Protein 2DG5 (pdb70)

CATH classification: 1.10.246.130

Nearest PDB structures (foldseek):
  2dbx-assembly1_A  TM=1.001E+00  e=7.776E-60  Escherichia coli K-12
  2e0w-assembly2_B  TM=9.153E-01  e=1.362E-42  Escherichia coli K-12
  2e0w-assembly1_A  TM=9.414E-01  e=3.866E-40  Escherichia coli K-12
  7d9w-assembly1_A  TM=9.412E-01  e=6.824E-31  Pseudomonas nitroreducens
  5y9b-assembly1_A  TM=9.465E-01  e=3.522E-28  Bacillus licheniformis

Solvent-accessible surface area: 36372 Å² total

InterPro domains:
  IPR000101 Gamma-glutamyltranspeptidase [TIGR00066] (49-571)
  IPR029055 Nucleophile aminohydrolases, N-terminal [SSF56235] (41-572)
  IPR043137 Gamma-glutamyltranspeptidase, small subunit, C-terminal domain [G3DSA:3.60.20.40] (391-580)
  IPR043138 Gamma-glutamyltranspeptidase, large subunit [G3DSA:1.10.246.130] (277-390)
  IPR051792 Gamma-glutamyltransferase, bacteria [PTHR43199] (27-573)
  IPR055262 Gamma-glutamyltranspeptidase, conserved site [PS00462] (391-415)

Structure (mmCIF, N/CA/C/O backbone):
data_2DG5
#
_entry.id   2DG5
#
_cell.length_a   78.140
_cell.length_b   126.600
_cell.length_c   129.200
_cell.angle_alpha   90.00
_cell.angle_beta   90.00
_cell.angle_gamma   90.00
#
_symmetry.space_group_name_H-M   'P 21 21 21'
#
loop_
_entity.id
_entity.type
_entity.pdbx_description
1 polymer Gamma-glutamyltranspeptidase
2 polymer Gamma-glutamyltranspeptidase
3 non-polymer GLYCEROL
4 non-polymer 'CALCIUM ION'
5 non-polymer 'GLUTAMIC ACID'
6 water water
#
loop_
_atom_site.group_PDB
_atom_site.id
_atom_site.type_symbol
_atom_site.label_atom_id
_atom_site.label_alt_id
_atom_site.label_comp_id
_atom_site.label_asym_id
_atom_site.label_entity_id
_atom_site.label_seq_id
_atom_site.pdbx_PDB_ins_code
_atom_site.Cartn_x
_atom_site.Cartn_y
_atom_site.Cartn_z
_atom_site.occupancy
_atom_site.B_iso_or_equiv
_atom_site.auth_seq_id
_atom_site.auth_comp_id
_atom_site.auth_asym_id
_atom_site.auth_atom_id
_atom_site.pdbx_PDB_model_num
ATOM 1 N N . GLU A 1 13 ? 28.631 -3.533 -41.277 1.00 35.49 37 GLU A N 1
ATOM 2 C CA . GLU A 1 13 ? 29.729 -3.947 -42.197 1.00 35.14 37 GLU A CA 1
ATOM 3 C C . GLU A 1 13 ? 30.776 -4.783 -41.468 1.00 33.70 37 GLU A C 1
ATOM 4 O O . GLU A 1 13 ? 31.444 -5.622 -42.073 1.00 33.36 37 GLU A O 1
ATOM 10 N N . GLU A 1 14 ? 30.920 -4.548 -40.168 1.00 31.92 38 GLU A N 1
ATOM 11 C CA . GLU A 1 14 ? 31.889 -5.291 -39.371 1.00 30.47 38 GLU A CA 1
ATOM 12 C C . GLU A 1 14 ? 31.383 -6.693 -39.041 1.00 27.35 38 GLU A C 1
ATOM 13 O O . GLU A 1 14 ? 32.120 -7.512 -38.488 1.00 25.39 38 GLU A O 1
ATOM 19 N N . ASP A 1 15 ? 30.128 -6.967 -39.391 1.00 24.35 39 ASP A N 1
ATOM 20 C CA . ASP A 1 15 ? 29.522 -8.268 -39.124 1.00 21.15 39 ASP A CA 1
ATOM 21 C C . ASP A 1 15 ? 29.784 -9.303 -40.209 1.00 19.57 39 ASP A C 1
ATOM 22 O O . ASP A 1 15 ? 29.679 -9.018 -41.404 1.00 19.92 39 ASP A O 1
ATOM 27 N N . VAL A 1 16 ? 30.118 -10.512 -39.777 1.00 16.17 40 VAL A N 1
ATOM 28 C CA . VAL A 1 16 ? 30.356 -11.617 -40.693 1.00 15.58 40 VAL A CA 1
ATOM 29 C C . VAL A 1 16 ? 29.029 -12.350 -40.861 1.00 14.39 40 VAL A C 1
ATOM 30 O O . VAL A 1 16 ? 28.725 -12.872 -41.933 1.00 14.44 40 VAL A O 1
ATOM 34 N N . PHE A 1 17 ? 28.240 -12.369 -39.790 1.00 12.80 41 PHE A N 1
ATOM 35 C CA . PHE A 1 17 ? 26.940 -13.031 -39.789 1.00 12.13 41 PHE A CA 1
ATOM 36 C C . PHE A 1 17 ? 25.828 -12.008 -39.631 1.00 12.28 41 PHE A C 1
ATOM 37 O O . PHE A 1 17 ? 25.845 -11.189 -38.708 1.00 12.84 41 PHE A O 1
ATOM 45 N N . HIS A 1 18 ? 24.862 -12.068 -40.542 1.00 11.57 42 HIS A N 1
ATOM 46 C CA . HIS A 1 18 ? 23.746 -11.129 -40.557 1.00 12.36 42 HIS A CA 1
ATOM 47 C C . HIS A 1 18 ? 22.398 -11.771 -40.292 1.00 12.65 42 HIS A C 1
ATOM 48 O O . HIS A 1 18 ? 22.045 -12.775 -40.903 1.00 13.00 42 HIS A O 1
ATOM 55 N N . PRO A 1 19 ? 21.614 -11.186 -39.379 1.00 13.05 43 PRO A N 1
ATOM 56 C CA . PRO A 1 19 ? 20.302 -11.769 -39.105 1.00 13.68 43 PRO A CA 1
ATOM 57 C C . PRO A 1 19 ? 19.286 -11.412 -40.189 1.00 13.59 43 PRO A C 1
ATOM 58 O O . PRO A 1 19 ? 19.478 -10.458 -40.952 1.00 13.68 43 PRO A O 1
ATOM 62 N N . VAL A 1 20 ? 18.223 -12.202 -40.270 1.00 13.09 44 VAL A N 1
ATOM 63 C CA . VAL A 1 20 ? 17.149 -11.937 -41.215 1.00 13.91 44 VAL A CA 1
ATOM 64 C C . VAL A 1 20 ? 16.392 -10.788 -40.558 1.00 13.86 44 VAL A C 1
ATOM 65 O O . VAL A 1 20 ? 16.299 -10.733 -39.333 1.00 13.55 44 VAL A O 1
ATOM 69 N N . ARG A 1 21 ? 15.860 -9.866 -41.353 1.00 15.35 45 ARG A N 1
ATOM 70 C CA . ARG A 1 21 ? 15.135 -8.738 -40.781 1.00 17.76 45 ARG A CA 1
ATOM 71 C C . ARG A 1 21 ? 13.704 -8.630 -41.284 1.00 17.58 45 ARG A C 1
ATOM 72 O O . ARG A 1 21 ? 13.408 -8.970 -42.430 1.00 19.02 45 ARG A O 1
ATOM 80 N N . ALA A 1 22 ? 12.820 -8.164 -40.405 1.00 17.52 46 ALA A N 1
ATOM 81 C CA . ALA A 1 22 ? 11.407 -7.979 -40.725 1.00 17.58 46 ALA A CA 1
ATOM 82 C C . ALA A 1 22 ? 10.881 -6.868 -39.831 1.00 18.78 46 ALA A C 1
ATOM 83 O O . ALA A 1 22 ? 11.388 -6.665 -38.730 1.00 17.95 46 ALA A O 1
ATOM 85 N N . LYS A 1 23 ? 9.865 -6.149 -40.295 1.00 19.62 47 LYS A N 1
ATOM 86 C CA . LYS A 1 23 ? 9.320 -5.056 -39.501 1.00 21.67 47 LYS A CA 1
ATOM 87 C C . LYS A 1 23 ? 8.063 -5.386 -38.705 1.00 20.65 47 LYS A C 1
ATOM 88 O O . LYS A 1 23 ? 7.777 -4.725 -37.708 1.00 21.00 47 LYS A O 1
ATOM 94 N N . GLN A 1 24 ? 7.317 -6.402 -39.129 1.00 18.62 48 GLN A N 1
ATOM 95 C CA . GLN A 1 24 ? 6.078 -6.752 -38.442 1.00 18.92 48 GLN A CA 1
ATOM 96 C C . GLN A 1 24 ? 6.096 -8.066 -37.665 1.00 17.41 48 GLN A C 1
ATOM 97 O O . GLN A 1 24 ? 6.029 -8.068 -36.434 1.00 17.46 48 GLN A O 1
ATOM 103 N N . GLY A 1 25 ? 6.169 -9.181 -38.383 1.00 15.20 49 GLY A N 1
ATOM 104 C CA . GLY A 1 25 ? 6.179 -10.476 -37.729 1.00 12.83 49 GLY A CA 1
ATOM 105 C C . GLY A 1 25 ? 7.296 -11.363 -38.232 1.00 12.79 49 GLY A C 1
ATOM 106 O O . GLY A 1 25 ? 7.860 -11.126 -39.300 1.00 12.11 49 GLY A O 1
ATOM 115 N N . VAL A 1 27 ? 8.951 -15.695 -37.983 1.00 10.61 51 VAL A N 1
ATOM 116 C CA . VAL A 1 27 ? 8.890 -17.080 -37.535 1.00 10.48 51 VAL A CA 1
ATOM 117 C C . VAL A 1 27 ? 10.239 -17.711 -37.843 1.00 9.12 51 VAL A C 1
ATOM 118 O O . VAL A 1 27 ? 10.799 -17.495 -38.915 1.00 10.30 51 VAL A O 1
ATOM 122 N N . ALA A 1 28 ? 10.759 -18.475 -36.887 1.00 9.01 52 ALA A N 1
ATOM 123 C CA . ALA A 1 28 ? 12.033 -19.168 -37.056 1.00 10.42 52 ALA A CA 1
ATOM 124 C C . ALA A 1 28 ? 11.782 -20.637 -36.739 1.00 9.39 52 ALA A C 1
ATOM 125 O O . ALA A 1 28 ? 11.321 -20.963 -35.647 1.00 10.60 52 ALA A O 1
ATOM 127 N N . SER A 1 29 ? 12.049 -21.525 -37.694 1.00 10.00 53 SER A N 1
ATOM 128 C CA . SER A 1 29 ? 11.847 -22.953 -37.451 1.00 9.67 53 SER A CA 1
ATOM 129 C C . SER A 1 29 ? 12.844 -23.789 -38.244 1.00 9.07 53 SER A C 1
ATOM 130 O O . SER A 1 29 ? 13.542 -23.284 -39.118 1.00 9.48 53 SER A O 1
ATOM 133 N N . VAL A 1 30 ? 12.901 -25.075 -37.925 1.00 9.06 54 VAL A N 1
ATOM 134 C CA . VAL A 1 30 ? 13.821 -25.998 -38.574 1.00 9.71 54 VAL A CA 1
ATOM 135 C C . VAL A 1 30 ? 13.404 -26.372 -39.994 1.00 9.77 54 VAL A C 1
ATOM 136 O O . VAL A 1 30 ? 14.158 -27.027 -40.707 1.00 9.99 54 VAL A O 1
ATOM 140 N N . ASP A 1 31 ? 12.214 -25.952 -40.410 1.00 10.33 55 ASP A N 1
ATOM 141 C CA . ASP A 1 31 ? 11.729 -26.316 -41.740 1.00 9.91 55 ASP A CA 1
ATOM 142 C C . ASP A 1 31 ? 11.145 -25.145 -42.523 1.00 9.74 55 ASP A C 1
ATOM 143 O O . ASP A 1 31 ? 10.238 -24.462 -42.048 1.00 11.25 55 ASP A O 1
ATOM 148 N N . ALA A 1 32 ? 11.651 -24.935 -43.735 1.00 10.32 56 ALA A N 1
ATOM 149 C CA . ALA A 1 32 ? 11.185 -23.833 -44.574 1.00 10.01 56 ALA A CA 1
ATOM 150 C C . ALA A 1 32 ? 9.670 -23.813 -44.770 1.00 10.36 56 ALA A C 1
ATOM 151 O O . ALA A 1 32 ? 9.030 -22.775 -44.602 1.00 11.01 56 ALA A O 1
ATOM 153 N N . THR A 1 33 ? 9.094 -24.954 -45.128 1.00 10.96 57 THR A N 1
ATOM 154 C CA . THR A 1 33 ? 7.655 -25.023 -45.344 1.00 11.54 57 THR A CA 1
ATOM 155 C C . THR A 1 33 ? 6.861 -24.630 -44.097 1.00 11.57 57 THR A C 1
ATOM 156 O O . THR A 1 33 ? 5.914 -23.845 -44.179 1.00 11.88 57 THR A O 1
ATOM 160 N N . ALA A 1 34 ? 7.251 -25.166 -42.943 1.00 10.74 58 ALA A N 1
ATOM 161 C CA . ALA A 1 34 ? 6.559 -24.861 -41.695 1.00 10.45 58 ALA A CA 1
ATOM 162 C C . ALA A 1 34 ? 6.685 -23.383 -41.339 1.00 10.26 58 ALA A C 1
ATOM 163 O O . ALA A 1 34 ? 5.741 -22.771 -40.844 1.00 10.97 58 ALA A O 1
ATOM 165 N N . THR A 1 35 ? 7.861 -22.815 -41.581 1.00 9.87 59 THR A N 1
ATOM 166 C CA . THR A 1 35 ? 8.084 -21.406 -41.287 1.00 10.54 59 THR A CA 1
ATOM 167 C C . THR A 1 35 ? 7.152 -20.552 -42.133 1.00 12.33 59 THR A C 1
ATOM 168 O O . THR A 1 35 ? 6.538 -19.610 -41.634 1.00 11.60 59 THR A O 1
ATOM 172 N N . GLN A 1 36 ? 7.036 -20.898 -43.410 1.00 12.37 60 GLN A N 1
ATOM 173 C CA . GLN A 1 36 ? 6.176 -20.154 -44.321 1.00 14.43 60 GLN A CA 1
ATOM 174 C C . GLN A 1 36 ? 4.709 -20.281 -43.907 1.00 13.73 60 GLN A C 1
ATOM 175 O O . GLN A 1 36 ? 3.928 -19.341 -44.069 1.00 14.59 60 GLN A O 1
ATOM 181 N N . VAL A 1 37 ? 4.335 -21.434 -43.359 1.00 12.58 61 VAL A N 1
ATOM 182 C CA . VAL A 1 37 ? 2.968 -21.634 -42.891 1.00 11.13 61 VAL A CA 1
ATOM 183 C C . VAL A 1 37 ? 2.707 -20.647 -41.755 1.00 12.94 61 VAL A C 1
ATOM 184 O O . VAL A 1 37 ? 1.666 -19.996 -41.708 1.00 12.55 61 VAL A O 1
ATOM 188 N N . GLY A 1 38 ? 3.666 -20.541 -40.842 1.00 11.92 62 GLY A N 1
ATOM 189 C CA . GLY A 1 38 ? 3.515 -19.630 -39.724 1.00 11.65 62 GLY A CA 1
ATOM 190 C C . GLY A 1 38 ? 3.425 -18.186 -40.173 1.00 12.40 62 GLY A C 1
ATOM 191 O O . GLY A 1 38 ? 2.585 -17.425 -39.685 1.00 12.88 62 GLY A O 1
ATOM 192 N N . VAL A 1 39 ? 4.291 -17.800 -41.102 1.00 11.46 63 VAL A N 1
ATOM 193 C CA . VAL A 1 39 ? 4.281 -16.433 -41.604 1.00 12.40 63 VAL A CA 1
ATOM 194 C C . VAL A 1 39 ? 2.944 -16.130 -42.276 1.00 13.80 63 VAL A C 1
ATOM 195 O O . VAL A 1 39 ? 2.392 -15.046 -42.101 1.00 14.00 63 VAL A O 1
ATOM 199 N N . ASP A 1 40 ? 2.414 -17.085 -43.034 1.00 13.87 64 ASP A N 1
ATOM 200 C CA . ASP A 1 40 ? 1.133 -16.863 -43.697 1.00 15.29 64 ASP A CA 1
ATOM 201 C C . ASP A 1 40 ? 0.016 -16.653 -42.683 1.00 14.56 64 ASP A C 1
ATOM 202 O O . ASP A 1 40 ? -0.862 -15.820 -42.893 1.00 14.84 64 ASP A O 1
ATOM 207 N N . ILE A 1 41 ? 0.048 -17.404 -41.584 1.00 13.34 65 ILE A N 1
ATOM 208 C CA . ILE A 1 41 ? -0.967 -17.266 -40.543 1.00 13.71 65 ILE A CA 1
ATOM 209 C C . ILE A 1 41 ? -0.901 -15.855 -39.962 1.00 13.95 65 ILE A C 1
ATOM 210 O O . ILE A 1 41 ? -1.934 -15.230 -39.714 1.00 14.54 65 ILE A O 1
ATOM 215 N N . LEU A 1 42 ? 0.314 -15.354 -39.745 1.00 12.71 66 LEU A N 1
ATOM 216 C CA . LEU A 1 42 ? 0.486 -14.007 -39.209 1.00 13.41 66 LEU A CA 1
ATOM 217 C C . LEU A 1 42 ? -0.071 -12.994 -40.202 1.00 15.00 66 LEU A C 1
ATOM 218 O O . LEU A 1 42 ? -0.807 -12.085 -39.822 1.00 15.91 66 LEU A O 1
ATOM 223 N N . LYS A 1 43 ? 0.277 -13.159 -41.475 1.00 15.59 67 LYS A N 1
ATOM 224 C CA . LYS A 1 43 ? -0.205 -12.252 -42.513 1.00 16.63 67 LYS A CA 1
ATOM 225 C C . LYS A 1 43 ? -1.728 -12.274 -42.603 1.00 18.19 67 LYS A C 1
ATOM 226 O O . LYS A 1 43 ? -2.348 -11.281 -42.988 1.00 18.97 67 LYS A O 1
ATOM 232 N N . GLU A 1 44 ? -2.322 -13.408 -42.247 1.00 19.79 68 GLU A N 1
ATOM 233 C CA . GLU A 1 44 ? -3.773 -13.571 -42.282 1.00 21.63 68 GLU A CA 1
ATOM 234 C C . GLU A 1 44 ? -4.451 -12.914 -41.086 1.00 20.96 68 GLU A C 1
ATOM 235 O O . GLU A 1 44 ? -5.676 -12.830 -41.035 1.00 21.79 68 GLU A O 1
ATOM 241 N N . GLY A 1 45 ? -3.655 -12.475 -40.116 1.00 18.77 69 GLY A N 1
ATOM 242 C CA . GLY A 1 45 ? -4.220 -11.829 -38.943 1.00 18.56 69 GLY A CA 1
ATOM 243 C C . GLY A 1 45 ? -4.124 -12.612 -37.644 1.00 18.04 69 GLY A C 1
ATOM 244 O O . GLY A 1 45 ? -4.554 -12.128 -36.598 1.00 19.61 69 GLY A O 1
ATOM 245 N N . GLY A 1 46 ? -3.570 -13.818 -37.693 1.00 16.53 70 GLY A N 1
ATOM 246 C CA . GLY A 1 46 ? -3.450 -14.608 -36.478 1.00 14.86 70 GLY A CA 1
ATOM 247 C C . GLY A 1 46 ? -2.362 -14.056 -35.579 1.00 14.43 70 GLY A C 1
ATOM 248 O O . GLY A 1 46 ? -1.444 -13.397 -36.063 1.00 14.60 70 GLY A O 1
ATOM 249 N N . ASN A 1 47 ? -2.454 -14.298 -34.273 1.00 14.07 71 ASN A N 1
ATOM 250 C CA . ASN A 1 47 ? -1.415 -13.798 -33.381 1.00 13.57 71 ASN A CA 1
ATOM 251 C C . ASN A 1 47 ? -0.287 -14.819 -33.267 1.00 13.52 71 ASN A C 1
ATOM 252 O O . ASN A 1 47 ? -0.285 -15.830 -33.975 1.00 12.32 71 ASN A O 1
ATOM 257 N N . ALA A 1 48 ? 0.678 -14.549 -32.394 1.00 12.63 72 ALA A N 1
ATOM 258 C CA . ALA A 1 48 ? 1.820 -15.446 -32.229 1.00 11.47 72 ALA A CA 1
ATOM 259 C C . ALA A 1 48 ? 1.412 -16.870 -31.861 1.00 12.26 72 ALA A C 1
ATOM 260 O O . ALA A 1 48 ? 1.980 -17.835 -32.379 1.00 10.87 72 ALA A O 1
ATOM 262 N N . VAL A 1 49 ? 0.437 -17.004 -30.968 1.00 10.80 73 VAL A N 1
ATOM 263 C CA . VAL A 1 49 ? -0.023 -18.325 -30.562 1.00 10.99 73 VAL A CA 1
ATOM 264 C C . VAL A 1 49 ? -0.695 -19.043 -31.733 1.00 11.71 73 VAL A C 1
ATOM 265 O O . VAL A 1 49 ? -0.464 -20.236 -31.944 1.00 11.15 73 VAL A O 1
ATOM 269 N N . ASP A 1 50 ? -1.516 -18.328 -32.500 1.00 12.19 74 ASP A N 1
ATOM 270 C CA . ASP A 1 50 ? -2.178 -18.946 -33.647 1.00 11.20 74 ASP A CA 1
ATOM 271 C C . ASP A 1 50 ? -1.122 -19.506 -34.592 1.00 11.20 74 ASP A C 1
ATOM 272 O O . ASP A 1 50 ? -1.210 -20.653 -35.030 1.00 12.00 74 ASP A O 1
ATOM 277 N N . ALA A 1 51 ? -0.127 -18.682 -34.907 1.00 11.06 75 ALA A N 1
ATOM 278 C CA . ALA A 1 51 ? 0.942 -19.082 -35.813 1.00 10.94 75 ALA A CA 1
ATOM 279 C C . ALA A 1 51 ? 1.773 -20.219 -35.231 1.00 10.99 75 ALA A C 1
ATOM 280 O O . ALA A 1 51 ? 2.154 -21.145 -35.946 1.00 9.96 75 ALA A O 1
ATOM 282 N N . ALA A 1 52 ? 2.048 -20.151 -33.933 1.00 10.64 76 ALA A N 1
ATOM 283 C CA . ALA A 1 52 ? 2.840 -21.188 -33.276 1.00 11.33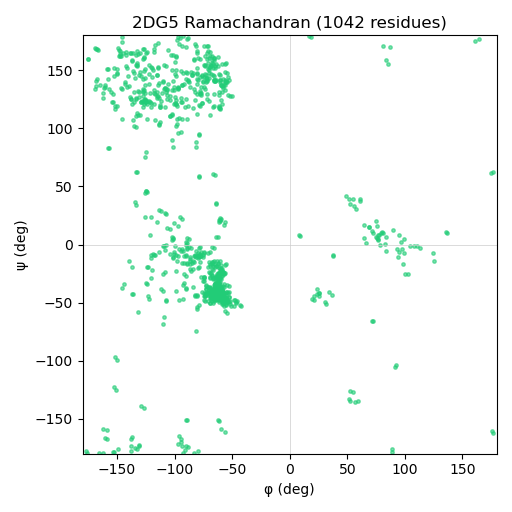 76 ALA A CA 1
ATOM 284 C C . ALA A 1 52 ? 2.145 -22.544 -33.363 1.00 11.43 76 ALA A C 1
ATOM 285 O O . ALA A 1 52 ? 2.793 -23.571 -33.563 1.00 11.65 76 ALA A O 1
ATOM 287 N N . VAL A 1 53 ? 0.826 -22.553 -33.205 1.00 11.40 77 VAL A N 1
ATOM 288 C CA . VAL A 1 53 ? 0.087 -23.806 -33.284 1.00 10.87 77 VAL A CA 1
ATOM 289 C C . VAL A 1 53 ? 0.073 -24.306 -34.728 1.00 11.48 77 VAL A C 1
ATOM 290 O O . VAL A 1 53 ? 0.214 -25.503 -34.976 1.00 10.77 77 VAL A O 1
ATOM 294 N N . ALA A 1 54 ? -0.080 -23.389 -35.679 1.00 11.34 78 ALA A N 1
ATOM 295 C CA . ALA A 1 54 ? -0.089 -23.758 -37.093 1.00 10.83 78 ALA A CA 1
ATOM 296 C C . ALA A 1 54 ? 1.259 -24.363 -37.475 1.00 11.34 78 ALA A C 1
ATOM 297 O O . ALA A 1 54 ? 1.320 -25.358 -38.201 1.00 10.99 78 ALA A O 1
ATOM 299 N N . VAL A 1 55 ? 2.339 -23.763 -36.978 1.00 10.08 79 VAL A N 1
ATOM 300 C CA . VAL A 1 55 ? 3.681 -24.263 -37.265 1.00 10.36 79 VAL A CA 1
ATOM 301 C C . VAL A 1 55 ? 3.849 -25.652 -36.647 1.00 10.15 79 VAL A C 1
ATOM 302 O O . VAL A 1 55 ? 4.424 -26.546 -37.269 1.00 9.91 79 VAL A O 1
ATOM 306 N N . GLY A 1 56 ? 3.340 -25.822 -35.428 1.00 9.70 80 GLY A N 1
ATOM 307 C CA . GLY A 1 56 ? 3.433 -27.097 -34.735 1.00 10.87 80 GLY A CA 1
ATOM 308 C C . GLY A 1 56 ? 2.733 -28.208 -35.493 1.00 11.24 80 GLY A C 1
ATOM 309 O O . GLY A 1 56 ? 3.224 -29.335 -35.566 1.00 11.65 80 GLY A O 1
ATOM 310 N N . TYR A 1 57 ? 1.571 -27.903 -36.055 1.00 10.77 81 TYR A N 1
ATOM 311 C CA . TYR A 1 57 ? 0.858 -28.916 -36.813 1.00 10.62 81 TYR A CA 1
ATOM 312 C C . TYR A 1 57 ? 1.559 -29.181 -38.140 1.00 11.33 81 TYR A C 1
ATOM 313 O O . TYR A 1 57 ? 1.635 -30.327 -38.592 1.00 11.43 81 TYR A O 1
ATOM 322 N N . ALA A 1 58 ? 2.078 -28.128 -38.761 1.00 11.12 82 ALA A N 1
ATOM 323 C CA . ALA A 1 58 ? 2.776 -28.280 -40.032 1.00 10.48 82 ALA A CA 1
ATOM 324 C C . ALA A 1 58 ? 4.026 -29.145 -39.857 1.00 10.55 82 ALA A C 1
ATOM 325 O O . ALA A 1 58 ? 4.292 -30.030 -40.669 1.00 10.56 82 ALA A O 1
ATOM 327 N N . LEU A 1 59 ? 4.790 -28.894 -38.797 1.00 10.70 83 LEU A N 1
ATOM 328 C CA . LEU A 1 59 ? 6.003 -29.671 -38.548 1.00 9.88 83 LEU A CA 1
ATOM 329 C C . LEU A 1 59 ? 5.686 -31.141 -38.287 1.00 10.31 83 LEU A C 1
ATOM 330 O O . LEU A 1 59 ? 6.512 -32.017 -38.556 1.00 10.13 83 LEU A O 1
ATOM 335 N N . ALA A 1 60 ? 4.495 -31.414 -37.759 1.00 10.16 84 ALA A N 1
ATOM 336 C CA . ALA A 1 60 ? 4.088 -32.790 -37.487 1.00 10.06 84 ALA A CA 1
ATOM 337 C C . ALA A 1 60 ? 3.947 -33.560 -38.798 1.00 10.92 84 ALA A C 1
ATOM 338 O O . ALA A 1 60 ? 3.871 -34.789 -38.804 1.00 10.88 84 ALA A O 1
ATOM 340 N N . VAL A 1 61 ? 3.922 -32.822 -39.904 1.00 10.52 85 VAL A N 1
ATOM 341 C CA . VAL A 1 61 ? 3.799 -33.408 -41.237 1.00 11.21 85 VAL A CA 1
ATOM 342 C C . VAL A 1 61 ? 5.105 -33.332 -42.026 1.00 11.19 85 VAL A C 1
ATOM 343 O O . VAL A 1 61 ? 5.551 -34.327 -42.599 1.00 11.16 85 VAL A O 1
ATOM 347 N N . THR A 1 62 ? 5.723 -32.152 -42.039 1.00 10.37 86 THR A N 1
ATOM 348 C CA . THR A 1 62 ? 6.950 -31.925 -42.799 1.00 10.18 86 THR A CA 1
ATOM 349 C C . THR A 1 62 ? 8.251 -32.268 -42.087 1.00 10.53 86 THR A C 1
ATOM 350 O O . THR A 1 62 ? 9.303 -32.340 -42.720 1.00 10.92 86 THR A O 1
ATOM 354 N N . HIS A 1 63 ? 8.188 -32.461 -40.774 1.00 10.39 87 HIS A N 1
ATOM 355 C CA . HIS A 1 63 ? 9.386 -32.791 -40.008 1.00 10.55 87 HIS A CA 1
ATOM 356 C C . HIS A 1 63 ? 9.067 -33.950 -39.068 1.00 11.18 87 HIS A C 1
ATOM 357 O O . HIS A 1 63 ? 9.138 -33.816 -37.847 1.00 11.52 87 HIS A O 1
ATOM 364 N N . PRO A 1 64 ? 8.715 -35.115 -39.636 1.00 10.63 88 PRO A N 1
ATOM 365 C CA . PRO A 1 64 ? 8.377 -36.307 -38.850 1.00 10.66 88 PRO A CA 1
ATOM 366 C C . PRO A 1 64 ? 9.468 -36.739 -37.872 1.00 9.80 88 PRO A C 1
ATOM 367 O O . PRO A 1 64 ? 9.206 -37.504 -36.944 1.00 10.91 88 PRO A O 1
ATOM 371 N N . GLN A 1 65 ? 10.681 -36.233 -38.086 1.00 10.38 89 GLN A N 1
ATOM 372 C CA . GLN A 1 65 ? 11.824 -36.534 -37.225 1.00 10.56 89 GLN A CA 1
ATOM 373 C C . GLN A 1 65 ? 11.550 -36.093 -35.794 1.00 9.92 89 GLN A C 1
ATOM 374 O O . GLN A 1 65 ? 11.928 -36.774 -34.837 1.00 10.79 89 GLN A O 1
ATOM 380 N N . ALA A 1 66 ? 10.902 -34.939 -35.658 1.00 10.34 90 ALA A N 1
ATOM 381 C CA . ALA A 1 66 ? 10.629 -34.371 -34.342 1.00 9.60 90 ALA A CA 1
ATOM 382 C C . ALA A 1 66 ? 9.285 -33.653 -34.246 1.00 9.88 90 ALA A C 1
ATOM 383 O O . ALA A 1 66 ? 8.672 -33.640 -33.179 1.00 9.78 90 ALA A O 1
ATOM 385 N N . GLY A 1 67 ? 8.851 -33.016 -35.335 1.00 10.28 91 GLY A N 1
ATOM 386 C CA . GLY A 1 67 ? 7.547 -32.366 -35.335 1.00 9.90 91 GLY A CA 1
ATOM 387 C C . GLY A 1 67 ? 6.617 -33.532 -35.072 1.00 9.71 91 GLY A C 1
ATOM 388 O O . GLY A 1 67 ? 6.878 -34.628 -35.574 1.00 10.58 91 GLY A O 1
ATOM 389 N N . ASN A 1 68 ? 5.521 -33.332 -34.348 1.00 9.89 92 ASN A N 1
ATOM 390 C CA . ASN A 1 68 ? 4.712 -34.490 -34.001 1.00 9.76 92 ASN A CA 1
ATOM 391 C C . ASN A 1 68 ? 3.319 -34.252 -33.447 1.00 10.37 92 ASN A C 1
ATOM 392 O O . ASN A 1 68 ? 2.963 -33.146 -33.045 1.00 11.09 92 ASN A O 1
ATOM 397 N N . LEU A 1 69 ? 2.556 -35.344 -33.409 1.00 11.76 93 LEU A N 1
ATOM 398 C CA . LEU A 1 69 ? 1.238 -35.382 -32.790 1.00 11.52 93 LEU A CA 1
ATOM 399 C C . LEU A 1 69 ? 1.371 -36.498 -31.750 1.00 10.97 93 LEU A C 1
ATOM 400 O O . LEU A 1 69 ? 0.596 -36.578 -30.802 1.00 11.63 93 LEU A O 1
ATOM 405 N N . GLY A 1 70 ? 2.381 -37.350 -31.930 1.00 11.50 94 GLY A N 1
ATOM 406 C CA . GLY A 1 70 ? 2.584 -38.472 -31.024 1.00 11.38 94 GLY A CA 1
ATOM 407 C C . GLY A 1 70 ? 3.653 -38.304 -29.961 1.00 11.67 94 GLY A C 1
ATOM 408 O O . GLY A 1 70 ? 4.122 -39.291 -29.388 1.00 10.54 94 GLY A O 1
ATOM 409 N N . GLY A 1 71 ? 4.036 -37.059 -29.696 1.00 10.67 95 GLY A N 1
ATOM 410 C CA . GLY A 1 71 ? 5.044 -36.785 -28.687 1.00 10.97 95 GLY A CA 1
ATOM 411 C C . GLY A 1 71 ? 4.556 -35.767 -27.675 1.00 10.59 95 GLY A C 1
ATOM 412 O O . GLY A 1 71 ? 3.391 -35.785 -27.276 1.00 10.95 95 GLY A O 1
ATOM 413 N N . GLY A 1 72 ? 5.443 -34.869 -27.264 1.00 9.91 96 GLY A N 1
ATOM 414 C CA . GLY A 1 72 ? 5.068 -33.862 -26.290 1.00 9.90 96 GLY A CA 1
ATOM 415 C C . GLY A 1 72 ? 6.047 -32.713 -26.296 1.00 9.47 96 GLY A C 1
ATOM 416 O O . GLY A 1 72 ? 7.018 -32.713 -27.055 1.00 9.45 96 GLY A O 1
ATOM 417 N N . GLY A 1 73 ? 5.811 -31.730 -25.439 1.00 8.62 97 GLY A N 1
ATOM 418 C CA . GLY A 1 73 ? 6.708 -30.595 -25.417 1.00 9.27 97 GLY A CA 1
ATOM 419 C C . GLY A 1 73 ? 6.304 -29.505 -24.456 1.00 8.66 97 GLY A C 1
ATOM 420 O O . GLY A 1 73 ? 5.484 -29.717 -23.558 1.00 9.60 97 GLY A O 1
ATOM 421 N N . PHE A 1 74 ? 6.881 -28.329 -24.676 1.00 9.12 98 PHE A N 1
ATOM 422 C CA . PHE A 1 74 ? 6.653 -27.164 -23.836 1.00 10.62 98 PHE A CA 1
ATOM 423 C C . PHE A 1 74 ? 6.500 -25.908 -24.679 1.00 9.89 98 PHE A C 1
ATOM 424 O O . PHE A 1 74 ? 7.086 -25.794 -25.755 1.00 10.54 98 PHE A O 1
ATOM 440 N N . LEU A 1 76 ? 6.400 -21.534 -24.263 1.00 10.50 100 LEU A N 1
ATOM 441 C CA . LEU A 1 76 ? 6.576 -20.348 -23.439 1.00 11.48 100 LEU A CA 1
ATOM 442 C C . LEU A 1 76 ? 5.833 -19.249 -24.183 1.00 10.70 100 LEU A C 1
ATOM 443 O O . LEU A 1 76 ? 6.070 -19.024 -25.369 1.00 11.34 100 LEU A O 1
ATOM 448 N N . ILE A 1 77 ? 4.924 -18.581 -23.487 1.00 10.02 101 ILE A N 1
ATOM 449 C CA . ILE A 1 77 ? 4.133 -17.512 -24.082 1.00 10.92 101 ILE A CA 1
ATOM 450 C C . ILE A 1 77 ? 4.351 -16.212 -23.323 1.00 11.70 101 ILE A C 1
ATOM 451 O O . ILE A 1 77 ? 4.274 -16.191 -22.098 1.00 12.82 101 ILE A O 1
ATOM 456 N N . ARG A 1 78 ? 4.649 -15.136 -24.042 1.00 11.50 102 ARG A N 1
ATOM 457 C CA . ARG A 1 78 ? 4.789 -13.837 -23.393 1.00 11.28 102 ARG A CA 1
ATOM 458 C C . ARG A 1 78 ? 3.995 -12.834 -24.207 1.00 11.71 102 ARG A C 1
ATOM 459 O O . ARG A 1 78 ? 4.318 -12.546 -25.362 1.00 12.19 102 ARG A O 1
ATOM 467 N N . SER A 1 79 ? 2.931 -12.328 -23.600 1.00 12.22 103 SER A N 1
ATOM 468 C CA . SER A 1 79 ? 2.073 -11.354 -24.253 1.00 13.74 103 SER A CA 1
ATOM 469 C C . SER A 1 79 ? 2.770 -10.009 -24.367 1.00 14.12 103 SER A C 1
ATOM 470 O O . SER A 1 79 ? 3.728 -9.720 -23.648 1.00 14.12 103 SER A O 1
ATOM 473 N N . LYS A 1 80 ? 2.274 -9.189 -25.284 1.00 14.95 104 LYS A N 1
ATOM 474 C CA . LYS A 1 80 ? 2.813 -7.860 -25.509 1.00 17.01 104 LYS A CA 1
ATOM 475 C C . LYS A 1 80 ? 2.746 -7.036 -24.225 1.00 16.59 104 LYS A C 1
ATOM 476 O O . LYS A 1 80 ? 3.517 -6.090 -24.052 1.00 18.21 104 LYS A O 1
ATOM 482 N N . ASN A 1 81 ? 1.833 -7.402 -23.327 1.00 16.94 105 ASN A N 1
ATOM 483 C CA . ASN A 1 81 ? 1.672 -6.679 -22.068 1.00 17.54 105 ASN A CA 1
ATOM 484 C C . ASN A 1 81 ? 2.564 -7.216 -20.951 1.00 15.91 105 ASN A C 1
ATOM 485 O O . ASN A 1 81 ? 2.455 -6.784 -19.802 1.00 15.54 105 ASN A O 1
ATOM 490 N N . GLY A 1 82 ? 3.429 -8.170 -21.284 1.00 14.61 106 GLY A N 1
ATOM 491 C CA . GLY A 1 82 ? 4.342 -8.711 -20.289 1.00 13.72 106 GLY A CA 1
ATOM 492 C C . GLY A 1 82 ? 3.970 -10.014 -19.606 1.00 13.31 106 GLY A C 1
ATOM 493 O O . GLY A 1 82 ? 4.831 -10.655 -19.001 1.00 13.19 106 GLY A O 1
ATOM 494 N N . ASN A 1 83 ? 2.704 -10.412 -19.681 1.00 13.11 107 ASN A N 1
ATOM 495 C CA . ASN A 1 83 ? 2.285 -11.654 -19.045 1.00 13.25 107 ASN A CA 1
ATOM 496 C C . ASN A 1 83 ? 3.031 -12.829 -19.663 1.00 12.93 107 ASN A C 1
ATOM 497 O O . ASN A 1 83 ? 2.907 -13.097 -20.860 1.00 13.14 107 ASN A O 1
ATOM 502 N N . THR A 1 84 ? 3.792 -13.534 -18.833 1.00 11.80 108 THR A N 1
ATOM 503 C CA . THR A 1 84 ? 4.585 -14.667 -19.290 1.00 11.32 108 THR A CA 1
ATOM 504 C C . THR A 1 84 ? 4.109 -15.950 -18.620 1.00 11.04 108 THR A C 1
ATOM 505 O O . THR A 1 84 ? 3.974 -16.009 -17.397 1.00 12.66 108 THR A O 1
ATOM 509 N N . THR A 1 85 ? 3.853 -16.980 -19.421 1.00 10.19 109 THR A N 1
ATOM 510 C CA . THR A 1 85 ? 3.370 -18.238 -18.869 1.00 10.25 109 THR A CA 1
ATOM 511 C C . THR A 1 85 ? 3.962 -19.445 -19.591 1.00 10.55 109 THR A C 1
ATOM 512 O O . THR A 1 85 ? 4.512 -19.322 -20.683 1.00 10.80 109 THR A O 1
ATOM 516 N N . ALA A 1 86 ? 3.859 -20.610 -18.962 1.00 9.94 110 ALA A N 1
ATOM 517 C CA . ALA A 1 86 ? 4.395 -21.835 -19.537 1.00 9.87 110 ALA A CA 1
ATOM 518 C C . ALA A 1 86 ? 3.310 -22.886 -19.705 1.00 10.10 110 ALA A C 1
ATOM 519 O O . ALA A 1 86 ? 2.462 -23.061 -18.833 1.00 10.70 110 ALA A O 1
ATOM 521 N N . ILE A 1 87 ? 3.338 -23.579 -20.838 1.00 10.13 111 ILE A N 1
ATOM 522 C CA . ILE A 1 87 ? 2.374 -24.636 -21.098 1.00 11.15 111 ILE A CA 1
ATOM 523 C C . ILE A 1 87 ? 3.145 -25.946 -21.109 1.00 11.00 111 ILE A C 1
ATOM 524 O O . ILE A 1 87 ? 4.051 -26.139 -21.923 1.00 11.43 111 ILE A O 1
ATOM 529 N N . ASP A 1 88 ? 2.789 -26.829 -20.185 1.00 10.50 112 ASP A N 1
ATOM 530 C CA . ASP A 1 88 ? 3.419 -28.134 -20.056 1.00 10.17 112 ASP A CA 1
ATOM 531 C C . ASP A 1 88 ? 2.567 -29.187 -20.753 1.00 10.08 112 ASP A C 1
ATOM 532 O O . ASP A 1 88 ? 1.478 -29.520 -20.284 1.00 12.08 112 ASP A O 1
ATOM 537 N N . PHE A 1 89 ? 3.035 -29.679 -21.899 1.00 9.58 113 PHE A N 1
ATOM 538 C CA . PHE A 1 89 ? 2.311 -30.739 -22.584 1.00 10.09 113 PHE A CA 1
ATOM 539 C C . PHE A 1 89 ? 3.252 -31.915 -22.814 1.00 10.16 113 PHE A C 1
ATOM 540 O O . PHE A 1 89 ? 3.329 -32.511 -23.887 1.00 10.28 113 PHE A O 1
ATOM 548 N N . ARG A 1 90 ? 3.964 -32.229 -21.737 1.00 10.21 114 ARG A N 1
ATOM 549 C CA . ARG A 1 90 ? 4.912 -33.330 -21.664 1.00 9.69 114 ARG A CA 1
ATOM 550 C C . ARG A 1 90 ? 4.104 -34.616 -21.505 1.00 10.18 114 ARG A C 1
ATOM 551 O O . ARG A 1 90 ? 3.069 -34.630 -20.833 1.00 10.83 114 ARG A O 1
ATOM 559 N N . GLU A 1 91 ? 4.569 -35.700 -22.114 1.00 8.83 115 GLU A N 1
ATOM 560 C CA . GLU A 1 91 ? 3.855 -36.965 -22.006 1.00 11.46 115 GLU A CA 1
ATOM 561 C C . GLU A 1 91 ? 3.765 -37.444 -20.566 1.00 11.04 115 GLU A C 1
ATOM 562 O O . GLU A 1 91 ? 4.609 -37.111 -19.735 1.00 11.86 115 GLU A O 1
ATOM 576 N N . ALA A 1 93 ? 3.484 -40.910 -18.181 1.00 11.55 117 ALA A N 1
ATOM 577 C CA . ALA A 1 93 ? 3.726 -42.342 -18.255 1.00 11.52 117 ALA A CA 1
ATOM 578 C C . ALA A 1 93 ? 2.367 -43.022 -18.097 1.00 12.60 117 ALA A C 1
ATOM 579 O O . ALA A 1 93 ? 1.490 -42.516 -17.393 1.00 12.55 117 ALA A O 1
ATOM 581 N N . PRO A 1 94 ? 2.163 -44.162 -18.773 1.00 13.13 118 PRO A N 1
ATOM 582 C CA . PRO A 1 94 ? 0.886 -44.877 -18.667 1.00 13.60 118 PRO A CA 1
ATOM 583 C C . PRO A 1 94 ? 0.572 -45.212 -17.206 1.00 13.93 118 PRO A C 1
ATOM 584 O O . PRO A 1 94 ? 1.478 -45.315 -16.377 1.00 14.38 118 PRO A O 1
ATOM 588 N N . ALA A 1 95 ? -0.708 -45.387 -16.894 1.00 14.46 119 ALA A N 1
ATOM 589 C CA . ALA A 1 95 ? -1.112 -45.712 -15.531 1.00 15.57 119 ALA A CA 1
ATOM 590 C C . ALA A 1 95 ? -0.526 -47.053 -15.084 1.00 15.73 119 ALA A C 1
ATOM 591 O O . ALA A 1 95 ? -0.360 -47.296 -13.889 1.00 15.95 119 ALA A O 1
ATOM 593 N N . LYS A 1 96 ? -0.210 -47.914 -16.048 1.00 15.70 120 LYS A N 1
ATOM 594 C CA . LYS A 1 96 ? 0.356 -49.230 -15.758 1.00 16.83 120 LYS A CA 1
ATOM 595 C C . LYS A 1 96 ? 1.884 -49.227 -15.700 1.00 16.63 120 LYS A C 1
ATOM 596 O O . LYS A 1 96 ? 2.508 -50.274 -15.506 1.00 16.69 120 LYS A O 1
ATOM 602 N N . ALA A 1 97 ? 2.489 -48.056 -15.874 1.00 15.28 121 ALA A N 1
ATOM 603 C CA . ALA A 1 97 ? 3.943 -47.954 -15.825 1.00 14.23 121 ALA A CA 1
ATOM 604 C C . ALA A 1 97 ? 4.428 -48.259 -14.412 1.00 14.31 121 ALA A C 1
ATOM 605 O O . ALA A 1 97 ? 3.751 -47.943 -13.433 1.00 14.84 121 ALA A O 1
ATOM 607 N N . THR A 1 98 ? 5.599 -48.881 -14.311 1.00 14.19 122 THR A N 1
ATOM 608 C CA . THR A 1 98 ? 6.175 -49.221 -13.014 1.00 15.05 122 THR A CA 1
ATOM 609 C C . THR A 1 98 ? 7.644 -48.820 -12.955 1.00 14.79 122 THR A C 1
ATOM 610 O O . THR A 1 98 ? 8.323 -48.748 -13.980 1.00 14.56 122 THR A O 1
ATOM 614 N N . ARG A 1 99 ? 8.125 -48.565 -11.744 1.00 14.82 123 ARG A N 1
ATOM 615 C CA . ARG A 1 99 ? 9.503 -48.148 -11.516 1.00 15.06 123 ARG A CA 1
ATOM 616 C C . ARG A 1 99 ? 10.576 -48.960 -12.244 1.00 14.01 123 ARG A C 1
ATOM 617 O O . ARG A 1 99 ? 11.460 -48.392 -12.882 1.00 13.51 123 ARG A O 1
ATOM 625 N N . ASP A 1 100 ? 10.502 -50.284 -12.144 1.00 14.96 124 ASP A N 1
ATOM 626 C CA . ASP A 1 100 ? 11.505 -51.154 -12.757 1.00 15.52 124 ASP A CA 1
ATOM 627 C C . ASP A 1 100 ? 11.104 -51.755 -14.102 1.00 15.10 124 ASP A C 1
ATOM 628 O O . ASP A 1 100 ? 11.666 -52.768 -14.520 1.00 14.73 124 ASP A O 1
ATOM 641 N N . PHE A 1 102 ? 11.836 -51.075 -17.088 1.00 14.18 126 PHE A N 1
ATOM 642 C CA . PHE A 1 102 ? 12.858 -51.159 -18.129 1.00 13.99 126 PHE A CA 1
ATOM 643 C C . PHE A 1 102 ? 14.065 -52.011 -17.762 1.00 14.35 126 PHE A C 1
ATOM 644 O O . PHE A 1 102 ? 15.052 -52.048 -18.498 1.00 16.31 126 PHE A O 1
ATOM 652 N N . LEU A 1 103 ? 13.984 -52.701 -16.631 1.00 15.27 127 LEU A N 1
ATOM 653 C CA . LEU A 1 103 ? 15.086 -53.549 -16.193 1.00 15.76 127 LEU A CA 1
ATOM 654 C C . LEU A 1 103 ? 14.939 -54.965 -16.735 1.00 17.62 127 LEU A C 1
ATOM 655 O O . LEU A 1 103 ? 13.825 -55.486 -16.825 1.00 18.79 127 LEU A O 1
ATOM 660 N N . ASP A 1 104 ? 16.055 -55.585 -17.108 1.00 17.61 128 ASP A N 1
ATOM 661 C CA . ASP A 1 104 ? 15.985 -56.959 -17.588 1.00 19.26 128 ASP A CA 1
ATOM 662 C C . ASP A 1 104 ? 15.899 -57.857 -16.357 1.00 20.29 128 ASP A C 1
ATOM 663 O O . ASP A 1 104 ? 15.862 -57.364 -15.226 1.00 19.09 128 ASP A O 1
ATOM 668 N N . ASP A 1 105 ? 15.869 -59.167 -16.567 1.00 21.46 129 ASP A N 1
ATOM 669 C CA . ASP A 1 105 ? 15.754 -60.097 -15.451 1.00 22.19 129 ASP A CA 1
ATOM 670 C C . ASP A 1 105 ? 16.881 -60.021 -14.428 1.00 21.40 129 ASP A C 1
ATOM 671 O O . ASP A 1 105 ? 16.729 -60.499 -13.305 1.00 22.35 129 ASP A O 1
ATOM 676 N N . GLN A 1 106 ? 18.002 -59.416 -14.807 1.00 20.61 130 GLN A N 1
ATOM 677 C CA . GLN A 1 106 ? 19.137 -59.285 -13.901 1.00 20.79 130 GLN A CA 1
ATOM 678 C C . GLN A 1 106 ? 19.128 -57.950 -13.159 1.00 19.45 130 GLN A C 1
ATOM 679 O O . GLN A 1 106 ? 19.958 -57.714 -12.282 1.00 20.02 130 GLN A O 1
ATOM 685 N N . GLY A 1 107 ? 18.193 -57.076 -13.521 1.00 18.05 131 GLY A N 1
ATOM 686 C CA . GLY A 1 107 ? 18.092 -55.782 -12.864 1.00 17.61 131 GLY A CA 1
ATOM 687 C C . GLY A 1 107 ? 18.820 -54.648 -13.565 1.00 17.11 131 GLY A C 1
ATOM 688 O O . GLY A 1 107 ? 18.932 -53.549 -13.022 1.00 16.99 131 GLY A O 1
ATOM 689 N N . ASN A 1 108 ? 19.313 -54.905 -14.771 1.00 16.80 132 ASN A N 1
ATOM 690 C CA . ASN A 1 108 ? 20.034 -53.888 -15.527 1.00 16.98 132 ASN A CA 1
ATOM 691 C C . ASN A 1 108 ? 19.132 -53.267 -16.591 1.00 17.62 132 ASN A C 1
ATOM 692 O O . ASN A 1 108 ? 18.407 -53.969 -17.291 1.00 16.38 132 ASN A O 1
ATOM 697 N N . PRO A 1 109 ? 19.163 -51.931 -16.719 1.00 16.39 133 PRO A N 1
ATOM 698 C CA . PRO A 1 109 ? 18.325 -51.263 -17.718 1.00 16.59 133 PRO A CA 1
ATOM 699 C C . PRO A 1 109 ? 18.566 -51.800 -19.123 1.00 15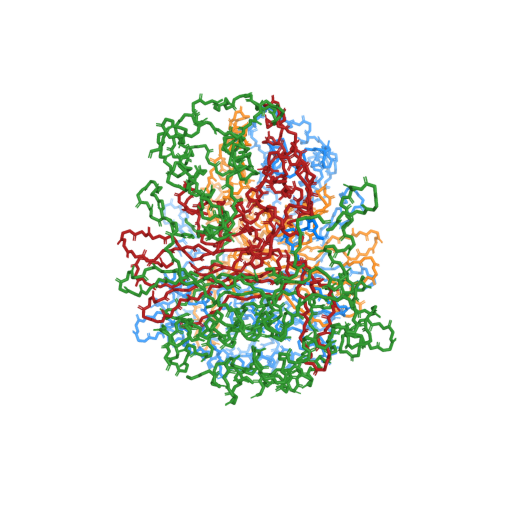.45 133 PRO A C 1
ATOM 700 O O . PRO A 1 109 ? 19.703 -52.084 -19.504 1.00 14.98 133 PRO A O 1
ATOM 704 N N . ASP A 1 110 ? 17.481 -51.941 -19.876 1.00 15.53 134 ASP A N 1
ATOM 705 C CA . ASP A 1 110 ? 17.526 -52.418 -21.253 1.00 16.89 134 ASP A CA 1
ATOM 706 C C . ASP A 1 110 ? 17.094 -51.233 -22.114 1.00 16.77 134 ASP A C 1
ATOM 707 O O . ASP A 1 110 ? 15.904 -50.923 -22.191 1.00 16.99 134 ASP A O 1
ATOM 712 N N . SER A 1 111 ? 18.060 -50.570 -22.746 1.00 16.54 135 SER A N 1
ATOM 713 C CA . SER A 1 111 ? 17.770 -49.405 -23.579 1.00 16.57 135 SER A CA 1
ATOM 714 C C . SER A 1 111 ? 16.832 -49.717 -24.737 1.00 17.58 135 SER A C 1
ATOM 715 O O . SER A 1 111 ? 16.151 -48.827 -25.249 1.00 17.35 135 SER A O 1
ATOM 718 N N . LYS A 1 112 ? 16.795 -50.976 -25.161 1.00 16.98 136 LYS A N 1
ATOM 719 C CA . LYS A 1 112 ? 15.902 -51.360 -26.245 1.00 18.82 136 LYS A CA 1
ATOM 720 C C . LYS A 1 112 ? 14.463 -51.133 -25.794 1.00 17.85 136 LYS A C 1
ATOM 721 O O . LYS A 1 112 ? 13.633 -50.620 -26.546 1.00 17.34 136 LYS A O 1
ATOM 727 N N . LYS A 1 113 ? 14.172 -51.515 -24.555 1.00 16.83 137 LYS A N 1
ATOM 728 C CA . LYS A 1 113 ? 12.830 -51.367 -24.014 1.00 17.00 137 LYS A CA 1
ATOM 729 C C . LYS A 1 113 ? 12.390 -49.912 -23.881 1.00 16.46 137 LYS A C 1
ATOM 730 O O . LYS A 1 113 ? 11.217 -49.599 -24.078 1.00 15.82 137 LYS A O 1
ATOM 736 N N . SER A 1 114 ? 13.324 -49.024 -23.556 1.00 14.39 138 SER A N 1
ATOM 737 C CA . SER A 1 114 ? 12.981 -47.616 -23.383 1.00 13.68 138 SER A CA 1
ATOM 738 C C . SER A 1 114 ? 13.157 -46.756 -24.630 1.00 13.71 138 SER A C 1
ATOM 739 O O . SER A 1 114 ? 12.816 -45.571 -24.617 1.00 12.34 138 SER A O 1
ATOM 742 N N . LEU A 1 115 ? 13.670 -47.341 -25.708 1.00 11.99 139 LEU A N 1
ATOM 743 C CA . LEU A 1 115 ? 13.883 -46.574 -26.932 1.00 12.83 139 LEU A CA 1
ATOM 744 C C . LEU A 1 115 ? 13.228 -47.114 -28.201 1.00 13.67 139 LEU A C 1
ATOM 745 O O . LEU A 1 115 ? 12.814 -46.333 -29.061 1.00 12.38 139 LEU A O 1
ATOM 750 N N . THR A 1 116 ? 13.123 -48.434 -28.331 1.00 13.50 140 THR A N 1
ATOM 751 C CA . THR A 1 116 ? 12.545 -49.002 -29.546 1.00 13.78 140 THR A CA 1
ATOM 752 C C . THR A 1 116 ? 11.300 -49.873 -29.396 1.00 13.83 140 THR A C 1
ATOM 753 O O . THR A 1 116 ? 10.656 -50.203 -30.392 1.00 14.60 140 THR A O 1
ATOM 757 N N . SER A 1 117 ? 10.953 -50.252 -28.172 1.00 14.27 141 SER A N 1
ATOM 758 C CA . SER A 1 117 ? 9.769 -51.082 -27.969 1.00 14.76 141 SER A CA 1
ATOM 759 C C . SER A 1 117 ? 8.543 -50.201 -27.752 1.00 14.76 141 SER A C 1
ATOM 760 O O . SER A 1 117 ? 8.663 -48.986 -27.585 1.00 13.95 141 SER A O 1
ATOM 763 N N . HIS A 1 118 ? 7.364 -50.815 -27.761 1.00 13.63 142 HIS A N 1
ATOM 764 C CA . HIS A 1 118 ? 6.127 -50.076 -27.541 1.00 14.11 142 HIS A CA 1
ATOM 765 C C . HIS A 1 118 ? 6.058 -49.559 -26.106 1.00 13.73 142 HIS A C 1
ATOM 766 O O . HIS A 1 118 ? 5.250 -48.687 -25.795 1.00 15.49 142 HIS A O 1
ATOM 773 N N . LEU A 1 119 ? 6.909 -50.095 -25.234 1.00 13.88 143 LEU A N 1
ATOM 774 C CA . LEU A 1 119 ? 6.940 -49.669 -23.836 1.00 13.96 143 LEU A CA 1
ATOM 775 C C . LEU A 1 119 ? 7.659 -48.336 -23.682 1.00 12.76 143 LEU A C 1
ATOM 776 O O . LEU A 1 119 ? 7.627 -47.727 -22.616 1.00 13.29 143 LEU A O 1
ATOM 781 N N . ALA A 1 120 ? 8.303 -47.885 -24.752 1.00 10.92 144 ALA A N 1
ATOM 782 C CA . ALA A 1 120 ? 9.060 -46.641 -24.716 1.00 11.24 144 ALA A CA 1
ATOM 783 C C . ALA A 1 120 ? 8.214 -45.386 -24.833 1.00 10.98 144 ALA A C 1
ATOM 784 O O . ALA A 1 120 ? 8.712 -44.285 -24.617 1.00 11.23 144 ALA A O 1
ATOM 786 N N . SER A 1 121 ? 6.939 -45.554 -25.159 1.00 11.61 145 SER A N 1
ATOM 787 C CA . SER A 1 121 ? 6.052 -44.414 -25.359 1.00 12.08 145 SER A CA 1
ATOM 788 C C . SER A 1 121 ? 5.264 -43.917 -24.160 1.00 11.93 145 SER A C 1
ATOM 789 O O . SER A 1 121 ? 4.718 -44.699 -23.386 1.00 12.36 145 SER A O 1
ATOM 792 N N . GLY A 1 122 ? 5.207 -42.595 -24.033 1.00 11.76 146 GLY A N 1
ATOM 793 C CA . GLY A 1 122 ? 4.428 -41.979 -22.982 1.00 10.93 146 GLY A CA 1
ATOM 794 C C . GLY A 1 122 ? 3.165 -41.484 -23.669 1.00 11.33 146 GLY A C 1
ATOM 795 O O . GLY A 1 122 ? 3.130 -41.375 -24.899 1.00 11.16 146 GLY A O 1
ATOM 796 N N . THR A 1 123 ? 2.125 -41.192 -22.898 1.00 10.29 147 THR A N 1
ATOM 797 C CA . THR A 1 123 ? 0.874 -40.705 -23.471 1.00 11.06 147 THR A CA 1
ATOM 798 C C . THR A 1 123 ? 1.140 -39.321 -24.081 1.00 10.86 147 THR A C 1
ATOM 799 O O . THR A 1 123 ? 1.517 -38.388 -23.377 1.00 11.97 147 THR A O 1
ATOM 803 N N . PRO A 1 124 ? 0.947 -39.175 -25.406 1.00 11.11 148 PRO A N 1
ATOM 804 C CA . PRO A 1 124 ? 1.176 -37.914 -26.127 1.00 11.32 148 PRO A CA 1
ATOM 805 C C . PRO A 1 124 ? 0.417 -36.697 -25.616 1.00 10.99 148 PRO A C 1
ATOM 806 O O . PRO A 1 124 ? -0.774 -36.774 -25.318 1.00 12.42 148 PRO A O 1
ATOM 810 N N . GLY A 1 125 ? 1.111 -35.563 -25.548 1.00 11.05 149 GLY A N 1
ATOM 811 C CA . GLY A 1 125 ? 0.476 -34.352 -25.065 1.00 11.19 149 GLY A CA 1
ATOM 812 C C . GLY A 1 125 ? 0.412 -33.182 -26.032 1.00 10.56 149 GLY A C 1
ATOM 813 O O . GLY A 1 125 ? -0.249 -32.186 -25.749 1.00 11.20 149 GLY A O 1
ATOM 814 N N . THR A 1 126 ? 1.075 -33.291 -27.177 1.00 10.14 150 THR A N 1
ATOM 815 C CA . THR A 1 126 ? 1.087 -32.192 -28.141 1.00 10.04 150 THR A CA 1
ATOM 816 C C . THR A 1 126 ? -0.279 -31.634 -28.534 1.00 10.66 150 THR A C 1
ATOM 817 O O . THR A 1 126 ? -0.490 -30.422 -28.486 1.00 11.32 150 THR A O 1
ATOM 821 N N . VAL A 1 127 ? -1.205 -32.499 -28.931 1.00 9.77 151 VAL A N 1
ATOM 822 C CA . VAL A 1 127 ? -2.521 -32.019 -29.332 1.00 11.20 151 VAL A CA 1
ATOM 823 C C . VAL A 1 127 ? -3.221 -31.296 -28.179 1.00 12.48 151 VAL A C 1
ATOM 824 O O . VAL A 1 127 ? -3.839 -30.249 -28.380 1.00 12.55 151 VAL A O 1
ATOM 828 N N . ALA A 1 128 ? -3.106 -31.842 -26.972 1.00 11.14 152 ALA A N 1
ATOM 829 C CA . ALA A 1 128 ? -3.726 -31.234 -25.797 1.00 11.50 152 ALA A CA 1
ATOM 830 C C . ALA A 1 128 ? -3.086 -29.882 -25.499 1.00 11.71 152 ALA A C 1
ATOM 831 O O . ALA A 1 128 ? -3.775 -28.911 -25.173 1.00 12.49 152 ALA A O 1
ATOM 833 N N . GLY A 1 129 ? -1.762 -29.829 -25.610 1.00 11.01 153 GLY A N 1
ATOM 834 C CA . GLY A 1 129 ? -1.041 -28.597 -25.348 1.00 10.96 153 GLY A CA 1
ATOM 835 C C . GLY A 1 129 ? -1.393 -27.485 -26.316 1.00 10.92 153 GLY A C 1
ATOM 836 O O . GLY A 1 129 ? -1.621 -26.345 -25.907 1.00 12.16 153 GLY A O 1
ATOM 837 N N . PHE A 1 130 ? -1.442 -27.810 -27.603 1.00 10.48 154 PHE A N 1
ATOM 838 C CA . PHE A 1 130 ? -1.762 -26.808 -28.608 1.00 11.01 154 PHE A CA 1
ATOM 839 C C . PHE A 1 130 ? -3.175 -26.265 -28.444 1.00 11.76 154 PHE A C 1
ATOM 840 O O . PHE A 1 130 ? -3.402 -25.071 -28.621 1.00 12.06 154 PHE A O 1
ATOM 848 N N . SER A 1 131 ? -4.128 -27.131 -28.109 1.00 11.40 155 SER A N 1
ATOM 849 C CA . SER A 1 131 ? -5.502 -26.674 -27.929 1.00 12.20 155 SER A CA 1
ATOM 850 C C . SER A 1 131 ? -5.662 -25.839 -26.666 1.00 12.74 155 SER A C 1
ATOM 851 O O . SER A 1 131 ? -6.425 -24.876 -26.653 1.00 13.92 155 SER A O 1
ATOM 854 N N . LEU A 1 132 ? -4.947 -26.200 -25.604 1.00 13.72 156 LEU A N 1
ATOM 855 C CA . LEU A 1 132 ? -5.032 -25.433 -24.367 1.00 12.73 156 LEU A CA 1
ATOM 856 C C . LEU A 1 132 ? -4.556 -24.014 -24.671 1.00 13.10 156 LEU A C 1
ATOM 857 O O . LEU A 1 132 ? -5.209 -23.034 -24.309 1.00 13.72 156 LEU A O 1
ATOM 862 N N . ALA A 1 133 ? -3.421 -23.914 -25.355 1.00 12.01 157 ALA A N 1
ATOM 863 C CA . ALA A 1 133 ? -2.855 -22.617 -25.710 1.00 12.23 157 ALA A CA 1
ATOM 864 C C . ALA A 1 133 ? -3.721 -21.860 -26.714 1.00 12.90 157 ALA A C 1
ATOM 865 O O . ALA A 1 133 ? -3.983 -20.667 -26.545 1.00 12.85 157 ALA A O 1
ATOM 867 N N . LEU A 1 134 ? -4.166 -22.550 -27.759 1.00 12.58 158 LEU A N 1
ATOM 868 C CA . LEU A 1 134 ? -4.987 -21.913 -28.782 1.00 12.91 158 LEU A CA 1
ATOM 869 C C . LEU A 1 134 ? -6.293 -21.370 -28.212 1.00 13.32 158 LEU A C 1
ATOM 870 O O . LEU A 1 134 ? -6.684 -20.237 -28.505 1.00 13.00 158 LEU A O 1
ATOM 875 N N . ASP A 1 135 ? -6.960 -22.180 -27.397 1.00 13.79 159 ASP A N 1
ATOM 876 C CA . ASP A 1 135 ? -8.240 -21.797 -26.806 1.00 15.56 159 ASP A CA 1
ATOM 877 C C . ASP A 1 135 ? -8.158 -20.594 -25.873 1.00 16.08 159 ASP A C 1
ATOM 878 O O . ASP A 1 135 ? -9.029 -19.721 -25.891 1.00 17.30 159 ASP A O 1
ATOM 883 N N . LYS A 1 136 ? -7.107 -20.542 -25.064 1.00 15.22 160 LYS A N 1
ATOM 884 C CA . LYS A 1 136 ? -6.960 -19.460 -24.100 1.00 15.01 160 LYS A CA 1
ATOM 885 C C . LYS A 1 136 ? -6.203 -18.230 -24.583 1.00 15.24 160 LYS A C 1
ATOM 886 O O . LYS A 1 136 ? -6.574 -17.098 -24.254 1.00 15.58 160 LYS A O 1
ATOM 892 N N . TYR A 1 137 ? -5.153 -18.444 -25.367 1.00 13.64 161 TYR A N 1
ATOM 893 C CA . TYR A 1 137 ? -4.330 -17.338 -25.838 1.00 13.18 161 TYR A CA 1
ATOM 894 C C . TYR A 1 137 ? -4.353 -17.060 -27.340 1.00 13.62 161 TYR A C 1
ATOM 895 O O . TYR A 1 137 ? -3.775 -16.071 -27.795 1.00 14.10 161 TYR A O 1
ATOM 904 N N . GLY A 1 138 ? -5.014 -17.920 -28.107 1.00 13.43 162 GLY A N 1
ATOM 905 C CA . GLY A 1 138 ? -5.084 -17.713 -29.545 1.00 14.14 162 GLY A CA 1
ATOM 906 C C . GLY A 1 138 ? -6.340 -16.959 -29.943 1.00 14.74 162 GLY A C 1
ATOM 907 O O . GLY A 1 138 ? -7.086 -16.490 -29.082 1.00 15.06 162 GLY A O 1
ATOM 908 N N . THR A 1 139 ? -6.580 -16.834 -31.246 1.00 14.97 163 THR A N 1
ATOM 909 C CA . THR A 1 139 ? -7.770 -16.134 -31.724 1.00 16.66 163 THR A CA 1
ATOM 910 C C . THR A 1 139 ? -8.489 -16.905 -32.822 1.00 17.73 163 THR A C 1
ATOM 911 O O . THR A 1 139 ? -9.672 -16.678 -33.071 1.00 18.29 163 THR A O 1
ATOM 923 N N . PRO A 1 141 ? -9.840 -20.531 -34.812 1.00 16.38 165 PRO A N 1
ATOM 924 C CA . PRO A 1 141 ? -10.379 -21.849 -34.474 1.00 16.18 165 PRO A CA 1
ATOM 925 C C . PRO A 1 141 ? -9.361 -22.911 -34.881 1.00 14.84 165 PRO A C 1
ATOM 926 O O . PRO A 1 141 ? -8.562 -22.697 -35.795 1.00 15.27 165 PRO A O 1
ATOM 930 N N . LEU A 1 142 ? -9.389 -24.049 -34.201 1.00 14.75 166 LEU A N 1
ATOM 931 C CA . LEU A 1 142 ? -8.447 -25.124 -34.490 1.00 14.33 166 LEU A CA 1
ATOM 932 C C . LEU A 1 142 ? -8.424 -25.552 -35.956 1.00 14.18 166 LEU A C 1
ATOM 933 O O . LEU A 1 142 ? -7.358 -25.777 -36.521 1.00 14.66 166 LEU A O 1
ATOM 938 N N . ASN A 1 143 ? -9.591 -25.657 -36.583 1.00 16.15 167 ASN A N 1
ATOM 939 C CA . ASN A 1 143 ? -9.630 -26.087 -37.976 1.00 17.03 167 ASN A CA 1
ATOM 940 C C . ASN A 1 143 ? -8.801 -25.195 -38.900 1.00 16.09 167 ASN A C 1
ATOM 941 O O . ASN A 1 143 ? -8.178 -25.680 -39.842 1.00 16.14 167 ASN A O 1
ATOM 946 N N . LYS A 1 144 ? -8.782 -23.893 -38.629 1.00 15.43 168 LYS A N 1
ATOM 947 C CA . LYS A 1 144 ? -8.027 -22.968 -39.465 1.00 16.06 168 LYS A CA 1
ATOM 948 C C . LYS A 1 144 ? -6.514 -23.105 -39.320 1.00 15.51 168 LYS A C 1
ATOM 949 O O . LYS A 1 144 ? -5.777 -22.955 -40.298 1.00 15.66 168 LYS A O 1
ATOM 955 N N . VAL A 1 145 ? -6.037 -23.385 -38.112 1.00 14.46 169 VAL A N 1
ATOM 956 C CA . VAL A 1 145 ? -4.596 -23.524 -37.932 1.00 13.94 169 VAL A CA 1
ATOM 957 C C . VAL A 1 145 ? -4.095 -24.917 -38.291 1.00 13.56 169 VAL A C 1
ATOM 958 O O . VAL A 1 145 ? -2.896 -25.121 -38.476 1.00 13.79 169 VAL A O 1
ATOM 962 N N . VAL A 1 146 ? -5.013 -25.872 -38.408 1.00 13.08 170 VAL A N 1
ATOM 963 C CA . VAL A 1 146 ? -4.640 -27.237 -38.771 1.00 14.05 170 VAL A CA 1
ATOM 964 C C . VAL A 1 146 ? -4.663 -27.413 -40.293 1.00 14.16 170 VAL A C 1
ATOM 965 O O . VAL A 1 146 ? -3.927 -28.232 -40.847 1.00 13.44 170 VAL A O 1
ATOM 969 N N . GLN A 1 147 ? -5.490 -26.615 -40.963 1.00 14.03 171 GLN A N 1
ATOM 970 C CA . GLN A 1 147 ? -5.644 -26.690 -42.413 1.00 14.88 171 GLN A CA 1
ATOM 971 C C . GLN A 1 147 ? -4.352 -26.786 -43.232 1.00 13.78 171 GLN A C 1
ATOM 972 O O . GLN A 1 147 ? -4.242 -27.632 -44.118 1.00 13.90 171 GLN A O 1
ATOM 978 N N . PRO A 1 148 ? -3.363 -25.917 -42.964 1.00 13.36 172 PRO A N 1
ATOM 979 C CA . PRO A 1 148 ? -2.114 -25.985 -43.732 1.00 13.44 172 PRO A CA 1
ATOM 980 C C . PRO A 1 148 ? -1.462 -27.365 -43.648 1.00 13.33 172 PRO A C 1
ATOM 981 O O . PRO A 1 148 ? -1.033 -27.929 -44.657 1.00 13.07 172 PRO A O 1
ATOM 985 N N . ALA A 1 149 ? -1.397 -27.901 -42.434 1.00 12.67 173 ALA A N 1
ATOM 986 C CA . ALA A 1 149 ? -0.806 -29.213 -42.200 1.00 12.07 173 ALA A CA 1
ATOM 987 C C . ALA A 1 149 ? -1.614 -30.292 -42.911 1.00 12.69 173 ALA A C 1
ATOM 988 O O . ALA A 1 149 ? -1.050 -31.205 -43.521 1.00 12.08 173 ALA A O 1
ATOM 990 N N . PHE A 1 150 ? -2.938 -30.184 -42.826 1.00 11.99 174 PHE A N 1
ATOM 991 C CA . PHE A 1 150 ? -3.821 -31.150 -43.472 1.00 13.70 174 PHE A CA 1
ATOM 992 C C . PHE A 1 150 ? -3.520 -31.253 -44.964 1.00 13.88 174 PHE A C 1
ATOM 993 O O . PHE A 1 150 ? -3.406 -32.353 -45.506 1.00 13.86 174 PHE A O 1
ATOM 1001 N N . LYS A 1 151 ? -3.396 -30.104 -45.622 1.00 14.08 175 LYS A N 1
ATOM 1002 C CA . LYS A 1 151 ? -3.113 -30.066 -47.053 1.00 14.57 175 LYS A CA 1
ATOM 1003 C C . LYS A 1 151 ? -1.767 -30.703 -47.378 1.00 14.65 175 LYS A C 1
ATOM 1004 O O . LYS A 1 151 ? -1.641 -31.439 -48.355 1.00 13.83 175 LYS A O 1
ATOM 1010 N N . LEU A 1 152 ? -0.761 -30.415 -46.559 1.00 12.67 176 LEU A N 1
ATOM 1011 C CA . LEU A 1 152 ? 0.570 -30.970 -46.773 1.00 12.21 176 LEU A CA 1
ATOM 1012 C C . LEU A 1 152 ? 0.567 -32.487 -46.643 1.00 12.50 176 LEU A C 1
ATOM 1013 O O . LEU A 1 152 ? 1.284 -33.177 -47.364 1.00 12.52 176 LEU A O 1
ATOM 1018 N N . ALA A 1 153 ? -0.247 -33.003 -45.729 1.00 12.31 177 ALA A N 1
ATOM 1019 C CA . ALA A 1 153 ? -0.335 -34.444 -45.523 1.00 11.72 177 ALA A CA 1
ATOM 1020 C C . ALA A 1 153 ? -1.101 -35.098 -46.670 1.00 13.02 177 ALA A C 1
ATOM 1021 O O . ALA A 1 153 ? -0.695 -36.137 -47.191 1.00 12.68 177 ALA A O 1
ATOM 1023 N N . ARG A 1 154 ? -2.210 -34.477 -47.057 1.00 12.91 178 ARG A N 1
ATOM 1024 C CA . ARG A 1 154 ? -3.057 -34.995 -48.125 1.00 13.09 178 ARG A CA 1
ATOM 1025 C C . ARG A 1 154 ? -2.431 -34.921 -49.516 1.00 13.68 178 ARG A C 1
ATOM 1026 O O . ARG A 1 154 ? -2.411 -35.915 -50.246 1.00 15.36 178 ARG A O 1
ATOM 1034 N N . ASP A 1 155 ? -1.925 -33.745 -49.879 1.00 14.33 179 ASP A N 1
ATOM 1035 C CA . ASP A 1 155 ? -1.337 -33.542 -51.200 1.00 14.40 179 ASP A CA 1
ATOM 1036 C C . ASP A 1 155 ? 0.154 -33.850 -51.274 1.00 15.14 179 ASP A C 1
ATOM 1037 O O . ASP A 1 155 ? 0.711 -33.985 -52.366 1.00 16.22 179 ASP A O 1
ATOM 1042 N N . GLY A 1 156 ? 0.794 -33.945 -50.114 1.00 14.91 180 GLY A N 1
ATOM 1043 C CA . GLY A 1 156 ? 2.214 -34.250 -50.068 1.00 14.55 180 GLY A CA 1
ATOM 1044 C C . GLY A 1 156 ? 3.148 -33.078 -50.303 1.00 13.80 180 GLY A C 1
ATOM 1045 O O . GLY A 1 156 ? 2.726 -31.980 -50.683 1.00 14.41 180 GLY A O 1
ATOM 1046 N N . PHE A 1 157 ? 4.433 -33.316 -50.065 1.00 12.44 181 PHE A N 1
ATOM 1047 C CA . PHE A 1 157 ? 5.454 -32.298 -50.265 1.00 12.49 181 PHE A CA 1
ATOM 1048 C C . PHE A 1 157 ? 6.735 -32.978 -50.728 1.00 12.51 181 PHE A C 1
ATOM 1049 O O . PHE A 1 157 ? 6.893 -34.190 -50.572 1.00 13.63 181 PHE A O 1
ATOM 1057 N N . ILE A 1 158 ? 7.644 -32.202 -51.303 1.00 13.27 182 ILE A N 1
ATOM 1058 C CA . ILE A 1 158 ? 8.897 -32.751 -51.804 1.00 14.21 182 ILE A CA 1
ATOM 1059 C C . ILE A 1 158 ? 9.900 -33.012 -50.684 1.00 14.22 182 ILE A C 1
ATOM 1060 O O . ILE A 1 158 ? 10.133 -32.154 -49.833 1.00 14.16 182 ILE A O 1
ATOM 1065 N N . VAL A 1 159 ? 10.491 -34.202 -50.690 1.00 14.33 183 VAL A N 1
ATOM 1066 C CA . VAL A 1 159 ? 11.486 -34.562 -49.688 1.00 13.62 183 VAL A CA 1
ATOM 1067 C C . VAL A 1 159 ? 12.767 -33.775 -49.974 1.00 14.51 183 VAL A C 1
ATOM 1068 O O . VAL A 1 159 ? 13.297 -33.821 -51.086 1.00 13.32 183 VAL A O 1
ATOM 1072 N N . ASN A 1 160 ? 13.253 -33.042 -48.975 1.00 13.52 184 ASN A N 1
ATOM 1073 C CA . ASN A 1 160 ? 14.467 -32.244 -49.132 1.00 14.09 184 ASN A CA 1
ATOM 1074 C C . ASN A 1 160 ? 15.701 -32.976 -48.605 1.00 13.83 184 ASN A C 1
ATOM 1075 O O . ASN A 1 160 ? 15.635 -34.159 -48.271 1.00 13.54 184 ASN A O 1
ATOM 1080 N N . ASP A 1 161 ? 16.828 -32.273 -48.540 1.00 13.83 185 ASP A N 1
ATOM 1081 C CA . ASP A 1 161 ? 18.062 -32.877 -48.049 1.00 14.39 185 ASP A CA 1
ATOM 1082 C C . ASP A 1 161 ? 17.957 -33.296 -46.588 1.00 13.21 185 ASP A C 1
ATOM 1083 O O . ASP A 1 161 ? 18.378 -34.389 -46.219 1.00 12.99 185 ASP A O 1
ATOM 1088 N N . ALA A 1 162 ? 17.400 -32.422 -45.756 1.00 12.61 186 ALA A N 1
ATOM 1089 C CA . ALA A 1 162 ? 17.267 -32.718 -44.337 1.00 11.70 186 ALA A CA 1
ATOM 1090 C C . ALA A 1 162 ? 16.488 -34.003 -44.086 1.00 11.04 186 ALA A C 1
ATOM 1091 O O . ALA A 1 162 ? 16.962 -34.898 -43.386 1.00 11.68 186 ALA A O 1
ATOM 1093 N N . LEU A 1 163 ? 15.294 -34.093 -44.662 1.00 10.98 187 LEU A N 1
ATOM 1094 C CA . LEU A 1 163 ? 14.454 -35.265 -44.469 1.00 11.49 187 LEU A CA 1
ATOM 1095 C C . LEU A 1 163 ? 15.050 -36.522 -45.098 1.00 12.30 187 LEU A C 1
ATOM 1096 O O . LEU A 1 163 ? 15.012 -37.597 -44.498 1.00 12.89 187 LEU A O 1
ATOM 1101 N N . ALA A 1 164 ? 15.599 -36.394 -46.302 1.00 12.30 188 ALA A N 1
ATOM 1102 C CA . ALA A 1 164 ? 16.208 -37.543 -46.967 1.00 12.49 188 ALA A CA 1
ATOM 1103 C C . ALA A 1 164 ? 17.352 -38.079 -46.110 1.00 13.13 188 ALA A C 1
ATOM 1104 O O . ALA A 1 164 ? 17.472 -39.286 -45.905 1.00 13.66 188 ALA A O 1
ATOM 1106 N N . ASP A 1 165 ? 18.187 -37.174 -45.609 1.00 13.55 189 ASP A N 1
ATOM 1107 C CA . ASP A 1 165 ? 19.321 -37.557 -44.773 1.00 13.64 189 ASP A CA 1
ATOM 1108 C C . ASP A 1 165 ? 18.880 -38.252 -43.493 1.00 13.31 189 ASP A C 1
ATOM 1109 O O . ASP A 1 165 ? 19.428 -39.286 -43.124 1.00 13.48 189 ASP A O 1
ATOM 1114 N N . ASP A 1 166 ? 17.891 -37.685 -42.808 1.00 12.27 190 ASP A N 1
ATOM 1115 C CA . ASP A 1 166 ? 17.421 -38.290 -41.570 1.00 12.21 190 ASP A CA 1
ATOM 1116 C C . ASP A 1 166 ? 16.757 -39.642 -41.796 1.00 12.60 190 ASP A C 1
ATOM 1117 O O . ASP A 1 166 ? 16.920 -40.559 -40.994 1.00 13.07 190 ASP A O 1
ATOM 1122 N N . LEU A 1 167 ? 16.008 -39.775 -42.886 1.00 13.30 191 LEU A N 1
ATOM 1123 C CA . LEU A 1 167 ? 15.355 -41.046 -43.173 1.00 12.38 191 LEU A CA 1
ATOM 1124 C C . LEU A 1 167 ? 16.393 -42.142 -43.386 1.00 13.77 191 LEU A C 1
ATOM 1125 O O . LEU A 1 167 ? 16.245 -43.255 -42.887 1.00 13.52 191 LEU A O 1
ATOM 1130 N N . LYS A 1 168 ? 17.450 -41.808 -44.120 1.00 14.87 192 LYS A N 1
ATOM 1131 C CA . LYS A 1 168 ? 18.511 -42.760 -44.425 1.00 18.06 192 LYS A CA 1
ATOM 1132 C C . LYS A 1 168 ? 19.362 -43.112 -43.209 1.00 18.41 192 LYS A C 1
ATOM 1133 O O . LYS A 1 168 ? 19.729 -44.269 -43.016 1.00 21.01 192 LYS A O 1
ATOM 1139 N N . THR A 1 169 ? 19.674 -42.116 -42.388 1.00 18.35 193 THR A N 1
ATOM 1140 C CA . THR A 1 169 ? 20.500 -42.350 -41.214 1.00 19.60 193 THR A CA 1
ATOM 1141 C C . THR A 1 169 ? 19.712 -42.902 -40.030 1.00 19.82 193 THR A C 1
ATOM 1142 O O . THR A 1 169 ? 19.794 -44.090 -39.717 1.00 23.61 193 THR A O 1
ATOM 1146 N N . TYR A 1 170 ? 18.939 -42.041 -39.383 1.00 17.73 194 TYR A N 1
ATOM 1147 C CA . TYR A 1 170 ? 18.159 -42.436 -38.219 1.00 16.21 194 TYR A CA 1
ATOM 1148 C C . TYR A 1 170 ? 16.949 -43.308 -38.546 1.00 15.11 194 TYR A C 1
ATOM 1149 O O . TYR A 1 170 ? 16.669 -44.280 -37.846 1.00 14.45 194 TYR A O 1
ATOM 1158 N N . GLY A 1 171 ? 16.237 -42.962 -39.611 1.00 14.35 195 GLY A N 1
ATOM 1159 C CA . GLY A 1 171 ? 15.057 -43.720 -39.983 1.00 13.92 195 GLY A CA 1
ATOM 1160 C C . GLY A 1 171 ? 15.317 -45.184 -40.275 1.00 14.00 195 GLY A C 1
ATOM 1161 O O . GLY A 1 171 ? 14.508 -46.044 -39.925 1.00 14.19 195 GLY A O 1
ATOM 1162 N N . SER A 1 172 ? 16.447 -45.473 -40.911 1.00 14.30 196 SER A N 1
ATOM 1163 C CA . SER A 1 172 ? 16.795 -46.848 -41.267 1.00 16.26 196 SER A CA 1
ATOM 1164 C C . SER A 1 172 ? 16.890 -47.783 -40.067 1.00 17.36 196 SER A C 1
ATOM 1165 O O . SER A 1 172 ? 16.759 -48.999 -40.210 1.00 18.41 196 SER A O 1
ATOM 1168 N N . GLU A 1 173 ? 17.112 -47.219 -38.885 1.00 17.39 197 GLU A N 1
ATOM 1169 C CA . GLU A 1 173 ? 17.244 -48.025 -37.678 1.00 17.77 197 GLU A CA 1
ATOM 1170 C C . GLU A 1 173 ? 15.913 -48.486 -37.087 1.00 17.33 197 GLU A C 1
ATOM 1171 O O . GLU A 1 173 ? 15.874 -49.457 -36.330 1.00 17.29 197 GLU A O 1
ATOM 1177 N N . VAL A 1 174 ? 14.821 -47.810 -37.439 1.00 15.96 198 VAL A N 1
ATOM 1178 C CA . VAL A 1 174 ? 13.526 -48.168 -36.876 1.00 14.93 198 VAL A CA 1
ATOM 1179 C C . VAL A 1 174 ? 12.321 -48.215 -37.814 1.00 15.31 198 VAL A C 1
ATOM 1180 O O . VAL A 1 174 ? 11.511 -49.130 -37.722 1.00 15.56 198 VAL A O 1
ATOM 1184 N N . LEU A 1 175 ? 12.195 -47.236 -38.705 1.00 14.47 199 LEU A N 1
ATOM 1185 C CA . LEU A 1 175 ? 11.043 -47.181 -39.604 1.00 14.34 199 LEU A CA 1
ATOM 1186 C C . LEU A 1 175 ? 10.726 -48.452 -40.395 1.00 14.54 199 LEU A C 1
ATOM 1187 O O . LEU A 1 175 ? 9.579 -48.896 -40.420 1.00 13.85 199 LEU A O 1
ATOM 1192 N N . PRO A 1 176 ? 11.729 -49.057 -41.051 1.00 14.98 200 PRO A N 1
ATOM 1193 C CA . PRO A 1 176 ? 11.423 -50.274 -41.811 1.00 15.48 200 PRO A CA 1
ATOM 1194 C C . PRO A 1 176 ? 11.074 -51.508 -40.977 1.00 15.03 200 PRO A C 1
ATOM 1195 O O . PRO A 1 176 ? 10.680 -52.536 -41.526 1.00 16.05 200 PRO A O 1
ATOM 1199 N N . ASN A 1 177 ? 11.197 -51.408 -39.656 1.00 15.69 201 ASN A N 1
ATOM 1200 C CA . ASN A 1 177 ? 10.893 -52.546 -38.789 1.00 16.40 201 ASN A CA 1
ATOM 1201 C C . ASN A 1 177 ? 9.428 -52.632 -38.373 1.00 16.29 201 ASN A C 1
ATOM 1202 O O . ASN A 1 177 ? 9.028 -53.563 -37.672 1.00 17.39 201 ASN A O 1
ATOM 1207 N N . HIS A 1 178 ? 8.630 -51.662 -38.808 1.00 15.57 202 HIS A N 1
ATOM 1208 C CA . HIS A 1 178 ? 7.210 -51.627 -38.483 1.00 14.84 202 HIS A CA 1
ATOM 1209 C C . HIS A 1 178 ? 6.427 -51.455 -39.779 1.00 15.49 202 HIS A C 1
ATOM 1210 O O . HIS A 1 178 ? 6.654 -50.507 -40.528 1.00 15.43 202 HIS A O 1
ATOM 1217 N N . GLU A 1 179 ? 5.518 -52.390 -40.044 1.00 16.69 203 GLU A N 1
ATOM 1218 C CA . GLU A 1 179 ? 4.730 -52.374 -41.273 1.00 17.64 203 GLU A CA 1
ATOM 1219 C C . GLU A 1 179 ? 4.087 -51.045 -41.634 1.00 16.45 203 GLU A C 1
ATOM 1220 O O . GLU A 1 179 ? 4.268 -50.558 -42.752 1.00 15.65 203 GLU A O 1
ATOM 1226 N N . ASN A 1 180 ? 3.342 -50.454 -40.705 1.00 16.08 204 ASN A N 1
ATOM 1227 C CA . ASN A 1 180 ? 2.687 -49.188 -41.001 1.00 14.53 204 ASN A CA 1
ATOM 1228 C C . ASN A 1 180 ? 3.668 -48.048 -41.249 1.00 14.06 204 ASN A C 1
ATOM 1229 O O . ASN A 1 180 ? 3.431 -47.199 -42.106 1.00 13.49 204 ASN A O 1
ATOM 1234 N N . SER A 1 181 ? 4.777 -48.033 -40.518 1.00 12.41 205 SER A N 1
ATOM 1235 C CA . SER A 1 181 ? 5.776 -46.984 -40.698 1.00 12.55 205 SER A CA 1
ATOM 1236 C C . SER A 1 181 ? 6.464 -47.118 -42.055 1.00 12.69 205 SER A C 1
ATOM 1237 O O . SER A 1 181 ? 6.658 -46.136 -42.775 1.00 11.10 205 SER A O 1
ATOM 1240 N N . LYS A 1 182 ? 6.838 -48.346 -42.397 1.00 13.87 206 LYS A N 1
ATOM 1241 C CA . LYS A 1 182 ? 7.519 -48.612 -43.657 1.00 13.75 206 LYS A CA 1
ATOM 1242 C C . LYS A 1 182 ? 6.647 -48.240 -44.857 1.00 13.28 206 LYS A C 1
ATOM 1243 O O . LYS A 1 182 ? 7.142 -47.720 -45.859 1.00 13.69 206 LYS A O 1
ATOM 1249 N N . ALA A 1 183 ? 5.348 -48.500 -44.745 1.00 14.14 207 ALA A N 1
ATOM 1250 C CA . ALA A 1 183 ? 4.405 -48.194 -45.820 1.00 13.83 207 ALA A CA 1
ATOM 1251 C C . ALA A 1 183 ? 4.343 -46.701 -46.135 1.00 14.57 207 ALA A C 1
ATOM 1252 O O . ALA A 1 183 ? 3.994 -46.302 -47.249 1.00 14.79 207 ALA A O 1
ATOM 1254 N N . ILE A 1 184 ? 4.692 -45.877 -45.155 1.00 12.78 208 ILE A N 1
ATOM 1255 C CA . ILE A 1 184 ? 4.647 -44.431 -45.330 1.00 12.20 208 ILE A CA 1
ATOM 1256 C C . ILE A 1 184 ? 5.978 -43.786 -45.711 1.00 12.21 208 ILE A C 1
ATOM 1257 O O . ILE A 1 184 ? 6.048 -42.998 -46.658 1.00 13.08 208 ILE A O 1
ATOM 1262 N N . PHE A 1 185 ? 7.036 -44.145 -44.990 1.00 12.20 209 PHE A N 1
ATOM 1263 C CA . PHE A 1 185 ? 8.349 -43.540 -45.194 1.00 12.91 209 PHE A CA 1
ATOM 1264 C C . PHE A 1 185 ? 9.356 -44.274 -46.073 1.00 13.24 209 PHE A C 1
ATOM 1265 O O . PHE A 1 185 ? 10.399 -43.717 -46.417 1.00 13.86 209 PHE A O 1
ATOM 1273 N N . TRP A 1 186 ? 9.053 -45.516 -46.436 1.00 13.81 210 TRP A N 1
ATOM 1274 C CA . TRP A 1 186 ? 9.947 -46.289 -47.289 1.00 14.06 210 TRP A CA 1
ATOM 1275 C C . TRP A 1 186 ? 9.318 -46.446 -48.670 1.00 14.01 210 TRP A C 1
ATOM 1276 O O . TRP A 1 186 ? 8.098 -46.378 -48.819 1.00 13.89 210 TRP A O 1
ATOM 1287 N N . LYS A 1 187 ? 10.157 -46.645 -49.680 1.00 13.41 211 LYS A N 1
ATOM 1288 C CA . LYS A 1 187 ? 9.678 -46.811 -51.048 1.00 13.80 211 LYS A CA 1
ATOM 1289 C C . LYS A 1 187 ? 10.672 -47.646 -51.848 1.00 14.03 211 LYS A C 1
ATOM 1290 O O . LYS A 1 187 ? 11.870 -47.362 -51.851 1.00 14.09 211 LYS A O 1
ATOM 1296 N N . GLU A 1 188 ? 10.174 -48.681 -52.518 1.00 14.72 212 GLU A N 1
ATOM 1297 C CA . GLU A 1 188 ? 11.032 -49.540 -53.325 1.00 15.07 212 GLU A CA 1
ATOM 1298 C C . GLU A 1 188 ? 12.196 -50.093 -52.499 1.00 16.17 212 GLU A C 1
ATOM 1299 O O . GLU A 1 188 ? 13.330 -50.200 -52.982 1.00 17.30 212 GLU A O 1
ATOM 1305 N N . GLY A 1 189 ? 11.894 -50.439 -51.249 1.00 16.48 213 GLY A N 1
ATOM 1306 C CA . GLY A 1 189 ? 12.886 -51.006 -50.347 1.00 17.83 213 GLY A CA 1
ATOM 1307 C C . GLY A 1 189 ? 13.946 -50.060 -49.814 1.00 17.75 213 GLY A C 1
ATOM 1308 O O . GLY A 1 189 ? 14.919 -50.498 -49.194 1.00 18.33 213 GLY A O 1
ATOM 1309 N N . GLU A 1 190 ? 13.763 -48.765 -50.039 1.00 16.88 214 GLU A N 1
ATOM 1310 C CA . GLU A 1 190 ? 14.735 -47.781 -49.583 1.00 16.97 214 GLU A CA 1
ATOM 1311 C C . GLU A 1 190 ? 14.041 -46.576 -48.973 1.00 16.26 214 GLU A C 1
ATOM 1312 O O . GLU A 1 190 ? 12.863 -46.329 -49.225 1.00 15.52 214 GLU A O 1
ATOM 1318 N N . PRO A 1 191 ? 14.760 -45.811 -48.143 1.00 15.71 215 PRO A N 1
ATOM 1319 C CA . PRO A 1 191 ? 14.104 -44.639 -47.564 1.00 15.62 215 PRO A CA 1
ATOM 1320 C C . PRO A 1 191 ? 13.768 -43.675 -48.704 1.00 15.87 215 PRO A C 1
ATOM 1321 O O . PRO A 1 191 ? 14.444 -43.671 -49.733 1.00 16.55 215 PRO A O 1
ATOM 1325 N N . LEU A 1 192 ? 12.720 -42.875 -48.542 1.00 15.80 216 LEU A N 1
ATOM 1326 C CA . LEU A 1 192 ? 12.364 -41.916 -49.583 1.00 16.29 216 LEU A CA 1
ATOM 1327 C C . LEU A 1 192 ? 13.585 -41.055 -49.885 1.00 17.47 216 LEU A C 1
ATOM 1328 O O . LEU A 1 192 ? 14.313 -40.657 -48.973 1.00 18.71 216 LEU A O 1
ATOM 1333 N N . LYS A 1 193 ? 13.806 -40.768 -51.162 1.00 18.23 217 LYS A N 1
ATOM 1334 C CA . LYS A 1 193 ? 14.959 -39.976 -51.575 1.00 19.51 217 LYS A CA 1
ATOM 1335 C C . LYS A 1 193 ? 14.623 -38.511 -51.812 1.00 18.11 217 LYS A C 1
ATOM 1336 O O . LYS A 1 193 ? 13.459 -38.145 -51.974 1.00 17.09 217 LYS A O 1
ATOM 1342 N N . LYS A 1 194 ? 15.657 -37.676 -51.826 1.00 17.26 218 LYS A N 1
ATOM 1343 C CA . LYS A 1 194 ? 15.486 -36.253 -52.076 1.00 18.38 218 LYS A CA 1
ATOM 1344 C C . LYS A 1 194 ? 14.828 -36.119 -53.445 1.00 17.88 218 LYS A C 1
ATOM 1345 O O . LYS A 1 194 ? 15.268 -36.737 -54.416 1.00 18.48 218 LYS A O 1
ATOM 1351 N N . GLY A 1 195 ? 13.772 -35.318 -53.521 1.00 17.61 219 GLY A N 1
ATOM 1352 C CA . GLY A 1 195 ? 13.078 -35.147 -54.783 1.00 17.67 219 GLY A CA 1
ATOM 1353 C C . GLY A 1 195 ? 11.781 -35.934 -54.827 1.00 17.52 219 GLY A C 1
ATOM 1354 O O . GLY A 1 195 ? 10.867 -35.586 -55.579 1.00 18.93 219 GLY A O 1
ATOM 1355 N N . ASP A 1 196 ? 11.702 -37.006 -54.041 1.00 16.83 220 ASP A N 1
ATOM 1356 C CA . ASP A 1 196 ? 10.490 -37.819 -53.987 1.00 17.96 220 ASP A CA 1
ATOM 1357 C C . ASP A 1 196 ? 9.393 -37.015 -53.303 1.00 17.32 220 ASP A C 1
ATOM 1358 O O . ASP A 1 196 ? 9.667 -36.031 -52.614 1.00 16.93 220 ASP A O 1
ATOM 1363 N N . THR A 1 197 ? 8.150 -37.436 -53.494 1.00 15.47 221 THR A N 1
ATOM 1364 C CA . THR A 1 197 ? 7.028 -36.758 -52.862 1.00 15.04 221 THR A CA 1
ATOM 1365 C C . THR A 1 197 ? 6.514 -37.629 -51.727 1.00 14.66 221 THR A C 1
ATOM 1366 O O . THR A 1 197 ? 6.269 -38.823 -51.909 1.00 15.88 221 THR A O 1
ATOM 1370 N N . LEU A 1 198 ? 6.373 -37.031 -50.550 1.00 13.68 222 LEU A N 1
ATOM 1371 C CA . LEU A 1 198 ? 5.879 -37.748 -49.388 1.00 12.76 222 LEU A CA 1
ATOM 1372 C C . LEU A 1 198 ? 4.433 -37.364 -49.114 1.00 12.76 222 LEU A C 1
ATOM 1373 O O . LEU A 1 198 ? 4.144 -36.228 -48.741 1.00 12.54 222 LEU A O 1
ATOM 1378 N N . VAL A 1 199 ? 3.531 -38.313 -49.338 1.00 11.84 223 VAL A N 1
ATOM 1379 C CA . VAL A 1 199 ? 2.112 -38.119 -49.083 1.00 12.23 223 VAL A CA 1
ATOM 1380 C C . VAL A 1 199 ? 1.793 -38.964 -47.857 1.00 12.11 223 VAL A C 1
ATOM 1381 O O . VAL A 1 199 ? 2.227 -40.113 -47.762 1.00 13.44 223 VAL A O 1
ATOM 1385 N N . GLN A 1 200 ? 1.053 -38.392 -46.912 1.00 11.77 224 GLN A N 1
ATOM 1386 C CA . GLN A 1 200 ? 0.692 -39.102 -45.689 1.00 11.49 224 GLN A CA 1
ATOM 1387 C C . GLN A 1 200 ? -0.825 -39.091 -45.528 1.00 11.65 224 GLN A C 1
ATOM 1388 O O . GLN A 1 200 ? -1.388 -38.310 -44.761 1.00 11.01 224 GLN A O 1
ATOM 1394 N N . ALA A 1 201 ? -1.478 -39.983 -46.267 1.00 12.09 225 ALA A N 1
ATOM 1395 C CA . ALA A 1 201 ? -2.931 -40.086 -46.267 1.00 12.44 225 ALA A CA 1
ATOM 1396 C C . ALA A 1 201 ? -3.566 -40.358 -44.910 1.00 12.95 225 ALA A C 1
ATOM 1397 O O . ALA A 1 201 ? -4.574 -39.739 -44.562 1.00 14.03 225 ALA A O 1
ATOM 1399 N N . ASN A 1 202 ? -2.998 -41.285 -44.146 1.00 11.80 226 ASN A N 1
ATOM 1400 C CA . ASN A 1 202 ? -3.560 -41.595 -42.839 1.00 12.06 226 ASN A CA 1
ATOM 1401 C C . ASN A 1 202 ? -3.426 -40.410 -41.895 1.00 12.39 226 ASN A C 1
ATOM 1402 O O . ASN A 1 202 ? -4.357 -40.092 -41.157 1.00 11.85 226 ASN A O 1
ATOM 1407 N N . LEU A 1 203 ? -2.270 -39.755 -41.925 1.00 11.29 227 LEU A N 1
ATOM 1408 C CA . LEU A 1 203 ? -2.050 -38.595 -41.073 1.00 12.22 227 LEU A CA 1
ATOM 1409 C C . LEU A 1 203 ? -3.022 -37.491 -41.473 1.00 12.10 227 LEU A C 1
ATOM 1410 O O . LEU A 1 203 ? -3.513 -36.754 -40.621 1.00 12.98 227 LEU A O 1
ATOM 1415 N N . ALA A 1 204 ? -3.300 -37.385 -42.772 1.00 12.92 228 ALA A N 1
ATOM 1416 C CA . ALA A 1 204 ? -4.229 -36.373 -43.265 1.00 13.07 228 ALA A CA 1
ATOM 1417 C C . ALA A 1 204 ? -5.612 -36.632 -42.671 1.00 13.74 228 ALA A C 1
ATOM 1418 O O . ALA A 1 204 ? -6.311 -35.700 -42.274 1.00 13.72 228 ALA A O 1
ATOM 1420 N N . LYS A 1 205 ? -6.007 -37.900 -42.607 1.00 13.93 229 LYS A N 1
ATOM 1421 C CA . LYS A 1 205 ? -7.304 -38.248 -42.038 1.00 13.99 229 LYS A CA 1
ATOM 1422 C C . LYS A 1 205 ? -7.328 -37.865 -40.561 1.00 13.90 229 LYS A C 1
ATOM 1423 O O . LYS A 1 205 ? -8.303 -37.297 -40.074 1.00 14.97 229 LYS A O 1
ATOM 1429 N N . SER A 1 206 ? -6.247 -38.174 -39.851 1.00 12.76 230 SER A N 1
ATOM 1430 C CA . SER A 1 206 ? -6.157 -37.845 -38.435 1.00 13.54 230 SER A CA 1
ATOM 1431 C C . SER A 1 206 ? -6.281 -36.337 -38.236 1.00 13.21 230 SER A C 1
ATOM 1432 O O . SER A 1 206 ? -7.003 -35.875 -37.350 1.00 12.85 230 SER A O 1
ATOM 1435 N N . LEU A 1 207 ? -5.582 -35.570 -39.068 1.00 13.58 231 LEU A N 1
ATOM 1436 C CA . LEU A 1 207 ? -5.625 -34.115 -38.970 1.00 12.90 231 LEU A CA 1
ATOM 1437 C C . LEU A 1 207 ? -7.020 -33.582 -39.275 1.00 13.47 231 LEU A C 1
ATOM 1438 O O . LEU A 1 207 ? -7.515 -32.685 -38.593 1.00 13.94 231 LEU A O 1
ATOM 1443 N N . GLU A 1 208 ? -7.650 -34.144 -40.302 1.00 14.58 232 GLU A N 1
ATOM 1444 C CA . GLU A 1 208 ? -8.990 -33.728 -40.699 1.00 16.15 232 GLU A CA 1
ATOM 1445 C C . GLU A 1 208 ? -9.994 -33.936 -39.568 1.00 16.20 232 GLU A C 1
ATOM 1446 O O . GLU A 1 208 ? -10.835 -33.077 -39.312 1.00 16.22 232 GLU A O 1
ATOM 1460 N N . ILE A 1 210 ? -9.303 -34.134 -36.349 1.00 15.42 234 ILE A N 1
ATOM 1461 C CA . ILE A 1 210 ? -8.976 -33.274 -35.217 1.00 14.64 234 ILE A CA 1
ATOM 1462 C C . ILE A 1 210 ? -9.548 -31.890 -35.505 1.00 15.62 234 ILE A C 1
ATOM 1463 O O . ILE A 1 210 ? -10.121 -31.242 -34.627 1.00 15.40 234 ILE A O 1
ATOM 1468 N N . ALA A 1 211 ? -9.400 -31.450 -36.749 1.00 15.95 235 ALA A N 1
ATOM 1469 C CA . ALA A 1 211 ? -9.898 -30.147 -37.154 1.00 17.15 235 ALA A CA 1
ATOM 1470 C C . ALA A 1 211 ? -11.411 -30.073 -36.991 1.00 18.02 235 ALA A C 1
ATOM 1471 O O . ALA A 1 211 ? -11.945 -29.060 -36.547 1.00 19.34 235 ALA A O 1
ATOM 1473 N N . GLU A 1 212 ? -12.100 -31.155 -37.333 1.00 18.59 236 GLU A N 1
ATOM 1474 C CA . GLU A 1 212 ? -13.554 -31.166 -37.245 1.00 21.67 236 GLU A CA 1
ATOM 1475 C C . GLU A 1 212 ? -14.134 -31.493 -35.872 1.00 20.80 236 GLU A C 1
ATOM 1476 O O . GLU A 1 212 ? -15.150 -30.921 -35.479 1.00 21.47 236 GLU A O 1
ATOM 1482 N N . ASN A 1 213 ? -13.495 -32.396 -35.137 1.00 19.97 237 ASN A N 1
ATOM 1483 C CA . ASN A 1 213 ? -14.010 -32.789 -33.829 1.00 19.35 237 ASN A CA 1
ATOM 1484 C C . ASN A 1 213 ? -13.278 -32.214 -32.621 1.00 18.16 237 ASN A C 1
ATOM 1485 O O . ASN A 1 213 ? -13.730 -32.378 -31.486 1.00 18.16 237 ASN A O 1
ATOM 1490 N N . GLY A 1 214 ? -12.153 -31.550 -32.858 1.00 16.43 238 GLY A N 1
ATOM 1491 C CA . GLY A 1 214 ? -11.401 -30.979 -31.756 1.00 15.54 238 GLY A CA 1
ATOM 1492 C C . GLY A 1 214 ? -10.393 -31.958 -31.182 1.00 15.38 238 GLY A C 1
ATOM 1493 O O . GLY A 1 214 ? -10.275 -33.081 -31.672 1.00 15.61 238 GLY A O 1
ATOM 1494 N N . PRO A 1 215 ? -9.657 -31.565 -30.132 1.00 14.85 239 PRO A N 1
ATOM 1495 C CA . PRO A 1 215 ? -8.657 -32.442 -29.514 1.00 15.49 239 PRO A CA 1
ATOM 1496 C C . PRO A 1 215 ? -9.201 -33.770 -28.989 1.00 16.80 239 PRO A C 1
ATOM 1497 O O . PRO A 1 215 ? -8.454 -34.744 -28.880 1.00 16.45 239 PRO A O 1
ATOM 1501 N N . ASP A 1 216 ? -10.493 -33.821 -28.673 1.00 16.47 240 ASP A N 1
ATOM 1502 C CA . ASP A 1 216 ? -11.082 -35.064 -28.177 1.00 18.32 240 ASP A CA 1
ATOM 1503 C C . ASP A 1 216 ? -10.901 -36.194 -29.186 1.00 16.22 240 ASP A C 1
ATOM 1504 O O . ASP A 1 216 ? -10.922 -37.366 -28.819 1.00 15.76 240 ASP A O 1
ATOM 1509 N N . GLU A 1 217 ? -10.736 -35.847 -30.459 1.00 15.25 241 GLU A N 1
ATOM 1510 C CA . GLU A 1 217 ? -10.543 -36.867 -31.484 1.00 15.85 241 GLU A CA 1
ATOM 1511 C C . GLU A 1 217 ? -9.283 -37.662 -31.167 1.00 15.39 241 GLU A C 1
ATOM 1512 O O . GLU A 1 217 ? -9.248 -38.882 -31.318 1.00 14.80 241 GLU A O 1
ATOM 1518 N N . PHE A 1 218 ? -8.252 -36.960 -30.712 1.00 14.27 242 PHE A N 1
ATOM 1519 C CA . PHE A 1 218 ? -6.986 -37.598 -30.378 1.00 14.60 242 PHE A CA 1
ATOM 1520 C C . PHE A 1 218 ? -7.049 -38.385 -29.072 1.00 14.37 242 PHE A C 1
ATOM 1521 O O . PHE A 1 218 ? -6.571 -39.516 -28.993 1.00 14.06 242 PHE A O 1
ATOM 1529 N N . TYR A 1 219 ? -7.654 -37.783 -28.053 1.00 14.01 243 TYR A N 1
ATOM 1530 C CA . TYR A 1 219 ? -7.723 -38.393 -26.729 1.00 14.60 243 TYR A CA 1
ATOM 1531 C C . TYR A 1 219 ? -8.899 -39.311 -26.413 1.00 15.33 243 TYR A C 1
ATOM 1532 O O . TYR A 1 219 ? -8.835 -40.086 -25.452 1.00 15.61 243 TYR A O 1
ATOM 1541 N N . LYS A 1 220 ? -9.959 -39.243 -27.213 1.00 16.27 244 LYS A N 1
ATOM 1542 C CA . LYS A 1 220 ? -11.131 -40.081 -26.972 1.00 17.88 244 LYS A CA 1
ATOM 1543 C C . LYS A 1 220 ? -11.739 -40.655 -28.248 1.00 18.78 244 LYS A C 1
ATOM 1544 O O . LYS A 1 220 ? -12.547 -41.583 -28.188 1.00 20.46 244 LYS A O 1
ATOM 1550 N N . GLY A 1 221 ? -11.345 -40.110 -29.395 1.00 18.13 245 GLY A N 1
ATOM 1551 C CA . GLY A 1 221 ? -11.894 -40.564 -30.661 1.00 18.23 245 GLY A CA 1
ATOM 1552 C C . GLY A 1 221 ? -11.189 -41.709 -31.367 1.00 17.21 245 GLY A C 1
ATOM 1553 O O . GLY A 1 221 ? -10.567 -42.566 -30.739 1.00 17.40 245 GLY A O 1
ATOM 1554 N N . THR A 1 222 ? -11.295 -41.711 -32.692 1.00 17.02 246 THR A N 1
ATOM 1555 C CA . THR A 1 222 ? -10.694 -42.748 -33.524 1.00 18.27 246 THR A CA 1
ATOM 1556 C C . THR A 1 222 ? -9.184 -42.855 -33.350 1.00 16.93 246 THR A C 1
ATOM 1557 O O . THR A 1 222 ? -8.633 -43.956 -33.331 1.00 17.76 246 THR A O 1
ATOM 1561 N N . ILE A 1 223 ? -8.511 -41.716 -33.224 1.00 16.32 247 ILE A N 1
ATOM 1562 C CA . ILE A 1 223 ? -7.065 -41.730 -33.046 1.00 15.59 247 ILE A CA 1
ATOM 1563 C C . ILE A 1 223 ? -6.710 -42.442 -31.745 1.00 15.42 247 ILE A C 1
ATOM 1564 O O . ILE A 1 223 ? -5.784 -43.251 -31.702 1.00 15.27 247 ILE A O 1
ATOM 1569 N N . ALA A 1 224 ? -7.453 -42.140 -30.685 1.00 15.85 248 ALA A N 1
ATOM 1570 C CA . ALA A 1 224 ? -7.212 -42.761 -29.388 1.00 14.86 248 ALA A CA 1
ATOM 1571 C C . ALA A 1 224 ? -7.347 -44.275 -29.525 1.00 15.35 248 ALA A C 1
ATOM 1572 O O . ALA A 1 224 ? -6.543 -45.035 -28.984 1.00 14.89 248 ALA A O 1
ATOM 1574 N N . GLU A 1 225 ? -8.365 -44.704 -30.263 1.00 16.24 249 GLU A N 1
ATOM 1575 C CA . GLU A 1 225 ? -8.608 -46.125 -30.484 1.00 18.22 249 GLU A CA 1
ATOM 1576 C C . GLU A 1 225 ? -7.425 -46.757 -31.210 1.00 16.90 249 GLU A C 1
ATOM 1577 O O . GLU A 1 225 ? -6.974 -47.845 -30.853 1.00 17.98 249 GLU A O 1
ATOM 1583 N N . GLN A 1 226 ? -6.920 -46.064 -32.226 1.00 16.29 250 GLN A N 1
ATOM 1584 C CA . GLN A 1 226 ? -5.793 -46.555 -33.011 1.00 14.90 250 GLN A CA 1
ATOM 1585 C C . GLN A 1 226 ? -4.520 -46.678 -32.179 1.00 15.19 250 GLN A C 1
ATOM 1586 O O . GLN A 1 226 ? -3.763 -47.637 -32.333 1.00 15.61 250 GLN A O 1
ATOM 1592 N N . ILE A 1 227 ? -4.291 -45.719 -31.286 1.00 14.56 251 ILE A N 1
ATOM 1593 C CA . ILE A 1 227 ? -3.117 -45.764 -30.421 1.00 15.34 251 ILE A CA 1
ATOM 1594 C C . ILE A 1 227 ? -3.263 -46.911 -29.419 1.00 15.48 251 ILE A C 1
ATOM 1595 O O . ILE A 1 227 ? -2.331 -47.685 -29.211 1.00 15.47 251 ILE A O 1
ATOM 1600 N N . ALA A 1 228 ? -4.439 -47.019 -28.810 1.00 15.47 252 ALA A N 1
ATOM 1601 C CA . ALA A 1 228 ? -4.705 -48.070 -27.833 1.00 16.53 252 ALA A CA 1
ATOM 1602 C C . ALA A 1 228 ? -4.536 -49.459 -28.442 1.00 16.52 252 ALA A C 1
ATOM 1603 O O . ALA A 1 228 ? -3.951 -50.346 -27.823 1.00 17.10 252 ALA A O 1
ATOM 1605 N N . GLN A 1 229 ? -5.050 -49.644 -29.655 1.00 17.78 253 GLN A N 1
ATOM 1606 C CA . GLN A 1 229 ? -4.942 -50.933 -30.336 1.00 18.69 253 GLN A CA 1
ATOM 1607 C C . GLN A 1 229 ? -3.498 -51.256 -30.695 1.00 18.02 253 GLN A C 1
ATOM 1608 O O . GLN A 1 229 ? -3.059 -52.400 -30.562 1.00 17.44 253 GLN A O 1
ATOM 1614 N N . GLU A 1 230 ? -2.763 -50.251 -31.164 1.00 16.07 254 GLU A N 1
ATOM 1615 C CA . GLU A 1 230 ? -1.362 -50.441 -31.526 1.00 15.83 254 GLU A CA 1
ATOM 1616 C C . GLU A 1 230 ? -0.619 -50.964 -30.302 1.00 15.53 254 GLU A C 1
ATOM 1617 O O . GLU A 1 230 ? 0.205 -51.870 -30.400 1.00 15.41 254 GLU A O 1
ATOM 1631 N N . GLN A 1 232 ? -2.031 -52.405 -27.362 1.00 18.92 256 GLN A N 1
ATOM 1632 C CA . GLN A 1 232 ? -2.575 -53.682 -26.904 1.00 20.87 256 GLN A CA 1
ATOM 1633 C C . GLN A 1 232 ? -2.068 -54.881 -27.703 1.00 20.92 256 GLN A C 1
ATOM 1634 O O . GLN A 1 232 ? -1.800 -55.943 -27.138 1.00 21.11 256 GLN A O 1
ATOM 1640 N N . LYS A 1 233 ? -1.928 -54.709 -29.013 1.00 20.78 257 LYS A N 1
ATOM 1641 C CA . LYS A 1 233 ? -1.471 -55.791 -29.878 1.00 22.26 257 LYS A CA 1
ATOM 1642 C C . LYS A 1 233 ? 0.031 -56.049 -29.832 1.00 21.75 257 LYS A C 1
ATOM 1643 O O . LYS A 1 233 ? 0.495 -57.098 -30.283 1.00 21.49 257 LYS A O 1
ATOM 1649 N N . ASN A 1 234 ? 0.790 -55.108 -29.278 1.00 20.34 258 ASN A N 1
ATOM 1650 C CA . ASN A 1 234 ? 2.240 -55.246 -29.235 1.00 21.04 258 ASN A CA 1
ATOM 1651 C C . ASN A 1 234 ? 2.906 -55.125 -27.867 1.00 20.61 258 ASN A C 1
ATOM 1652 O O . ASN A 1 234 ? 4.088 -54.794 -27.777 1.00 21.71 258 ASN A O 1
ATOM 1657 N N . GLY A 1 235 ? 2.152 -55.393 -26.806 1.00 21.12 259 GLY A N 1
ATOM 1658 C CA . GLY A 1 235 ? 2.716 -55.330 -25.469 1.00 19.83 259 GLY A CA 1
ATOM 1659 C C . GLY A 1 235 ? 2.926 -53.941 -24.898 1.00 19.45 259 GLY A C 1
ATOM 1660 O O . GLY A 1 235 ? 3.655 -53.782 -23.917 1.00 20.99 259 GLY A O 1
ATOM 1661 N N . GLY A 1 236 ? 2.294 -52.942 -25.507 1.00 18.90 260 GLY A N 1
ATOM 1662 C CA . GLY A 1 236 ? 2.412 -51.573 -25.033 1.00 17.90 260 GLY A CA 1
ATOM 1663 C C . GLY A 1 236 ? 1.480 -51.320 -23.863 1.00 16.86 260 GLY A C 1
ATOM 1664 O O . GLY A 1 236 ? 0.625 -52.152 -23.559 1.00 17.23 260 GLY A O 1
ATOM 1665 N N . LEU A 1 237 ? 1.618 -50.162 -23.220 1.00 15.99 261 LEU A N 1
ATOM 1666 C CA . LEU A 1 237 ? 0.800 -49.838 -22.054 1.00 15.52 261 LEU A CA 1
ATOM 1667 C C . LEU A 1 237 ? -0.256 -48.747 -22.211 1.00 15.23 261 LEU A C 1
ATOM 1668 O O . LEU A 1 237 ? -1.234 -48.732 -21.465 1.00 17.09 261 LEU A O 1
ATOM 1673 N N . ILE A 1 238 ? -0.068 -47.827 -23.153 1.00 14.25 262 ILE A N 1
ATOM 1674 C CA . ILE A 1 238 ? -1.036 -46.744 -23.318 1.00 14.52 262 ILE A CA 1
ATOM 1675 C C . ILE A 1 238 ? -2.432 -47.269 -23.627 1.00 14.64 262 ILE A C 1
ATOM 1676 O O . ILE A 1 238 ? -2.642 -47.957 -24.624 1.00 16.29 262 ILE A O 1
ATOM 1681 N N . THR A 1 239 ? -3.384 -46.925 -22.766 1.00 14.62 263 THR A N 1
ATOM 1682 C CA . THR A 1 239 ? -4.768 -47.358 -22.922 1.00 15.38 263 THR A CA 1
ATOM 1683 C C . THR A 1 239 ? -5.682 -46.173 -23.196 1.00 15.21 263 THR A C 1
ATOM 1684 O O . THR A 1 239 ? -5.259 -45.015 -23.135 1.00 15.33 263 THR A O 1
ATOM 1688 N N . LYS A 1 240 ? -6.945 -46.465 -23.484 1.00 16.43 264 LYS A N 1
ATOM 1689 C CA . LYS A 1 240 ? -7.906 -45.405 -23.735 1.00 17.00 264 LYS A CA 1
ATOM 1690 C C . LYS A 1 240 ? -8.086 -44.584 -22.461 1.00 15.96 264 LYS A C 1
ATOM 1691 O O . LYS A 1 240 ? -8.318 -43.380 -22.527 1.00 16.90 264 LYS A O 1
ATOM 1697 N N . GLU A 1 241 ? -7.978 -45.233 -21.303 1.00 15.82 265 GLU A N 1
ATOM 1698 C CA . GLU A 1 241 ? -8.114 -44.517 -20.039 1.00 15.90 265 GLU A CA 1
ATOM 1699 C C . GLU A 1 241 ? -6.967 -43.521 -19.907 1.00 14.93 265 GLU A C 1
ATOM 1700 O O . GLU A 1 241 ? -7.170 -42.386 -19.472 1.00 15.64 265 GLU A O 1
ATOM 1706 N N . ASP A 1 242 ? -5.764 -43.946 -20.284 1.00 13.94 266 ASP A N 1
ATOM 1707 C CA . ASP A 1 242 ? -4.601 -43.062 -20.221 1.00 13.69 266 ASP A CA 1
ATOM 1708 C C . ASP A 1 242 ? -4.843 -41.831 -21.085 1.00 14.07 266 ASP A C 1
ATOM 1709 O O . ASP A 1 242 ? -4.637 -40.698 -20.652 1.00 14.23 266 ASP A O 1
ATOM 1714 N N . LEU A 1 243 ? -5.270 -42.061 -22.320 1.00 14.19 267 LEU A N 1
ATOM 1715 C CA . LEU A 1 243 ? -5.518 -40.964 -23.244 1.00 13.13 267 LEU A CA 1
ATOM 1716 C C . LEU A 1 243 ? -6.620 -40.026 -22.756 1.00 14.16 267 LEU A C 1
ATOM 1717 O O . LEU A 1 243 ? -6.490 -38.806 -22.856 1.00 13.93 267 LEU A O 1
ATOM 1722 N N . ALA A 1 244 ? -7.691 -40.590 -22.209 1.00 15.10 268 ALA A N 1
ATOM 1723 C CA . ALA A 1 244 ? -8.795 -39.776 -21.715 1.00 16.27 268 ALA A CA 1
ATOM 1724 C C . ALA A 1 244 ? -8.402 -38.979 -20.473 1.00 16.07 268 ALA A C 1
ATOM 1725 O O . ALA A 1 244 ? -8.988 -37.936 -20.181 1.00 18.68 268 ALA A O 1
ATOM 1727 N N . ALA A 1 245 ? -7.397 -39.463 -19.752 1.00 15.71 269 ALA A N 1
ATOM 1728 C CA . ALA A 1 245 ? -6.951 -38.802 -18.532 1.00 15.06 269 ALA A CA 1
ATOM 1729 C C . ALA A 1 245 ? -5.837 -37.787 -18.756 1.00 15.47 269 ALA A C 1
ATOM 1730 O O . ALA A 1 245 ? -5.496 -37.027 -17.847 1.00 15.85 269 ALA A O 1
ATOM 1732 N N . TYR A 1 246 ? -5.268 -37.759 -19.955 1.00 14.88 270 TYR A N 1
ATOM 1733 C CA . TYR A 1 246 ? -4.187 -36.822 -20.208 1.00 14.97 270 TYR A CA 1
ATOM 1734 C C . TYR A 1 246 ? -4.634 -35.371 -20.139 1.00 14.99 270 TYR A C 1
ATOM 1735 O O . TYR A 1 246 ? -5.723 -35.015 -20.589 1.00 15.74 270 TYR A O 1
ATOM 1744 N N . LYS A 1 247 ? -3.778 -34.530 -19.575 1.00 15.34 271 LYS A N 1
ATOM 1745 C CA . LYS A 1 247 ? -4.076 -33.115 -19.491 1.00 15.98 271 LYS A CA 1
ATOM 1746 C C . LYS A 1 247 ? -2.812 -32.282 -19.604 1.00 14.84 271 LYS A C 1
ATOM 1747 O O . LYS A 1 247 ? -1.787 -32.600 -18.998 1.00 14.23 271 LYS A O 1
ATOM 1753 N N . ALA A 1 248 ? -2.881 -31.235 -20.417 1.00 13.17 272 ALA A N 1
ATOM 1754 C CA . ALA A 1 248 ? -1.768 -30.315 -20.558 1.00 12.55 272 ALA A CA 1
ATOM 1755 C C . ALA A 1 248 ? -1.954 -29.434 -19.331 1.00 13.80 272 ALA A C 1
ATOM 1756 O O . ALA A 1 248 ? -3.079 -29.267 -18.852 1.00 13.67 272 ALA A O 1
ATOM 1758 N N . VAL A 1 249 ? -0.865 -28.878 -18.817 1.00 12.46 273 VAL A N 1
ATOM 1759 C CA . VAL A 1 249 ? -0.942 -28.061 -17.617 1.00 12.63 273 VAL A CA 1
ATOM 1760 C C . VAL A 1 249 ? -0.234 -26.726 -17.758 1.00 11.58 273 VAL A C 1
ATOM 1761 O O . VAL A 1 249 ? 0.935 -26.676 -18.131 1.00 10.97 273 VAL A O 1
ATOM 1765 N N . GLU A 1 250 ? -0.945 -25.642 -17.467 1.00 12.32 274 GLU A N 1
ATOM 1766 C CA . GLU A 1 250 ? -0.326 -24.328 -17.522 1.00 10.54 274 GLU A CA 1
ATOM 1767 C C . GLU A 1 250 ? 0.393 -24.175 -16.183 1.00 11.10 274 GLU A C 1
ATOM 1768 O O . GLU A 1 250 ? -0.183 -24.444 -15.125 1.00 11.80 274 GLU A O 1
ATOM 1774 N N . ARG A 1 251 ? 1.656 -23.767 -16.233 1.00 10.45 275 ARG A N 1
ATOM 1775 C CA . ARG A 1 251 ? 2.453 -23.602 -15.025 1.00 10.92 275 ARG A CA 1
ATOM 1776 C C . ARG A 1 251 ? 3.213 -22.282 -15.037 1.00 11.03 275 ARG A C 1
ATOM 1777 O O . ARG A 1 251 ? 3.376 -21.651 -16.081 1.00 12.24 275 ARG A O 1
ATOM 1785 N N . THR A 1 252 ? 3.682 -21.873 -13.865 1.00 10.70 276 THR A N 1
ATOM 1786 C CA . THR A 1 252 ? 4.439 -20.637 -13.737 1.00 12.14 276 THR A CA 1
ATOM 1787 C C . THR A 1 252 ? 5.861 -20.853 -14.246 1.00 12.09 276 THR A C 1
ATOM 1788 O O . THR A 1 252 ? 6.527 -21.820 -13.873 1.00 12.04 276 THR A O 1
ATOM 1792 N N . PRO A 1 253 ? 6.343 -19.960 -15.121 1.00 11.00 277 PRO A N 1
ATOM 1793 C CA . PRO A 1 253 ? 7.701 -20.101 -15.649 1.00 11.53 277 PRO A CA 1
ATOM 1794 C C . PRO A 1 253 ? 8.746 -19.970 -14.549 1.00 11.30 277 PRO A C 1
ATOM 1795 O O . PRO A 1 253 ? 8.485 -19.373 -13.504 1.00 12.24 277 PRO A O 1
ATOM 1799 N N . ILE A 1 254 ? 9.919 -20.551 -14.777 1.00 10.89 278 ILE A N 1
ATOM 1800 C CA . ILE A 1 254 ? 11.023 -20.400 -13.841 1.00 11.13 278 ILE A CA 1
ATOM 1801 C C . ILE A 1 254 ? 11.764 -19.218 -14.447 1.00 10.40 278 ILE A C 1
ATOM 1802 O O . ILE A 1 254 ? 11.921 -19.140 -15.669 1.00 11.60 278 ILE A O 1
ATOM 1807 N N . SER A 1 255 ? 12.205 -18.283 -13.618 1.00 10.89 279 SER A N 1
ATOM 1808 C CA . SER A 1 255 ? 12.911 -17.136 -14.156 1.00 11.65 279 SER A CA 1
ATOM 1809 C C . SER A 1 255 ? 13.982 -16.618 -13.218 1.00 11.50 279 SER A C 1
ATOM 1810 O O . SER A 1 255 ? 14.040 -16.984 -12.040 1.00 12.57 279 SER A O 1
ATOM 1813 N N . GLY A 1 256 ? 14.835 -15.764 -13.763 1.00 11.40 280 GLY A N 1
ATOM 1814 C CA . GLY A 1 256 ? 15.907 -15.191 -12.981 1.00 11.38 280 GLY A CA 1
ATOM 1815 C C . GLY A 1 256 ? 16.307 -13.851 -13.548 1.00 10.97 280 GLY A C 1
ATOM 1816 O O . GLY A 1 256 ? 15.717 -13.370 -14.523 1.00 11.19 280 GLY A O 1
ATOM 1817 N N . ASP A 1 257 ? 17.306 -13.241 -12.927 1.00 10.36 281 ASP A N 1
ATOM 1818 C CA . ASP A 1 257 ? 17.805 -11.947 -13.361 1.00 10.71 281 ASP A CA 1
ATOM 1819 C C . ASP A 1 257 ? 19.301 -12.100 -13.578 1.00 11.51 281 ASP A C 1
ATOM 1820 O O . ASP A 1 257 ? 20.019 -12.542 -12.684 1.00 11.13 281 ASP A O 1
ATOM 1825 N N . TYR A 1 258 ? 19.764 -11.764 -14.777 1.00 10.74 282 TYR A N 1
ATOM 1826 C CA . TYR A 1 258 ? 21.183 -11.848 -15.098 1.00 10.71 282 TYR A CA 1
ATOM 1827 C C . TYR A 1 258 ? 21.624 -10.472 -15.580 1.00 10.08 282 TYR A C 1
ATOM 1828 O O . TYR A 1 258 ? 21.258 -10.037 -16.673 1.00 11.02 282 TYR A O 1
ATOM 1837 N N . ARG A 1 259 ? 22.390 -9.785 -14.742 1.00 10.97 283 ARG A N 1
ATOM 1838 C CA . ARG A 1 259 ? 22.901 -8.458 -15.060 1.00 11.27 283 ARG A CA 1
ATOM 1839 C C . ARG A 1 259 ? 21.816 -7.475 -15.502 1.00 11.65 283 ARG A C 1
ATOM 1840 O O . ARG A 1 259 ? 22.049 -6.623 -16.362 1.00 12.45 283 ARG A O 1
ATOM 1848 N N . GLY A 1 260 ? 20.630 -7.594 -14.912 1.00 12.19 284 GLY A N 1
ATOM 1849 C CA . GLY A 1 260 ? 19.548 -6.683 -15.251 1.00 12.26 284 GLY A CA 1
ATOM 1850 C C . GLY A 1 260 ? 18.605 -7.158 -16.339 1.00 12.03 284 GLY A C 1
ATOM 1851 O O . GLY A 1 260 ? 17.634 -6.468 -16.669 1.00 11.90 284 GLY A O 1
ATOM 1852 N N . TYR A 1 261 ? 18.907 -8.315 -16.920 1.00 11.76 285 TYR A N 1
ATOM 1853 C CA . TYR A 1 261 ? 18.062 -8.907 -17.953 1.00 11.33 285 TYR A CA 1
ATOM 1854 C C . TYR A 1 261 ? 17.281 -10.000 -17.242 1.00 11.43 285 TYR A C 1
ATOM 1855 O O . TYR A 1 261 ? 17.828 -10.682 -16.376 1.00 13.75 285 TYR A O 1
ATOM 1864 N N . GLN A 1 262 ? 16.007 -10.165 -17.575 1.00 9.99 286 GLN A N 1
ATOM 1865 C CA . GLN A 1 262 ? 15.232 -11.222 -16.938 1.00 9.96 286 GLN A CA 1
ATOM 1866 C C . GLN A 1 262 ? 15.119 -12.386 -17.911 1.00 11.52 286 GLN A C 1
ATOM 1867 O O . GLN A 1 262 ? 14.814 -12.201 -19.089 1.00 12.87 286 GLN A O 1
ATOM 1873 N N . VAL A 1 263 ? 15.380 -13.586 -17.408 1.00 10.05 287 VAL A N 1
ATOM 1874 C CA . VAL A 1 263 ? 15.349 -14.788 -18.228 1.00 10.74 287 VAL A CA 1
ATOM 1875 C C . VAL A 1 263 ? 14.215 -15.702 -17.789 1.00 11.64 287 VAL A C 1
ATOM 1876 O O . VAL A 1 263 ? 14.119 -16.060 -16.619 1.00 12.38 287 VAL A O 1
ATOM 1880 N N . TYR A 1 264 ? 13.360 -16.072 -18.739 1.00 10.56 288 TYR A N 1
ATOM 1881 C CA . TYR A 1 264 ? 12.215 -16.936 -18.474 1.00 11.14 288 TYR A CA 1
ATOM 1882 C C . TYR A 1 264 ? 12.314 -18.234 -19.252 1.00 11.47 288 TYR A C 1
ATOM 1883 O O . TYR A 1 264 ? 12.613 -18.224 -20.443 1.00 10.87 288 TYR A O 1
ATOM 1892 N N . SER A 1 265 ? 12.077 -19.354 -18.581 1.00 9.83 289 SER A N 1
ATOM 1893 C CA . SER A 1 265 ? 12.095 -20.631 -19.274 1.00 10.19 289 SER A CA 1
ATOM 1894 C C . SER A 1 265 ? 11.174 -21.622 -18.579 1.00 10.61 289 SER A C 1
ATOM 1895 O O . SER A 1 265 ? 10.406 -21.250 -17.692 1.00 9.78 289 SER A O 1
ATOM 1906 N N . PRO A 1 267 ? 9.601 -24.600 -16.245 1.00 10.74 291 PRO A N 1
ATOM 1907 C CA . PRO A 1 267 ? 9.704 -25.097 -14.874 1.00 11.24 291 PRO A CA 1
ATOM 1908 C C . PRO A 1 267 ? 9.544 -26.610 -14.939 1.00 11.69 291 PRO A C 1
ATOM 1909 O O . PRO A 1 267 ? 9.284 -27.165 -16.011 1.00 11.35 291 PRO A O 1
ATOM 1913 N N . PRO A 1 268 ? 9.717 -27.300 -13.802 1.00 11.44 292 PRO A N 1
ATOM 1914 C CA . PRO A 1 268 ? 9.555 -28.756 -13.798 1.00 11.61 292 PRO A CA 1
ATOM 1915 C C . PRO A 1 268 ? 8.144 -29.000 -14.348 1.00 11.91 292 PRO A C 1
ATOM 1916 O O . PRO A 1 268 ? 7.237 -28.208 -14.093 1.00 12.36 292 PRO A O 1
ATOM 1920 N N . PRO A 1 269 ? 7.916 -30.117 -15.059 1.00 11.57 293 PRO A N 1
ATOM 1921 C CA . PRO A 1 269 ? 8.775 -31.251 -15.408 1.00 11.01 293 PRO A CA 1
ATOM 1922 C C . PRO A 1 269 ? 10.020 -31.038 -16.266 1.00 11.30 293 PRO A C 1
ATOM 1923 O O . PRO A 1 269 ? 10.647 -32.014 -16.675 1.00 9.96 293 PRO A O 1
ATOM 1927 N N . SER A 1 270 ? 10.369 -29.794 -16.578 1.00 10.60 294 SER A N 1
ATOM 1928 C CA . SER A 1 270 ? 11.604 -29.568 -17.316 1.00 10.36 294 SER A CA 1
ATOM 1929 C C . SER A 1 270 ? 12.646 -29.083 -16.318 1.00 10.32 294 SER A C 1
ATOM 1930 O O . SER A 1 270 ? 12.309 -28.445 -15.316 1.00 10.51 294 SER A O 1
ATOM 1933 N N . SER A 1 271 ? 13.908 -29.393 -16.593 1.00 10.17 295 SER A N 1
ATOM 1934 C CA . SER A 1 271 ? 15.017 -28.977 -15.741 1.00 10.27 295 SER A CA 1
ATOM 1935 C C . SER A 1 271 ? 15.686 -27.762 -16.372 1.00 10.07 295 SER A C 1
ATOM 1936 O O . SER A 1 271 ? 16.576 -27.148 -15.784 1.00 11.19 295 SER A O 1
ATOM 1939 N N . GLY A 1 272 ? 15.239 -27.424 -17.577 1.00 10.02 296 GLY A N 1
ATOM 1940 C CA . GLY A 1 272 ? 15.818 -26.317 -18.315 1.00 11.03 296 GLY A CA 1
ATOM 1941 C C . GLY A 1 272 ? 15.870 -24.966 -17.634 1.00 10.83 296 GLY A C 1
ATOM 1942 O O . GLY A 1 272 ? 16.948 -24.395 -17.467 1.00 11.00 296 GLY A O 1
ATOM 1943 N N . GLY A 1 273 ? 14.708 -24.447 -17.249 1.00 10.19 297 GLY A N 1
ATOM 1944 C CA . GLY A 1 273 ? 14.660 -23.147 -16.609 1.00 10.08 297 GLY A CA 1
ATOM 1945 C C . GLY A 1 273 ? 15.518 -23.062 -15.361 1.00 9.89 297 GLY A C 1
ATOM 1946 O O . GLY A 1 273 ? 16.314 -22.137 -15.202 1.00 11.00 297 GLY A O 1
ATOM 1947 N N . ILE A 1 274 ? 15.368 -24.040 -14.478 1.00 9.85 298 ILE A N 1
ATOM 1948 C CA . ILE A 1 274 ? 16.127 -24.047 -13.240 1.00 9.79 298 ILE A CA 1
ATOM 1949 C C . ILE A 1 274 ? 17.639 -24.024 -13.432 1.00 9.75 298 ILE A C 1
ATOM 1950 O O . ILE A 1 274 ? 18.323 -23.217 -12.814 1.00 9.99 298 ILE A O 1
ATOM 1955 N N . HIS A 1 275 ? 18.173 -24.882 -14.294 1.00 9.99 299 HIS A N 1
ATOM 1956 C CA . HIS A 1 275 ? 19.620 -24.895 -14.456 1.00 10.11 299 HIS A CA 1
ATOM 1957 C C . HIS A 1 275 ? 20.184 -23.752 -15.290 1.00 9.67 299 HIS A C 1
ATOM 1958 O O . HIS A 1 275 ? 21.324 -23.343 -15.088 1.00 9.51 299 HIS A O 1
ATOM 1965 N N . ILE A 1 276 ? 19.397 -23.218 -16.217 1.00 10.42 300 ILE A N 1
ATOM 1966 C CA . ILE A 1 276 ? 19.878 -22.085 -16.990 1.00 10.35 300 ILE A CA 1
ATOM 1967 C C . ILE A 1 276 ? 19.995 -20.909 -16.012 1.00 9.71 300 ILE A C 1
ATOM 1968 O O . ILE A 1 276 ? 21.001 -20.201 -15.992 1.00 9.79 300 ILE A O 1
ATOM 1973 N N . VAL A 1 277 ? 18.972 -20.717 -15.180 1.00 10.24 301 VAL A N 1
ATOM 1974 C CA . VAL A 1 277 ? 19.000 -19.632 -14.205 1.00 9.67 301 VAL A CA 1
ATOM 1975 C C . VAL A 1 277 ? 20.105 -19.869 -13.177 1.00 9.76 301 VAL A C 1
ATOM 1976 O O . VAL A 1 277 ? 20.837 -18.945 -12.825 1.00 10.14 301 VAL A O 1
ATOM 1980 N N . GLN A 1 278 ? 20.231 -21.108 -12.708 1.00 9.63 302 GLN A N 1
ATOM 1981 C CA . GLN A 1 278 ? 21.265 -21.448 -11.736 1.00 9.35 302 GLN A CA 1
ATOM 1982 C C . GLN A 1 278 ? 22.654 -21.137 -12.293 1.00 10.38 302 GLN A C 1
ATOM 1983 O O . GLN A 1 278 ? 23.453 -20.462 -11.646 1.00 10.43 302 GLN A O 1
ATOM 1989 N N . ILE A 1 279 ? 22.947 -21.632 -13.492 1.00 10.05 303 ILE A N 1
ATOM 1990 C CA . ILE A 1 279 ? 24.254 -21.382 -14.088 1.00 10.06 303 ILE A CA 1
ATOM 1991 C C . ILE A 1 279 ? 24.479 -19.892 -14.328 1.00 11.06 303 ILE A C 1
ATOM 1992 O O . ILE A 1 279 ? 25.560 -19.380 -14.057 1.00 11.23 303 ILE A O 1
ATOM 1997 N N . LEU A 1 280 ? 23.468 -19.187 -14.829 1.00 9.56 304 LEU A N 1
ATOM 1998 C CA . LEU A 1 280 ? 23.622 -17.753 -15.040 1.00 10.03 304 LEU A CA 1
ATOM 1999 C C . LEU A 1 280 ? 23.934 -17.075 -13.702 1.00 10.67 304 LEU A C 1
ATOM 2000 O O . LEU A 1 280 ? 24.773 -16.176 -13.639 1.00 9.98 304 LEU A O 1
ATOM 2005 N N . ASN A 1 281 ? 23.272 -17.515 -12.634 1.00 11.09 305 ASN A N 1
ATOM 2006 C CA . ASN A 1 281 ? 23.520 -16.938 -11.315 1.00 10.91 305 ASN A CA 1
ATOM 2007 C C . ASN A 1 281 ? 24.987 -17.120 -10.930 1.00 11.52 305 ASN A C 1
ATOM 2008 O O . ASN A 1 281 ? 25.599 -16.223 -10.349 1.00 12.01 305 ASN A O 1
ATOM 2013 N N . ILE A 1 282 ? 25.547 -18.282 -11.253 1.00 10.71 306 ILE A N 1
ATOM 2014 C CA . ILE A 1 282 ? 26.945 -18.562 -10.942 1.00 11.33 306 ILE A CA 1
ATOM 2015 C C . ILE A 1 282 ? 27.850 -17.650 -11.769 1.00 11.69 306 ILE A C 1
ATOM 2016 O O . ILE A 1 282 ? 28.733 -16.981 -11.232 1.00 11.80 306 ILE A O 1
ATOM 2021 N N . LEU A 1 283 ? 27.610 -17.617 -13.078 1.00 10.94 307 LEU A N 1
ATOM 2022 C CA . LEU A 1 283 ? 28.400 -16.802 -13.994 1.00 10.30 307 LEU A CA 1
ATOM 2023 C C . LEU A 1 283 ? 28.356 -15.307 -13.694 1.00 10.46 307 LEU A C 1
ATOM 2024 O O . LEU A 1 283 ? 29.307 -14.580 -13.987 1.00 12.26 307 LEU A O 1
ATOM 2029 N N . GLU A 1 284 ? 27.253 -14.847 -13.113 1.00 10.41 308 GLU A N 1
ATOM 2030 C CA . GLU A 1 284 ? 27.103 -13.432 -12.809 1.00 11.04 308 GLU A CA 1
ATOM 2031 C C . GLU A 1 284 ? 28.219 -12.913 -11.908 1.00 12.06 308 GLU A C 1
ATOM 2032 O O . GLU A 1 284 ? 28.518 -11.717 -11.899 1.00 12.52 308 GLU A O 1
ATOM 2038 N N . ASN A 1 285 ? 28.837 -13.824 -11.163 1.00 11.52 309 ASN A N 1
ATOM 2039 C CA . ASN A 1 285 ? 29.917 -13.479 -10.244 1.00 12.90 309 ASN A CA 1
ATOM 2040 C C . ASN A 1 285 ? 31.261 -13.279 -10.929 1.00 14.05 309 ASN A C 1
ATOM 2041 O O . ASN A 1 285 ? 32.248 -12.925 -10.285 1.00 15.93 309 ASN A O 1
ATOM 2046 N N . PHE A 1 286 ? 31.295 -13.502 -12.238 1.00 13.41 310 PHE A N 1
ATOM 2047 C CA . PHE A 1 286 ? 32.523 -13.349 -13.005 1.00 13.65 310 PHE A CA 1
ATOM 2048 C C . PHE A 1 286 ? 32.329 -12.305 -14.103 1.00 14.61 310 PHE A C 1
ATOM 2049 O O . PHE A 1 286 ? 31.210 -12.085 -14.570 1.00 15.39 310 PHE A O 1
ATOM 2057 N N . ASP A 1 287 ? 33.418 -11.659 -14.507 1.00 15.43 311 ASP A N 1
ATOM 2058 C CA . ASP A 1 287 ? 33.355 -10.647 -15.557 1.00 16.12 311 ASP A CA 1
ATOM 2059 C C . ASP A 1 287 ? 33.469 -11.363 -16.902 1.00 16.13 311 ASP A C 1
ATOM 2060 O O . ASP A 1 287 ? 34.512 -11.324 -17.553 1.00 16.39 311 ASP A O 1
ATOM 2073 N N . LYS A 1 289 ? 32.239 -10.687 -19.817 1.00 15.20 313 LYS A N 1
ATOM 2074 C CA . LYS A 1 289 ? 32.507 -9.793 -20.937 1.00 16.72 313 LYS A CA 1
ATOM 2075 C C . LYS A 1 289 ? 34.009 -9.569 -21.103 1.00 17.02 313 LYS A C 1
ATOM 2076 O O . LYS A 1 289 ? 34.523 -9.545 -22.223 1.00 17.57 313 LYS A O 1
ATOM 2082 N N . LYS A 1 290 ? 34.709 -9.409 -19.984 1.00 16.74 314 LYS A N 1
ATOM 2083 C CA . LYS A 1 290 ? 36.153 -9.190 -20.004 1.00 18.35 314 LYS A CA 1
ATOM 2084 C C . LYS A 1 290 ? 36.897 -10.370 -20.625 1.00 17.98 314 LYS A C 1
ATOM 2085 O O . LYS A 1 290 ? 37.786 -10.185 -21.454 1.00 18.34 314 LYS A O 1
ATOM 2091 N N . TYR A 1 291 ? 36.534 -11.583 -20.220 1.00 17.61 315 TYR A N 1
ATOM 2092 C CA . TYR A 1 291 ? 37.181 -12.781 -20.748 1.00 16.36 315 TYR A CA 1
ATOM 2093 C C . TYR A 1 291 ? 36.896 -12.927 -22.237 1.00 15.43 315 TYR A C 1
ATOM 2094 O O . TYR A 1 291 ? 37.797 -13.214 -23.025 1.00 15.18 315 TYR A O 1
ATOM 2103 N N . GLY A 1 292 ? 35.637 -12.732 -22.616 1.00 15.11 316 GLY A N 1
ATOM 2104 C CA . GLY A 1 292 ? 35.268 -12.814 -24.017 1.00 14.13 316 GLY A CA 1
ATOM 2105 C C . GLY A 1 292 ? 34.986 -14.197 -24.567 1.00 14.20 316 GLY A C 1
ATOM 2106 O O . GLY A 1 292 ? 35.428 -15.213 -24.025 1.00 13.84 316 GLY A O 1
ATOM 2107 N N . PHE A 1 293 ? 34.246 -14.228 -25.670 1.00 13.05 317 PHE A N 1
ATOM 2108 C CA . PHE A 1 293 ? 33.894 -15.484 -26.309 1.00 12.28 317 PHE A CA 1
ATOM 2109 C C . PHE A 1 293 ? 35.126 -16.262 -26.764 1.00 13.13 317 PHE A C 1
ATOM 2110 O O . PHE A 1 293 ? 36.098 -15.682 -27.246 1.00 13.87 317 PHE A O 1
ATOM 2118 N N . GLY A 1 294 ? 35.067 -17.580 -26.616 1.00 12.38 318 GLY A N 1
ATOM 2119 C CA . GLY A 1 294 ? 36.155 -18.429 -27.058 1.00 12.95 318 GLY A CA 1
ATOM 2120 C C . GLY A 1 294 ? 37.454 -18.324 -26.289 1.00 13.90 318 GLY A C 1
ATOM 2121 O O . GLY A 1 294 ? 38.488 -18.783 -26.770 1.00 14.79 318 GLY A O 1
ATOM 2122 N N . SER A 1 295 ? 37.415 -17.711 -25.112 1.00 13.04 319 SER A N 1
ATOM 2123 C CA . SER A 1 295 ? 38.615 -17.593 -24.290 1.00 14.46 319 SER A CA 1
ATOM 2124 C C . SER A 1 295 ? 38.647 -18.788 -23.342 1.00 14.62 319 SER A C 1
ATOM 2125 O O . SER A 1 295 ? 37.600 -19.284 -22.921 1.00 14.44 319 SER A O 1
ATOM 2128 N N . ALA A 1 296 ? 39.844 -19.258 -23.010 1.00 14.61 320 ALA A N 1
ATOM 2129 C CA . ALA A 1 296 ? 39.970 -20.393 -22.109 1.00 14.29 320 ALA A CA 1
ATOM 2130 C C . ALA A 1 296 ? 39.341 -20.074 -20.753 1.00 14.27 320 ALA A C 1
ATOM 2131 O O . ALA A 1 296 ? 38.726 -20.938 -20.134 1.00 13.93 320 ALA A O 1
ATOM 2133 N N . ASP A 1 297 ? 39.484 -18.833 -20.299 1.00 15.04 321 ASP A N 1
ATOM 2134 C CA . ASP A 1 297 ? 38.921 -18.452 -19.008 1.00 16.38 321 ASP A CA 1
ATOM 2135 C C . ASP A 1 297 ? 37.396 -18.515 -18.983 1.00 15.29 321 ASP A C 1
ATOM 2136 O O . ASP A 1 297 ? 36.815 -19.065 -18.051 1.00 13.81 321 ASP A O 1
ATOM 2141 N N . ALA A 1 298 ? 36.745 -17.965 -20.004 1.00 14.10 322 ALA A N 1
ATOM 2142 C CA . ALA A 1 298 ? 35.286 -17.988 -20.063 1.00 12.91 322 ALA A CA 1
ATOM 2143 C C . ALA A 1 298 ? 34.763 -19.422 -20.114 1.00 13.20 322 ALA A C 1
ATOM 2144 O O . ALA A 1 298 ? 33.810 -19.777 -19.415 1.00 12.87 322 ALA A O 1
ATOM 2154 N N . GLN A 1 300 ? 36.364 -22.133 -19.155 1.00 12.37 324 GLN A N 1
ATOM 2155 C CA . GLN A 1 300 ? 36.723 -22.806 -17.909 1.00 12.99 324 GLN A CA 1
ATOM 2156 C C . GLN A 1 300 ? 35.650 -22.553 -16.857 1.00 12.51 324 GLN A C 1
ATOM 2157 O O . GLN A 1 300 ? 35.133 -23.484 -16.240 1.00 12.67 324 GLN A O 1
ATOM 2163 N N . ILE A 1 301 ? 35.313 -21.283 -16.663 1.00 12.60 325 ILE A N 1
ATOM 2164 C CA . ILE A 1 301 ? 34.312 -20.902 -15.675 1.00 13.40 325 ILE A CA 1
ATOM 2165 C C . ILE A 1 301 ? 32.956 -21.526 -15.968 1.00 13.17 325 ILE A C 1
ATOM 2166 O O . ILE A 1 301 ? 32.300 -22.059 -15.071 1.00 13.40 325 ILE A O 1
ATOM 2179 N N . ALA A 1 303 ? 32.286 -24.220 -17.890 1.00 11.87 327 ALA A N 1
ATOM 2180 C CA . ALA A 1 303 ? 32.318 -25.675 -17.797 1.00 12.10 327 ALA A CA 1
ATOM 2181 C C . ALA A 1 303 ? 32.208 -26.096 -16.332 1.00 11.74 327 ALA A C 1
ATOM 2182 O O . ALA A 1 303 ? 31.477 -27.030 -15.992 1.00 11.48 327 ALA A O 1
ATOM 2184 N N . GLU A 1 304 ? 32.929 -25.399 -15.460 1.00 11.05 328 GLU A N 1
ATOM 2185 C CA . GLU A 1 304 ? 32.885 -25.717 -14.038 1.00 12.16 328 GLU A CA 1
ATOM 2186 C C . GLU A 1 304 ? 31.491 -25.474 -13.471 1.00 11.95 328 GLU A C 1
ATOM 2187 O O . GLU A 1 304 ? 30.950 -26.313 -12.753 1.00 12.91 328 GLU A O 1
ATOM 2193 N N . ALA A 1 305 ? 30.905 -24.326 -13.797 1.00 11.70 329 ALA A N 1
ATOM 2194 C CA . ALA A 1 305 ? 29.575 -23.999 -13.300 1.00 11.16 329 ALA A CA 1
ATOM 2195 C C . ALA A 1 305 ? 28.565 -25.056 -13.736 1.00 10.80 329 ALA A C 1
ATOM 2196 O O . ALA A 1 305 ? 27.698 -25.462 -12.963 1.00 12.30 329 ALA A O 1
ATOM 2198 N N . GLU A 1 306 ? 28.688 -25.503 -14.981 1.00 10.14 330 GLU A N 1
ATOM 2199 C CA . GLU A 1 306 ? 27.783 -26.508 -15.518 1.00 10.15 330 GLU A CA 1
ATOM 2200 C C . GLU A 1 306 ? 27.843 -27.822 -14.741 1.00 11.61 330 GLU A C 1
ATOM 2201 O O . GLU A 1 306 ? 26.822 -28.482 -14.549 1.00 11.52 330 GLU A O 1
ATOM 2207 N N . LYS A 1 307 ? 29.032 -28.194 -14.280 1.00 11.64 331 LYS A N 1
ATOM 2208 C CA . LYS A 1 307 ? 29.189 -29.427 -13.518 1.00 11.71 331 LYS A CA 1
ATOM 2209 C C . LYS A 1 307 ? 28.259 -29.466 -12.307 1.00 10.92 331 LYS A C 1
ATOM 2210 O O . LYS A 1 307 ? 27.522 -30.434 -12.108 1.00 11.14 331 LYS A O 1
ATOM 2216 N N . TYR A 1 308 ? 28.296 -28.412 -11.498 1.00 11.34 332 TYR A N 1
ATOM 2217 C CA . TYR A 1 308 ? 27.461 -28.353 -10.304 1.00 11.97 332 TYR A CA 1
ATOM 2218 C C . TYR A 1 308 ? 25.978 -28.415 -10.632 1.00 11.44 332 TYR A C 1
ATOM 2219 O O . TYR A 1 308 ? 25.208 -29.049 -9.914 1.00 11.83 332 TYR A O 1
ATOM 2228 N N . ALA A 1 309 ? 25.577 -27.763 -11.720 1.00 11.01 333 ALA A N 1
ATOM 2229 C CA . ALA A 1 309 ? 24.175 -27.759 -12.118 1.00 11.23 333 ALA A CA 1
ATOM 2230 C C . ALA A 1 309 ? 23.693 -29.155 -12.501 1.00 10.98 333 ALA A C 1
ATOM 2231 O O . ALA A 1 309 ? 22.621 -29.588 -12.076 1.00 10.57 333 ALA A O 1
ATOM 2233 N N . TYR A 1 310 ? 24.482 -29.868 -13.299 1.00 10.41 334 TYR A N 1
ATOM 2234 C CA . TYR A 1 310 ? 24.089 -31.207 -13.708 1.00 10.35 334 TYR A CA 1
ATOM 2235 C C . TYR A 1 310 ? 24.124 -32.197 -12.546 1.00 10.33 334 TYR A C 1
ATOM 2236 O O . TYR A 1 310 ? 23.371 -33.169 -12.533 1.00 10.70 334 TYR A O 1
ATOM 2245 N N . ALA A 1 311 ? 24.981 -31.944 -11.561 1.00 11.66 335 ALA A N 1
ATOM 2246 C CA . ALA A 1 311 ? 25.031 -32.816 -10.394 1.00 11.53 335 ALA A CA 1
ATOM 2247 C C . ALA A 1 311 ? 23.709 -32.613 -9.646 1.00 11.96 335 ALA A C 1
ATOM 2248 O O . ALA A 1 311 ? 23.056 -33.572 -9.228 1.00 11.86 335 ALA A O 1
ATOM 2250 N N . ASP A 1 312 ? 23.306 -31.356 -9.494 1.00 11.85 336 ASP A N 1
ATOM 2251 C CA . ASP A 1 312 ? 22.051 -31.051 -8.816 1.00 11.14 336 ASP A CA 1
ATOM 2252 C C . ASP A 1 312 ? 20.870 -31.621 -9.596 1.00 10.94 336 ASP A C 1
ATOM 2253 O O . ASP A 1 312 ? 19.900 -32.104 -9.013 1.00 10.77 336 ASP A O 1
ATOM 2258 N N . ARG A 1 313 ? 20.959 -31.564 -10.920 1.00 9.15 337 ARG A N 1
ATOM 2259 C CA . ARG A 1 313 ? 19.893 -32.082 -11.771 1.00 9.64 337 ARG A CA 1
ATOM 2260 C C . ARG A 1 313 ? 19.597 -33.553 -11.486 1.00 10.09 337 ARG A C 1
ATOM 2261 O O . ARG A 1 313 ? 18.439 -33.963 -11.431 1.00 11.31 337 ARG A O 1
ATOM 2269 N N . SER A 1 314 ? 20.651 -34.340 -11.286 1.00 11.82 338 SER A N 1
ATOM 2270 C CA . SER A 1 314 ? 20.512 -35.775 -11.051 1.00 11.40 338 SER A CA 1
ATOM 2271 C C . SER A 1 314 ? 19.823 -36.157 -9.751 1.00 11.81 338 SER A C 1
ATOM 2272 O O . SER A 1 314 ? 19.351 -37.282 -9.604 1.00 12.24 338 SER A O 1
ATOM 2275 N N . GLU A 1 315 ? 19.762 -35.217 -8.818 1.00 11.34 339 GLU A N 1
ATOM 2276 C CA . GLU A 1 315 ? 19.175 -35.477 -7.510 1.00 12.12 339 GLU A CA 1
ATOM 2277 C C . GLU A 1 315 ? 17.846 -34.803 -7.205 1.00 11.90 339 GLU A C 1
ATOM 2278 O O . GLU A 1 315 ? 16.947 -35.413 -6.620 1.00 12.31 339 GLU A O 1
ATOM 2284 N N . TYR A 1 316 ? 17.717 -33.551 -7.621 1.00 11.05 340 TYR A N 1
ATOM 2285 C CA . TYR A 1 316 ? 16.542 -32.759 -7.288 1.00 11.97 340 TYR A CA 1
ATOM 2286 C C . TYR A 1 316 ? 15.435 -32.543 -8.302 1.00 11.67 340 TYR A C 1
ATOM 2287 O O . TYR A 1 316 ? 14.360 -32.062 -7.936 1.00 12.53 340 TYR A O 1
ATOM 2296 N N . LEU A 1 317 ? 15.677 -32.892 -9.559 1.00 11.64 341 LEU A N 1
ATOM 2297 C CA . LEU A 1 317 ? 14.682 -32.651 -10.600 1.00 11.73 341 LEU A CA 1
ATOM 2298 C C . LEU A 1 317 ? 13.764 -33.807 -10.980 1.00 11.23 341 LEU A C 1
ATOM 2299 O O . LEU A 1 317 ? 14.203 -34.940 -11.166 1.00 11.42 341 LEU A O 1
ATOM 2304 N N . GLY A 1 318 ? 12.479 -33.489 -11.106 1.00 11.40 342 GLY A N 1
ATOM 2305 C CA . GLY A 1 318 ? 11.482 -34.475 -11.474 1.00 10.58 342 GLY A CA 1
ATOM 2306 C C . GLY A 1 318 ? 10.129 -33.809 -11.634 1.00 11.69 342 GLY A C 1
ATOM 2307 O O . GLY A 1 318 ? 10.014 -32.591 -11.473 1.00 13.25 342 GLY A O 1
ATOM 2308 N N . ASP A 1 319 ? 9.112 -34.602 -11.957 1.00 11.59 343 ASP A N 1
ATOM 2309 C CA . ASP A 1 319 ? 7.748 -34.102 -12.130 1.00 12.11 343 ASP A CA 1
ATOM 2310 C C . ASP A 1 319 ? 7.301 -33.484 -10.803 1.00 11.81 343 ASP A C 1
ATOM 2311 O O . ASP A 1 319 ? 7.193 -34.180 -9.799 1.00 12.74 343 ASP A O 1
ATOM 2316 N N . PRO A 1 320 ? 7.016 -32.172 -10.788 1.00 12.09 344 PRO A N 1
ATOM 2317 C CA . PRO A 1 320 ? 6.590 -31.498 -9.556 1.00 13.39 344 PRO A CA 1
ATOM 2318 C C . PRO A 1 320 ? 5.275 -31.992 -8.960 1.00 14.83 344 PRO A C 1
ATOM 2319 O O . PRO A 1 320 ? 4.993 -31.756 -7.783 1.00 16.13 344 PRO A O 1
ATOM 2323 N N . ASP A 1 321 ? 4.472 -32.677 -9.764 1.00 14.94 345 ASP A N 1
ATOM 2324 C CA . ASP A 1 321 ? 3.199 -33.184 -9.275 1.00 16.38 345 ASP A CA 1
ATOM 2325 C C . ASP A 1 321 ? 3.401 -34.460 -8.465 1.00 17.26 345 ASP A C 1
ATOM 2326 O O . ASP A 1 321 ? 2.468 -34.949 -7.826 1.00 17.57 345 ASP A O 1
ATOM 2331 N N . PHE A 1 322 ? 4.621 -34.993 -8.490 1.00 17.80 346 PHE A N 1
ATOM 2332 C CA . PHE A 1 322 ? 4.935 -36.215 -7.755 1.00 18.16 346 PHE A CA 1
ATOM 2333 C C . PHE A 1 322 ? 6.041 -36.031 -6.724 1.00 19.64 346 PHE A C 1
ATOM 2334 O O . PHE A 1 322 ? 6.080 -36.731 -5.712 1.00 20.80 346 PHE A O 1
ATOM 2342 N N . VAL A 1 323 ? 6.949 -35.098 -6.985 1.00 19.51 347 VAL A N 1
ATOM 2343 C CA . VAL A 1 323 ? 8.042 -34.837 -6.059 1.00 20.31 347 VAL A CA 1
ATOM 2344 C C . VAL A 1 323 ? 8.211 -33.336 -5.878 1.00 20.04 347 VAL A C 1
ATOM 2345 O O . VAL A 1 323 ? 7.952 -32.559 -6.797 1.00 20.57 347 VAL A O 1
ATOM 2349 N N . LYS A 1 324 ? 8.628 -32.927 -4.686 1.00 19.34 348 LYS A N 1
ATOM 2350 C CA . LYS A 1 324 ? 8.828 -31.514 -4.413 1.00 18.69 348 LYS A CA 1
ATOM 2351 C C . LYS A 1 324 ? 10.217 -31.109 -4.890 1.00 17.23 348 LYS A C 1
ATOM 2352 O O . LYS A 1 324 ? 11.226 -31.624 -4.409 1.00 17.61 348 LYS A O 1
ATOM 2358 N N . VAL A 1 325 ? 10.259 -30.196 -5.852 1.00 15.10 349 VAL A N 1
ATOM 2359 C CA . VAL A 1 325 ? 11.520 -29.717 -6.397 1.00 13.66 349 VAL A CA 1
ATOM 2360 C C . VAL A 1 325 ? 11.929 -28.442 -5.666 1.00 13.25 349 VAL A C 1
ATOM 2361 O O . VAL A 1 325 ? 11.149 -27.497 -5.571 1.00 13.00 349 VAL A O 1
ATOM 2365 N N . PRO A 1 326 ? 13.156 -28.408 -5.122 1.00 13.49 350 PRO A N 1
ATOM 2366 C CA . PRO A 1 326 ? 13.661 -27.237 -4.397 1.00 13.62 350 PRO A CA 1
ATOM 2367 C C . PRO A 1 326 ? 14.124 -26.165 -5.378 1.00 13.15 350 PRO A C 1
ATOM 2368 O O . PRO A 1 326 ? 15.285 -25.754 -5.364 1.00 13.49 350 PRO A O 1
ATOM 2372 N N . TRP A 1 327 ? 13.203 -25.710 -6.223 1.00 13.52 351 TRP A N 1
ATOM 2373 C CA . TRP A 1 327 ? 13.533 -24.722 -7.241 1.00 13.23 351 TRP A CA 1
ATOM 2374 C C . TRP A 1 327 ? 14.011 -23.384 -6.694 1.00 12.82 351 TRP A C 1
ATOM 2375 O O . TRP A 1 327 ? 14.871 -22.742 -7.295 1.00 13.26 351 TRP A O 1
ATOM 2386 N N . GLN A 1 328 ? 13.464 -22.963 -5.559 1.00 13.84 352 GLN A N 1
ATOM 2387 C CA . GLN A 1 328 ? 13.867 -21.691 -4.972 1.00 14.47 352 GLN A CA 1
ATOM 2388 C C . GLN A 1 328 ? 15.335 -21.747 -4.566 1.00 13.65 352 GLN A C 1
ATOM 2389 O O . GLN A 1 328 ? 16.112 -20.844 -4.873 1.00 14.16 352 GLN A O 1
ATOM 2395 N N . ALA A 1 329 ? 15.715 -22.819 -3.881 1.00 12.45 353 ALA A N 1
ATOM 2396 C CA . ALA A 1 329 ? 17.093 -22.981 -3.444 1.00 11.76 353 ALA A CA 1
ATOM 2397 C C . ALA A 1 329 ? 18.040 -23.084 -4.639 1.00 11.68 353 ALA A C 1
ATOM 2398 O O . ALA A 1 329 ? 19.083 -22.434 -4.671 1.00 11.29 353 ALA A O 1
ATOM 2400 N N . LEU A 1 330 ? 17.668 -23.890 -5.628 1.00 11.05 354 LEU A N 1
ATOM 2401 C CA . LEU A 1 330 ? 18.511 -24.073 -6.804 1.00 11.70 354 LEU A CA 1
ATOM 2402 C C . LEU A 1 330 ? 18.738 -22.799 -7.616 1.00 10.40 354 LEU A C 1
ATOM 2403 O O . LEU A 1 330 ? 19.764 -22.665 -8.287 1.00 11.13 354 LEU A O 1
ATOM 2408 N N . THR A 1 331 ? 17.793 -21.863 -7.547 1.00 10.69 355 THR A N 1
ATOM 2409 C CA . THR A 1 331 ? 17.906 -20.609 -8.286 1.00 11.05 355 THR A CA 1
ATOM 2410 C C . THR A 1 331 ? 18.232 -19.431 -7.368 1.00 11.06 355 THR A C 1
ATOM 2411 O O . THR A 1 331 ? 18.122 -18.269 -7.762 1.00 12.51 355 THR A O 1
ATOM 2415 N N . ASN A 1 332 ? 18.646 -19.752 -6.146 1.00 10.93 356 ASN A N 1
ATOM 2416 C CA . ASN A 1 332 ? 19.006 -18.763 -5.130 1.00 11.58 356 ASN A CA 1
ATOM 2417 C C . ASN A 1 332 ? 20.408 -18.220 -5.440 1.00 11.76 356 ASN A C 1
ATOM 2418 O O . ASN A 1 332 ? 21.339 -18.992 -5.673 1.00 11.62 356 ASN A O 1
ATOM 2423 N N . LYS A 1 333 ? 20.557 -16.897 -5.456 1.00 11.72 357 LYS A N 1
ATOM 2424 C CA . LYS A 1 333 ? 21.849 -16.293 -5.768 1.00 12.07 357 LYS A CA 1
ATOM 2425 C C . LYS A 1 333 ? 22.937 -16.547 -4.725 1.00 12.68 357 LYS A C 1
ATOM 2426 O O . LYS A 1 333 ? 24.121 -16.593 -5.064 1.00 12.48 357 LYS A O 1
ATOM 2432 N N . ALA A 1 334 ? 22.547 -16.706 -3.464 1.00 13.64 358 ALA A N 1
ATOM 2433 C CA . ALA A 1 334 ? 23.522 -16.976 -2.412 1.00 12.86 358 ALA A CA 1
ATOM 2434 C C . ALA A 1 334 ? 24.088 -18.381 -2.628 1.00 12.17 358 ALA A C 1
ATOM 2435 O O . ALA A 1 334 ? 25.273 -18.630 -2.405 1.00 12.98 358 ALA A O 1
ATOM 2437 N N . TYR A 1 335 ? 23.234 -19.301 -3.065 1.00 12.08 359 TYR A N 1
ATOM 2438 C CA . TYR A 1 335 ? 23.679 -20.663 -3.333 1.00 11.10 359 TYR A CA 1
ATOM 2439 C C . TYR A 1 335 ? 24.630 -20.621 -4.527 1.00 11.39 359 TYR A C 1
ATOM 2440 O O . TYR A 1 335 ? 25.682 -21.259 -4.522 1.00 12.09 359 TYR A O 1
ATOM 2449 N N . ALA A 1 336 ? 24.260 -19.856 -5.548 1.00 11.83 360 ALA A N 1
ATOM 2450 C CA . ALA A 1 336 ? 25.094 -19.729 -6.737 1.00 11.59 360 ALA A CA 1
ATOM 2451 C C . ALA A 1 336 ? 26.460 -19.159 -6.361 1.00 12.37 360 ALA A C 1
ATOM 2452 O O . ALA A 1 336 ? 27.479 -19.564 -6.910 1.00 13.74 360 ALA A O 1
ATOM 2454 N N . LYS A 1 337 ? 26.469 -18.213 -5.427 1.00 12.66 361 LYS A N 1
ATOM 2455 C CA . LYS A 1 337 ? 27.708 -17.596 -4.969 1.00 14.29 361 LYS A CA 1
ATOM 2456 C C . LYS A 1 337 ? 28.593 -18.633 -4.281 1.00 14.15 361 LYS A C 1
ATOM 2457 O O . LYS A 1 337 ? 29.814 -18.624 -4.451 1.00 13.75 361 LYS A O 1
ATOM 2463 N N . SER A 1 338 ? 27.976 -19.528 -3.511 1.00 14.24 362 SER A N 1
ATOM 2464 C CA . SER A 1 338 ? 28.733 -20.563 -2.809 1.00 15.11 362 SER A CA 1
ATOM 2465 C C . SER A 1 338 ? 29.409 -21.485 -3.818 1.00 15.20 362 SER A C 1
ATOM 2466 O O . SER A 1 338 ? 30.460 -22.065 -3.536 1.00 15.60 362 SER A O 1
ATOM 2469 N N . ILE A 1 339 ? 28.803 -21.621 -4.993 1.00 14.13 363 ILE A N 1
ATOM 2470 C CA . ILE A 1 339 ? 29.371 -22.456 -6.042 1.00 14.94 363 ILE A CA 1
ATOM 2471 C C . ILE A 1 339 ? 30.461 -21.671 -6.760 1.00 14.72 363 ILE A C 1
ATOM 2472 O O . ILE A 1 339 ? 31.541 -22.191 -7.025 1.00 15.11 363 ILE A O 1
ATOM 2477 N N . ALA A 1 340 ? 30.170 -20.411 -7.068 1.00 14.28 364 ALA A N 1
ATOM 2478 C CA . ALA A 1 340 ? 31.127 -19.554 -7.751 1.00 13.87 364 ALA A CA 1
ATOM 2479 C C . ALA A 1 340 ? 32.446 -19.489 -6.988 1.00 15.28 364 ALA A C 1
ATOM 2480 O O . ALA A 1 340 ? 33.518 -19.521 -7.588 1.00 15.82 364 ALA A O 1
ATOM 2482 N N . ASP A 1 341 ? 32.368 -19.403 -5.664 1.00 15.37 365 ASP A N 1
ATOM 2483 C CA . ASP A 1 341 ? 33.579 -19.329 -4.850 1.00 17.38 365 ASP A CA 1
ATOM 2484 C C . ASP A 1 341 ? 34.425 -20.600 -4.911 1.00 17.20 365 ASP A C 1
ATOM 2485 O O . ASP A 1 341 ? 35.598 -20.583 -4.540 1.00 18.44 365 ASP A O 1
ATOM 2490 N N . GLN A 1 342 ? 33.835 -21.697 -5.380 1.00 17.49 366 GLN A N 1
ATOM 2491 C CA . GLN A 1 342 ? 34.549 -22.973 -5.482 1.00 17.09 366 GLN A CA 1
ATOM 2492 C C . GLN A 1 342 ? 35.306 -23.115 -6.797 1.00 17.84 366 GLN A C 1
ATOM 2493 O O . GLN A 1 342 ? 36.194 -23.960 -6.926 1.00 19.80 366 GLN A O 1
ATOM 2499 N N . ILE A 1 343 ? 34.953 -22.290 -7.773 1.00 17.22 367 ILE A N 1
ATOM 2500 C CA . ILE A 1 343 ? 35.579 -22.361 -9.085 1.00 17.40 367 ILE A CA 1
ATOM 2501 C C . ILE A 1 343 ? 36.979 -21.761 -9.166 1.00 16.70 367 ILE A C 1
ATOM 2502 O O . ILE A 1 343 ? 37.188 -20.586 -8.860 1.00 17.72 367 ILE A O 1
ATOM 2507 N N . ASP A 1 344 ? 37.933 -22.592 -9.575 1.00 16.70 368 ASP A N 1
ATOM 2508 C CA . ASP A 1 344 ? 39.323 -22.176 -9.742 1.00 16.89 368 ASP A CA 1
ATOM 2509 C C . ASP A 1 344 ? 39.503 -21.993 -11.246 1.00 16.17 368 ASP A C 1
ATOM 2510 O O . ASP A 1 344 ? 39.456 -22.959 -12.002 1.00 16.10 368 ASP A O 1
ATOM 2515 N N . ILE A 1 345 ? 39.707 -20.754 -11.674 1.00 16.51 369 ILE A N 1
ATOM 2516 C CA . ILE A 1 345 ? 39.864 -20.455 -13.090 1.00 17.91 369 ILE A CA 1
ATOM 2517 C C . ILE A 1 345 ? 41.094 -21.123 -13.705 1.00 18.23 369 ILE A C 1
ATOM 2518 O O . ILE A 1 345 ? 41.213 -21.215 -14.926 1.00 17.86 369 ILE A O 1
ATOM 2523 N N . ASN A 1 346 ? 41.994 -21.613 -12.858 1.00 19.00 370 ASN A N 1
ATOM 2524 C CA . ASN A 1 346 ? 43.215 -22.251 -13.339 1.00 20.23 370 ASN A CA 1
ATOM 2525 C C . ASN A 1 346 ? 43.269 -23.759 -13.116 1.00 19.89 370 ASN A C 1
ATOM 2526 O O . ASN A 1 346 ? 44.236 -24.412 -13.514 1.00 19.42 370 ASN A O 1
ATOM 2531 N N . LYS A 1 347 ? 42.235 -24.317 -12.493 1.00 18.97 371 LYS A N 1
ATOM 2532 C CA . LYS A 1 347 ? 42.215 -25.751 -12.228 1.00 19.44 371 LYS A CA 1
ATOM 2533 C C . LYS A 1 347 ? 40.809 -26.338 -12.160 1.00 18.37 371 LYS A C 1
ATOM 2534 O O . LYS A 1 347 ? 40.017 -25.989 -11.283 1.00 19.02 371 LYS A O 1
ATOM 2540 N N . ALA A 1 348 ? 40.510 -27.242 -13.086 1.00 16.91 372 ALA A N 1
ATOM 2541 C CA . ALA A 1 348 ? 39.206 -27.890 -13.132 1.00 16.97 372 ALA A CA 1
ATOM 2542 C C . ALA A 1 348 ? 39.053 -28.879 -11.981 1.00 17.57 372 ALA A C 1
ATOM 2543 O O . ALA A 1 348 ? 40.015 -29.546 -11.592 1.00 18.90 372 ALA A O 1
ATOM 2545 N N . LYS A 1 349 ? 37.845 -28.962 -11.433 1.00 17.21 373 LYS A N 1
ATOM 2546 C CA . LYS A 1 349 ? 37.566 -29.892 -10.343 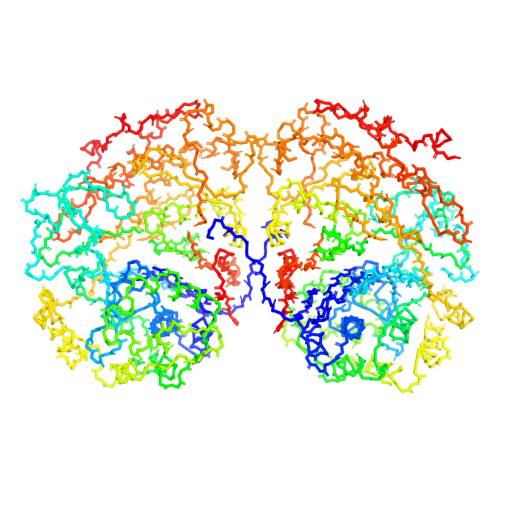1.00 16.61 373 LYS A CA 1
ATOM 2547 C C . LYS A 1 349 ? 36.916 -31.135 -10.942 1.00 16.44 373 LYS A C 1
ATOM 2548 O O . LYS A 1 349 ? 35.851 -31.053 -11.554 1.00 15.75 373 LYS A O 1
ATOM 2554 N N . PRO A 1 350 ? 37.551 -32.307 -10.782 1.00 16.06 374 PRO A N 1
ATOM 2555 C CA . PRO A 1 350 ? 36.986 -33.543 -11.331 1.00 16.90 374 PRO A CA 1
ATOM 2556 C C . PRO A 1 350 ? 35.550 -33.760 -10.861 1.00 16.75 374 PRO A C 1
ATOM 2557 O O . PRO A 1 350 ? 35.212 -33.435 -9.723 1.00 16.59 374 PRO A O 1
ATOM 2561 N N . SER A 1 351 ? 34.711 -34.307 -11.736 1.00 16.12 375 SER A N 1
ATOM 2562 C CA . SER A 1 351 ? 33.316 -34.565 -11.395 1.00 15.74 375 SER A CA 1
ATOM 2563 C C . SER A 1 351 ? 33.202 -35.519 -10.211 1.00 16.62 375 SER A C 1
ATOM 2564 O O . SER A 1 351 ? 32.209 -35.509 -9.488 1.00 16.25 375 SER A O 1
ATOM 2567 N N . SER A 1 352 ? 34.229 -36.341 -10.015 1.00 17.82 376 SER A N 1
ATOM 2568 C CA . SER A 1 352 ? 34.246 -37.296 -8.912 1.00 18.77 376 SER A CA 1
ATOM 2569 C C . SER A 1 352 ? 34.251 -36.582 -7.563 1.00 19.02 376 SER A C 1
ATOM 2570 O O . SER A 1 352 ? 33.921 -37.178 -6.536 1.00 19.91 376 SER A O 1
ATOM 2573 N N . GLU A 1 353 ? 34.625 -35.306 -7.571 1.00 18.06 377 GLU A N 1
ATOM 2574 C CA . GLU A 1 353 ? 34.675 -34.512 -6.348 1.00 18.11 377 GLU A CA 1
ATOM 2575 C C . GLU A 1 353 ? 33.468 -33.593 -6.227 1.00 17.68 377 GLU A C 1
ATOM 2576 O O . GLU A 1 353 ? 33.387 -32.784 -5.305 1.00 17.63 377 GLU A O 1
ATOM 2582 N N . ILE A 1 354 ? 32.533 -33.722 -7.164 1.00 15.20 378 ILE A N 1
ATOM 2583 C CA . ILE A 1 354 ? 31.331 -32.895 -7.169 1.00 14.73 378 ILE A CA 1
ATOM 2584 C C . ILE A 1 354 ? 30.075 -33.724 -6.943 1.00 13.36 378 ILE A C 1
ATOM 2585 O O . ILE A 1 354 ? 29.818 -34.698 -7.652 1.00 13.01 378 ILE A O 1
ATOM 2590 N N . ARG A 1 355 ? 29.297 -33.328 -5.941 1.00 13.69 379 ARG A N 1
ATOM 2591 C CA . ARG A 1 355 ? 28.059 -34.014 -5.599 1.00 13.04 379 ARG A CA 1
ATOM 2592 C C . ARG A 1 355 ? 26.927 -32.993 -5.559 1.00 12.78 379 ARG A C 1
ATOM 2593 O O . ARG A 1 355 ? 27.172 -31.791 -5.607 1.00 14.09 379 ARG A O 1
ATOM 2601 N N . PRO A 1 356 ? 25.673 -33.463 -5.495 1.00 13.64 380 PRO A N 1
ATOM 2602 C CA . PRO A 1 356 ? 24.552 -32.521 -5.440 1.00 14.59 380 PRO A CA 1
ATOM 2603 C C . PRO A 1 356 ? 24.789 -31.595 -4.248 1.00 14.94 380 PRO A C 1
ATOM 2604 O O . PRO A 1 356 ? 25.247 -32.041 -3.194 1.00 16.19 380 PRO A O 1
ATOM 2608 N N . GLY A 1 357 ? 24.489 -30.312 -4.411 1.00 13.91 381 GLY A N 1
ATOM 2609 C CA . GLY A 1 357 ? 24.711 -29.370 -3.328 1.00 14.64 381 GLY A CA 1
ATOM 2610 C C . GLY A 1 357 ? 23.813 -29.554 -2.119 1.00 15.06 381 GLY A C 1
ATOM 2611 O O . GLY A 1 357 ? 22.781 -30.219 -2.188 1.00 14.93 381 GLY A O 1
ATOM 2612 N N . LYS A 1 358 ? 24.227 -28.976 -0.995 1.00 15.85 382 LYS A N 1
ATOM 2613 C CA . LYS A 1 358 ? 23.441 -29.036 0.232 1.00 17.91 382 LYS A CA 1
ATOM 2614 C C . LYS A 1 358 ? 22.601 -27.767 0.210 1.00 17.81 382 LYS A C 1
ATOM 2615 O O . LYS A 1 358 ? 23.115 -26.665 0.402 1.00 18.76 382 LYS A O 1
ATOM 2621 N N . LEU A 1 359 ? 21.306 -27.935 -0.031 1.00 17.78 383 LEU A N 1
ATOM 2622 C CA . LEU A 1 359 ? 20.377 -26.816 -0.151 1.00 18.21 383 LEU A CA 1
ATOM 2623 C C . LEU A 1 359 ? 19.746 -26.288 1.133 1.00 19.83 383 LEU A C 1
ATOM 2624 O O . LEU A 1 359 ? 19.122 -25.227 1.125 1.00 19.84 383 LEU A O 1
ATOM 2629 N N . ALA A 1 360 ? 19.907 -27.020 2.229 1.00 21.15 384 ALA A N 1
ATOM 2630 C CA . ALA A 1 360 ? 19.323 -26.627 3.509 1.00 23.63 384 ALA A CA 1
ATOM 2631 C C . ALA A 1 360 ? 19.448 -25.144 3.867 1.00 24.06 384 ALA A C 1
ATOM 2632 O O . ALA A 1 360 ? 18.455 -24.493 4.189 1.00 24.49 384 ALA A O 1
ATOM 2634 N N . PRO A 1 361 ? 20.667 -24.587 3.814 1.00 24.86 385 PRO A N 1
ATOM 2635 C CA . PRO A 1 361 ? 20.858 -23.172 4.151 1.00 26.00 385 PRO A CA 1
ATOM 2636 C C . PRO A 1 361 ? 20.235 -22.166 3.184 1.00 26.54 385 PRO A C 1
ATOM 2637 O O . PRO A 1 361 ? 20.305 -20.957 3.413 1.00 26.90 385 PRO A O 1
ATOM 2641 N N . TYR A 1 362 ? 19.614 -22.661 2.117 1.00 26.37 386 TYR A N 1
ATOM 2642 C CA . TYR A 1 362 ? 19.009 -21.783 1.121 1.00 27.17 386 TYR A CA 1
ATOM 2643 C C . TYR A 1 362 ? 17.514 -22.009 0.921 1.00 30.06 386 TYR A C 1
ATOM 2644 O O . TYR A 1 362 ? 16.911 -21.434 0.012 1.00 29.76 386 TYR A O 1
ATOM 2653 N N . GLU A 1 363 ? 16.917 -22.840 1.768 1.00 32.97 387 GLU A N 1
ATOM 2654 C CA . GLU A 1 363 ? 15.490 -23.123 1.667 1.00 37.05 387 GLU A CA 1
ATOM 2655 C C . GLU A 1 363 ? 14.792 -22.969 3.014 1.00 38.53 387 GLU A C 1
ATOM 2656 O O . GLU A 1 363 ? 14.175 -23.951 3.478 1.00 40.18 387 GLU A O 1
ATOM 2662 N N . THR B 2 1 ? 13.988 -33.866 -31.444 1.00 10.97 391 THR B N 1
ATOM 2663 C CA . THR B 2 1 ? 13.456 -32.638 -30.862 1.00 10.12 391 THR B CA 1
ATOM 2664 C C . THR B 2 1 ? 13.596 -31.487 -31.847 1.00 8.94 391 THR B C 1
ATOM 2665 O O . THR B 2 1 ? 14.477 -31.494 -32.704 1.00 10.75 391 THR B O 1
ATOM 2669 N N . THR B 2 2 ? 12.712 -30.503 -31.737 1.00 8.17 392 THR B N 1
ATOM 2670 C CA . THR B 2 2 ? 12.804 -29.347 -32.608 1.00 9.14 392 THR B CA 1
ATOM 2671 C C . THR B 2 2 ? 12.249 -28.135 -31.883 1.00 8.55 392 THR B C 1
ATOM 2672 O O . THR B 2 2 ? 11.354 -28.250 -31.040 1.00 9.44 392 THR B O 1
ATOM 2676 N N . HIS B 2 3 ? 12.818 -26.977 -32.186 1.00 9.13 393 HIS B N 1
ATOM 2677 C CA . HIS B 2 3 ? 12.377 -25.745 -31.562 1.00 8.86 393 HIS B CA 1
ATOM 2678 C C . HIS B 2 3 ? 12.056 -24.674 -32.584 1.00 8.80 393 HIS B C 1
ATOM 2679 O O . HIS B 2 3 ? 12.729 -24.553 -33.609 1.00 9.40 393 HIS B O 1
ATOM 2686 N N . TYR B 2 4 ? 11.015 -23.899 -32.306 1.00 8.56 394 TYR B N 1
ATOM 2687 C CA . TYR B 2 4 ? 10.658 -22.804 -33.188 1.00 7.79 394 TYR B CA 1
ATOM 2688 C C . TYR B 2 4 ? 10.202 -21.602 -32.371 1.00 8.97 394 TYR B C 1
ATOM 2689 O O . TYR B 2 4 ? 9.712 -21.746 -31.243 1.00 10.46 394 TYR B O 1
ATOM 2698 N N . SER B 2 5 ? 10.403 -20.413 -32.933 1.00 9.22 395 SER B N 1
ATOM 2699 C CA . SER B 2 5 ? 10.053 -19.167 -32.259 1.00 10.00 395 SER B CA 1
ATOM 2700 C C . SER B 2 5 ? 9.165 -18.297 -33.137 1.00 10.74 395 SER B C 1
ATOM 2701 O O . SER B 2 5 ? 9.285 -18.317 -34.363 1.00 11.21 395 SER B O 1
ATOM 2704 N N . VAL B 2 6 ? 8.292 -17.521 -32.500 1.00 9.61 396 VAL B N 1
ATOM 2705 C CA . VAL B 2 6 ? 7.360 -16.649 -33.213 1.00 10.61 396 VAL B CA 1
ATOM 2706 C C . VAL B 2 6 ? 7.135 -15.320 -32.495 1.00 9.97 396 VAL B C 1
ATOM 2707 O O . VAL B 2 6 ? 6.999 -15.283 -31.274 1.00 10.94 396 VAL B O 1
ATOM 2711 N N . VAL B 2 7 ? 7.098 -14.233 -33.262 1.00 11.16 397 VAL B N 1
ATOM 2712 C CA . VAL B 2 7 ? 6.808 -12.909 -32.712 1.00 10.28 397 VAL B CA 1
ATOM 2713 C C . VAL B 2 7 ? 5.869 -12.252 -33.717 1.00 11.10 397 VAL B C 1
ATOM 2714 O O . VAL B 2 7 ? 6.181 -12.194 -34.910 1.00 12.30 397 VAL B O 1
ATOM 2718 N N . ASP B 2 8 ? 4.710 -11.785 -33.255 1.00 11.54 398 ASP B N 1
ATOM 2719 C CA . ASP B 2 8 ? 3.769 -11.150 -34.172 1.00 11.96 398 ASP B CA 1
ATOM 2720 C C . ASP B 2 8 ? 3.895 -9.631 -34.197 1.00 12.53 398 ASP B C 1
ATOM 2721 O O . ASP B 2 8 ? 4.698 -9.054 -33.464 1.00 12.11 398 ASP B O 1
ATOM 2726 N N . LYS B 2 9 ? 3.095 -9.000 -35.054 1.00 14.13 399 LYS B N 1
ATOM 2727 C CA . LYS B 2 9 ? 3.106 -7.550 -35.231 1.00 15.45 399 LYS B CA 1
ATOM 2728 C C . LYS B 2 9 ? 2.779 -6.750 -33.977 1.00 15.83 399 LYS B C 1
ATOM 2729 O O . LYS B 2 9 ? 3.127 -5.573 -33.883 1.00 16.75 399 LYS B O 1
ATOM 2735 N N . ASP B 2 10 ? 2.108 -7.385 -33.022 1.00 15.17 400 ASP B N 1
ATOM 2736 C CA . ASP B 2 10 ? 1.726 -6.720 -31.781 1.00 15.37 400 ASP B CA 1
ATOM 2737 C C . ASP B 2 10 ? 2.786 -6.851 -30.699 1.00 15.69 400 ASP B C 1
ATOM 2738 O O . ASP B 2 10 ? 2.699 -6.207 -29.654 1.00 16.08 400 ASP B O 1
ATOM 2743 N N . GLY B 2 11 ? 3.784 -7.690 -30.946 1.00 14.63 401 GLY B N 1
ATOM 2744 C CA . GLY B 2 11 ? 4.833 -7.872 -29.964 1.00 13.51 401 GLY B CA 1
ATOM 2745 C C . GLY B 2 11 ? 4.657 -9.110 -29.106 1.00 13.61 401 GLY B C 1
ATOM 2746 O O . GLY B 2 11 ? 5.425 -9.323 -28.169 1.00 14.60 401 GLY B O 1
ATOM 2747 N N . ASN B 2 12 ? 3.641 -9.917 -29.400 1.00 11.95 402 ASN B N 1
ATOM 2748 C CA . ASN B 2 12 ? 3.426 -11.149 -28.647 1.00 11.22 402 ASN B CA 1
ATOM 2749 C C . ASN B 2 12 ? 4.496 -12.128 -29.110 1.00 11.45 402 ASN B C 1
ATOM 2750 O O . ASN B 2 12 ? 4.859 -12.142 -30.286 1.00 11.81 402 ASN B O 1
ATOM 2755 N N . ALA B 2 13 ? 4.990 -12.948 -28.188 1.00 10.40 403 ALA B N 1
ATOM 2756 C CA . ALA B 2 13 ? 6.036 -13.912 -28.512 1.00 10.79 403 ALA B CA 1
ATOM 2757 C C . ALA B 2 13 ? 5.708 -15.306 -28.012 1.00 10.90 403 ALA B C 1
ATOM 2758 O O . ALA B 2 13 ? 5.094 -15.475 -26.961 1.00 11.40 403 ALA B O 1
ATOM 2760 N N . VAL B 2 14 ? 6.127 -16.303 -28.781 1.00 10.00 404 VAL B N 1
ATOM 2761 C CA . VAL B 2 14 ? 5.916 -17.694 -28.415 1.00 9.85 404 VAL B CA 1
ATOM 2762 C C . VAL B 2 14 ? 7.167 -18.492 -28.763 1.00 9.66 404 VAL B C 1
ATOM 2763 O O . VAL B 2 14 ? 7.762 -18.302 -29.825 1.00 10.40 404 VAL B O 1
ATOM 2767 N N . ALA B 2 15 ? 7.572 -19.368 -27.850 1.00 9.33 405 ALA B N 1
ATOM 2768 C CA . ALA B 2 15 ? 8.732 -20.223 -28.057 1.00 9.01 405 ALA B CA 1
ATOM 2769 C C . ALA B 2 15 ? 8.254 -21.641 -27.779 1.00 9.34 405 ALA B C 1
ATOM 2770 O O . ALA B 2 15 ? 7.744 -21.925 -26.698 1.00 9.74 405 ALA B O 1
ATOM 2772 N N . VAL B 2 16 ? 8.405 -22.527 -28.756 1.00 8.26 406 VAL B N 1
ATOM 2773 C CA . VAL B 2 16 ? 7.965 -23.900 -28.589 1.00 9.06 406 VAL B CA 1
ATOM 2774 C C . VAL B 2 16 ? 9.062 -24.906 -28.861 1.00 8.10 406 VAL B C 1
ATOM 2775 O O . VAL B 2 16 ? 9.747 -24.827 -29.876 1.00 9.12 406 VAL B O 1
ATOM 2779 N N . THR B 2 17 ? 9.241 -25.841 -27.938 1.00 8.01 407 THR B N 1
ATOM 2780 C CA . THR B 2 17 ? 10.189 -26.919 -28.166 1.00 8.48 407 THR B CA 1
ATOM 2781 C C . THR B 2 17 ? 9.338 -28.160 -27.953 1.00 8.40 407 THR B C 1
ATOM 2782 O O . THR B 2 17 ? 8.663 -28.277 -26.931 1.00 9.20 407 THR B O 1
ATOM 2786 N N . TYR B 2 18 ? 9.307 -29.060 -28.928 1.00 7.49 408 TYR B N 1
ATOM 2787 C CA . TYR B 2 18 ? 8.551 -30.288 -28.738 1.00 7.85 408 TYR B CA 1
ATOM 2788 C C . TYR B 2 18 ? 9.277 -31.423 -29.427 1.00 9.48 408 TYR B C 1
ATOM 2789 O O . TYR B 2 18 ? 10.163 -31.185 -30.253 1.00 9.57 408 TYR B O 1
ATOM 2798 N N . THR B 2 19 ? 8.906 -32.656 -29.105 1.00 9.82 409 THR B N 1
ATOM 2799 C CA . THR B 2 19 ? 9.697 -33.767 -29.596 1.00 9.94 409 THR B CA 1
ATOM 2800 C C . THR B 2 19 ? 9.072 -35.152 -29.448 1.00 10.42 409 THR B C 1
ATOM 2801 O O . THR B 2 19 ? 8.077 -35.338 -28.744 1.00 9.83 409 THR B O 1
ATOM 2805 N N . LEU B 2 20 ? 9.692 -36.119 -30.121 1.00 10.57 410 LEU B N 1
ATOM 2806 C CA . LEU B 2 20 ? 9.303 -37.528 -30.050 1.00 9.95 410 LEU B CA 1
ATOM 2807 C C . LEU B 2 20 ? 10.414 -38.196 -29.239 1.00 10.72 410 LEU B C 1
ATOM 2808 O O . LEU B 2 20 ? 10.378 -39.399 -28.975 1.00 10.62 410 LEU B O 1
ATOM 2813 N N . ASN B 2 21 ? 11.377 -37.364 -28.854 1.00 9.81 411 ASN B N 1
ATOM 2814 C CA . ASN B 2 21 ? 12.612 -37.694 -28.129 1.00 9.74 411 ASN B CA 1
ATOM 2815 C C . ASN B 2 21 ? 13.676 -37.959 -29.192 1.00 10.14 411 ASN B C 1
ATOM 2816 O O . ASN B 2 21 ? 14.160 -37.012 -29.803 1.00 11.01 411 ASN B O 1
ATOM 2821 N N . THR B 2 22 ? 14.049 -39.213 -29.441 1.00 9.83 412 THR B N 1
ATOM 2822 C CA . THR B 2 22 ? 15.059 -39.436 -30.476 1.00 10.55 412 THR B CA 1
ATOM 2823 C C . THR B 2 22 ? 14.433 -39.187 -31.847 1.00 10.53 412 THR B C 1
ATOM 2824 O O . THR B 2 22 ? 13.221 -39.008 -31.954 1.00 10.65 412 THR B O 1
ATOM 2828 N N . THR B 2 23 ? 15.262 -39.156 -32.886 1.00 11.14 413 THR B N 1
ATOM 2829 C CA . THR B 2 23 ? 14.781 -38.903 -34.242 1.00 12.07 413 THR B CA 1
ATOM 2830 C C . THR B 2 23 ? 13.795 -39.981 -34.695 1.00 12.52 413 THR B C 1
ATOM 2831 O O . THR B 2 23 ? 14.147 -41.156 -34.788 1.00 13.12 413 THR B O 1
ATOM 2835 N N . PHE B 2 24 ? 12.564 -39.556 -34.976 1.00 11.52 414 PHE B N 1
ATOM 2836 C CA . PHE B 2 24 ? 11.464 -40.434 -35.382 1.00 11.02 414 PHE B CA 1
ATOM 2837 C C . PHE B 2 24 ? 10.933 -41.219 -34.179 1.00 10.80 414 PHE B C 1
ATOM 2838 O O . PHE B 2 24 ? 10.083 -42.093 -34.327 1.00 11.80 414 PHE B O 1
ATOM 2846 N N . GLY B 2 25 ? 11.426 -40.896 -32.985 1.00 10.93 415 GLY B N 1
ATOM 2847 C CA . GLY B 2 25 ? 10.983 -41.602 -31.791 1.00 9.74 415 GLY B CA 1
ATOM 2848 C C . GLY B 2 25 ? 11.209 -43.097 -31.930 1.00 10.09 415 GLY B C 1
ATOM 2849 O O . GLY B 2 25 ? 12.267 -43.527 -32.384 1.00 11.17 415 GLY B O 1
ATOM 2850 N N . THR B 2 26 ? 10.216 -43.890 -31.540 1.00 10.20 416 THR B N 1
ATOM 2851 C CA . THR B 2 26 ? 10.313 -45.346 -31.643 1.00 10.46 416 THR B CA 1
ATOM 2852 C C . THR B 2 26 ? 10.292 -45.783 -33.101 1.00 12.19 416 THR B C 1
ATOM 2853 O O . THR B 2 26 ? 10.662 -46.911 -33.423 1.00 11.55 416 THR B O 1
ATOM 2857 N N . GLY B 2 27 ? 9.848 -44.890 -33.977 1.00 10.98 417 GLY B N 1
ATOM 2858 C CA . GLY B 2 27 ? 9.754 -45.232 -35.384 1.00 12.26 417 GLY B CA 1
ATOM 2859 C C . GLY B 2 27 ? 8.496 -46.049 -35.616 1.00 11.69 417 GLY B C 1
ATOM 2860 O O . GLY B 2 27 ? 8.283 -46.600 -36.698 1.00 13.43 417 GLY B O 1
ATOM 2861 N N . ILE B 2 28 ? 7.651 -46.116 -34.592 1.00 11.96 418 ILE B N 1
ATOM 2862 C CA . ILE B 2 28 ? 6.405 -46.872 -34.653 1.00 12.87 418 ILE B CA 1
ATOM 2863 C C . ILE B 2 28 ? 5.208 -45.971 -34.922 1.00 12.91 418 ILE B C 1
ATOM 2864 O O . ILE B 2 28 ? 4.948 -45.044 -34.159 1.00 12.66 418 ILE B O 1
ATOM 2869 N N . VAL B 2 29 ? 4.480 -46.242 -36.001 1.00 13.24 419 VAL B N 1
ATOM 2870 C CA . VAL B 2 29 ? 3.283 -45.467 -36.304 1.00 13.74 419 VAL B CA 1
ATOM 2871 C C . VAL B 2 29 ? 2.121 -46.135 -35.570 1.00 14.39 419 VAL B C 1
ATOM 2872 O O . VAL B 2 29 ? 2.043 -47.364 -35.499 1.00 15.93 419 VAL B O 1
ATOM 2876 N N . ALA B 2 30 ? 1.229 -45.331 -35.003 1.00 13.91 420 ALA B N 1
ATOM 2877 C CA . ALA B 2 30 ? 0.094 -45.877 -34.271 1.00 13.96 420 ALA B CA 1
ATOM 2878 C C . ALA B 2 30 ? -1.003 -46.349 -35.215 1.00 14.95 420 ALA B C 1
ATOM 2879 O O . ALA B 2 30 ? -1.839 -45.560 -35.653 1.00 14.37 420 ALA B O 1
ATOM 2881 N N . GLY B 2 31 ? -0.994 -47.641 -35.528 1.00 14.69 421 GLY B N 1
ATOM 2882 C CA . GLY B 2 31 ? -2.006 -48.190 -36.412 1.00 15.65 421 GLY B CA 1
ATOM 2883 C C . GLY B 2 31 ? -2.162 -47.424 -37.711 1.00 15.48 421 GLY B C 1
ATOM 2884 O O . GLY B 2 31 ? -1.176 -47.093 -38.370 1.00 15.73 421 GLY B O 1
ATOM 2885 N N . GLU B 2 32 ? -3.408 -47.137 -38.078 1.00 15.03 422 GLU B N 1
ATOM 2886 C CA . GLU B 2 32 ? -3.698 -46.417 -39.311 1.00 14.89 422 GLU B CA 1
ATOM 2887 C C . GLU B 2 32 ? -3.861 -44.913 -39.111 1.00 13.85 422 GLU B C 1
ATOM 2888 O O . GLU B 2 32 ? -4.506 -44.242 -39.916 1.00 12.94 422 GLU B O 1
ATOM 2894 N N . SER B 2 33 ? -3.265 -44.386 -38.046 1.00 13.19 423 SER B N 1
ATOM 2895 C CA . SER B 2 33 ? -3.354 -42.959 -37.746 1.00 12.53 423 SER B CA 1
A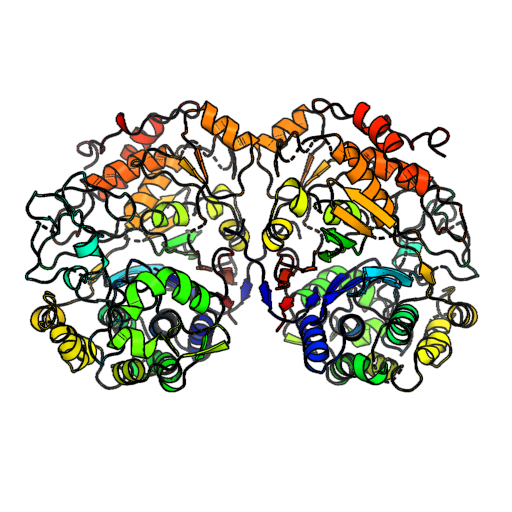TOM 2896 C C . SER B 2 33 ? -2.291 -42.149 -38.476 1.00 12.86 423 SER B C 1
ATOM 2897 O O . SER B 2 33 ? -2.447 -40.941 -38.669 1.00 12.64 423 SER B O 1
ATOM 2900 N N . GLY B 2 34 ? -1.206 -42.816 -38.862 1.00 11.62 424 GLY B N 1
ATOM 2901 C CA . GLY B 2 34 ? -0.115 -42.143 -39.542 1.00 11.67 424 GLY B CA 1
ATOM 2902 C C . GLY B 2 34 ? 0.742 -41.348 -38.568 1.00 11.50 424 GLY B C 1
ATOM 2903 O O . GLY B 2 34 ? 1.627 -40.601 -38.981 1.00 12.54 424 GLY B O 1
ATOM 2904 N N . ILE B 2 35 ? 0.488 -41.522 -37.273 1.00 11.87 425 ILE B N 1
ATOM 2905 C CA . ILE B 2 35 ? 1.219 -40.797 -36.232 1.00 12.17 425 ILE B CA 1
ATOM 2906 C C . ILE B 2 35 ? 2.355 -41.598 -35.587 1.00 10.72 425 ILE B C 1
ATOM 2907 O O . ILE B 2 35 ? 2.130 -42.671 -35.016 1.00 12.39 425 ILE B O 1
ATOM 2912 N N . LEU B 2 36 ? 3.574 -41.070 -35.680 1.00 11.26 426 LEU B N 1
ATOM 2913 C CA . LEU B 2 36 ? 4.743 -41.718 -35.086 1.00 10.10 426 LEU B CA 1
ATOM 2914 C C . LEU B 2 36 ? 4.696 -41.571 -33.570 1.00 10.68 426 LEU B C 1
ATOM 2915 O O . LEU B 2 36 ? 4.330 -40.515 -33.049 1.00 11.15 426 LEU B O 1
ATOM 2920 N N . LEU B 2 37 ? 5.076 -42.635 -32.869 1.00 10.55 427 LEU B N 1
ATOM 2921 C CA . LEU B 2 37 ? 5.061 -42.643 -31.411 1.00 10.65 427 LEU B CA 1
ATOM 2922 C C . LEU B 2 37 ? 6.412 -42.341 -30.767 1.00 9.80 427 LEU B C 1
ATOM 2923 O O . LEU B 2 37 ? 7.446 -42.878 -31.156 1.00 11.61 427 LEU B O 1
ATOM 2928 N N . ASN B 2 38 ? 6.372 -41.476 -29.762 1.00 8.93 428 ASN B N 1
ATOM 2929 C CA . ASN B 2 38 ? 7.551 -41.044 -29.013 1.00 9.64 428 ASN B CA 1
ATOM 2930 C C . ASN B 2 38 ? 8.214 -42.156 -28.201 1.00 9.15 428 ASN B C 1
ATOM 2931 O O . ASN B 2 38 ? 7.607 -43.189 -27.927 1.00 9.95 428 ASN B O 1
ATOM 2936 N N . ASN B 2 39 ? 9.474 -41.936 -27.832 1.00 10.53 429 ASN B N 1
ATOM 2937 C CA . ASN B 2 39 ? 10.167 -42.860 -26.938 1.00 10.08 429 ASN B CA 1
ATOM 2938 C C . ASN B 2 39 ? 10.661 -42.006 -25.763 1.00 10.65 429 ASN B C 1
ATOM 2939 O O . ASN B 2 39 ? 11.800 -42.112 -25.305 1.00 10.30 429 ASN B O 1
ATOM 2944 N N . GLN B 2 40 ? 9.756 -41.159 -25.272 1.00 10.31 430 GLN B N 1
ATOM 2945 C CA . GLN B 2 40 ? 10.054 -40.247 -24.172 1.00 9.60 430 GLN B CA 1
ATOM 2946 C C . GLN B 2 40 ? 10.323 -40.937 -22.839 1.00 9.59 430 GLN B C 1
ATOM 2947 O O . GLN B 2 40 ? 10.906 -40.335 -21.939 1.00 10.17 430 GLN B O 1
ATOM 2961 N N . ASP B 2 42 ? 12.474 -42.946 -22.056 1.00 10.28 432 ASP B N 1
ATOM 2962 C CA . ASP B 2 42 ? 13.898 -43.065 -21.769 1.00 9.69 432 ASP B CA 1
ATOM 2963 C C . ASP B 2 42 ? 14.398 -41.840 -21.008 1.00 10.56 432 ASP B C 1
ATOM 2964 O O . ASP B 2 42 ? 15.539 -41.820 -20.544 1.00 10.40 432 ASP B O 1
ATOM 2969 N N . ASP B 2 43 ? 13.558 -40.813 -20.886 1.00 9.87 433 ASP B N 1
ATOM 2970 C CA . ASP B 2 43 ? 13.971 -39.618 -20.156 1.00 10.06 433 ASP B CA 1
ATOM 2971 C C . ASP B 2 43 ? 13.845 -39.817 -18.649 1.00 10.04 433 ASP B C 1
ATOM 2972 O O . ASP B 2 43 ? 14.329 -39.001 -17.871 1.00 10.45 433 ASP B O 1
ATOM 2977 N N . PHE B 2 44 ? 13.187 -40.900 -18.242 1.00 11.35 434 PHE B N 1
ATOM 2978 C CA . PHE B 2 44 ? 13.080 -41.231 -16.820 1.00 11.25 434 PHE B CA 1
ATOM 2979 C C . PHE B 2 44 ? 14.406 -41.901 -16.483 1.00 11.60 434 PHE B C 1
ATOM 2980 O O . PHE B 2 44 ? 15.150 -42.301 -17.377 1.00 12.25 434 PHE B O 1
ATOM 2988 N N . SER B 2 45 ? 14.701 -42.022 -15.194 1.00 11.00 435 SER B N 1
ATOM 2989 C CA . SER B 2 45 ? 15.896 -42.738 -14.767 1.00 11.72 435 SER B CA 1
ATOM 2990 C C . SER B 2 45 ? 15.386 -44.174 -14.650 1.00 11.47 435 SER B C 1
ATOM 2991 O O . SER B 2 45 ? 14.467 -44.438 -13.874 1.00 12.70 435 SER B O 1
ATOM 2994 N N . ALA B 2 46 ? 15.957 -45.091 -15.430 1.00 11.75 436 ALA B N 1
ATOM 2995 C CA . ALA B 2 46 ? 15.518 -46.489 -15.410 1.00 12.13 436 ALA B CA 1
ATOM 2996 C C . ALA B 2 46 ? 15.990 -47.216 -14.159 1.00 13.64 436 ALA B C 1
ATOM 2997 O O . ALA B 2 46 ? 15.353 -48.164 -13.694 1.00 14.02 436 ALA B O 1
ATOM 2999 N N . LYS B 2 47 ? 17.117 -46.762 -13.629 1.00 13.84 437 LYS B N 1
ATOM 3000 C CA . LYS B 2 47 ? 17.714 -47.341 -12.435 1.00 16.07 437 LYS B CA 1
ATOM 3001 C C . LYS B 2 47 ? 18.670 -46.288 -11.895 1.00 14.61 437 LYS B C 1
ATOM 3002 O O . LYS B 2 47 ? 19.426 -45.684 -12.652 1.00 14.83 437 LYS B O 1
ATOM 3008 N N . PRO B 2 48 ? 18.646 -46.049 -10.578 1.00 14.71 438 PRO B N 1
ATOM 3009 C CA . PRO B 2 48 ? 19.533 -45.044 -9.991 1.00 14.49 438 PRO B CA 1
ATOM 3010 C C . PRO B 2 48 ? 21.000 -45.216 -10.376 1.00 14.81 438 PRO B C 1
ATOM 3011 O O . PRO B 2 48 ? 21.562 -46.303 -10.242 1.00 15.33 438 PRO B O 1
ATOM 3015 N N . GLY B 2 49 ? 21.609 -44.140 -10.866 1.00 13.62 439 GLY B N 1
ATOM 3016 C CA . GLY B 2 49 ? 23.015 -44.182 -11.229 1.00 15.14 439 GLY B CA 1
ATOM 3017 C C . GLY B 2 49 ? 23.383 -44.735 -12.593 1.00 14.96 439 GLY B C 1
ATOM 3018 O O . GLY B 2 49 ? 24.566 -44.799 -12.925 1.00 15.77 439 GLY B O 1
ATOM 3019 N N . VAL B 2 50 ? 22.393 -45.140 -13.382 1.00 14.30 440 VAL B N 1
ATOM 3020 C CA . VAL B 2 50 ? 22.651 -45.673 -14.719 1.00 14.41 440 VAL B CA 1
ATOM 3021 C C . VAL B 2 50 ? 22.230 -44.604 -15.724 1.00 13.33 440 VAL B C 1
ATOM 3022 O O . VAL B 2 50 ? 21.097 -44.142 -15.698 1.00 14.34 440 VAL B O 1
ATOM 3026 N N . PRO B 2 51 ? 23.139 -44.204 -16.625 1.00 13.59 441 PRO B N 1
ATOM 3027 C CA . PRO B 2 51 ? 22.812 -43.174 -17.619 1.00 13.01 441 PRO B CA 1
ATOM 3028 C C . PRO B 2 51 ? 21.832 -43.581 -18.717 1.00 12.37 441 PRO B C 1
ATOM 3029 O O . PRO B 2 51 ? 21.751 -44.752 -19.099 1.00 13.56 441 PRO B O 1
ATOM 3033 N N . ASN B 2 52 ? 21.080 -42.603 -19.216 1.00 11.73 442 ASN B N 1
ATOM 3034 C CA . ASN B 2 52 ? 20.141 -42.856 -20.302 1.00 12.38 442 ASN B CA 1
ATOM 3035 C C . ASN B 2 52 ? 20.859 -42.526 -21.613 1.00 11.80 442 ASN B C 1
ATOM 3036 O O . ASN B 2 52 ? 22.077 -42.346 -21.621 1.00 12.79 442 ASN B O 1
ATOM 3041 N N . VAL B 2 53 ? 20.126 -42.436 -22.716 1.00 12.18 443 VAL B N 1
ATOM 3042 C CA . VAL B 2 53 ? 20.766 -42.184 -24.005 1.00 11.61 443 VAL B CA 1
ATOM 3043 C C . VAL B 2 53 ? 21.577 -40.883 -24.107 1.00 11.04 443 VAL B C 1
ATOM 3044 O O . VAL B 2 53 ? 22.461 -40.763 -24.960 1.00 12.35 443 VAL B O 1
ATOM 3048 N N . TYR B 2 54 ? 21.297 -39.918 -23.236 1.00 11.45 444 TYR B N 1
ATOM 3049 C CA . TYR B 2 54 ? 22.024 -38.648 -23.261 1.00 11.24 444 TYR B CA 1
ATOM 3050 C C . TYR B 2 54 ? 23.099 -38.579 -22.188 1.00 11.84 444 TYR B C 1
ATOM 3051 O O . TYR B 2 54 ? 23.733 -37.540 -22.004 1.00 12.30 444 TYR B O 1
ATOM 3060 N N . GLY B 2 55 ? 23.306 -39.691 -21.486 1.00 11.03 445 GLY B N 1
ATOM 3061 C CA . GLY B 2 55 ? 24.306 -39.721 -20.435 1.00 11.47 445 GLY B CA 1
ATOM 3062 C C . GLY B 2 55 ? 23.812 -39.104 -19.141 1.00 11.95 445 GLY B C 1
ATOM 3063 O O . GLY B 2 55 ? 24.592 -38.870 -18.219 1.00 11.54 445 GLY B O 1
ATOM 3064 N N . LEU B 2 56 ? 22.513 -38.833 -19.069 1.00 10.85 446 LEU B N 1
ATOM 3065 C CA . LEU B 2 56 ? 21.926 -38.244 -17.874 1.00 10.91 446 LEU B CA 1
ATOM 3066 C C . LEU B 2 56 ? 21.588 -39.322 -16.848 1.00 10.94 446 LEU B C 1
ATOM 3067 O O . LEU B 2 56 ? 21.211 -40.442 -17.200 1.00 12.05 446 LEU B O 1
ATOM 3072 N N . VAL B 2 57 ? 21.726 -38.974 -15.574 1.00 10.84 447 VAL B N 1
ATOM 3073 C CA . VAL B 2 57 ? 21.444 -39.915 -14.499 1.00 11.60 447 VAL B CA 1
ATOM 3074 C C . VAL B 2 57 ? 20.422 -39.365 -13.516 1.00 11.69 447 VAL B C 1
ATOM 3075 O O . VAL B 2 57 ? 20.140 -38.164 -13.499 1.00 13.08 447 VAL B O 1
ATOM 3079 N N . GLY B 2 58 ? 19.865 -40.251 -12.699 1.00 11.74 448 GLY B N 1
ATOM 3080 C CA . GLY B 2 58 ? 18.878 -39.823 -11.728 1.00 11.65 448 GLY B CA 1
ATOM 3081 C C . GLY B 2 58 ? 18.703 -40.813 -10.599 1.00 12.30 448 GLY B C 1
ATOM 3082 O O . GLY B 2 58 ? 19.515 -41.726 -10.423 1.00 13.06 448 GLY B O 1
ATOM 3083 N N . GLY B 2 59 ? 17.631 -40.621 -9.841 1.00 11.47 449 GLY B N 1
ATOM 3084 C CA . GLY B 2 59 ? 17.330 -41.483 -8.717 1.00 12.70 449 GLY B CA 1
ATOM 3085 C C . GLY B 2 59 ? 15.839 -41.511 -8.451 1.00 13.86 449 GLY B C 1
ATOM 3086 O O . GLY B 2 59 ? 15.048 -41.836 -9.337 1.00 13.22 449 GLY B O 1
ATOM 3087 N N . ASP B 2 60 ? 15.449 -41.151 -7.234 1.00 13.84 450 ASP B N 1
ATOM 3088 C CA . ASP B 2 60 ? 14.043 -41.158 -6.854 1.00 15.26 450 ASP B CA 1
ATOM 3089 C C . ASP B 2 60 ? 13.191 -40.103 -7.554 1.00 13.84 450 ASP B C 1
ATOM 3090 O O . ASP B 2 60 ? 12.109 -40.405 -8.051 1.00 14.75 450 ASP B O 1
ATOM 3095 N N . ALA B 2 61 ? 13.681 -38.870 -7.586 1.00 12.76 451 ALA B N 1
ATOM 3096 C CA . ALA B 2 61 ? 12.938 -37.765 -8.184 1.00 11.76 451 ALA B CA 1
ATOM 3097 C C . ALA B 2 61 ? 12.453 -38.023 -9.607 1.00 11.65 451 ALA B C 1
ATOM 3098 O O . ALA B 2 61 ? 11.299 -37.735 -9.932 1.00 12.35 451 ALA B O 1
ATOM 3100 N N . ASN B 2 62 ? 13.334 -38.564 -10.445 1.00 10.82 452 ASN B N 1
ATOM 3101 C CA . ASN B 2 62 ? 13.002 -38.829 -11.841 1.00 11.10 452 ASN B CA 1
ATOM 3102 C C . ASN B 2 62 ? 12.813 -40.314 -12.147 1.00 11.22 452 ASN B C 1
ATOM 3103 O O . ASN B 2 62 ? 13.009 -40.752 -13.280 1.00 12.35 452 ASN B O 1
ATOM 3108 N N . ALA B 2 63 ? 12.433 -41.091 -11.139 1.00 11.46 453 ALA B N 1
ATOM 3109 C CA . ALA B 2 63 ? 12.200 -42.516 -11.342 1.00 12.15 453 ALA B CA 1
ATOM 3110 C C . ALA B 2 63 ? 10.886 -42.701 -12.099 1.00 12.53 453 ALA B C 1
ATOM 3111 O O . ALA B 2 63 ? 9.999 -41.847 -12.034 1.00 13.22 453 ALA B O 1
ATOM 3113 N N . VAL B 2 64 ? 10.768 -43.805 -12.830 1.00 12.58 454 VAL B N 1
ATOM 3114 C CA . VAL B 2 64 ? 9.541 -44.089 -13.566 1.00 13.00 454 VAL B CA 1
ATOM 3115 C C . VAL B 2 64 ? 8.409 -44.296 -12.568 1.00 13.92 454 VAL B C 1
ATOM 3116 O O . VAL B 2 64 ? 8.602 -44.906 -11.516 1.00 14.14 454 VAL B O 1
ATOM 3120 N N . GLY B 2 65 ? 7.231 -43.786 -12.905 1.00 13.98 455 GLY B N 1
ATOM 3121 C CA . GLY B 2 65 ? 6.078 -43.937 -12.042 1.00 14.56 455 GLY B CA 1
ATOM 3122 C C . GLY B 2 65 ? 4.817 -43.754 -12.860 1.00 14.65 455 GLY B C 1
ATOM 3123 O O . GLY B 2 65 ? 4.830 -43.032 -13.855 1.00 14.34 455 GLY B O 1
ATOM 3124 N N . PRO B 2 66 ? 3.707 -44.395 -12.476 1.00 14.49 456 PRO B N 1
ATOM 3125 C CA . PRO B 2 66 ? 2.473 -44.236 -13.247 1.00 14.90 456 PRO B CA 1
ATOM 3126 C C . PRO B 2 66 ? 1.998 -42.783 -13.307 1.00 14.47 456 PRO B C 1
ATOM 3127 O O . PRO B 2 66 ? 2.045 -42.065 -12.308 1.00 14.38 456 PRO B O 1
ATOM 3131 N N . ASN B 2 67 ? 1.566 -42.363 -14.494 1.00 13.34 457 ASN B N 1
ATOM 3132 C CA . ASN B 2 67 ? 1.053 -41.013 -14.736 1.00 13.89 457 ASN B CA 1
ATOM 3133 C C . ASN B 2 67 ? 2.059 -39.882 -14.562 1.00 13.62 457 ASN B C 1
ATOM 3134 O O . ASN B 2 67 ? 1.704 -38.707 -14.666 1.00 15.37 457 ASN B O 1
ATOM 3139 N N . LYS B 2 68 ? 3.312 -40.237 -14.319 1.00 13.26 458 LYS B N 1
ATOM 3140 C CA . LYS B 2 68 ? 4.364 -39.252 -14.108 1.00 12.72 458 LYS B CA 1
ATOM 3141 C C . LYS B 2 68 ? 4.956 -38.732 -15.417 1.00 11.25 458 LYS B C 1
ATOM 3142 O O . LYS B 2 68 ? 5.033 -39.457 -16.408 1.00 11.10 458 LYS B O 1
ATOM 3148 N N . ARG B 2 69 ? 5.366 -37.468 -15.414 1.00 10.24 459 ARG B N 1
ATOM 3149 C CA . ARG B 2 69 ? 5.978 -36.862 -16.591 1.00 10.01 459 ARG B CA 1
ATOM 3150 C C . ARG B 2 69 ? 7.492 -36.998 -16.460 1.00 9.95 459 ARG B C 1
ATOM 3151 O O . ARG B 2 69 ? 8.083 -36.545 -15.479 1.00 10.76 459 ARG B O 1
ATOM 3159 N N . PRO B 2 70 ? 8.143 -37.639 -17.443 1.00 9.80 460 PRO B N 1
ATOM 3160 C CA . PRO B 2 70 ? 9.596 -37.789 -17.357 1.00 9.41 460 PRO B CA 1
ATOM 3161 C C . PRO B 2 70 ? 10.305 -36.442 -17.445 1.00 9.75 460 PRO B C 1
ATOM 3162 O O . PRO B 2 70 ? 9.893 -35.557 -18.195 1.00 9.63 460 PRO B O 1
ATOM 3166 N N . LEU B 2 71 ? 11.370 -36.290 -16.667 1.00 9.66 461 LEU B N 1
ATOM 3167 C CA . LEU B 2 71 ? 12.138 -35.054 -16.653 1.00 9.08 461 LEU B CA 1
ATOM 3168 C C . LEU B 2 71 ? 12.673 -34.716 -18.043 1.00 8.92 461 LEU B C 1
ATOM 3169 O O . LEU B 2 71 ? 13.180 -35.584 -18.754 1.00 9.45 461 LEU B O 1
ATOM 3174 N N . SER B 2 72 ? 12.560 -33.447 -18.418 1.00 9.53 462 SER B N 1
ATOM 3175 C CA . SER B 2 72 ? 13.027 -32.979 -19.720 1.00 7.41 462 SER B CA 1
ATOM 3176 C C . SER B 2 72 ? 14.135 -31.948 -19.531 1.00 9.02 462 SER B C 1
ATOM 3177 O O . SER B 2 72 ? 14.370 -31.476 -18.419 1.00 9.80 462 SER B O 1
ATOM 3180 N N . SER B 2 73 ? 14.819 -31.621 -20.623 1.00 9.19 463 SER B N 1
ATOM 3181 C CA . SER B 2 73 ? 15.865 -30.603 -20.606 1.00 8.59 463 SER B CA 1
ATOM 3182 C C . SER B 2 73 ? 15.424 -29.470 -21.532 1.00 9.29 463 SER B C 1
ATOM 3183 O O . SER B 2 73 ? 16.123 -28.467 -21.663 1.00 10.24 463 SER B O 1
ATOM 3194 N N . SER B 2 75 ? 14.203 -26.258 -23.202 1.00 8.31 465 SER B N 1
ATOM 3195 C CA . SER B 2 75 ? 14.254 -24.906 -22.688 1.00 8.16 465 SER B CA 1
ATOM 3196 C C . SER B 2 75 ? 13.806 -23.757 -23.580 1.00 9.35 465 SER B C 1
ATOM 3197 O O . SER B 2 75 ? 14.618 -22.896 -23.921 1.00 9.25 465 SER B O 1
ATOM 3200 N N . PRO B 2 76 ? 12.531 -23.746 -24.008 1.00 9.80 466 PRO B N 1
ATOM 3201 C CA . PRO B 2 76 ? 12.120 -22.608 -24.838 1.00 10.27 466 PRO B CA 1
ATOM 3202 C C . PRO B 2 76 ? 12.328 -21.435 -23.878 1.00 10.06 466 PRO B C 1
ATOM 3203 O O . PRO B 2 76 ? 11.874 -21.479 -22.726 1.00 10.60 466 PRO B O 1
ATOM 3207 N N . THR B 2 77 ? 13.008 -20.396 -24.349 1.00 9.43 467 THR B N 1
ATOM 3208 C CA . THR B 2 77 ? 13.377 -19.283 -23.490 1.00 9.86 467 THR B CA 1
ATOM 3209 C C . THR B 2 77 ? 13.176 -17.888 -24.064 1.00 9.75 467 THR B C 1
ATOM 3210 O O . THR B 2 77 ? 13.282 -17.672 -25.270 1.00 10.14 467 THR B O 1
ATOM 3214 N N . ILE B 2 78 ? 12.886 -16.944 -23.174 1.00 10.47 468 ILE B N 1
ATOM 3215 C CA . ILE B 2 78 ? 12.729 -15.553 -23.555 1.00 10.73 468 ILE B CA 1
ATOM 3216 C C . ILE B 2 78 ? 13.538 -14.698 -22.593 1.00 11.22 468 ILE B C 1
ATOM 3217 O O . ILE B 2 78 ? 13.484 -14.886 -21.374 1.00 11.54 468 ILE B O 1
ATOM 3222 N N . VAL B 2 79 ? 14.322 -13.787 -23.151 1.00 9.97 469 VAL B N 1
ATOM 3223 C CA . VAL B 2 79 ? 15.119 -12.877 -22.343 1.00 10.60 469 VAL B CA 1
ATOM 3224 C C . VAL B 2 79 ? 14.491 -11.503 -22.496 1.00 10.60 469 VAL B C 1
ATOM 3225 O O . VAL B 2 79 ? 14.156 -11.083 -23.604 1.00 11.29 469 VAL B O 1
ATOM 3229 N N . VAL B 2 80 ? 14.322 -10.816 -21.373 1.00 9.05 470 VAL B N 1
ATOM 3230 C CA . VAL B 2 80 ? 13.720 -9.492 -21.364 1.00 10.37 470 VAL B CA 1
ATOM 3231 C C . VAL B 2 80 ? 14.783 -8.425 -21.113 1.00 10.15 470 VAL B C 1
ATOM 3232 O O . VAL B 2 80 ? 15.629 -8.572 -20.231 1.00 11.41 470 VAL B O 1
ATOM 3236 N N . LYS B 2 81 ? 14.743 -7.362 -21.912 1.00 10.38 471 LYS B N 1
ATOM 3237 C CA . LYS B 2 81 ? 15.683 -6.252 -21.787 1.00 10.42 471 LYS B CA 1
ATOM 3238 C C . LYS B 2 81 ? 14.862 -4.970 -21.685 1.00 10.64 471 LYS B C 1
ATOM 3239 O O . LYS B 2 81 ? 13.953 -4.746 -22.483 1.00 11.16 471 LYS B O 1
ATOM 3245 N N . ASP B 2 82 ? 15.180 -4.134 -20.701 1.00 11.42 472 ASP B N 1
ATOM 3246 C CA . ASP B 2 82 ? 14.449 -2.890 -20.498 1.00 13.32 472 ASP B CA 1
ATOM 3247 C C . ASP B 2 82 ? 12.934 -3.100 -20.440 1.00 13.13 472 ASP B C 1
ATOM 3248 O O . ASP B 2 82 ? 12.156 -2.299 -20.970 1.00 12.61 472 ASP B O 1
ATOM 3253 N N . GLY B 2 83 ? 12.528 -4.191 -19.796 1.00 11.93 473 GLY B N 1
ATOM 3254 C CA . GLY B 2 83 ? 11.116 -4.491 -19.638 1.00 12.28 473 GLY B CA 1
ATOM 3255 C C . GLY B 2 83 ? 10.398 -5.047 -20.851 1.00 13.29 473 GLY B C 1
ATOM 3256 O O . GLY B 2 83 ? 9.189 -5.269 -20.806 1.00 15.32 473 GLY B O 1
ATOM 3257 N N . LYS B 2 84 ? 11.123 -5.285 -21.938 1.00 12.53 474 LYS B N 1
ATOM 3258 C CA . LYS B 2 84 ? 10.483 -5.807 -23.136 1.00 13.20 474 LYS B CA 1
ATOM 3259 C C . LYS B 2 84 ? 11.115 -7.082 -23.664 1.00 10.98 474 LYS B C 1
ATOM 3260 O O . LYS B 2 84 ? 12.309 -7.322 -23.485 1.00 10.44 474 LYS B O 1
ATOM 3266 N N . THR B 2 85 ? 10.294 -7.904 -24.311 1.00 11.41 475 THR B N 1
ATOM 3267 C CA . THR B 2 85 ? 10.774 -9.141 -24.907 1.00 11.65 475 THR B CA 1
ATOM 3268 C C . THR B 2 85 ? 11.932 -8.741 -25.808 1.00 11.61 475 THR B C 1
ATOM 3269 O O . THR B 2 85 ? 11.797 -7.841 -26.642 1.00 10.69 475 THR B O 1
ATOM 3273 N N . TRP B 2 86 ? 13.068 -9.409 -25.639 1.00 11.23 476 TRP B N 1
ATOM 3274 C CA . TRP B 2 86 ? 14.265 -9.074 -26.400 1.00 10.82 476 TRP B CA 1
ATOM 3275 C C . TRP B 2 86 ? 14.842 -10.242 -27.201 1.00 11.54 476 TRP B C 1
ATOM 3276 O O . TRP B 2 86 ? 15.217 -10.077 -28.363 1.00 11.84 476 TRP B O 1
ATOM 3287 N N . LEU B 2 87 ? 14.925 -11.415 -26.583 1.00 10.64 477 LEU B N 1
ATOM 3288 C CA . LEU B 2 87 ? 15.428 -12.597 -27.278 1.00 10.69 477 LEU B CA 1
ATOM 3289 C C . LEU B 2 87 ? 14.475 -13.757 -27.053 1.00 10.73 477 LEU B C 1
ATOM 3290 O O . LEU B 2 87 ? 14.074 -14.029 -25.921 1.00 10.82 477 LEU B O 1
ATOM 3295 N N . VAL B 2 88 ? 14.104 -14.425 -28.141 1.00 9.39 478 VAL B N 1
ATOM 3296 C CA . VAL B 2 88 ? 13.218 -15.584 -28.091 1.00 8.48 478 VAL B CA 1
ATOM 3297 C C . VAL B 2 88 ? 14.058 -16.698 -28.699 1.00 9.43 478 VAL B C 1
ATOM 3298 O O . VAL B 2 88 ? 14.461 -16.613 -29.859 1.00 9.31 478 VAL B O 1
ATOM 3302 N N . THR B 2 89 ? 14.333 -17.740 -27.922 1.00 9.36 479 THR B N 1
ATOM 3303 C CA . THR B 2 89 ? 15.175 -18.811 -28.428 1.00 9.60 479 THR B CA 1
ATOM 3304 C C . THR B 2 89 ? 14.846 -20.186 -27.850 1.00 9.80 479 THR B C 1
ATOM 3305 O O . THR B 2 89 ? 13.888 -20.352 -27.093 1.00 9.29 479 THR B O 1
ATOM 3309 N N . GLY B 2 90 ? 15.649 -21.171 -28.231 1.00 9.72 480 GLY B N 1
ATOM 3310 C CA . GLY B 2 90 ? 15.444 -22.532 -27.779 1.00 9.65 480 GLY B CA 1
ATOM 3311 C C . GLY B 2 90 ? 16.194 -23.446 -28.722 1.00 10.39 480 GLY B C 1
ATOM 3312 O O . GLY B 2 90 ? 16.745 -22.985 -29.728 1.00 10.42 480 GLY B O 1
ATOM 3313 N N . SER B 2 91 ? 16.215 -24.739 -28.415 1.00 9.67 481 SER B N 1
ATOM 3314 C CA . SER B 2 91 ? 16.932 -25.687 -29.253 1.00 9.82 481 SER B CA 1
ATOM 3315 C C . SER B 2 91 ? 16.764 -27.133 -28.816 1.00 9.54 481 SER B C 1
ATOM 3316 O O . SER B 2 91 ? 16.375 -27.414 -27.682 1.00 9.21 481 SER B O 1
ATOM 3319 N N . PRO B 2 92 ? 17.020 -28.072 -29.739 1.00 9.30 482 PRO B N 1
ATOM 3320 C CA . PRO B 2 92 ? 16.928 -29.500 -29.440 1.00 9.46 482 PRO B CA 1
ATOM 3321 C C . PRO B 2 92 ? 18.319 -29.869 -28.916 1.00 9.86 482 PRO B C 1
ATOM 3322 O O . PRO B 2 92 ? 19.208 -29.013 -28.875 1.00 11.04 482 PRO B O 1
ATOM 3326 N N . GLY B 2 93 ? 18.512 -31.120 -28.510 1.00 10.91 483 GLY B N 1
ATOM 3327 C CA . GLY B 2 93 ? 19.825 -31.522 -28.036 1.00 11.52 483 GLY B CA 1
ATOM 3328 C C . GLY B 2 93 ? 19.879 -32.360 -26.775 1.00 10.91 483 GLY B C 1
ATOM 3329 O O . GLY B 2 93 ? 20.964 -32.567 -26.226 1.00 12.37 483 GLY B O 1
ATOM 3330 N N . GLY B 2 94 ? 18.731 -32.853 -26.320 1.00 10.79 484 GLY B N 1
ATOM 3331 C CA . GLY B 2 94 ? 18.712 -33.654 -25.109 1.00 11.84 484 GLY B CA 1
ATOM 3332 C C . GLY B 2 94 ? 19.400 -32.918 -23.977 1.00 11.50 484 GLY B C 1
ATOM 3333 O O . GLY B 2 94 ? 19.066 -31.775 -23.675 1.00 11.38 484 GLY B O 1
ATOM 3334 N N . SER B 2 95 ? 20.375 -33.566 -23.349 1.00 10.32 485 SER B N 1
ATOM 3335 C CA . SER B 2 95 ? 21.102 -32.949 -22.248 1.00 11.24 485 SER B CA 1
ATOM 3336 C C . SER B 2 95 ? 21.789 -31.640 -22.645 1.00 11.46 485 SER B C 1
ATOM 3337 O O . SER B 2 95 ? 22.014 -30.772 -21.801 1.00 11.46 485 SER B O 1
ATOM 3340 N N . ARG B 2 96 ? 22.115 -31.497 -23.927 1.00 10.76 486 ARG B N 1
ATOM 3341 C CA . ARG B 2 96 ? 22.800 -30.304 -24.411 1.00 11.21 486 ARG B CA 1
ATOM 3342 C C . ARG B 2 96 ? 21.914 -29.069 -24.596 1.00 9.84 486 ARG B C 1
ATOM 3343 O O . ARG B 2 96 ? 22.421 -27.973 -24.831 1.00 11.22 486 ARG B O 1
ATOM 3351 N N . ILE B 2 97 ? 20.601 -29.236 -24.492 1.00 10.00 487 ILE B N 1
ATOM 3352 C CA . ILE B 2 97 ? 19.698 -28.097 -24.652 1.00 9.92 487 ILE B CA 1
ATOM 3353 C C . ILE B 2 97 ? 20.015 -26.993 -23.646 1.00 9.61 487 ILE B C 1
ATOM 3354 O O . ILE B 2 97 ? 20.070 -25.815 -23.997 1.00 9.85 487 ILE B O 1
ATOM 3359 N N . ILE B 2 98 ? 20.226 -27.380 -22.394 1.00 9.51 488 ILE B N 1
ATOM 3360 C CA . ILE B 2 98 ? 20.522 -26.424 -21.334 1.00 9.78 488 ILE B CA 1
ATOM 3361 C C . ILE B 2 98 ? 21.730 -25.547 -21.650 1.00 9.49 488 ILE B C 1
ATOM 3362 O O . ILE B 2 98 ? 21.665 -24.321 -21.543 1.00 9.88 488 ILE B O 1
ATOM 3367 N N . THR B 2 99 ? 22.832 -26.169 -22.049 1.00 9.18 489 THR B N 1
ATOM 3368 C CA . THR B 2 99 ? 24.037 -25.415 -22.358 1.00 9.55 489 THR B CA 1
ATOM 3369 C C . THR B 2 99 ? 23.969 -24.659 -23.684 1.00 9.21 489 THR B C 1
ATOM 3370 O O . THR B 2 99 ? 24.562 -23.596 -23.819 1.00 10.13 489 THR B O 1
ATOM 3374 N N . THR B 2 100 ? 23.250 -25.195 -24.663 1.00 10.16 490 THR B N 1
ATOM 3375 C CA . THR B 2 100 ? 23.132 -24.499 -25.942 1.00 9.85 490 THR B CA 1
ATOM 3376 C C . THR B 2 100 ? 22.357 -23.196 -25.742 1.00 9.77 490 THR B C 1
ATOM 3377 O O . THR B 2 100 ? 22.766 -22.136 -26.224 1.00 10.07 490 THR B O 1
ATOM 3381 N N . VAL B 2 101 ? 21.242 -23.272 -25.025 1.00 9.58 491 VAL B N 1
ATOM 3382 C CA . VAL B 2 101 ? 20.440 -22.078 -24.775 1.00 9.09 491 VAL B CA 1
ATOM 3383 C C . VAL B 2 101 ? 21.216 -21.119 -23.875 1.00 10.41 491 VAL B C 1
ATOM 3384 O O . VAL B 2 101 ? 21.190 -19.906 -24.078 1.00 9.58 491 VAL B O 1
ATOM 3388 N N . LEU B 2 102 ? 21.913 -21.666 -22.884 1.00 9.56 492 LEU B N 1
ATOM 3389 C CA . LEU B 2 102 ? 22.720 -20.849 -21.986 1.00 10.09 492 LEU B CA 1
ATOM 3390 C C . LEU B 2 102 ? 23.700 -20.016 -22.808 1.00 9.30 492 LEU B C 1
ATOM 3391 O O . LEU B 2 102 ? 23.858 -18.815 -22.583 1.00 10.02 492 LEU B O 1
ATOM 3396 N N . GLN B 2 103 ? 24.357 -20.657 -23.770 1.00 9.51 493 GLN B N 1
ATOM 3397 C CA . GLN B 2 103 ? 25.323 -19.956 -24.602 1.00 9.27 493 GLN B CA 1
ATOM 3398 C C . GLN B 2 103 ? 24.664 -18.864 -25.436 1.00 9.97 493 GLN B C 1
ATOM 3399 O O . GLN B 2 103 ? 25.258 -17.813 -25.661 1.00 10.25 493 GLN B O 1
ATOM 3413 N N . VAL B 2 105 ? 22.196 -17.076 -24.504 1.00 10.24 495 VAL B N 1
ATOM 3414 C CA . VAL B 2 105 ? 21.981 -15.977 -23.566 1.00 9.70 495 VAL B CA 1
ATOM 3415 C C . VAL B 2 105 ? 23.287 -15.250 -23.249 1.00 10.35 495 VAL B C 1
ATOM 3416 O O . VAL B 2 105 ? 23.347 -14.021 -23.294 1.00 10.98 495 VAL B O 1
ATOM 3420 N N . VAL B 2 106 ? 24.334 -16.008 -22.930 1.00 10.01 496 VAL B N 1
ATOM 3421 C CA . VAL B 2 106 ? 25.636 -15.418 -22.625 1.00 10.75 496 VAL B CA 1
ATOM 3422 C C . VAL B 2 106 ? 26.192 -14.655 -23.834 1.00 10.63 496 VAL B C 1
ATOM 3423 O O . VAL B 2 106 ? 26.691 -13.538 -23.698 1.00 9.89 496 VAL B O 1
ATOM 3427 N N . ASN B 2 107 ? 26.092 -15.257 -25.016 1.00 9.94 497 ASN B N 1
ATOM 3428 C CA . ASN B 2 107 ? 26.581 -14.621 -26.238 1.00 10.36 497 ASN B CA 1
ATOM 3429 C C . ASN B 2 107 ? 25.895 -13.283 -26.485 1.00 10.28 497 ASN B C 1
ATOM 3430 O O . ASN B 2 107 ? 26.530 -12.321 -26.923 1.00 11.27 497 ASN B O 1
ATOM 3435 N N . SER B 2 108 ? 24.597 -13.238 -26.209 1.00 10.87 498 SER B N 1
ATOM 3436 C CA . SER B 2 108 ? 23.799 -12.035 -26.420 1.00 11.33 498 SER B CA 1
ATOM 3437 C C . SER B 2 108 ? 24.070 -10.939 -25.398 1.00 11.95 498 SER B C 1
ATOM 3438 O O . SER B 2 108 ? 24.287 -9.778 -25.753 1.00 12.83 498 SER B O 1
ATOM 3441 N N . ILE B 2 109 ? 24.059 -11.314 -24.126 1.00 11.86 499 ILE B N 1
ATOM 3442 C CA . ILE B 2 109 ? 24.257 -10.353 -23.051 1.00 11.38 499 ILE B CA 1
ATOM 3443 C C . ILE B 2 109 ? 25.707 -9.985 -22.772 1.00 11.61 499 ILE B C 1
ATOM 3444 O O . ILE B 2 109 ? 26.071 -8.808 -22.804 1.00 13.67 499 ILE B O 1
ATOM 3449 N N . ASP B 2 110 ? 26.539 -10.984 -22.502 1.00 11.39 500 ASP B N 1
ATOM 3450 C CA . ASP B 2 110 ? 27.935 -10.717 -22.184 1.00 12.63 500 ASP B CA 1
ATOM 3451 C C . ASP B 2 110 ? 28.827 -10.333 -23.353 1.00 13.13 500 ASP B C 1
ATOM 3452 O O . ASP B 2 110 ? 29.648 -9.423 -23.233 1.00 14.61 500 ASP B O 1
ATOM 3457 N N . TYR B 2 111 ? 28.672 -11.015 -24.483 1.00 12.75 501 TYR B N 1
ATOM 3458 C CA . TYR B 2 111 ? 29.520 -10.739 -25.634 1.00 12.17 501 TYR B CA 1
ATOM 3459 C C . TYR B 2 111 ? 28.914 -9.787 -26.668 1.00 12.48 501 TYR B C 1
ATOM 3460 O O . TYR B 2 111 ? 29.572 -9.422 -27.641 1.00 13.98 501 TYR B O 1
ATOM 3469 N N . GLY B 2 112 ? 27.665 -9.388 -26.445 1.00 12.98 502 GLY B N 1
ATOM 3470 C CA . GLY B 2 112 ? 26.994 -8.460 -27.342 1.00 13.92 502 GLY B CA 1
ATOM 3471 C C . GLY B 2 112 ? 26.884 -8.881 -28.795 1.00 15.00 502 GLY B C 1
ATOM 3472 O O . GLY B 2 112 ? 26.861 -8.035 -29.690 1.00 16.26 502 GLY B O 1
ATOM 3473 N N . LEU B 2 113 ? 26.800 -10.182 -29.036 1.00 14.38 503 LEU B N 1
ATOM 3474 C CA . LEU B 2 113 ? 26.694 -10.693 -30.401 1.00 12.97 503 LEU B CA 1
ATOM 3475 C C . LEU B 2 113 ? 25.269 -10.563 -30.923 1.00 13.12 503 LEU B C 1
ATOM 3476 O O . LEU B 2 113 ? 24.311 -10.770 -30.171 1.00 13.95 503 LEU B O 1
ATOM 3481 N N . ASN B 2 114 ? 25.113 -10.211 -32.199 1.00 12.29 504 ASN B N 1
ATOM 3482 C CA . ASN B 2 114 ? 23.765 -10.106 -32.744 1.00 12.57 504 ASN B CA 1
ATOM 3483 C C . ASN B 2 114 ? 23.222 -11.532 -32.820 1.00 12.68 504 ASN B C 1
ATOM 3484 O O . ASN B 2 114 ? 23.986 -12.491 -32.699 1.00 11.49 504 ASN B O 1
ATOM 3489 N N . VAL B 2 115 ? 21.914 -11.686 -33.000 1.00 11.94 505 VAL B N 1
ATOM 3490 C CA . VAL B 2 115 ? 21.330 -13.023 -33.006 1.00 11.19 505 VAL B CA 1
ATOM 3491 C C . VAL B 2 115 ? 21.960 -14.011 -33.990 1.00 10.96 505 VAL B C 1
ATOM 3492 O O . VAL B 2 115 ? 22.063 -15.200 -33.686 1.00 11.02 505 VAL B O 1
ATOM 3496 N N . ALA B 2 116 ? 22.402 -13.532 -35.151 1.00 11.08 506 ALA B N 1
ATOM 3497 C CA . ALA B 2 116 ? 23.039 -14.419 -36.124 1.00 11.54 506 ALA B CA 1
ATOM 3498 C C . ALA B 2 116 ? 24.434 -14.803 -35.630 1.00 10.54 506 ALA B C 1
ATOM 3499 O O . ALA B 2 116 ? 24.842 -15.958 -35.726 1.00 10.93 506 ALA B O 1
ATOM 3501 N N . GLU B 2 117 ? 25.165 -13.830 -35.094 1.00 10.38 507 GLU B N 1
ATOM 3502 C CA . GLU B 2 117 ? 26.505 -14.088 -34.578 1.00 10.04 507 GLU B CA 1
ATOM 3503 C C . GLU B 2 117 ? 26.470 -15.095 -33.434 1.00 10.41 507 GLU B C 1
ATOM 3504 O O . GLU B 2 117 ? 27.303 -16.001 -33.362 1.00 10.84 507 GLU B O 1
ATOM 3510 N N . ALA B 2 118 ? 25.499 -14.931 -32.542 1.00 10.25 508 ALA B N 1
ATOM 3511 C CA . ALA B 2 118 ? 25.350 -15.820 -31.392 1.00 9.86 508 ALA B CA 1
ATOM 3512 C C . ALA B 2 118 ? 25.028 -17.239 -31.835 1.00 9.87 508 ALA B C 1
ATOM 3513 O O . ALA B 2 118 ? 25.483 -18.210 -31.231 1.00 11.83 508 ALA B O 1
ATOM 3515 N N . THR B 2 119 ? 24.232 -17.340 -32.894 1.00 9.86 509 THR B N 1
ATOM 3516 C CA . THR B 2 119 ? 23.801 -18.617 -33.453 1.00 9.27 509 THR B CA 1
ATOM 3517 C C . THR B 2 119 ? 24.915 -19.383 -34.160 1.00 10.18 509 THR B C 1
ATOM 3518 O O . THR B 2 119 ? 25.032 -20.602 -34.014 1.00 10.27 509 THR B O 1
ATOM 3522 N N . ASN B 2 120 ? 25.734 -18.666 -34.922 1.00 9.40 510 ASN B N 1
ATOM 3523 C CA . ASN B 2 120 ? 26.813 -19.291 -35.678 1.00 9.45 510 ASN B CA 1
ATOM 3524 C C . ASN B 2 120 ? 28.089 -19.561 -34.894 1.00 10.86 510 ASN B C 1
ATOM 3525 O O . ASN B 2 120 ? 28.994 -20.240 -35.390 1.00 12.87 510 ASN B O 1
ATOM 3530 N N . ALA B 2 121 ? 28.166 -19.038 -33.676 1.00 10.39 511 ALA B N 1
ATOM 3531 C CA . ALA B 2 121 ? 29.344 -19.250 -32.842 1.00 11.27 511 ALA B CA 1
ATOM 3532 C C . ALA B 2 121 ? 29.408 -20.706 -32.383 1.00 11.18 511 ALA B C 1
ATOM 3533 O O . ALA B 2 121 ? 28.378 -21.346 -32.181 1.00 11.99 511 ALA B O 1
ATOM 3535 N N . PRO B 2 122 ? 30.624 -21.251 -32.218 1.00 11.63 512 PRO B N 1
ATOM 3536 C CA . PRO B 2 122 ? 30.786 -22.641 -31.777 1.00 11.07 512 PRO B CA 1
ATOM 3537 C C . PRO B 2 122 ? 30.314 -22.844 -30.339 1.00 10.83 512 PRO B C 1
ATOM 3538 O O . PRO B 2 122 ? 30.294 -21.903 -29.541 1.00 10.90 512 PRO B O 1
ATOM 3542 N N . ARG B 2 123 ? 29.954 -24.083 -30.017 1.00 10.17 513 ARG B N 1
ATOM 3543 C CA . ARG B 2 123 ? 29.442 -24.428 -28.694 1.00 10.15 513 ARG B CA 1
ATOM 3544 C C . ARG B 2 123 ? 30.280 -25.466 -27.954 1.00 10.98 513 ARG B C 1
ATOM 3545 O O . ARG B 2 123 ? 30.951 -26.296 -28.570 1.00 10.86 513 ARG B O 1
ATOM 3553 N N . PHE B 2 124 ? 30.251 -25.395 -26.626 1.00 11.15 514 PHE B N 1
ATOM 3554 C CA . PHE B 2 124 ? 30.956 -26.360 -25.787 1.00 11.61 514 PHE B CA 1
ATOM 3555 C C . PHE B 2 124 ? 29.966 -26.791 -24.715 1.00 13.05 514 PHE B C 1
ATOM 3556 O O . PHE B 2 124 ? 28.927 -26.146 -24.525 1.00 11.27 514 PHE B O 1
ATOM 3564 N N . HIS B 2 125 ? 30.278 -27.866 -24.002 1.00 11.67 515 HIS B N 1
ATOM 3565 C CA . HIS B 2 125 ? 29.322 -28.393 -23.046 1.00 11.67 515 HIS B CA 1
ATOM 3566 C C . HIS B 2 125 ? 29.924 -29.378 -22.059 1.00 11.52 515 HIS B C 1
ATOM 3567 O O . HIS B 2 125 ? 30.737 -30.221 -22.431 1.00 12.60 515 HIS B O 1
ATOM 3574 N N . HIS B 2 126 ? 29.535 -29.250 -20.795 1.00 10.92 516 HIS B N 1
ATOM 3575 C CA . HIS B 2 126 ? 29.990 -30.177 -19.770 1.00 11.36 516 HIS B CA 1
ATOM 3576 C C . HIS B 2 126 ? 28.763 -30.531 -18.948 1.00 11.71 516 HIS B C 1
ATOM 3577 O O . HIS B 2 126 ? 28.096 -29.646 -18.408 1.00 12.83 516 HIS B O 1
ATOM 3584 N N . GLN B 2 127 ? 28.450 -31.819 -18.864 1.00 11.13 517 GLN B N 1
ATOM 3585 C CA . GLN B 2 127 ? 27.275 -32.237 -18.112 1.00 10.45 517 GLN B CA 1
ATOM 3586 C C . GLN B 2 127 ? 27.604 -33.055 -16.875 1.00 10.61 517 GLN B C 1
ATOM 3587 O O . GLN B 2 127 ? 26.806 -33.894 -16.460 1.00 11.02 517 GLN B O 1
ATOM 3593 N N . TRP B 2 128 ? 28.777 -32.796 -16.295 1.00 11.49 518 TRP B N 1
ATOM 3594 C CA . TRP B 2 128 ? 29.228 -33.473 -15.078 1.00 11.36 518 TRP B CA 1
ATOM 3595 C C . TRP B 2 128 ? 29.606 -34.922 -15.372 1.00 12.74 518 TRP B C 1
ATOM 3596 O O . TRP B 2 128 ? 30.770 -35.296 -15.253 1.00 12.62 518 TRP B O 1
ATOM 3607 N N . LEU B 2 129 ? 28.620 -35.725 -15.754 1.00 13.33 519 LEU B N 1
ATOM 3608 C CA . LEU B 2 129 ? 28.843 -37.124 -16.106 1.00 14.22 519 LEU B CA 1
ATOM 3609 C C . LEU B 2 129 ? 28.281 -37.326 -17.510 1.00 14.05 519 LEU B C 1
ATOM 3610 O O . LEU B 2 129 ? 27.103 -37.065 -17.753 1.00 12.70 519 LEU B O 1
ATOM 3615 N N . PRO B 2 130 ? 29.116 -37.779 -18.457 1.00 13.94 520 PRO B N 1
ATOM 3616 C CA . PRO B 2 130 ? 30.537 -38.111 -18.303 1.00 13.91 520 PRO B CA 1
ATOM 3617 C C . PRO B 2 130 ? 31.404 -36.880 -18.051 1.00 14.03 520 PRO B C 1
ATOM 3618 O O . PRO B 2 130 ? 31.055 -35.773 -18.460 1.00 13.66 520 PRO B O 1
ATOM 3622 N N . ASP B 2 131 ? 32.536 -37.076 -17.385 1.00 13.71 521 ASP B N 1
ATOM 3623 C CA . ASP B 2 131 ? 33.428 -35.965 -17.083 1.00 14.18 521 ASP B CA 1
ATOM 3624 C C . ASP B 2 131 ? 34.306 -35.614 -18.276 1.00 15.46 521 ASP B C 1
ATOM 3625 O O . ASP B 2 131 ? 35.449 -36.065 -18.387 1.00 16.49 521 ASP B O 1
ATOM 3630 N N . GLU B 2 132 ? 33.749 -34.804 -19.169 1.00 14.71 522 GLU B N 1
ATOM 3631 C CA . GLU B 2 132 ? 34.445 -34.360 -20.366 1.00 15.46 522 GLU B CA 1
ATOM 3632 C C . GLU B 2 132 ? 33.893 -33.012 -20.786 1.00 14.71 522 GLU B C 1
ATOM 3633 O O . GLU B 2 132 ? 32.700 -32.741 -20.616 1.00 13.78 522 GLU B O 1
ATOM 3639 N N . LEU B 2 133 ? 34.769 -32.163 -21.311 1.00 14.37 523 LEU B N 1
ATOM 3640 C CA . LEU B 2 133 ? 34.356 -30.857 -21.791 1.00 14.28 523 LEU B CA 1
ATOM 3641 C C . LEU B 2 133 ? 34.184 -31.056 -23.288 1.00 14.17 523 LEU B C 1
ATOM 3642 O O . LEU B 2 133 ? 35.152 -31.017 -24.050 1.00 14.17 523 LEU B O 1
ATOM 3647 N N . ARG B 2 134 ? 32.945 -31.302 -23.695 1.00 11.71 524 ARG B N 1
ATOM 3648 C CA . ARG B 2 134 ? 32.620 -31.524 -25.094 1.00 11.82 524 ARG B CA 1
ATOM 3649 C C . ARG B 2 134 ? 32.673 -30.220 -25.882 1.00 12.24 524 ARG B C 1
ATOM 3650 O O . ARG B 2 134 ? 32.155 -29.199 -25.438 1.00 12.18 524 ARG B O 1
ATOM 3658 N N . VAL B 2 135 ? 33.318 -30.254 -27.044 1.00 12.32 525 VAL B N 1
ATOM 3659 C CA . VAL B 2 135 ? 33.407 -29.069 -27.888 1.00 12.05 525 VAL B CA 1
ATOM 3660 C C . VAL B 2 135 ? 33.072 -29.384 -29.337 1.00 12.82 525 VAL B C 1
ATOM 3661 O O . VAL B 2 135 ? 33.174 -30.527 -29.783 1.00 12.44 525 VAL B O 1
ATOM 3665 N N . GLU B 2 136 ? 32.646 -28.357 -30.058 1.00 13.43 526 GLU B N 1
ATOM 3666 C CA . GLU B 2 136 ? 32.356 -28.487 -31.477 1.00 12.70 526 GLU B CA 1
ATOM 3667 C C . GLU B 2 136 ? 33.627 -28.007 -32.148 1.00 13.93 526 GLU B C 1
ATOM 3668 O O . GLU B 2 136 ? 34.530 -27.498 -31.487 1.00 13.83 526 GLU B O 1
ATOM 3674 N N . LYS B 2 137 ? 33.701 -28.162 -33.462 1.00 15.04 527 LYS B N 1
ATOM 3675 C CA . LYS B 2 137 ? 34.852 -27.660 -34.186 1.00 15.89 527 LYS B CA 1
ATOM 3676 C C . LYS B 2 137 ? 34.680 -26.142 -34.129 1.00 16.09 527 LYS B C 1
ATOM 3677 O O . LYS B 2 137 ? 33.552 -25.652 -34.021 1.00 16.16 527 LYS B O 1
ATOM 3683 N N . GLY B 2 138 ? 35.779 -25.395 -34.158 1.00 16.03 528 GLY B N 1
ATOM 3684 C CA . GLY B 2 138 ? 35.649 -23.950 -34.130 1.00 16.47 528 GLY B CA 1
ATOM 3685 C C . GLY B 2 138 ? 36.387 -23.196 -33.042 1.00 16.38 528 GLY B C 1
ATOM 3686 O O . GLY B 2 138 ? 36.406 -21.967 -33.047 1.00 18.01 528 GLY B O 1
ATOM 3687 N N . PHE B 2 139 ? 36.982 -23.911 -32.095 1.00 14.97 529 PHE B N 1
ATOM 3688 C CA . PHE B 2 139 ? 37.723 -23.244 -31.034 1.00 15.41 529 PHE B CA 1
ATOM 3689 C C . PHE B 2 139 ? 39.206 -23.258 -31.359 1.00 16.24 529 PHE B C 1
ATOM 3690 O O . PHE B 2 139 ? 39.713 -24.211 -31.948 1.00 17.67 529 PHE B O 1
ATOM 3698 N N . SER B 2 140 ? 39.895 -22.189 -30.980 1.00 16.19 530 SER B N 1
ATOM 3699 C CA . SER B 2 140 ? 41.321 -22.063 -31.245 1.00 16.38 530 SER B CA 1
ATOM 3700 C C . SER B 2 140 ? 42.160 -23.155 -30.597 1.00 15.93 530 SER B C 1
ATOM 3701 O O . SER B 2 140 ? 41.898 -23.567 -29.468 1.00 15.76 530 SER B O 1
ATOM 3704 N N . PRO B 2 141 ? 43.177 -23.652 -31.318 1.00 16.03 531 PRO B N 1
ATOM 3705 C CA . PRO B 2 141 ? 44.038 -24.697 -30.760 1.00 16.50 531 PRO B CA 1
ATOM 3706 C C . PRO B 2 141 ? 44.744 -24.141 -29.526 1.00 16.12 531 PRO B C 1
AT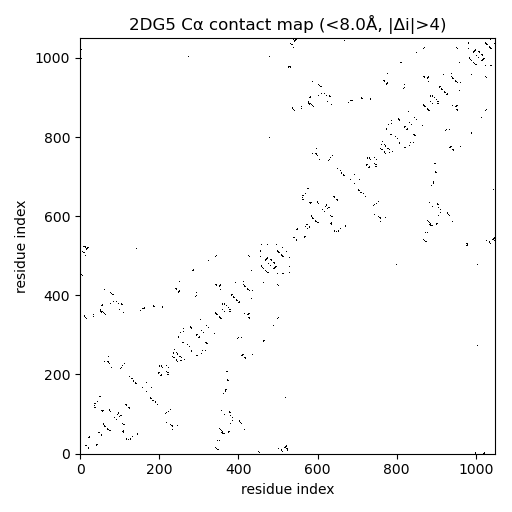OM 3707 O O . PRO B 2 141 ? 45.034 -24.871 -28.578 1.00 16.24 531 PRO B O 1
ATOM 3711 N N . ASP B 2 142 ? 45.018 -22.839 -29.548 1.00 15.37 532 ASP B N 1
ATOM 3712 C CA . ASP B 2 142 ? 45.684 -22.184 -28.428 1.00 14.95 532 ASP B CA 1
ATOM 3713 C C . ASP B 2 142 ? 44.788 -22.223 -27.198 1.00 15.84 532 ASP B C 1
ATOM 3714 O O . ASP B 2 142 ? 45.254 -22.452 -26.084 1.00 15.22 532 ASP B O 1
ATOM 3719 N N . THR B 2 143 ? 43.497 -21.999 -27.409 1.00 13.88 533 THR B N 1
ATOM 3720 C CA . THR B 2 143 ? 42.534 -22.003 -26.318 1.00 14.44 533 THR B CA 1
ATOM 3721 C C . THR B 2 143 ? 42.305 -23.402 -25.756 1.00 15.19 533 THR B C 1
ATOM 3722 O O . THR B 2 143 ? 42.251 -23.584 -24.538 1.00 15.09 533 THR B O 1
ATOM 3726 N N . LEU B 2 144 ? 42.169 -24.389 -26.634 1.00 15.08 534 LEU B N 1
ATOM 3727 C CA . LEU B 2 144 ? 41.948 -25.756 -26.182 1.00 15.42 534 LEU B CA 1
ATOM 3728 C C . LEU B 2 144 ? 43.166 -26.257 -25.414 1.00 16.74 534 LEU B C 1
ATOM 3729 O O . LEU B 2 144 ? 43.038 -27.037 -24.471 1.00 15.93 534 LEU B O 1
ATOM 3734 N N . LYS B 2 145 ? 44.344 -25.794 -25.819 1.00 17.54 535 LYS B N 1
ATOM 3735 C CA . LYS B 2 145 ? 45.583 -26.176 -25.152 1.00 18.66 535 LYS B CA 1
ATOM 3736 C C . LYS B 2 145 ? 45.565 -25.648 -23.716 1.00 17.90 535 LYS B C 1
ATOM 3737 O O . LYS B 2 145 ? 45.956 -26.351 -22.782 1.00 17.70 535 LYS B O 1
ATOM 3743 N N . LEU B 2 146 ? 45.112 -24.409 -23.546 1.00 17.51 536 LEU B N 1
ATOM 3744 C CA . LEU B 2 146 ? 45.034 -23.798 -22.221 1.00 16.62 536 LEU B CA 1
ATOM 3745 C C . LEU B 2 146 ? 44.019 -24.528 -21.352 1.00 16.75 536 LEU B C 1
ATOM 3746 O O . LEU B 2 146 ? 44.246 -24.736 -20.161 1.00 16.49 536 LEU B O 1
ATOM 3751 N N . LEU B 2 147 ? 42.895 -24.914 -21.949 1.00 16.17 537 LEU B N 1
ATOM 3752 C CA . LEU B 2 147 ? 41.861 -25.633 -21.213 1.00 15.94 537 LEU B CA 1
ATOM 3753 C C . LEU B 2 147 ? 42.389 -26.973 -20.717 1.00 16.86 537 LEU B C 1
ATOM 3754 O O . LEU B 2 147 ? 42.105 -27.384 -19.592 1.00 17.13 537 LEU B O 1
ATOM 3759 N N . GLU B 2 148 ? 43.159 -27.657 -21.557 1.00 17.93 538 GLU B N 1
ATOM 3760 C CA . GLU B 2 148 ? 43.727 -28.939 -21.169 1.00 18.94 538 GLU B CA 1
ATOM 3761 C C . GLU B 2 148 ? 44.727 -28.743 -20.034 1.00 18.70 538 GLU B C 1
ATOM 3762 O O . GLU B 2 148 ? 44.839 -29.588 -19.145 1.00 18.47 538 GLU B O 1
ATOM 3768 N N . ALA B 2 149 ? 45.439 -27.620 -20.057 1.00 18.64 539 ALA B N 1
ATOM 3769 C CA . ALA B 2 149 ? 46.416 -27.317 -19.017 1.00 18.31 539 ALA B CA 1
ATOM 3770 C C . ALA B 2 149 ? 45.707 -27.002 -17.701 1.00 19.57 539 ALA B C 1
ATOM 3771 O O . ALA B 2 149 ? 46.289 -27.140 -16.623 1.00 19.67 539 ALA B O 1
ATOM 3773 N N . LYS B 2 150 ? 44.450 -26.575 -17.794 1.00 18.22 540 LYS B N 1
ATOM 3774 C CA . LYS B 2 150 ? 43.658 -26.256 -16.610 1.00 18.47 540 LYS B CA 1
ATOM 3775 C C . LYS B 2 150 ? 43.066 -27.530 -16.016 1.00 18.85 540 LYS B C 1
ATOM 3776 O O . LYS B 2 150 ? 42.515 -27.516 -14.914 1.00 20.84 540 LYS B O 1
ATOM 3782 N N . GLY B 2 151 ? 43.175 -28.631 -16.752 1.00 17.58 541 GLY B N 1
ATOM 3783 C CA . GLY B 2 151 ? 42.648 -29.892 -16.265 1.00 17.81 541 GLY B CA 1
ATOM 3784 C C . GLY B 2 151 ? 41.391 -30.373 -16.963 1.00 17.83 541 GLY B C 1
ATOM 3785 O O . GLY B 2 151 ? 40.868 -31.439 -16.635 1.00 18.46 541 GLY B O 1
ATOM 3786 N N . GLN B 2 152 ? 40.888 -29.597 -17.918 1.00 17.42 542 GLN B N 1
ATOM 3787 C CA . GLN B 2 152 ? 39.690 -30.003 -18.644 1.00 16.85 542 GLN B CA 1
ATOM 3788 C C . GLN B 2 152 ? 40.037 -31.150 -19.589 1.00 17.43 542 GLN B C 1
ATOM 3789 O O . GLN B 2 152 ? 41.128 -31.182 -20.164 1.00 18.35 542 GLN B O 1
ATOM 3795 N N . LYS B 2 153 ? 39.110 -32.089 -19.738 1.00 17.16 543 LYS B N 1
ATOM 3796 C CA . LYS B 2 153 ? 39.299 -33.226 -20.631 1.00 18.32 543 LYS B CA 1
ATOM 3797 C C . LYS B 2 153 ? 38.477 -32.907 -21.872 1.00 17.91 543 LYS B C 1
ATOM 3798 O O . LYS B 2 153 ? 37.298 -33.251 -21.951 1.00 17.53 543 LYS B O 1
ATOM 3804 N N . VAL B 2 154 ? 39.111 -32.238 -22.831 1.00 17.92 544 VAL B N 1
ATOM 3805 C CA . VAL B 2 154 ? 38.449 -31.821 -24.063 1.00 17.49 544 VAL B CA 1
ATOM 3806 C C . VAL B 2 154 ? 38.137 -32.957 -25.029 1.00 17.99 544 VAL B C 1
ATOM 3807 O O . VAL B 2 154 ? 39.001 -33.771 -25.358 1.00 17.75 544 VAL B O 1
ATOM 3811 N N . ALA B 2 155 ? 36.890 -32.997 -25.483 1.00 16.94 545 ALA B N 1
ATOM 3812 C CA . ALA B 2 155 ? 36.444 -34.021 -26.415 1.00 17.23 545 ALA B CA 1
ATOM 3813 C C . ALA B 2 155 ? 35.727 -33.380 -27.593 1.00 17.96 545 ALA B C 1
ATOM 3814 O O . ALA B 2 155 ? 34.637 -32.830 -27.440 1.00 16.31 545 ALA B O 1
ATOM 3816 N N . LEU B 2 156 ? 36.351 -33.446 -28.764 1.00 18.05 546 LEU B N 1
ATOM 3817 C CA . LEU B 2 156 ? 35.764 -32.889 -29.976 1.00 18.00 546 LEU B CA 1
ATOM 3818 C C . LEU B 2 156 ? 34.694 -33.850 -30.478 1.00 17.62 546 LEU B C 1
ATOM 3819 O O . LEU B 2 156 ? 34.985 -35.006 -30.798 1.00 18.78 546 LEU B O 1
ATOM 3824 N N . LYS B 2 157 ? 33.455 -33.374 -30.545 1.00 16.65 547 LYS B N 1
ATOM 3825 C CA . LYS B 2 157 ? 32.350 -34.208 -30.996 1.00 16.83 547 LYS B CA 1
ATOM 3826 C C . LYS B 2 157 ? 31.432 -33.511 -31.996 1.00 15.61 547 LYS B C 1
ATOM 3827 O O . LYS B 2 157 ? 31.700 -32.388 -32.425 1.00 16.11 547 LYS B O 1
ATOM 3833 N N . GLU B 2 158 ? 30.352 -34.201 -32.355 1.00 17.10 548 GLU B N 1
ATOM 3834 C CA . GLU B 2 158 ? 29.365 -33.716 -33.317 1.00 17.83 548 GLU B CA 1
ATOM 3835 C C . GLU B 2 158 ? 28.775 -32.353 -32.964 1.00 16.24 548 GLU B C 1
ATOM 3836 O O . GLU B 2 158 ? 28.755 -31.954 -31.799 1.00 14.93 548 GLU B O 1
ATOM 3842 N N . ALA B 2 159 ? 28.284 -31.646 -33.979 1.00 14.10 549 ALA B N 1
ATOM 3843 C CA . ALA B 2 159 ? 27.675 -30.336 -33.763 1.00 13.70 549 ALA B CA 1
ATOM 3844 C C . ALA B 2 159 ? 26.484 -30.490 -32.819 1.00 13.06 549 ALA B C 1
ATOM 3845 O O . ALA B 2 159 ? 25.770 -31.498 -32.862 1.00 12.22 549 ALA B O 1
ATOM 3855 N N . GLY B 2 161 ? 22.841 -28.986 -31.303 1.00 11.37 551 GLY B N 1
ATOM 3856 C CA . GLY B 2 161 ? 21.666 -28.137 -31.431 1.00 11.50 551 GLY B CA 1
ATOM 3857 C C . GLY B 2 161 ? 21.217 -27.556 -32.752 1.00 11.71 551 GLY B C 1
ATOM 3858 O O . GLY B 2 161 ? 21.820 -27.765 -33.802 1.00 11.20 551 GLY B O 1
ATOM 3859 N N . SER B 2 162 ? 20.114 -26.818 -32.669 1.00 10.60 552 SER B N 1
ATOM 3860 C CA . SER B 2 162 ? 19.513 -26.147 -33.813 1.00 8.90 552 SER B CA 1
ATOM 3861 C C . SER B 2 162 ? 18.689 -25.000 -33.245 1.00 9.40 552 SER B C 1
ATOM 3862 O O . SER B 2 162 ? 17.481 -25.125 -33.031 1.00 10.33 552 SER B O 1
ATOM 3865 N N . THR B 2 163 ? 19.358 -23.888 -32.972 1.00 9.69 553 THR B N 1
ATOM 3866 C CA . THR B 2 163 ? 18.671 -22.729 -32.431 1.00 8.88 553 THR B CA 1
ATOM 3867 C C . THR B 2 163 ? 17.890 -22.051 -33.548 1.00 9.84 553 THR B C 1
ATOM 3868 O O . THR B 2 163 ? 18.344 -21.980 -34.687 1.00 10.19 553 THR B O 1
ATOM 3872 N N . GLN B 2 164 ? 16.695 -21.585 -33.215 1.00 9.24 554 GLN B N 1
ATOM 3873 C CA . GLN B 2 164 ? 15.827 -20.889 -34.161 1.00 9.72 554 GLN B CA 1
ATOM 3874 C C . GLN B 2 164 ? 15.374 -19.736 -33.280 1.00 9.63 554 GLN B C 1
ATOM 3875 O O . GLN B 2 164 ? 14.501 -19.894 -32.417 1.00 9.60 554 GLN B O 1
ATOM 3881 N N . SER B 2 165 ? 15.984 -18.578 -33.504 1.00 9.70 555 SER B N 1
ATOM 3882 C CA . SER B 2 165 ? 15.756 -17.430 -32.643 1.00 10.34 555 SER B CA 1
ATOM 3883 C C . SER B 2 165 ? 15.337 -16.121 -33.279 1.00 10.38 555 SER B C 1
ATOM 3884 O O . SER B 2 165 ? 15.547 -15.886 -34.465 1.00 10.95 555 SER B O 1
ATOM 3887 N N . ILE B 2 166 ? 14.787 -15.252 -32.436 1.00 10.00 556 ILE B N 1
ATOM 3888 C CA . ILE B 2 166 ? 14.335 -13.931 -32.848 1.00 10.71 556 ILE B CA 1
ATOM 3889 C C . ILE B 2 166 ? 14.737 -12.911 -31.787 1.00 11.49 556 ILE B C 1
ATOM 3890 O O . ILE B 2 166 ? 14.553 -13.149 -30.595 1.00 10.88 556 ILE B O 1
ATOM 3903 N N . VAL B 2 168 ? 14.310 -8.824 -30.683 1.00 13.44 558 VAL B N 1
ATOM 3904 C CA . VAL B 2 168 ? 13.474 -7.655 -30.925 1.00 16.40 558 VAL B CA 1
ATOM 3905 C C . VAL B 2 168 ? 14.260 -6.375 -30.679 1.00 18.72 558 VAL B C 1
ATOM 3906 O O . VAL B 2 168 ? 14.787 -6.157 -29.585 1.00 19.05 558 VAL B O 1
ATOM 3910 N N . GLY B 2 169 ? 14.336 -5.535 -31.707 1.00 21.08 559 GLY B N 1
ATOM 3911 C CA . GLY B 2 169 ? 15.064 -4.284 -31.601 1.00 24.84 559 GLY B CA 1
ATOM 3912 C C . GLY B 2 169 ? 14.379 -3.268 -30.708 1.00 27.23 559 GLY B C 1
ATOM 3913 O O . GLY B 2 169 ? 13.208 -3.432 -30.359 1.00 26.38 559 GLY B O 1
ATOM 3914 N N . PRO B 2 170 ? 15.088 -2.194 -30.326 1.00 30.25 560 PRO B N 1
ATOM 3915 C CA . PRO B 2 170 ? 14.535 -1.146 -29.464 1.00 32.54 560 PRO B CA 1
ATOM 3916 C C . PRO B 2 170 ? 13.326 -0.454 -30.084 1.00 33.79 560 PRO B C 1
ATOM 3917 O O . PRO B 2 170 ? 12.418 -0.021 -29.374 1.00 35.19 560 PRO B O 1
ATOM 3921 N N . ASP B 2 171 ? 13.321 -0.357 -31.410 1.00 34.95 561 ASP B N 1
ATOM 3922 C CA . ASP B 2 171 ? 12.224 0.284 -32.127 1.00 35.52 561 ASP B CA 1
ATOM 3923 C C . ASP B 2 171 ? 11.129 -0.717 -32.487 1.00 34.33 561 ASP B C 1
ATOM 3924 O O . ASP B 2 171 ? 10.120 -0.355 -33.093 1.00 35.14 561 ASP B O 1
ATOM 3929 N N . GLY B 2 172 ? 11.334 -1.976 -32.116 1.00 32.22 562 GLY B N 1
ATOM 3930 C CA . GLY B 2 172 ? 10.341 -2.994 -32.405 1.00 28.86 562 GLY B CA 1
ATOM 3931 C C . GLY B 2 172 ? 10.643 -3.840 -33.627 1.00 27.11 562 GLY B C 1
ATOM 3932 O O . GLY B 2 172 ? 9.933 -4.810 -33.896 1.00 28.38 562 GLY B O 1
ATOM 3933 N N . GLU B 2 173 ? 11.682 -3.478 -34.374 1.00 24.55 563 GLU B N 1
ATOM 3934 C CA . GLU B 2 173 ? 12.057 -4.236 -35.563 1.00 22.03 563 GLU B CA 1
ATOM 3935 C C . GLU B 2 173 ? 12.503 -5.633 -35.133 1.00 18.62 563 GLU B C 1
ATOM 3936 O O . GLU B 2 173 ? 12.961 -5.822 -34.007 1.00 17.11 563 GLU B O 1
ATOM 3942 N N . LEU B 2 174 ? 12.372 -6.604 -36.029 1.00 15.82 564 LEU B N 1
ATOM 3943 C CA . LEU B 2 174 ? 12.741 -7.981 -35.713 1.00 13.77 564 LEU B CA 1
ATOM 3944 C C . LEU B 2 174 ? 13.977 -8.474 -36.452 1.00 14.48 564 LEU B C 1
ATOM 3945 O O . LEU B 2 174 ? 14.173 -8.183 -37.633 1.00 14.42 564 LEU B O 1
ATOM 3950 N N . TYR B 2 175 ? 14.799 -9.232 -35.733 1.00 12.50 565 TYR B N 1
ATOM 3951 C CA . TYR B 2 175 ? 16.031 -9.811 -36.260 1.00 13.49 565 TYR B CA 1
ATOM 3952 C C . TYR B 2 175 ? 15.970 -11.299 -35.942 1.00 13.44 565 TYR B C 1
ATOM 3953 O O . TYR B 2 175 ? 15.642 -11.678 -34.818 1.00 14.85 565 TYR B O 1
ATOM 3962 N N . GLY B 2 176 ? 16.286 -12.145 -36.915 1.00 11.41 566 GLY B N 1
ATOM 3963 C CA . GLY B 2 176 ? 16.220 -13.571 -36.659 1.00 11.10 566 GLY B CA 1
ATOM 3964 C C . GLY B 2 176 ? 17.360 -14.370 -37.243 1.00 11.84 566 GLY B C 1
ATOM 3965 O O . GLY B 2 176 ? 18.108 -13.889 -38.096 1.00 10.56 566 GLY B O 1
ATOM 3966 N N . ALA B 2 177 ? 17.495 -15.605 -36.778 1.00 10.94 567 ALA B N 1
ATOM 3967 C CA . ALA B 2 177 ? 18.551 -16.466 -37.274 1.00 10.45 567 ALA B CA 1
ATOM 3968 C C . ALA B 2 177 ? 18.245 -17.938 -37.088 1.00 10.26 567 ALA B C 1
ATOM 3969 O O . ALA B 2 177 ? 17.792 -18.363 -36.019 1.00 9.87 567 ALA B O 1
ATOM 3971 N N . SER B 2 178 ? 18.472 -18.699 -38.153 1.00 10.36 568 SER B N 1
ATOM 3972 C CA . SER B 2 178 ? 18.307 -20.144 -38.135 1.00 10.89 568 SER B CA 1
ATOM 3973 C C . SER B 2 178 ? 19.725 -20.685 -37.972 1.00 12.01 568 SER B C 1
ATOM 3974 O O . SER B 2 178 ? 20.699 -20.014 -38.300 1.00 15.12 568 SER B O 1
ATOM 3977 N N . ASP B 2 179 ? 19.832 -21.901 -37.465 1.00 12.22 569 ASP B N 1
ATOM 3978 C CA . ASP B 2 179 ? 21.119 -22.528 -37.190 1.00 11.26 569 ASP B CA 1
ATOM 3979 C C . ASP B 2 179 ? 21.858 -23.083 -38.406 1.00 10.86 569 ASP B C 1
ATOM 3980 O O . ASP B 2 179 ? 21.261 -23.742 -39.248 1.00 11.89 569 ASP B O 1
ATOM 3985 N N . PRO B 2 180 ? 23.172 -22.828 -38.512 1.00 10.73 570 PRO B N 1
ATOM 3986 C CA . PRO B 2 180 ? 23.901 -23.368 -39.665 1.00 10.09 570 PRO B CA 1
ATOM 3987 C C . PRO B 2 180 ? 23.972 -24.897 -39.590 1.00 9.93 570 PRO B C 1
ATOM 3988 O O . PRO B 2 180 ? 24.164 -25.571 -40.597 1.00 11.13 570 PRO B O 1
ATOM 3992 N N . ARG B 2 181 ? 23.791 -25.433 -38.388 1.00 10.96 571 ARG B N 1
ATOM 3993 C CA . ARG B 2 181 ? 23.854 -26.876 -38.163 1.00 10.12 571 ARG B CA 1
ATOM 3994 C C . ARG B 2 181 ? 22.698 -27.658 -38.781 1.00 10.84 571 ARG B C 1
ATOM 3995 O O . ARG B 2 181 ? 22.793 -28.872 -38.971 1.00 11.67 571 ARG B O 1
ATOM 4003 N N . SER B 2 182 ? 21.608 -26.971 -39.097 1.00 12.02 572 SER B N 1
ATOM 4004 C CA . SER B 2 182 ? 20.459 -27.641 -39.691 1.00 13.91 572 SER B CA 1
ATOM 4005 C C . SER B 2 182 ? 20.149 -27.112 -41.085 1.00 13.97 572 SER B C 1
ATOM 4006 O O . SER B 2 182 ? 19.892 -25.930 -41.261 1.00 14.43 572 SER B O 1
ATOM 4009 N N . VAL B 2 183 ? 20.177 -27.987 -42.083 1.00 13.04 573 VAL B N 1
ATOM 4010 C CA . VAL B 2 183 ? 19.871 -27.554 -43.441 1.00 12.76 573 VAL B CA 1
ATOM 4011 C C . VAL B 2 183 ? 18.363 -27.533 -43.671 1.00 12.93 573 VAL B C 1
ATOM 4012 O O . VAL B 2 183 ? 17.602 -28.169 -42.942 1.00 12.36 573 VAL B O 1
ATOM 4016 N N . ASP B 2 184 ? 17.947 -26.774 -44.683 1.00 11.87 574 ASP B N 1
ATOM 4017 C CA . ASP B 2 184 ? 16.544 -26.635 -45.066 1.00 13.21 574 ASP B CA 1
ATOM 4018 C C . ASP B 2 184 ? 15.618 -25.971 -44.046 1.00 13.02 574 ASP B C 1
ATOM 4019 O O . ASP B 2 184 ? 14.396 -26.099 -44.143 1.00 11.43 574 ASP B O 1
ATOM 4024 N N . ASP B 2 185 ? 16.196 -25.271 -43.074 1.00 12.72 575 ASP B N 1
ATOM 4025 C CA . ASP B 2 185 ? 15.398 -24.564 -42.077 1.00 12.48 575 ASP B CA 1
ATOM 4026 C C . ASP B 2 185 ? 15.202 -23.145 -42.597 1.00 12.96 575 ASP B C 1
ATOM 4027 O O . ASP B 2 185 ? 15.699 -22.800 -43.672 1.00 12.91 575 ASP B O 1
ATOM 4032 N N . LEU B 2 186 ? 14.488 -22.314 -41.848 1.00 10.93 576 LEU B N 1
ATOM 4033 C CA . LEU B 2 186 ? 14.249 -20.959 -42.317 1.00 10.33 576 LEU B CA 1
ATOM 4034 C C . LEU B 2 186 ? 13.693 -20.020 -41.263 1.00 10.26 576 LEU B C 1
ATOM 4035 O O . LEU B 2 186 ? 12.889 -20.413 -40.420 1.00 11.13 576 LEU B O 1
ATOM 4040 N N . THR B 2 187 ? 14.158 -18.778 -41.317 1.00 10.66 577 THR B N 1
ATOM 4041 C CA . THR B 2 187 ? 13.659 -17.719 -40.457 1.00 10.48 577 THR B CA 1
ATOM 4042 C C . THR B 2 187 ? 13.199 -16.697 -41.485 1.00 11.18 577 THR B C 1
ATOM 4043 O O . THR B 2 187 ? 13.973 -16.284 -42.352 1.00 12.20 577 THR B O 1
ATOM 4047 N N . ALA B 2 188 ? 11.933 -16.319 -41.411 1.00 11.52 578 ALA B N 1
ATOM 4048 C CA . ALA B 2 188 ? 11.383 -15.362 -42.356 1.00 12.02 578 ALA B CA 1
ATOM 4049 C C . ALA B 2 188 ? 10.295 -14.535 -41.698 1.00 12.55 578 ALA B C 1
ATOM 4050 O O . ALA B 2 188 ? 9.753 -14.910 -40.659 1.00 11.35 578 ALA B O 1
ATOM 4052 N N . GLY B 2 189 ? 9.975 -13.401 -42.307 1.00 12.95 579 GLY B N 1
ATOM 4053 C CA . GLY B 2 189 ? 8.945 -12.551 -41.748 1.00 13.43 579 GLY B CA 1
ATOM 4054 C C . GLY B 2 189 ? 8.371 -11.625 -42.794 1.00 14.99 579 GLY B C 1
ATOM 4055 O O . GLY B 2 189 ? 8.485 -11.881 -43.992 1.00 14.93 579 GLY B O 1
ATOM 4056 N N . TYR B 2 190 ? 7.751 -10.544 -42.338 1.00 14.84 580 TYR B N 1
ATOM 4057 C CA . TYR B 2 190 ? 7.157 -9.572 -43.243 1.00 16.78 580 TYR B CA 1
ATOM 4058 C C . TYR B 2 190 ? 7.007 -8.243 -42.516 1.00 17.82 580 TYR B C 1
ATOM 4059 O O . TYR B 2 190 ? 6.602 -7.253 -43.165 1.00 18.40 580 TYR B O 1
ATOM 4069 N N . GLU C 1 13 ? 34.195 -34.172 -40.837 1.00 44.03 37 GLU C N 1
ATOM 4070 C CA . GLU C 1 13 ? 34.479 -33.397 -42.078 1.00 43.74 37 GLU C CA 1
ATOM 4071 C C . GLU C 1 13 ? 33.470 -32.276 -42.284 1.00 42.60 37 GLU C C 1
ATOM 4072 O O . GLU C 1 13 ? 33.806 -31.215 -42.808 1.00 41.51 37 GLU C O 1
ATOM 4078 N N . GLU C 1 14 ? 32.232 -32.520 -41.869 1.00 41.87 38 GLU C N 1
ATOM 4079 C CA . GLU C 1 14 ? 31.162 -31.539 -42.009 1.00 40.15 38 GLU C CA 1
ATOM 4080 C C . GLU C 1 14 ? 30.204 -31.643 -40.831 1.00 38.63 38 GLU C C 1
ATOM 4081 O O . GLU C 1 14 ? 29.433 -32.601 -40.740 1.00 40.27 38 GLU C O 1
ATOM 4087 N N . ASP C 1 15 ? 30.241 -30.666 -39.930 1.00 35.03 39 ASP C N 1
ATOM 4088 C CA . ASP C 1 15 ? 29.352 -30.711 -38.780 1.00 29.56 39 ASP C CA 1
ATOM 4089 C C . ASP C 1 15 ? 28.582 -29.427 -38.483 1.00 23.72 39 ASP C C 1
ATOM 4090 O O . ASP C 1 15 ? 27.358 -29.457 -38.455 1.00 22.49 39 ASP C O 1
ATOM 4095 N N . VAL C 1 16 ? 29.271 -28.307 -38.266 1.00 18.67 40 VAL C N 1
ATOM 4096 C CA . VAL C 1 16 ? 28.564 -27.061 -37.969 1.00 15.26 40 VAL C CA 1
ATOM 4097 C C . VAL C 1 16 ? 28.068 -26.359 -39.231 1.00 14.41 40 VAL C C 1
ATOM 4098 O O . VAL C 1 16 ? 26.937 -25.881 -39.271 1.00 12.99 40 VAL C O 1
ATOM 4102 N N . PHE C 1 17 ? 28.912 -26.303 -40.258 1.00 12.33 41 PHE C N 1
ATOM 4103 C CA . PHE C 1 17 ? 28.543 -25.660 -41.518 1.00 12.02 41 PHE C CA 1
ATOM 4104 C C . PHE C 1 17 ? 28.390 -26.702 -42.616 1.00 11.73 41 PHE C C 1
ATOM 4105 O O . PHE C 1 17 ? 29.266 -27.547 -42.806 1.00 12.75 41 PHE C O 1
ATOM 4113 N N . HIS C 1 18 ? 27.268 -26.638 -43.329 1.00 12.91 42 HIS C N 1
ATOM 4114 C CA . HIS C 1 18 ? 26.964 -27.593 -44.392 1.00 12.24 42 HIS C CA 1
ATOM 4115 C C . HIS C 1 18 ? 26.828 -26.957 -45.765 1.00 12.20 42 HIS C C 1
ATOM 4116 O O . HIS C 1 18 ? 26.106 -25.978 -45.939 1.00 13.36 42 HIS C O 1
ATOM 4123 N N . PRO C 1 19 ? 27.514 -27.517 -46.769 1.00 13.04 43 PRO C N 1
ATOM 4124 C CA . PRO C 1 19 ? 27.392 -26.925 -48.100 1.00 13.39 43 PRO C CA 1
ATOM 4125 C C . PRO C 1 19 ? 26.110 -27.340 -48.808 1.00 14.10 43 PRO C C 1
ATOM 4126 O O . PRO C 1 19 ? 25.467 -28.331 -48.436 1.00 13.42 43 PRO C O 1
ATOM 4130 N N . VAL C 1 20 ? 25.728 -26.561 -49.814 1.00 13.10 44 VAL C N 1
ATOM 4131 C CA . VAL C 1 20 ? 24.554 -26.873 -50.615 1.00 14.63 44 VAL C CA 1
ATOM 4132 C C . VAL C 1 20 ? 24.985 -28.068 -51.466 1.00 12.97 44 VAL C C 1
ATOM 4133 O O . VAL C 1 20 ? 26.149 -28.167 -51.850 1.00 14.06 44 VAL C O 1
ATOM 4137 N N . ARG C 1 21 ? 24.060 -28.977 -51.754 1.00 13.53 45 ARG C N 1
ATOM 4138 C CA . ARG C 1 21 ? 24.393 -30.156 -52.542 1.00 14.28 45 ARG C CA 1
ATOM 4139 C C . ARG C 1 21 ? 23.593 -30.256 -53.835 1.00 15.88 45 ARG C C 1
ATOM 4140 O O . ARG C 1 21 ? 22.424 -29.883 -53.882 1.00 17.07 45 ARG C O 1
ATOM 4148 N N . ALA C 1 22 ? 24.242 -30.758 -54.883 1.00 16.29 46 ALA C N 1
ATOM 4149 C CA . ALA C 1 22 ? 23.605 -30.947 -56.182 1.00 17.03 46 ALA C CA 1
ATOM 4150 C C . ALA C 1 22 ? 24.268 -32.134 -56.862 1.00 17.65 46 ALA C C 1
ATOM 4151 O O . ALA C 1 22 ? 25.442 -32.413 -56.632 1.00 17.99 46 ALA C O 1
ATOM 4153 N N . LYS C 1 23 ? 23.515 -32.831 -57.705 1.00 19.70 47 LYS C N 1
ATOM 4154 C CA . LYS C 1 23 ? 24.044 -34.000 -58.392 1.00 21.34 47 LYS C CA 1
ATOM 4155 C C . LYS C 1 23 ? 24.649 -33.726 -59.762 1.00 20.36 47 LYS C C 1
ATOM 4156 O O . LYS C 1 23 ? 25.633 -34.359 -60.142 1.00 21.66 47 LYS C O 1
ATOM 4162 N N . GLN C 1 24 ? 24.070 -32.783 -60.498 1.00 20.66 48 GLN C N 1
ATOM 4163 C CA . GLN C 1 24 ? 24.542 -32.492 -61.847 1.00 20.72 48 GLN C CA 1
ATOM 4164 C C . GLN C 1 24 ? 25.265 -31.167 -62.067 1.00 18.90 48 GLN C C 1
ATOM 4165 O O . GLN C 1 24 ? 26.435 -31.155 -62.445 1.00 19.29 48 GLN C O 1
ATOM 4171 N N . GLY C 1 25 ? 24.567 -30.057 -61.848 1.00 17.46 49 GLY C N 1
ATOM 4172 C CA . GLY C 1 25 ? 25.182 -28.756 -62.056 1.00 15.24 49 GLY C CA 1
ATOM 4173 C C . GLY C 1 25 ? 24.983 -27.813 -60.890 1.00 14.26 49 GLY C C 1
ATOM 4174 O O . GLY C 1 25 ? 24.082 -28.001 -60.075 1.00 13.69 49 GLY C O 1
ATOM 4183 N N . VAL C 1 27 ? 25.662 -23.440 -59.483 1.00 11.46 51 VAL C N 1
ATOM 4184 C CA . VAL C 1 27 ? 26.079 -22.061 -59.682 1.00 10.82 51 VAL C CA 1
ATOM 4185 C C . VAL C 1 27 ? 26.119 -21.364 -58.327 1.00 10.78 51 VAL C C 1
ATOM 4186 O O . VAL C 1 27 ? 25.199 -21.501 -57.523 1.00 11.02 51 VAL C O 1
ATOM 4190 N N . ALA C 1 28 ? 27.198 -20.633 -58.070 1.00 9.91 52 ALA C N 1
ATOM 4191 C CA . ALA C 1 28 ? 27.333 -19.885 -56.826 1.00 9.82 52 ALA C CA 1
ATOM 4192 C C . ALA C 1 28 ? 27.578 -18.430 -57.207 1.00 10.58 52 ALA C C 1
ATOM 4193 O O . ALA C 1 28 ? 28.536 -18.133 -57.920 1.00 10.29 52 ALA C O 1
ATOM 4195 N N . SER C 1 29 ? 26.707 -17.529 -56.761 1.00 10.13 53 SER C N 1
ATOM 4196 C CA . SER C 1 29 ? 26.881 -16.113 -57.073 1.00 10.18 53 SER C CA 1
ATOM 4197 C C . SER C 1 29 ? 26.349 -15.228 -55.954 1.00 10.07 53 SER C C 1
ATOM 4198 O O . SER C 1 29 ? 25.640 -15.687 -55.060 1.00 10.18 53 SER C O 1
ATOM 4201 N N . VAL C 1 30 ? 26.687 -13.946 -56.024 1.00 8.88 54 VAL C N 1
ATOM 4202 C CA . VAL C 1 30 ? 26.280 -12.984 -55.009 1.00 9.90 54 VAL C CA 1
ATOM 4203 C C . VAL C 1 30 ? 24.806 -12.588 -55.080 1.00 10.12 54 VAL C C 1
ATOM 4204 O O . VAL C 1 30 ? 24.310 -11.892 -54.200 1.00 9.75 54 VAL C O 1
ATOM 4208 N N . ASP C 1 31 ? 24.105 -13.043 -56.114 1.00 10.02 55 ASP C N 1
ATOM 4209 C CA . ASP C 1 31 ? 22.705 -12.666 -56.288 1.00 10.73 55 ASP C CA 1
ATOM 4210 C C . ASP C 1 31 ? 21.799 -13.844 -56.622 1.00 11.23 55 ASP C C 1
ATOM 4211 O O . ASP C 1 31 ? 22.028 -14.559 -57.595 1.00 11.29 55 ASP C O 1
ATOM 4216 N N . ALA C 1 32 ? 20.753 -14.024 -55.821 1.00 10.64 56 ALA C N 1
ATOM 4217 C CA . ALA C 1 32 ? 19.822 -15.128 -56.024 1.00 10.93 56 ALA C CA 1
ATOM 4218 C C . ALA C 1 32 ? 19.264 -15.206 -57.441 1.00 11.25 56 ALA C C 1
ATOM 4219 O O . ALA C 1 32 ? 19.281 -16.267 -58.058 1.00 11.95 56 ALA C O 1
ATOM 4221 N N . THR C 1 33 ? 18.774 -14.084 -57.960 1.00 11.20 57 THR C N 1
ATOM 4222 C CA . THR C 1 33 ? 18.211 -14.066 -59.305 1.00 11.80 57 THR C CA 1
ATOM 4223 C C . THR C 1 33 ? 19.231 -14.504 -60.353 1.00 11.67 57 THR C C 1
ATOM 4224 O O . THR C 1 33 ? 18.928 -15.330 -61.214 1.00 12.05 57 THR C O 1
ATOM 4228 N N . ALA C 1 34 ? 20.440 -13.959 -60.274 1.00 11.45 58 ALA C N 1
ATOM 4229 C CA . ALA C 1 34 ? 21.488 -14.307 -61.229 1.00 11.09 58 ALA C CA 1
ATOM 4230 C C . ALA C 1 34 ? 21.847 -15.786 -61.133 1.00 11.11 58 ALA C C 1
ATOM 4231 O O . ALA C 1 34 ? 22.052 -16.452 -62.147 1.00 11.66 58 ALA C O 1
ATOM 4233 N N . THR C 1 35 ? 21.921 -16.303 -59.911 1.00 10.99 59 THR C N 1
ATOM 4234 C CA . THR C 1 35 ? 22.240 -17.709 -59.723 1.00 10.56 59 THR C CA 1
ATOM 4235 C C . THR C 1 35 ? 21.179 -18.572 -60.393 1.00 11.82 59 THR C C 1
ATOM 4236 O O . THR C 1 35 ? 21.498 -19.546 -61.066 1.00 12.07 59 THR C O 1
ATOM 4240 N N . GLN C 1 36 ? 19.918 -18.196 -60.217 1.00 12.69 60 GLN C N 1
ATOM 4241 C CA . GLN C 1 36 ? 18.814 -18.947 -60.799 1.00 13.94 60 GLN C CA 1
ATOM 4242 C C . GLN C 1 36 ? 18.849 -18.895 -62.324 1.00 13.26 60 GLN C C 1
ATOM 4243 O O . GLN C 1 36 ? 18.491 -19.868 -62.989 1.00 14.66 60 GLN C O 1
ATOM 4249 N N . VAL C 1 37 ? 19.297 -17.772 -62.878 1.00 12.86 61 VAL C N 1
ATOM 4250 C CA . VAL C 1 37 ? 19.412 -17.638 -64.328 1.00 11.67 61 VAL C CA 1
ATOM 4251 C C . VAL C 1 37 ? 20.442 -18.653 -64.810 1.00 12.08 61 VAL C C 1
ATOM 4252 O O . VAL C 1 37 ? 20.236 -19.347 -65.808 1.00 11.63 61 VAL C O 1
ATOM 4256 N N . GLY C 1 38 ? 21.551 -18.739 -64.083 1.00 11.06 62 GLY C N 1
ATOM 4257 C CA . GLY C 1 38 ? 22.605 -19.667 -64.445 1.00 11.49 62 GLY C CA 1
ATOM 4258 C C . GLY C 1 38 ? 22.167 -21.116 -64.371 1.00 11.80 62 GLY C C 1
ATOM 4259 O O . GLY C 1 38 ? 22.464 -21.907 -65.267 1.00 11.81 62 GLY C O 1
ATOM 4260 N N . VAL C 1 39 ? 21.470 -21.472 -63.298 1.00 12.23 63 VAL C N 1
ATOM 4261 C CA . VAL C 1 39 ? 20.995 -22.838 -63.131 1.00 13.11 63 VAL C CA 1
ATOM 4262 C C . VAL C 1 39 ? 20.027 -23.201 -64.255 1.00 13.22 63 VAL C C 1
ATOM 4263 O O . VAL C 1 39 ? 20.078 -24.307 -64.794 1.00 14.88 63 VAL C O 1
ATOM 4267 N N . ASP C 1 40 ? 19.155 -22.265 -64.614 1.00 14.37 64 ASP C N 1
ATOM 4268 C CA . ASP C 1 40 ? 18.191 -22.512 -65.681 1.00 15.23 64 ASP C CA 1
ATOM 4269 C C . ASP C 1 40 ? 18.891 -22.750 -67.013 1.00 14.65 64 ASP C C 1
ATOM 4270 O O . ASP C 1 40 ? 18.454 -23.579 -67.807 1.00 15.38 64 ASP C O 1
ATOM 4275 N N . ILE C 1 41 ? 19.981 -22.029 -67.259 1.00 13.26 65 ILE C N 1
ATOM 4276 C CA . ILE C 1 41 ? 20.728 -22.214 -68.497 1.00 13.11 65 ILE C CA 1
ATOM 4277 C C . ILE C 1 41 ? 21.307 -23.628 -68.519 1.00 13.54 65 ILE C C 1
ATOM 4278 O O . ILE C 1 41 ? 21.287 -24.300 -69.550 1.00 14.64 65 ILE C O 1
ATOM 4283 N N . LEU C 1 42 ? 21.816 -24.083 -67.378 1.00 12.57 66 LEU C N 1
ATOM 4284 C CA . LEU C 1 42 ? 22.374 -25.427 -67.292 1.00 12.91 66 LEU C CA 1
ATOM 4285 C C . LEU C 1 42 ? 21.272 -26.451 -67.538 1.00 15.28 66 LEU C C 1
ATOM 4286 O O . LEU C 1 42 ? 21.460 -27.412 -68.282 1.00 15.21 66 LEU C O 1
ATOM 4291 N N . LYS C 1 43 ? 20.117 -26.235 -66.919 1.00 15.77 67 LYS C N 1
ATOM 4292 C CA . LYS C 1 43 ? 18.996 -27.153 -67.083 1.00 17.82 67 LYS C CA 1
ATOM 4293 C C . LYS C 1 43 ? 18.548 -27.226 -68.535 1.00 19.88 67 LYS C C 1
ATOM 4294 O O . LYS C 1 43 ? 18.108 -28.279 -69.002 1.00 21.86 67 LYS C O 1
ATOM 4300 N N . GLU C 1 44 ? 18.664 -26.109 -69.248 1.00 20.14 68 GLU C N 1
ATOM 4301 C CA . GLU C 1 44 ? 18.268 -26.048 -70.652 1.00 22.49 68 GLU C CA 1
ATOM 4302 C C . GLU C 1 44 ? 19.281 -26.732 -71.567 1.00 21.62 68 GLU C C 1
ATOM 4303 O O . GLU C 1 44 ? 19.024 -26.912 -72.758 1.00 23.31 68 GLU C O 1
ATOM 4309 N N . GLY C 1 45 ? 20.433 -27.099 -71.014 1.00 19.34 69 GLY C N 1
ATOM 4310 C CA . GLY C 1 45 ? 21.446 -27.773 -71.806 1.00 18.72 69 GLY C CA 1
ATOM 4311 C C . GLY C 1 45 ? 22.732 -27.006 -72.056 1.00 18.37 69 GLY C C 1
ATOM 4312 O O . GLY C 1 45 ? 23.658 -27.535 -72.674 1.00 18.41 69 GLY C O 1
ATOM 4313 N N . GLY C 1 46 ? 22.808 -25.767 -71.582 1.00 16.97 70 GLY C N 1
ATOM 4314 C CA . GLY C 1 46 ? 24.018 -24.988 -71.793 1.00 15.70 70 GLY C CA 1
ATOM 4315 C C . GLY C 1 46 ? 25.160 -25.517 -70.949 1.00 15.12 70 GLY C C 1
ATOM 4316 O O . GLY C 1 46 ? 24.921 -26.171 -69.931 1.00 16.52 70 GLY C O 1
ATOM 4317 N N . ASN C 1 47 ? 26.401 -25.258 -71.354 1.00 13.63 71 ASN C N 1
ATOM 4318 C CA . ASN C 1 47 ? 27.530 -25.734 -70.560 1.00 12.19 71 ASN C CA 1
ATOM 4319 C C . ASN C 1 47 ? 27.950 -24.674 -69.547 1.00 11.69 71 ASN C C 1
ATOM 4320 O O . ASN C 1 47 ? 27.305 -23.631 -69.440 1.00 11.26 71 ASN C O 1
ATOM 4325 N N . ALA C 1 48 ? 29.012 -24.950 -68.795 1.00 12.37 72 ALA C N 1
ATOM 4326 C CA . ALA C 1 48 ? 29.486 -24.026 -67.766 1.00 10.89 72 ALA C CA 1
ATOM 4327 C C . ALA C 1 48 ? 29.762 -22.626 -68.299 1.00 11.53 72 ALA C C 1
ATOM 4328 O O . ALA C 1 48 ? 29.440 -21.631 -67.644 1.00 10.66 72 ALA C O 1
ATOM 4330 N N . VAL C 1 49 ? 30.357 -22.542 -69.485 1.00 10.37 73 VAL C N 1
ATOM 4331 C CA . VAL C 1 49 ? 30.642 -21.239 -70.075 1.00 9.87 73 VAL C CA 1
ATOM 4332 C C . VAL C 1 49 ? 29.344 -20.525 -70.461 1.00 10.54 73 VAL C C 1
ATOM 4333 O O . VAL C 1 49 ? 29.200 -19.325 -70.209 1.00 9.91 73 VAL C O 1
ATOM 4337 N N . ASP C 1 50 ? 28.398 -21.252 -71.056 1.00 10.74 74 ASP C N 1
ATOM 4338 C CA . ASP C 1 50 ? 27.122 -20.646 -71.435 1.00 9.91 74 ASP C CA 1
ATOM 4339 C C . ASP C 1 50 ? 26.475 -20.043 -70.196 1.00 9.02 74 ASP C C 1
ATOM 4340 O O . ASP C 1 50 ? 26.029 -18.896 -70.210 1.00 9.12 74 ASP C O 1
ATOM 4345 N N . ALA C 1 51 ? 26.415 -20.832 -69.127 1.00 10.01 75 ALA C N 1
ATOM 4346 C CA . ALA C 1 51 ? 25.812 -20.375 -67.881 1.00 9.64 75 ALA C CA 1
ATOM 4347 C C . ALA C 1 51 ? 26.584 -19.205 -67.281 1.00 10.08 75 ALA C C 1
ATOM 4348 O O . ALA C 1 51 ? 25.985 -18.243 -66.798 1.00 9.80 75 ALA C O 1
ATOM 4350 N N . ALA C 1 52 ? 27.912 -19.289 -67.308 1.00 10.16 76 ALA C N 1
ATOM 4351 C CA . ALA C 1 52 ? 28.753 -18.228 -66.760 1.00 10.59 76 ALA C CA 1
ATOM 4352 C C . ALA C 1 52 ? 28.476 -16.903 -67.463 1.00 10.57 76 ALA C C 1
ATOM 4353 O O . ALA C 1 52 ? 28.390 -15.854 -66.822 1.00 10.11 76 ALA C O 1
ATOM 4355 N N . VAL C 1 53 ? 28.337 -16.945 -68.784 1.00 9.88 77 VAL C N 1
ATOM 4356 C CA . VAL C 1 53 ? 28.061 -15.723 -69.526 1.00 10.19 77 VAL C CA 1
ATOM 4357 C C . VAL C 1 53 ? 26.656 -15.215 -69.198 1.00 9.19 77 VAL C C 1
ATOM 4358 O O . VAL C 1 53 ? 26.453 -14.013 -69.030 1.00 9.72 77 VAL C O 1
ATOM 4362 N N . ALA C 1 54 ? 25.688 -16.122 -69.091 1.00 9.91 78 ALA C N 1
ATOM 4363 C CA . ALA C 1 54 ? 24.321 -15.718 -68.762 1.00 10.26 78 ALA C CA 1
ATOM 4364 C C . ALA C 1 54 ? 24.285 -15.068 -67.381 1.00 10.29 78 ALA C C 1
ATOM 4365 O O . ALA C 1 54 ? 23.588 -14.077 -67.172 1.00 10.85 78 ALA C O 1
ATOM 4367 N N . VAL C 1 55 ? 25.042 -15.630 -66.442 1.00 10.18 79 VAL C N 1
ATOM 4368 C CA . VAL C 1 55 ? 25.098 -15.093 -65.088 1.00 10.18 79 VAL C CA 1
ATOM 4369 C C . VAL C 1 55 ? 25.748 -13.711 -65.102 1.00 9.58 79 VAL C C 1
ATOM 4370 O O . VAL C 1 55 ? 25.295 -12.801 -64.407 1.00 9.18 79 VAL C O 1
ATOM 4374 N N . GLY C 1 56 ? 26.799 -13.565 -65.907 1.00 9.36 80 GLY C N 1
ATOM 4375 C CA . GLY C 1 56 ? 27.499 -12.297 -66.013 1.00 10.36 80 GLY C CA 1
ATOM 4376 C C . GLY C 1 56 ? 26.608 -11.200 -66.560 1.00 8.54 80 GLY C C 1
ATOM 4377 O O . GLY C 1 56 ? 26.672 -10.052 -66.118 1.00 10.60 80 GLY C O 1
ATOM 4378 N N . TYR C 1 57 ? 25.775 -11.538 -67.539 1.00 8.51 81 TYR C N 1
ATOM 4379 C CA . TYR C 1 57 ? 24.875 -10.539 -68.087 1.00 9.60 81 TYR C CA 1
ATOM 4380 C C . TYR C 1 57 ? 23.756 -10.242 -67.093 1.00 10.08 81 TYR C C 1
ATOM 4381 O O . TYR C 1 57 ? 23.350 -9.092 -66.939 1.00 10.03 81 TYR C O 1
ATOM 4390 N N . ALA C 1 58 ? 23.265 -11.273 -66.409 1.00 10.30 82 ALA C N 1
ATOM 4391 C CA . ALA C 1 58 ? 22.201 -11.075 -65.430 1.00 10.75 82 ALA C CA 1
ATOM 4392 C C . ALA C 1 58 ? 22.662 -10.155 -64.299 1.00 9.63 82 ALA C C 1
ATOM 4393 O O . ALA C 1 58 ? 21.935 -9.250 -63.890 1.00 9.93 82 ALA C O 1
ATOM 4395 N N . LEU C 1 59 ? 23.869 -10.389 -63.793 1.00 9.41 83 LEU C N 1
ATOM 4396 C CA . LEU C 1 59 ? 24.415 -9.568 -62.713 1.00 9.35 83 LEU C CA 1
ATOM 4397 C C . LEU C 1 59 ? 24.618 -8.120 -63.153 1.00 9.79 83 LEU C C 1
ATOM 4398 O O . LEU C 1 59 ? 24.596 -7.203 -62.329 1.00 9.73 83 LEU C O 1
ATOM 4403 N N . ALA C 1 60 ? 24.826 -7.916 -64.452 1.00 9.39 84 ALA C N 1
ATOM 4404 C CA . ALA C 1 60 ? 25.014 -6.567 -64.984 1.00 9.41 84 ALA C CA 1
ATOM 4405 C C . ALA C 1 60 ? 23.710 -5.791 -64.834 1.00 10.25 84 ALA C C 1
ATOM 4406 O O . ALA C 1 60 ? 23.686 -4.566 -64.954 1.00 10.74 84 ALA C O 1
ATOM 4408 N N . VAL C 1 61 ? 22.628 -6.519 -64.575 1.00 10.04 85 VAL C N 1
ATOM 4409 C CA . VAL C 1 61 ? 21.310 -5.917 -64.398 1.00 10.19 85 VAL C CA 1
ATOM 4410 C C . VAL C 1 61 ? 20.859 -5.948 -62.938 1.00 10.34 85 VAL C C 1
ATOM 4411 O O . VAL C 1 61 ? 20.424 -4.933 -62.394 1.00 10.25 85 VAL C O 1
ATOM 4415 N N . THR C 1 62 ? 20.979 -7.110 -62.304 1.00 10.88 86 THR C N 1
ATOM 4416 C CA . THR C 1 62 ? 20.533 -7.277 -60.922 1.00 11.32 86 THR C CA 1
ATOM 4417 C C . THR C 1 62 ? 21.520 -6.863 -59.840 1.00 11.06 86 THR C C 1
ATOM 4418 O O . THR C 1 62 ? 21.134 -6.697 -58.681 1.00 11.82 86 THR C O 1
ATOM 4422 N N . HIS C 1 63 ? 22.788 -6.700 -60.208 1.00 9.98 87 HIS C N 1
ATOM 4423 C CA . HIS C 1 63 ? 23.813 -6.310 -59.246 1.00 9.65 87 HIS C CA 1
ATOM 4424 C C . HIS C 1 63 ? 24.640 -5.169 -59.832 1.00 10.68 87 HIS C C 1
ATOM 4425 O O . HIS C 1 63 ? 25.847 -5.303 -60.044 1.00 10.36 87 HIS C O 1
ATOM 4432 N N . PRO C 1 64 ? 23.994 -4.022 -60.096 1.00 10.23 88 PRO C N 1
ATOM 4433 C CA . PRO C 1 64 ? 24.672 -2.854 -60.667 1.00 10.51 88 PRO C CA 1
ATOM 4434 C C . PRO C 1 64 ? 25.876 -2.357 -59.874 1.00 10.62 88 PRO C C 1
ATOM 4435 O O . PRO C 1 64 ? 26.707 -1.616 -60.403 1.00 12.39 88 PRO C O 1
ATOM 4439 N N . GLN C 1 65 ? 25.979 -2.759 -58.612 1.00 11.08 89 GLN C N 1
ATOM 4440 C CA . GLN C 1 65 ? 27.109 -2.329 -57.809 1.00 11.04 89 GLN C CA 1
ATOM 4441 C C . GLN C 1 65 ? 28.434 -2.928 -58.294 1.00 10.02 89 GLN C C 1
ATOM 4442 O O . GLN C 1 65 ? 29.486 -2.318 -58.118 1.00 10.34 89 GLN C O 1
ATOM 4448 N N . ALA C 1 66 ? 28.377 -4.098 -58.928 1.00 9.97 90 ALA C N 1
ATOM 4449 C CA . ALA C 1 66 ? 29.594 -4.758 -59.408 1.00 9.67 90 ALA C CA 1
ATOM 4450 C C . ALA C 1 66 ? 29.398 -5.529 -60.718 1.00 9.18 90 ALA C C 1
ATOM 4451 O O . ALA C 1 66 ? 30.301 -5.557 -61.557 1.00 10.10 90 ALA C O 1
ATOM 4453 N N . GLY C 1 67 ? 28.242 -6.177 -60.877 1.00 8.97 91 GLY C N 1
ATOM 4454 C CA . GLY C 1 67 ? 27.944 -6.872 -62.125 1.00 9.31 91 GLY C CA 1
ATOM 4455 C C . GLY C 1 67 ? 27.968 -5.738 -63.133 1.00 8.69 91 GLY C C 1
ATOM 4456 O O . GLY C 1 67 ? 27.560 -4.627 -62.793 1.00 9.00 91 GLY C O 1
ATOM 4457 N N . ASN C 1 68 ? 28.388 -5.986 -64.369 1.00 8.86 92 ASN C N 1
ATOM 4458 C CA . ASN C 1 68 ? 28.526 -4.859 -65.285 1.00 8.60 92 ASN C CA 1
ATOM 4459 C C . ASN C 1 68 ? 28.750 -5.184 -66.748 1.00 8.60 92 ASN C C 1
ATOM 4460 O O . ASN C 1 68 ? 29.052 -6.316 -67.119 1.00 10.03 92 ASN C O 1
ATOM 4465 N N . LEU C 1 69 ? 28.635 -4.130 -67.554 1.00 10.54 93 LEU C N 1
ATOM 4466 C CA . LEU C 1 69 ? 28.944 -4.162 -68.974 1.00 9.70 93 LEU C CA 1
ATOM 4467 C C . LEU C 1 69 ? 29.980 -3.042 -69.105 1.00 9.46 93 LEU C C 1
ATOM 4468 O O . LEU C 1 69 ? 30.748 -2.999 -70.060 1.00 10.03 93 LEU C O 1
ATOM 4473 N N . GLY C 1 70 ? 30.006 -2.151 -68.114 1.00 8.44 94 GLY C N 1
ATOM 4474 C CA . GLY C 1 70 ? 30.916 -1.015 -68.153 1.00 8.77 94 GLY C CA 1
ATOM 4475 C C . GLY C 1 70 ? 32.223 -1.140 -67.395 1.00 8.82 94 GLY C C 1
ATOM 4476 O O . GLY C 1 70 ? 32.900 -0.138 -67.142 1.00 9.14 94 GLY C O 1
ATOM 4477 N N . GLY C 1 71 ? 32.576 -2.368 -67.037 1.00 7.70 95 GLY C N 1
ATOM 4478 C CA . GLY C 1 71 ? 33.810 -2.612 -66.317 1.00 7.84 95 GLY C CA 1
ATOM 4479 C C . GLY C 1 71 ? 34.637 -3.696 -66.979 1.00 8.42 95 GLY C C 1
ATOM 4480 O O . GLY C 1 71 ? 34.745 -3.749 -68.205 1.00 9.59 95 GLY C O 1
ATOM 4481 N N . GLY C 1 72 ? 35.218 -4.567 -66.169 1.00 7.84 96 GLY C N 1
ATOM 4482 C CA . GLY C 1 72 ? 36.042 -5.623 -66.720 1.00 8.19 96 GLY C CA 1
ATOM 4483 C C . GLY C 1 72 ? 36.315 -6.699 -65.699 1.00 7.68 96 GLY C C 1
ATOM 4484 O O . GLY C 1 72 ? 35.865 -6.624 -64.559 1.00 8.86 96 GLY C O 1
ATOM 4485 N N . GLY C 1 73 ? 37.070 -7.707 -66.105 1.00 7.96 97 GLY C N 1
ATOM 4486 C CA . GLY C 1 73 ? 37.353 -8.785 -65.187 1.00 7.81 97 GLY C CA 1
ATOM 4487 C C . GLY C 1 73 ? 38.142 -9.911 -65.804 1.00 7.59 97 GLY C C 1
ATOM 4488 O O . GLY C 1 73 ? 38.773 -9.751 -66.855 1.00 8.44 97 GLY C O 1
ATOM 4489 N N . PHE C 1 74 ? 38.069 -11.060 -65.142 1.00 8.33 98 PHE C N 1
ATOM 4490 C CA . PHE C 1 74 ? 38.800 -12.254 -65.538 1.00 7.81 98 PHE C CA 1
ATOM 4491 C C . PHE C 1 74 ? 37.947 -13.506 -65.443 1.00 9.99 98 PHE C C 1
ATOM 4492 O O . PHE C 1 74 ? 37.048 -13.596 -64.607 1.00 9.75 98 PHE C O 1
ATOM 4508 N N . LEU C 1 76 ? 38.410 -17.865 -65.448 1.00 9.85 100 LEU C N 1
ATOM 4509 C CA . LEU C 1 76 ? 39.278 -19.032 -65.453 1.00 11.01 100 LEU C CA 1
ATOM 4510 C C . LEU C 1 76 ? 38.366 -20.168 -65.899 1.00 11.00 100 LEU C C 1
ATOM 4511 O O . LEU C 1 76 ? 37.265 -20.335 -65.371 1.00 11.05 100 LEU C O 1
ATOM 4516 N N . ILE C 1 77 ? 38.817 -20.935 -66.885 1.00 10.05 101 ILE C N 1
ATOM 4517 C CA . ILE C 1 77 ? 38.021 -22.031 -67.421 1.00 11.72 101 ILE C CA 1
ATOM 4518 C C . ILE C 1 77 ? 38.798 -23.337 -67.416 1.00 11.50 101 ILE C C 1
ATOM 4519 O O . ILE C 1 77 ? 39.954 -23.369 -67.821 1.00 13.02 101 ILE C O 1
ATOM 4524 N N . ARG C 1 78 ? 38.170 -24.409 -66.944 1.00 12.13 102 ARG C N 1
ATOM 4525 C CA . ARG C 1 78 ? 38.818 -25.716 -66.979 1.00 12.61 102 ARG C CA 1
ATOM 4526 C C . ARG C 1 78 ? 37.808 -26.707 -67.525 1.00 13.89 102 ARG C C 1
ATOM 4527 O O . ARG C 1 78 ? 36.812 -27.021 -66.872 1.00 12.41 102 ARG C O 1
ATOM 4535 N N . SER C 1 79 ? 38.059 -27.186 -68.739 1.00 15.48 103 SER C N 1
ATOM 4536 C CA . SER C 1 79 ? 37.159 -28.136 -69.373 1.00 18.56 103 SER C CA 1
ATOM 4537 C C . SER C 1 79 ? 37.306 -29.503 -68.726 1.00 19.53 103 SER C C 1
ATOM 4538 O O . SER C 1 79 ? 38.298 -29.779 -68.051 1.00 18.33 103 SER C O 1
ATOM 4541 N N . LYS C 1 80 ? 36.313 -30.358 -68.942 1.00 22.43 104 LYS C N 1
ATOM 4542 C CA . LYS C 1 80 ? 36.330 -31.698 -68.379 1.00 26.15 104 LYS C CA 1
ATOM 4543 C C . LYS C 1 80 ? 37.537 -32.499 -68.858 1.00 26.83 104 LYS C C 1
ATOM 4544 O O . LYS C 1 80 ? 37.941 -33.461 -68.210 1.00 28.61 104 LYS C O 1
ATOM 4550 N N . ASN C 1 81 ? 38.113 -32.097 -69.987 1.00 27.31 105 ASN C N 1
ATOM 4551 C CA . ASN C 1 81 ? 39.273 -32.795 -70.531 1.00 28.38 105 ASN C CA 1
ATOM 4552 C C . ASN C 1 81 ? 40.596 -32.279 -69.964 1.00 27.48 105 ASN C C 1
ATOM 4553 O O . ASN C 1 81 ? 41.670 -32.701 -70.395 1.00 27.56 105 ASN C O 1
ATOM 4558 N N . GLY C 1 82 ? 40.515 -31.359 -69.005 1.00 25.42 106 GLY C N 1
ATOM 4559 C CA . GLY C 1 82 ? 41.718 -30.834 -68.380 1.00 24.21 106 GLY C CA 1
ATOM 4560 C C . GLY C 1 82 ? 42.291 -29.547 -68.945 1.00 23.41 106 GLY C C 1
ATOM 4561 O O . GLY C 1 82 ? 43.238 -28.997 -68.387 1.00 24.98 106 GLY C O 1
ATOM 4562 N N . ASN C 1 83 ? 41.731 -29.067 -70.049 1.00 21.91 107 ASN C N 1
ATOM 4563 C CA . ASN C 1 83 ? 42.205 -27.835 -70.671 1.00 21.46 107 ASN C CA 1
ATOM 4564 C C . ASN C 1 83 ? 41.864 -26.650 -69.767 1.00 19.83 107 ASN C C 1
ATOM 4565 O O . ASN C 1 83 ? 40.695 -26.317 -69.590 1.00 20.33 107 ASN C O 1
ATOM 4570 N N . THR C 1 84 ? 42.888 -26.029 -69.191 1.00 18.24 108 THR C N 1
ATOM 4571 C CA . THR C 1 84 ? 42.689 -24.886 -68.298 1.00 18.02 108 THR C CA 1
ATOM 4572 C C . THR C 1 84 ? 43.234 -23.619 -68.937 1.00 15.88 108 THR C C 1
ATOM 4573 O O . THR C 1 84 ? 44.413 -23.548 -69.282 1.00 15.89 108 THR C O 1
ATOM 4577 N N . THR C 1 85 ? 42.380 -22.613 -69.077 1.00 14.12 109 THR C N 1
ATOM 4578 C CA . THR C 1 85 ? 42.797 -21.371 -69.701 1.00 12.04 109 THR C CA 1
ATOM 4579 C C . THR C 1 85 ? 42.261 -20.158 -68.949 1.00 12.42 109 THR C C 1
ATOM 4580 O O . THR C 1 85 ? 41.362 -20.273 -68.115 1.00 12.32 109 THR C O 1
ATOM 4584 N N . ALA C 1 86 ? 42.826 -18.995 -69.247 1.00 10.32 110 ALA C N 1
ATOM 4585 C CA . ALA C 1 86 ? 42.430 -17.760 -68.588 1.00 11.44 110 ALA C CA 1
ATOM 4586 C C . ALA C 1 86 ? 42.032 -16.707 -69.607 1.00 11.31 110 ALA C C 1
ATOM 4587 O O . ALA C 1 86 ? 42.700 -16.540 -70.627 1.00 11.85 110 ALA C O 1
ATOM 4589 N N . ILE C 1 87 ? 40.942 -15.999 -69.330 1.00 11.14 111 ILE C N 1
ATOM 4590 C CA . ILE C 1 87 ? 40.487 -14.944 -70.221 1.00 10.77 111 ILE C CA 1
ATOM 4591 C C . ILE C 1 87 ? 40.650 -13.612 -69.508 1.00 10.80 111 ILE C C 1
ATOM 4592 O O . ILE C 1 87 ? 40.052 -13.373 -68.455 1.00 10.49 111 ILE C O 1
ATOM 4597 N N . ASP C 1 88 ? 41.479 -12.758 -70.091 1.00 9.32 112 ASP C N 1
ATOM 4598 C CA . ASP C 1 88 ? 41.755 -11.436 -69.557 1.00 9.79 112 ASP C CA 1
ATOM 4599 C C . ASP C 1 88 ? 40.857 -10.429 -70.258 1.00 9.26 112 ASP C C 1
ATOM 4600 O O . ASP C 1 88 ? 41.027 -10.172 -71.448 1.00 9.46 112 ASP C O 1
ATOM 4605 N N . PHE C 1 89 ? 39.866 -9.904 -69.542 1.00 8.36 113 PHE C N 1
ATOM 4606 C CA . PHE C 1 89 ? 39.020 -8.878 -70.124 1.00 8.17 113 PHE C CA 1
ATOM 4607 C C . PHE C 1 89 ? 39.012 -7.663 -69.206 1.00 7.96 113 PHE C C 1
ATOM 4608 O O . PHE C 1 89 ? 37.987 -7.031 -68.940 1.00 8.21 113 PHE C O 1
ATOM 4616 N N . ARG C 1 90 ? 40.223 -7.347 -68.757 1.00 8.34 114 ARG C N 1
ATOM 4617 C CA . ARG C 1 90 ? 40.515 -6.209 -67.894 1.00 7.68 114 ARG C CA 1
ATOM 4618 C C . ARG C 1 90 ? 40.485 -4.958 -68.770 1.00 8.33 114 ARG C C 1
ATOM 4619 O O . ARG C 1 90 ? 40.867 -5.001 -69.940 1.00 9.35 114 ARG C O 1
ATOM 4627 N N . GLU C 1 91 ? 40.037 -3.840 -68.216 1.00 8.01 115 GLU C N 1
ATOM 4628 C CA . GLU C 1 91 ? 39.982 -2.612 -69.000 1.00 8.32 115 GLU C CA 1
ATOM 4629 C C . GLU C 1 91 ? 41.359 -2.159 -69.454 1.00 9.54 115 GLU C C 1
ATOM 4630 O O . GLU C 1 91 ? 42.371 -2.470 -68.826 1.00 9.38 115 GLU C O 1
ATOM 4644 N N . ALA C 1 93 ? 43.623 1.253 -70.453 1.00 9.87 117 ALA C N 1
ATOM 4645 C CA . ALA C 1 93 ? 43.625 2.696 -70.265 1.00 8.16 117 ALA C CA 1
ATOM 4646 C C . ALA C 1 93 ? 43.456 3.304 -71.658 1.00 9.95 117 ALA C C 1
ATOM 4647 O O . ALA C 1 93 ? 43.927 2.744 -72.646 1.00 9.95 117 ALA C O 1
ATOM 4649 N N . PRO C 1 94 ? 42.762 4.445 -71.758 1.00 9.54 118 PRO C N 1
ATOM 4650 C CA . PRO C 1 94 ? 42.564 5.091 -73.059 1.00 10.02 118 PRO C CA 1
ATOM 4651 C C . PRO C 1 94 ? 43.910 5.436 -73.694 1.00 10.10 118 PRO C C 1
ATOM 4652 O O . PRO C 1 94 ? 44.909 5.598 -72.995 1.00 10.86 118 PRO C O 1
ATOM 4656 N N . ALA C 1 95 ? 43.932 5.550 -75.017 1.00 11.43 119 ALA C N 1
ATOM 4657 C CA . ALA C 1 95 ? 45.164 5.878 -75.725 1.00 11.91 119 ALA C CA 1
ATOM 4658 C C . ALA C 1 95 ? 45.712 7.239 -75.305 1.00 13.29 119 ALA C C 1
ATOM 4659 O O . ALA C 1 95 ? 46.908 7.491 -75.425 1.00 14.40 119 ALA C O 1
ATOM 4661 N N . LYS C 1 96 ? 44.838 8.110 -74.808 1.00 12.70 120 LYS C N 1
ATOM 4662 C CA . LYS C 1 96 ? 45.258 9.440 -74.380 1.00 14.51 120 LYS C CA 1
ATOM 4663 C C . LYS C 1 96 ? 45.686 9.497 -72.916 1.00 14.53 120 LYS C C 1
ATOM 4664 O O . LYS C 1 96 ? 46.044 10.563 -72.410 1.00 14.74 120 LYS C O 1
ATOM 4670 N N . ALA C 1 97 ? 45.651 8.354 -72.234 1.00 13.01 121 ALA C N 1
ATOM 4671 C CA . ALA C 1 97 ? 46.052 8.298 -70.831 1.00 12.34 121 ALA C CA 1
ATOM 4672 C C . ALA C 1 97 ? 47.545 8.601 -70.714 1.00 11.84 121 ALA C C 1
ATOM 4673 O O . ALA C 1 97 ? 48.330 8.235 -71.587 1.00 12.69 121 ALA C O 1
ATOM 4675 N N . THR C 1 98 ? 47.934 9.277 -69.637 1.00 12.60 122 THR C N 1
ATOM 4676 C CA . THR C 1 98 ? 49.334 9.622 -69.414 1.00 12.39 122 THR C CA 1
ATOM 4677 C C . THR C 1 98 ? 49.737 9.298 -67.981 1.00 12.30 122 THR C C 1
ATOM 4678 O O . THR C 1 98 ? 48.900 9.283 -67.076 1.00 13.23 122 THR C O 1
ATOM 4682 N N . ARG C 1 99 ? 51.028 9.055 -67.784 1.00 12.11 123 ARG C N 1
ATOM 4683 C CA . ARG C 1 99 ? 51.570 8.697 -66.479 1.00 12.21 123 ARG C CA 1
ATOM 4684 C C . ARG C 1 99 ? 51.111 9.565 -65.309 1.00 12.29 123 ARG C C 1
ATOM 4685 O O . ARG C 1 99 ? 50.670 9.044 -64.284 1.00 12.36 123 ARG C O 1
ATOM 4693 N N . ASP C 1 100 ? 51.212 10.883 -65.453 1.00 12.44 124 ASP C N 1
ATOM 4694 C CA . ASP C 1 100 ? 50.837 11.783 -64.362 1.00 13.83 124 ASP C CA 1
ATOM 4695 C C . ASP C 1 100 ? 49.440 12.386 -64.467 1.00 13.32 124 ASP C C 1
ATOM 4696 O O . ASP C 1 100 ? 49.171 13.432 -63.874 1.00 14.04 124 ASP C O 1
ATOM 4709 N N . PHE C 1 102 ? 46.720 11.784 -63.014 1.00 12.92 126 PHE C N 1
ATOM 4710 C CA . PHE C 1 102 ? 45.965 11.927 -61.775 1.00 12.46 126 PHE C CA 1
ATOM 4711 C C . PHE C 1 102 ? 46.627 12.829 -60.741 1.00 13.12 126 PHE C C 1
ATOM 4712 O O . PHE C 1 102 ? 46.156 12.936 -59.609 1.00 14.93 126 PHE C O 1
ATOM 4720 N N . LEU C 1 103 ? 47.710 13.491 -61.135 1.00 14.06 127 LEU C N 1
ATOM 4721 C CA . LEU C 1 103 ? 48.418 14.381 -60.221 1.00 14.00 127 LEU C CA 1
ATOM 4722 C C . LEU C 1 103 ? 47.856 15.794 -60.268 1.00 15.12 127 LEU C C 1
ATOM 4723 O O . LEU C 1 103 ? 47.492 16.287 -61.335 1.00 16.17 127 LEU C O 1
ATOM 4728 N N . ASP C 1 104 ? 47.780 16.445 -59.111 1.00 15.68 128 ASP C N 1
ATOM 4729 C CA . ASP C 1 104 ? 47.290 17.814 -59.076 1.00 16.26 128 ASP C CA 1
ATOM 4730 C C . ASP C 1 104 ? 48.452 18.746 -59.412 1.00 17.61 128 ASP C C 1
ATOM 4731 O O . ASP C 1 104 ? 49.563 18.285 -59.674 1.00 17.43 128 ASP C O 1
ATOM 4736 N N . ASP C 1 105 ? 48.195 20.049 -59.422 1.00 18.63 129 ASP C N 1
ATOM 4737 C CA . ASP C 1 105 ? 49.226 21.026 -59.758 1.00 19.68 129 ASP C CA 1
ATOM 4738 C C . ASP C 1 105 ? 50.477 20.939 -58.893 1.00 18.99 129 ASP C C 1
ATOM 4739 O O . ASP C 1 105 ? 51.559 21.346 -59.317 1.00 18.84 129 ASP C O 1
ATOM 4744 N N . GLN C 1 106 ? 50.335 20.402 -57.686 1.00 18.20 130 GLN C N 1
ATOM 4745 C CA . GLN C 1 106 ? 51.469 20.263 -56.782 1.00 17.24 130 GLN C CA 1
ATOM 4746 C C . GLN C 1 106 ? 52.202 18.935 -56.959 1.00 17.14 130 GLN C C 1
ATOM 4747 O O . GLN C 1 106 ? 53.224 18.688 -56.314 1.00 16.66 130 GLN C O 1
ATOM 4753 N N . GLY C 1 107 ? 51.677 18.085 -57.837 1.00 15.42 131 GLY C N 1
ATOM 4754 C CA . GLY C 1 107 ? 52.302 16.798 -58.094 1.00 16.82 131 GLY C CA 1
ATOM 4755 C C . GLY C 1 107 ? 51.822 15.662 -57.210 1.00 16.52 131 GLY C C 1
ATOM 4756 O O . GLY C 1 107 ? 52.432 14.595 -57.184 1.00 16.56 131 GLY C O 1
ATOM 4757 N N . ASN C 1 108 ? 50.728 15.880 -56.489 1.00 15.83 132 ASN C N 1
ATOM 4758 C CA . ASN C 1 108 ? 50.186 14.861 -55.598 1.00 15.59 132 ASN C CA 1
ATOM 4759 C C . ASN C 1 108 ? 48.925 14.243 -56.181 1.00 14.89 132 ASN C C 1
ATOM 4760 O O . ASN C 1 108 ? 48.073 14.940 -56.727 1.00 15.30 132 ASN C O 1
ATOM 4765 N N . PRO C 1 109 ? 48.786 12.915 -56.071 1.00 14.41 133 PRO C N 1
ATOM 4766 C CA . PRO C 1 109 ? 47.596 12.257 -56.612 1.00 14.91 133 PRO C CA 1
ATOM 4767 C C . PRO C 1 109 ? 46.289 12.817 -56.061 1.00 14.75 133 PRO C C 1
ATOM 4768 O O . PRO C 1 109 ? 46.187 13.154 -54.881 1.00 14.94 133 PRO C O 1
ATOM 4772 N N . ASP C 1 110 ? 45.296 12.915 -56.939 1.00 14.66 134 ASP C N 1
ATOM 4773 C CA . ASP C 1 110 ? 43.970 13.406 -56.590 1.00 15.56 134 ASP C CA 1
ATOM 4774 C C . ASP C 1 110 ? 43.044 12.201 -56.727 1.00 15.75 134 ASP C C 1
ATOM 4775 O O . ASP C 1 110 ? 42.728 11.787 -57.841 1.00 15.08 134 ASP C O 1
ATOM 4780 N N . SER C 1 111 ? 42.620 11.635 -55.602 1.00 15.28 135 SER C N 1
ATOM 4781 C CA . SER C 1 111 ? 41.751 10.463 -55.637 1.00 15.41 135 SER C CA 1
ATOM 4782 C C . SER C 1 111 ? 40.398 10.743 -56.288 1.00 15.81 135 SER C C 1
ATOM 4783 O O . SER C 1 111 ? 39.758 9.831 -56.808 1.00 15.54 135 SER C O 1
ATOM 4786 N N . LYS C 1 112 ? 39.959 11.997 -56.266 1.00 15.48 136 LYS C N 1
ATOM 4787 C CA . LYS C 1 112 ? 38.685 12.338 -56.889 1.00 17.07 136 LYS C CA 1
ATOM 4788 C C . LYS C 1 112 ? 38.772 12.081 -58.387 1.00 16.94 136 LYS C C 1
ATOM 4789 O O . LYS C 1 112 ? 37.825 11.582 -59.002 1.00 16.61 136 LYS C O 1
ATOM 4795 N N . LYS C 1 113 ? 39.916 12.416 -58.973 1.00 15.78 137 LYS C N 1
ATOM 4796 C CA . LYS C 1 113 ? 40.105 12.220 -60.403 1.00 16.18 137 LYS C CA 1
ATOM 4797 C C . LYS C 1 113 ? 40.113 10.752 -60.801 1.00 14.80 137 LYS C C 1
ATOM 4798 O O . LYS C 1 113 ? 39.549 10.383 -61.829 1.00 15.56 137 LYS C O 1
ATOM 4804 N N . SER C 1 114 ? 40.741 9.913 -59.984 1.00 13.53 138 SER C N 1
ATOM 4805 C CA . SER C 1 114 ? 40.827 8.494 -60.307 1.00 12.80 138 SER C CA 1
ATOM 4806 C C . SER C 1 114 ? 39.668 7.645 -59.795 1.00 11.93 138 SER C C 1
ATOM 4807 O O . SER C 1 114 ? 39.605 6.451 -60.085 1.00 11.02 138 SER C O 1
ATOM 4810 N N . LEU C 1 115 ? 38.745 8.251 -59.053 1.00 11.48 139 LEU C N 1
ATOM 4811 C CA . LEU C 1 115 ? 37.613 7.497 -58.522 1.00 11.20 139 LEU C CA 1
ATOM 4812 C C . LEU C 1 115 ? 36.227 8.018 -58.887 1.00 11.86 139 LEU C C 1
ATOM 4813 O O . LEU C 1 115 ? 35.306 7.227 -59.062 1.00 12.10 139 LEU C O 1
ATOM 4818 N N . THR C 1 116 ? 36.067 9.334 -59.014 1.00 11.93 140 THR C N 1
ATOM 4819 C CA . THR C 1 116 ? 34.743 9.872 -59.317 1.00 12.87 140 THR C CA 1
ATOM 4820 C C . THR C 1 116 ? 34.588 10.685 -60.597 1.00 12.40 140 THR C C 1
ATOM 4821 O O . THR C 1 116 ? 33.464 11.015 -60.977 1.00 14.51 140 THR C O 1
ATOM 4825 N N . SER C 1 117 ? 35.692 11.011 -61.261 1.00 12.57 141 SER C N 1
ATOM 4826 C CA . SER C 1 117 ? 35.608 11.791 -62.495 1.00 12.47 141 SER C CA 1
ATOM 4827 C C . SER C 1 117 ? 35.561 10.869 -63.707 1.00 12.26 141 SER C C 1
ATOM 4828 O O . SER C 1 117 ? 35.757 9.660 -63.582 1.00 12.35 141 SER C O 1
ATOM 4831 N N . HIS C 1 118 ? 35.298 11.439 -64.880 1.00 11.20 142 HIS C N 1
ATOM 4832 C CA . HIS C 1 118 ? 35.244 10.646 -66.104 1.00 11.11 142 HIS C CA 1
ATOM 4833 C C . HIS C 1 118 ? 36.619 10.096 -66.479 1.00 11.64 142 HIS C C 1
ATOM 4834 O O . HIS C 1 118 ? 36.726 9.164 -67.276 1.00 12.47 142 HIS C O 1
ATOM 4841 N N . LEU C 1 119 ? 37.671 10.671 -65.900 1.00 11.28 143 LEU C N 1
ATOM 4842 C CA . LEU C 1 119 ? 39.038 10.226 -66.167 1.00 11.34 143 LEU C CA 1
ATOM 4843 C C . LEU C 1 119 ? 39.330 8.920 -65.435 1.00 10.79 143 LEU C C 1
ATOM 4844 O O . LEU C 1 119 ? 40.354 8.279 -65.671 1.00 11.02 143 LEU C O 1
ATOM 4849 N N . ALA C 1 120 ? 38.426 8.531 -64.544 1.00 10.20 144 ALA C N 1
ATOM 4850 C CA . ALA C 1 120 ? 38.611 7.321 -63.754 1.00 9.91 144 ALA C CA 1
ATOM 4851 C C . ALA C 1 120 ? 38.293 6.024 -64.486 1.00 9.72 144 ALA C C 1
ATOM 4852 O O . ALA C 1 120 ? 38.598 4.939 -63.986 1.00 9.49 144 ALA C O 1
ATOM 4854 N N . SER C 1 121 ? 37.702 6.136 -65.669 1.00 9.56 145 SER C N 1
ATOM 4855 C CA . SER C 1 121 ? 37.296 4.960 -66.428 1.00 9.44 145 SER C CA 1
ATOM 4856 C C . SER C 1 121 ? 38.271 4.424 -67.456 1.00 9.65 145 SER C C 1
ATOM 4857 O O . SER C 1 121 ? 38.881 5.179 -68.204 1.00 9.69 145 SER C O 1
ATOM 4860 N N . GLY C 1 122 ? 38.393 3.101 -67.483 1.00 8.68 146 GLY C N 1
ATOM 4861 C CA . GLY C 1 122 ? 39.227 2.445 -68.471 1.00 8.69 146 GLY C CA 1
ATOM 4862 C C . GLY C 1 122 ? 38.253 1.920 -69.515 1.00 7.93 146 GLY C C 1
ATOM 4863 O O . GLY C 1 122 ? 37.054 1.829 -69.247 1.00 8.71 146 GLY C O 1
ATOM 4864 N N . THR C 1 123 ? 38.744 1.585 -70.702 1.00 8.56 147 THR C N 1
ATOM 4865 C CA . THR C 1 123 ? 37.881 1.058 -71.760 1.00 8.47 147 THR C CA 1
ATOM 4866 C C . THR C 1 123 ? 37.346 -0.300 -71.292 1.00 8.14 147 THR C C 1
ATOM 4867 O O . THR C 1 123 ? 38.118 -1.221 -71.046 1.00 8.81 147 THR C O 1
ATOM 4871 N N . PRO C 1 124 ? 36.014 -0.441 -71.172 1.00 8.85 148 PRO C N 1
ATOM 4872 C CA . PRO C 1 124 ? 35.393 -1.695 -70.713 1.00 7.86 148 PRO C CA 1
ATOM 4873 C C . PRO C 1 124 ? 35.703 -2.952 -71.512 1.00 8.96 148 PRO C C 1
ATOM 4874 O O . PRO C 1 124 ? 35.710 -2.935 -72.742 1.00 10.04 148 PRO C O 1
ATOM 4878 N N . GLY C 1 125 ? 35.930 -4.050 -70.797 1.00 8.75 149 GLY C N 1
ATOM 4879 C CA . GLY C 1 125 ? 36.238 -5.300 -71.467 1.00 8.93 149 GLY C CA 1
ATOM 4880 C C . GLY C 1 125 ? 35.261 -6.446 -71.271 1.00 8.99 149 GLY C C 1
ATOM 4881 O O . GLY C 1 125 ? 35.358 -7.456 -71.962 1.00 8.77 149 GLY C O 1
ATOM 4882 N N . THR C 1 126 ? 34.306 -6.298 -70.361 1.00 8.45 150 THR C N 1
ATOM 4883 C CA . THR C 1 126 ? 33.361 -7.379 -70.088 1.00 7.64 150 THR C CA 1
ATOM 4884 C C . THR C 1 126 ? 32.657 -7.983 -71.298 1.00 7.80 150 THR C C 1
ATOM 4885 O O . THR C 1 126 ? 32.684 -9.199 -71.484 1.00 8.93 150 THR C O 1
ATOM 4889 N N . VAL C 1 127 ? 32.029 -7.155 -72.124 1.00 7.53 151 VAL C N 1
ATOM 4890 C CA . VAL C 1 127 ? 31.331 -7.684 -73.292 1.00 7.63 151 VAL C CA 1
ATOM 4891 C C . VAL C 1 127 ? 32.277 -8.458 -74.210 1.00 8.49 151 VAL C C 1
ATOM 4892 O O . VAL C 1 127 ? 31.926 -9.524 -74.713 1.00 9.75 151 VAL C O 1
ATOM 4896 N N . ALA C 1 128 ? 33.481 -7.935 -74.408 1.00 8.32 152 ALA C N 1
ATOM 4897 C CA . ALA C 1 128 ? 34.464 -8.599 -75.256 1.00 8.35 152 ALA C CA 1
ATOM 4898 C C . ALA C 1 128 ? 34.897 -9.930 -74.644 1.00 9.40 152 ALA C C 1
ATOM 4899 O O . ALA C 1 128 ? 35.024 -10.939 -75.344 1.00 10.06 152 ALA C O 1
ATOM 4901 N N . GLY C 1 129 ? 35.118 -9.930 -73.334 1.00 8.83 153 GLY C N 1
ATOM 4902 C CA . GLY C 1 129 ? 35.542 -11.148 -72.668 1.00 8.69 153 GLY C CA 1
ATOM 4903 C C . GLY C 1 129 ? 34.494 -12.241 -72.721 1.00 8.86 153 GLY C C 1
ATOM 4904 O O . GLY C 1 129 ? 34.807 -13.403 -72.988 1.00 9.23 153 GLY C O 1
ATOM 4905 N N . PHE C 1 130 ? 33.241 -11.881 -72.467 1.00 8.63 154 PHE C N 1
ATOM 4906 C CA . PHE C 1 130 ? 32.174 -12.873 -72.487 1.00 9.21 154 PHE C CA 1
ATOM 4907 C C . PHE C 1 130 ? 31.979 -13.472 -73.874 1.00 9.53 154 PHE C C 1
ATOM 4908 O O . PHE C 1 130 ? 31.714 -14.665 -74.003 1.00 10.35 154 PHE C O 1
ATOM 4916 N N . SER C 1 131 ? 32.111 -12.653 -74.915 1.00 9.27 155 SER C N 1
ATOM 4917 C CA . SER C 1 131 ? 31.947 -13.164 -76.269 1.00 10.52 155 SER C CA 1
ATOM 4918 C C . SER C 1 131 ? 33.132 -14.018 -76.689 1.00 10.77 155 SER C C 1
ATOM 4919 O O . SER C 1 131 ? 32.963 -15.005 -77.406 1.00 10.96 155 SER C O 1
ATOM 4922 N N . LEU C 1 132 ? 34.333 -13.652 -76.251 1.00 10.50 156 LEU C N 1
ATOM 4923 C CA . LEU C 1 132 ? 35.501 -14.451 -76.604 1.00 10.98 156 LEU C CA 1
ATOM 4924 C C . LEU C 1 132 ? 35.284 -15.848 -76.029 1.00 10.50 156 LEU C C 1
ATOM 4925 O O . LEU C 1 132 ? 35.470 -16.854 -76.715 1.00 12.25 156 LEU C O 1
ATOM 4930 N N . ALA C 1 133 ? 34.874 -15.902 -74.767 1.00 10.49 157 ALA C N 1
ATOM 4931 C CA . ALA C 1 133 ? 34.640 -17.174 -74.099 1.00 10.69 157 ALA C CA 1
ATOM 4932 C C . ALA C 1 133 ? 33.477 -17.946 -74.709 1.00 10.49 157 ALA C C 1
ATOM 4933 O O . ALA C 1 133 ? 33.599 -19.137 -74.996 1.00 9.84 157 ALA C O 1
ATOM 4935 N N . LEU C 1 134 ? 32.350 -17.270 -74.908 1.00 10.69 158 LEU C N 1
ATOM 4936 C CA . LEU C 1 134 ? 31.168 -17.921 -75.465 1.00 10.16 158 LEU C CA 1
ATOM 4937 C C . LEU C 1 134 ? 31.410 -18.513 -76.846 1.00 10.51 158 LEU C C 1
ATOM 4938 O O . LEU C 1 134 ? 31.019 -19.648 -77.119 1.00 11.45 158 LEU C O 1
ATOM 4943 N N . ASP C 1 135 ? 32.056 -17.742 -77.712 1.00 11.76 159 ASP C N 1
ATOM 4944 C CA . ASP C 1 135 ? 32.326 -18.186 -79.076 1.00 12.50 159 ASP C CA 1
ATOM 4945 C C . ASP C 1 135 ? 33.259 -19.386 -79.159 1.00 12.91 159 ASP C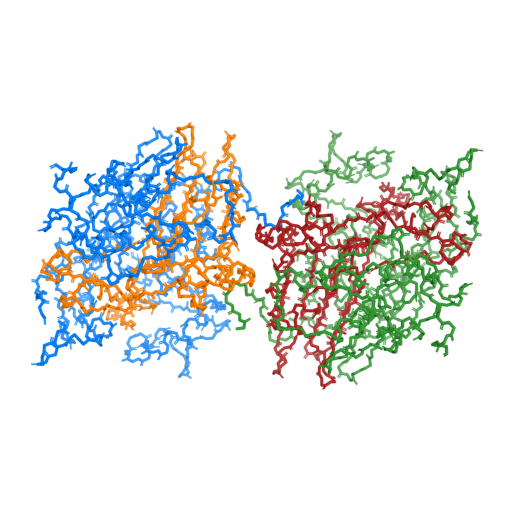 C 1
ATOM 4946 O O . ASP C 1 135 ? 33.060 -20.284 -79.977 1.00 14.80 159 ASP C O 1
ATOM 4951 N N . LYS C 1 136 ? 34.277 -19.402 -78.311 1.00 11.26 160 LYS C N 1
ATOM 4952 C CA . LYS C 1 136 ? 35.265 -20.468 -78.346 1.00 12.04 160 LYS C CA 1
ATOM 4953 C C . LYS C 1 136 ? 34.977 -21.684 -77.476 1.00 12.99 160 LYS C C 1
ATOM 4954 O O . LYS C 1 136 ? 35.258 -22.819 -77.877 1.00 13.72 160 LYS C O 1
ATOM 4960 N N . TYR C 1 137 ? 34.406 -21.452 -76.299 1.00 11.56 161 TYR C N 1
ATOM 4961 C CA . TYR C 1 137 ? 34.146 -22.535 -75.357 1.00 12.69 161 TYR C CA 1
ATOM 4962 C C . TYR C 1 137 ? 32.687 -22.794 -75.005 1.00 12.76 161 TYR C C 1
ATOM 4963 O O . TYR C 1 137 ? 32.378 -23.780 -74.333 1.00 14.83 161 TYR C O 1
ATOM 4972 N N . GLY C 1 138 ? 31.795 -21.912 -75.440 1.00 13.12 162 GLY C N 1
ATOM 4973 C CA . GLY C 1 138 ? 30.384 -22.101 -75.154 1.00 13.04 162 GLY C CA 1
ATOM 4974 C C . GLY C 1 138 ? 29.699 -22.904 -76.244 1.00 14.04 162 GLY C C 1
ATOM 4975 O O . GLY C 1 138 ? 30.362 -23.412 -77.150 1.00 14.49 162 GLY C O 1
ATOM 4976 N N . THR C 1 139 ? 28.376 -23.025 -76.161 1.00 14.01 163 THR C N 1
ATOM 4977 C CA . THR C 1 139 ? 27.611 -23.767 -77.166 1.00 14.30 163 THR C CA 1
ATOM 4978 C C . THR C 1 139 ? 26.367 -23.006 -77.609 1.00 14.31 163 THR C C 1
ATOM 4979 O O . THR C 1 139 ? 25.760 -23.333 -78.630 1.00 16.79 163 THR C O 1
ATOM 4991 N N . PRO C 1 141 ? 24.153 -19.350 -78.618 1.00 13.86 165 PRO C N 1
ATOM 4992 C CA . PRO C 1 141 ? 24.353 -18.063 -79.286 1.00 14.11 165 PRO C CA 1
ATOM 4993 C C . PRO C 1 141 ? 24.213 -16.954 -78.247 1.00 13.74 165 PRO C C 1
ATOM 4994 O O . PRO C 1 141 ? 23.495 -17.111 -77.258 1.00 13.77 165 PRO C O 1
ATOM 4998 N N . LEU C 1 142 ? 24.894 -15.838 -78.472 1.00 13.16 166 LEU C N 1
ATOM 4999 C CA . LEU C 1 142 ? 24.853 -14.725 -77.532 1.00 12.33 166 LEU C CA 1
ATOM 5000 C C . LEU C 1 142 ? 23.440 -14.261 -77.175 1.00 13.08 166 LEU C C 1
ATOM 5001 O O . LEU C 1 142 ? 23.149 -13.978 -76.012 1.00 12.58 166 LEU C O 1
ATOM 5006 N N . ASN C 1 143 ? 22.551 -14.195 -78.160 1.00 13.89 167 ASN C N 1
ATOM 5007 C CA . ASN C 1 143 ? 21.192 -13.737 -77.892 1.00 15.96 167 ASN C CA 1
ATOM 5008 C C . ASN C 1 143 ? 20.479 -14.575 -76.831 1.00 16.13 167 ASN C C 1
ATOM 5009 O O . ASN C 1 143 ? 19.703 -14.046 -76.037 1.00 17.30 167 ASN C O 1
ATOM 5014 N N . LYS C 1 144 ? 20.747 -15.876 -76.809 1.00 15.61 168 LYS C N 1
ATOM 5015 C CA . LYS C 1 144 ? 20.100 -16.749 -75.837 1.00 17.14 168 LYS C CA 1
ATOM 5016 C C . LYS C 1 144 ? 20.608 -16.583 -74.411 1.00 15.52 168 LYS C C 1
ATOM 5017 O O . LYS C 1 144 ? 19.834 -16.705 -73.459 1.00 15.92 168 LYS C O 1
ATOM 5023 N N . VAL C 1 145 ? 21.898 -16.306 -74.249 1.00 14.17 169 VAL C N 1
ATOM 5024 C CA . VAL C 1 145 ? 22.437 -16.133 -72.905 1.00 12.94 169 VAL C CA 1
ATOM 5025 C C . VAL C 1 145 ? 22.227 -14.715 -72.382 1.00 13.15 169 VAL C C 1
ATOM 5026 O O . VAL C 1 145 ? 22.372 -14.462 -71.187 1.00 13.27 169 VAL C O 1
ATOM 5030 N N . VAL C 1 146 ? 21.878 -13.794 -73.275 1.00 11.83 170 VAL C N 1
ATOM 5031 C CA . VAL C 1 146 ? 21.625 -12.411 -72.887 1.00 12.53 170 VAL C CA 1
ATOM 5032 C C . VAL C 1 146 ? 20.144 -12.202 -72.567 1.00 12.91 170 VAL C C 1
ATOM 5033 O O . VAL C 1 146 ? 19.786 -11.318 -71.788 1.00 13.77 170 VAL C O 1
ATOM 5037 N N . GLN C 1 147 ? 19.288 -13.033 -73.158 1.00 14.55 171 GLN C N 1
ATOM 5038 C CA . GLN C 1 147 ? 17.844 -12.920 -72.965 1.00 15.11 171 GLN C CA 1
ATOM 5039 C C . GLN C 1 147 ? 17.358 -12.770 -71.517 1.00 13.60 171 GLN C C 1
ATOM 5040 O O . GLN C 1 147 ? 16.531 -11.910 -71.229 1.00 12.69 171 GLN C O 1
ATOM 5046 N N . PRO C 1 148 ? 17.855 -13.607 -70.590 1.00 13.48 172 PRO C N 1
ATOM 5047 C CA . PRO C 1 148 ? 17.402 -13.481 -69.198 1.00 13.17 172 PRO C CA 1
ATOM 5048 C C . PRO C 1 148 ? 17.663 -12.085 -68.635 1.00 13.28 172 PRO C C 1
ATOM 5049 O O . PRO C 1 148 ? 16.795 -11.483 -67.997 1.00 13.23 172 PRO C O 1
ATOM 5053 N N . ALA C 1 149 ? 18.865 -11.574 -68.880 1.00 12.18 173 ALA C N 1
ATOM 5054 C CA . ALA C 1 149 ? 19.240 -10.245 -68.415 1.00 12.06 173 ALA C CA 1
ATOM 5055 C C . ALA C 1 149 ? 18.369 -9.188 -69.088 1.00 11.94 173 ALA C C 1
ATOM 5056 O O . ALA C 1 149 ? 17.942 -8.225 -68.454 1.00 12.69 173 ALA C O 1
ATOM 5058 N N . PHE C 1 150 ? 18.114 -9.369 -70.380 1.00 12.60 174 PHE C N 1
ATOM 5059 C CA . PHE C 1 150 ? 17.284 -8.433 -71.125 1.00 13.22 174 PHE C CA 1
ATOM 5060 C C . PHE C 1 150 ? 15.905 -8.292 -70.477 1.00 12.92 174 PHE C C 1
ATOM 5061 O O . PHE C 1 150 ? 15.429 -7.180 -70.250 1.00 13.23 174 PHE C O 1
ATOM 5069 N N . LYS C 1 151 ? 15.266 -9.418 -70.178 1.00 14.35 175 LYS C N 1
ATOM 5070 C CA . LYS C 1 151 ? 13.945 -9.380 -69.557 1.00 14.29 175 LYS C CA 1
ATOM 5071 C C . LYS C 1 151 ? 13.990 -8.683 -68.202 1.00 14.04 175 LYS C C 1
ATOM 5072 O O . LYS C 1 151 ? 13.104 -7.897 -67.872 1.00 13.73 175 LYS C O 1
ATOM 5078 N N . LEU C 1 152 ? 15.018 -8.974 -67.413 1.00 12.56 176 LEU C N 1
ATOM 5079 C CA . LEU C 1 152 ? 15.154 -8.350 -66.103 1.00 12.45 176 LEU C CA 1
ATOM 5080 C C . LEU C 1 152 ? 15.321 -6.835 -66.221 1.00 13.35 176 LEU C C 1
ATOM 5081 O O . LEU C 1 152 ? 14.810 -6.079 -65.395 1.00 13.92 176 LEU C O 1
ATOM 5086 N N . ALA C 1 153 ? 16.035 -6.389 -67.248 1.00 12.94 177 ALA C N 1
ATOM 5087 C CA . ALA C 1 153 ? 16.240 -4.962 -67.447 1.00 13.67 177 ALA C CA 1
ATOM 5088 C C . ALA C 1 153 ? 14.952 -4.314 -67.951 1.00 13.91 177 ALA C C 1
ATOM 5089 O O . ALA C 1 153 ? 14.549 -3.254 -67.478 1.00 14.17 177 ALA C O 1
ATOM 5091 N N . ARG C 1 154 ? 14.303 -4.972 -68.903 1.00 15.02 178 ARG C N 1
ATOM 5092 C CA . ARG C 1 154 ? 13.075 -4.454 -69.496 1.00 15.97 178 ARG C CA 1
ATOM 5093 C C . ARG C 1 154 ? 11.875 -4.448 -68.557 1.00 16.42 178 ARG C C 1
ATOM 5094 O O . ARG C 1 154 ? 11.189 -3.432 -68.422 1.00 17.58 178 ARG C O 1
ATOM 5102 N N . ASP C 1 155 ? 11.621 -5.582 -67.914 1.00 17.09 179 ASP C N 1
ATOM 5103 C CA . ASP C 1 155 ? 10.474 -5.701 -67.023 1.00 18.12 179 ASP C CA 1
ATOM 5104 C C . ASP C 1 155 ? 10.749 -5.253 -65.598 1.00 18.82 179 ASP C C 1
ATOM 5105 O O . ASP C 1 155 ? 9.821 -4.924 -64.854 1.00 19.99 179 ASP C O 1
ATOM 5110 N N . GLY C 1 156 ? 12.022 -5.237 -65.222 1.00 17.65 180 GLY C N 1
ATOM 5111 C CA . GLY C 1 156 ? 12.392 -4.821 -63.883 1.00 17.40 180 GLY C CA 1
ATOM 5112 C C . GLY C 1 156 ? 12.369 -5.954 -62.876 1.00 16.89 180 GLY C C 1
ATOM 5113 O O . GLY C 1 156 ? 11.900 -7.056 -63.164 1.00 17.06 180 GLY C O 1
ATOM 5114 N N . PHE C 1 157 ? 12.896 -5.682 -61.690 1.00 17.24 181 PHE C N 1
ATOM 5115 C CA . PHE C 1 157 ? 12.921 -6.670 -60.621 1.00 16.81 181 PHE C CA 1
ATOM 5116 C C . PHE C 1 157 ? 12.794 -5.938 -59.293 1.00 16.90 181 PHE C C 1
ATOM 5117 O O . PHE C 1 157 ? 13.010 -4.725 -59.217 1.00 18.95 181 PHE C O 1
ATOM 5125 N N . ILE C 1 158 ? 12.430 -6.672 -58.248 1.00 17.17 182 ILE C N 1
ATOM 5126 C CA . ILE C 1 158 ? 12.257 -6.081 -56.929 1.00 16.79 182 ILE C CA 1
ATOM 5127 C C . ILE C 1 158 ? 13.582 -5.825 -56.223 1.00 16.18 182 ILE C C 1
ATOM 5128 O O . ILE C 1 158 ? 14.430 -6.713 -56.132 1.00 15.74 182 ILE C O 1
ATOM 5133 N N . VAL C 1 159 ? 13.749 -4.606 -55.719 1.00 16.43 183 VAL C N 1
ATOM 5134 C CA . VAL C 1 159 ? 14.963 -4.231 -55.003 1.00 15.72 183 VAL C CA 1
ATOM 5135 C C . VAL C 1 159 ? 14.994 -4.958 -53.662 1.00 16.87 183 VAL C C 1
ATOM 5136 O O . VAL C 1 159 ? 14.058 -4.842 -52.865 1.00 17.73 183 VAL C O 1
ATOM 5140 N N . ASN C 1 160 ? 16.063 -5.714 -53.421 1.00 15.53 184 ASN C N 1
ATOM 5141 C CA . ASN C 1 160 ? 16.210 -6.461 -52.173 1.00 15.32 184 ASN C CA 1
ATOM 5142 C C . ASN C 1 160 ? 17.023 -5.692 -51.132 1.00 15.06 184 ASN C C 1
ATOM 5143 O O . ASN C 1 160 ? 17.309 -4.507 -51.305 1.00 15.96 184 ASN C O 1
ATOM 5148 N N . ASP C 1 161 ? 17.391 -6.371 -50.049 1.00 16.46 185 ASP C N 1
ATOM 5149 C CA . ASP C 1 161 ? 18.164 -5.741 -48.986 1.00 16.54 185 ASP C CA 1
ATOM 5150 C C . ASP C 1 161 ? 19.563 -5.335 -49.426 1.00 15.26 185 ASP C C 1
ATOM 5151 O O . ASP C 1 161 ? 20.012 -4.226 -49.140 1.00 14.95 185 ASP C O 1
ATOM 5156 N N . ALA C 1 162 ? 20.257 -6.235 -50.115 1.00 14.69 186 ALA C N 1
ATOM 5157 C CA . ALA C 1 162 ? 21.611 -5.945 -50.568 1.00 14.76 186 ALA C CA 1
ATOM 5158 C C . ALA C 1 162 ? 21.660 -4.700 -51.448 1.00 13.44 186 ALA C C 1
ATOM 5159 O O . ALA C 1 162 ? 22.456 -3.794 -51.203 1.00 13.99 186 ALA C O 1
ATOM 5161 N N . LEU C 1 163 ? 20.807 -4.658 -52.468 1.00 13.63 187 LEU C N 1
ATOM 5162 C CA . LEU C 1 163 ? 20.781 -3.522 -53.382 1.00 13.17 187 LEU C CA 1
ATOM 5163 C C . LEU C 1 163 ? 20.292 -2.247 -52.701 1.00 13.21 187 LEU C C 1
ATOM 5164 O O . LEU C 1 163 ? 20.867 -1.176 -52.891 1.00 12.32 187 LEU C O 1
ATOM 5169 N N . ALA C 1 164 ? 19.235 -2.359 -51.903 1.00 14.42 188 ALA C N 1
ATOM 5170 C CA . ALA C 1 164 ? 18.708 -1.191 -51.205 1.00 14.22 188 ALA C CA 1
ATOM 5171 C C . ALA C 1 164 ? 19.796 -0.578 -50.328 1.00 14.42 188 ALA C C 1
ATOM 5172 O O . ALA C 1 164 ? 20.035 0.628 -50.371 1.00 14.85 188 ALA C O 1
ATOM 5174 N N . ASP C 1 165 ? 20.462 -1.415 -49.538 1.00 15.16 189 ASP C N 1
ATOM 5175 C CA . ASP C 1 165 ? 21.517 -0.940 -48.653 1.00 15.57 189 ASP C CA 1
ATOM 5176 C C . ASP C 1 165 ? 22.695 -0.332 -49.410 1.00 14.90 189 ASP C C 1
ATOM 5177 O O . ASP C 1 165 ? 23.243 0.692 -48.998 1.00 14.86 189 ASP C O 1
ATOM 5182 N N . ASP C 1 166 ? 23.094 -0.957 -50.514 1.00 13.64 190 ASP C N 1
ATOM 5183 C CA . ASP C 1 166 ? 24.209 -0.425 -51.284 1.00 13.91 190 ASP C CA 1
ATOM 5184 C C . ASP C 1 166 ? 23.855 0.908 -51.939 1.00 13.09 190 ASP C C 1
ATOM 5185 O O . ASP C 1 166 ? 24.684 1.815 -51.992 1.00 13.33 190 ASP C O 1
ATOM 5190 N N . LEU C 1 167 ? 22.629 1.024 -52.440 1.00 14.76 191 LEU C N 1
ATOM 5191 C CA . LEU C 1 167 ? 22.191 2.266 -53.071 1.00 15.14 191 LEU C CA 1
ATOM 5192 C C . LEU C 1 167 ? 22.252 3.420 -52.075 1.00 15.31 191 LEU C C 1
ATOM 5193 O O . LEU C 1 167 ? 22.705 4.517 -52.402 1.00 16.18 191 LEU C O 1
ATOM 5198 N N . LYS C 1 168 ? 21.802 3.157 -50.853 1.00 16.49 192 LYS C N 1
ATOM 5199 C CA . LYS C 1 168 ? 21.786 4.166 -49.802 1.00 18.86 192 LYS C CA 1
ATOM 5200 C C . LYS C 1 168 ? 23.167 4.495 -49.245 1.00 18.80 192 LYS C C 1
ATOM 5201 O O . LYS C 1 168 ? 23.493 5.661 -49.028 1.00 21.14 192 LYS C O 1
ATOM 5207 N N . THR C 1 169 ? 23.979 3.467 -49.023 1.00 19.83 193 THR C N 1
ATOM 5208 C CA . THR C 1 169 ? 25.314 3.651 -48.466 1.00 21.08 193 THR C CA 1
ATOM 5209 C C . THR C 1 169 ? 26.368 4.132 -49.457 1.00 20.88 193 THR C C 1
ATOM 5210 O O . THR C 1 169 ? 27.068 5.111 -49.196 1.00 22.60 193 THR C O 1
ATOM 5214 N N . TYR C 1 170 ? 26.492 3.442 -50.585 1.00 18.11 194 TYR C N 1
ATOM 5215 C CA . TYR C 1 170 ? 27.486 3.820 -51.581 1.00 17.68 194 TYR C CA 1
ATOM 5216 C C . TYR C 1 170 ? 26.911 4.636 -52.729 1.00 15.74 194 TYR C C 1
ATOM 5217 O O . TYR C 1 170 ? 27.541 5.580 -53.201 1.00 16.73 194 TYR C O 1
ATOM 5226 N N . GLY C 1 171 ? 25.716 4.267 -53.177 1.00 15.16 195 GLY C N 1
ATOM 5227 C CA . GLY C 1 171 ? 25.091 4.975 -54.279 1.00 14.87 195 GLY C CA 1
ATOM 5228 C C . GLY C 1 171 ? 24.869 6.453 -54.024 1.00 15.00 195 GLY C C 1
ATOM 5229 O O . GLY C 1 171 ? 25.040 7.276 -54.921 1.00 15.29 195 GLY C O 1
ATOM 5230 N N . SER C 1 172 ? 24.493 6.795 -52.796 1.00 15.58 196 SER C N 1
ATOM 5231 C CA . SER C 1 172 ? 24.231 8.186 -52.433 1.00 17.00 196 SER C CA 1
ATOM 5232 C C . SER C 1 172 ? 25.417 9.108 -52.674 1.00 17.47 196 SER C C 1
ATOM 5233 O O . SER C 1 172 ? 25.247 10.312 -52.868 1.00 19.05 196 SER C O 1
ATOM 5236 N N . GLU C 1 173 ? 26.618 8.545 -52.661 1.00 18.23 197 GLU C N 1
ATOM 5237 C CA . GLU C 1 173 ? 27.821 9.340 -52.858 1.00 19.04 197 GLU C CA 1
ATOM 5238 C C . GLU C 1 173 ? 28.117 9.692 -54.310 1.00 17.89 197 GLU C C 1
ATOM 5239 O O . GLU C 1 173 ? 28.863 10.634 -54.579 1.00 18.52 197 GLU C O 1
ATOM 5245 N N . VAL C 1 174 ? 27.528 8.959 -55.248 1.00 16.77 198 VAL C N 1
ATOM 5246 C CA . VAL C 1 174 ? 27.810 9.223 -56.653 1.00 15.47 198 VAL C CA 1
ATOM 5247 C C . VAL C 1 174 ? 26.641 9.249 -57.634 1.00 14.96 198 VAL C C 1
ATOM 5248 O O . VAL C 1 174 ? 26.582 10.120 -58.501 1.00 16.23 198 VAL C O 1
ATOM 5252 N N . LEU C 1 175 ? 25.715 8.307 -57.503 1.00 14.68 199 LEU C N 1
ATOM 5253 C CA . LEU C 1 175 ? 24.593 8.217 -58.433 1.00 14.57 199 LEU C CA 1
ATOM 5254 C C . LEU C 1 175 ? 23.739 9.472 -58.626 1.00 15.51 199 LEU C C 1
ATOM 5255 O O . LEU C 1 175 ? 23.448 9.853 -59.759 1.00 15.26 199 LEU C O 1
ATOM 5260 N N . PRO C 1 176 ? 23.322 10.131 -57.535 1.00 16.18 200 PRO C N 1
ATOM 5261 C CA . PRO C 1 176 ? 22.503 11.331 -57.742 1.00 17.21 200 PRO C CA 1
ATOM 5262 C C . PRO C 1 176 ? 23.255 12.538 -58.312 1.00 17.49 200 PRO C C 1
ATOM 5263 O O . PRO C 1 176 ? 22.640 13.546 -58.664 1.00 18.69 200 PRO C O 1
ATOM 5267 N N . ASN C 1 177 ? 24.576 12.427 -58.422 1.00 16.81 201 ASN C N 1
ATOM 5268 C CA . ASN C 1 177 ? 25.407 13.516 -58.938 1.00 17.99 201 ASN C CA 1
ATOM 5269 C C . ASN C 1 177 ? 25.445 13.590 -60.461 1.00 17.65 201 ASN C C 1
ATOM 5270 O O . ASN C 1 177 ? 26.029 14.516 -61.030 1.00 19.32 201 ASN C O 1
ATOM 5275 N N . HIS C 1 178 ? 24.825 12.615 -61.115 1.00 15.31 202 HIS C N 1
ATOM 5276 C CA . HIS C 1 178 ? 24.797 12.557 -62.570 1.00 16.05 202 HIS C CA 1
ATOM 5277 C C . HIS C 1 178 ? 23.356 12.371 -63.021 1.00 15.78 202 HIS C C 1
ATOM 5278 O O . HIS C 1 178 ? 22.690 11.413 -62.632 1.00 15.85 202 HIS C O 1
ATOM 5285 N N . GLU C 1 179 ? 22.883 13.300 -63.844 1.00 16.42 203 GLU C N 1
ATOM 5286 C CA . GLU C 1 179 ? 21.506 13.280 -64.314 1.00 16.78 203 GLU C CA 1
ATOM 5287 C C . GLU C 1 179 ? 21.019 11.937 -64.851 1.00 15.96 203 GLU C C 1
ATOM 5288 O O . GLU C 1 179 ? 19.941 11.484 -64.473 1.00 15.63 203 GLU C O 1
ATOM 5294 N N . ASN C 1 180 ? 21.793 11.288 -65.719 1.00 16.07 204 ASN C N 1
ATOM 5295 C CA . ASN C 1 180 ? 21.346 10.008 -66.256 1.00 15.63 204 ASN C CA 1
ATOM 5296 C C . ASN C 1 180 ? 21.329 8.886 -65.221 1.00 15.39 204 ASN C C 1
ATOM 5297 O O . ASN C 1 180 ? 20.438 8.040 -65.239 1.00 16.47 204 ASN C O 1
ATOM 5302 N N . SER C 1 181 ? 22.301 8.879 -64.313 1.00 14.74 205 SER C N 1
ATOM 5303 C CA . SER C 1 181 ? 22.343 7.852 -63.278 1.00 14.77 205 SER C CA 1
ATOM 5304 C C . SER C 1 181 ? 21.186 8.066 -62.304 1.00 15.02 205 SER C C 1
ATOM 5305 O O . SER C 1 181 ? 20.527 7.118 -61.879 1.00 15.46 205 SER C O 1
ATOM 5308 N N . LYS C 1 182 ? 20.943 9.326 -61.961 1.00 15.68 206 LYS C N 1
ATOM 5309 C CA . LYS C 1 182 ? 19.876 9.676 -61.033 1.00 16.12 206 LYS C CA 1
ATOM 5310 C C . LYS C 1 182 ? 18.509 9.268 -61.578 1.00 15.99 206 LYS C C 1
ATOM 5311 O O . LYS C 1 182 ? 17.644 8.816 -60.834 1.00 16.44 206 LYS C O 1
ATOM 5317 N N . ALA C 1 183 ? 18.324 9.421 -62.884 1.00 15.98 207 ALA C N 1
ATOM 5318 C CA . ALA C 1 183 ? 17.060 9.075 -63.522 1.00 16.32 207 ALA C CA 1
ATOM 5319 C C . ALA C 1 183 ? 16.722 7.593 -63.380 1.00 15.57 207 ALA C C 1
ATOM 5320 O O . ALA C 1 183 ? 15.551 7.208 -63.353 1.00 16.67 207 ALA C O 1
ATOM 5322 N N . ILE C 1 184 ? 17.752 6.763 -63.280 1.00 14.88 208 ILE C N 1
ATOM 5323 C CA . ILE C 1 184 ? 17.560 5.323 -63.174 1.00 15.00 208 ILE C CA 1
ATOM 5324 C C . ILE C 1 184 ? 17.494 4.768 -61.754 1.00 15.40 208 ILE C C 1
ATOM 5325 O O . ILE C 1 184 ? 16.602 3.983 -61.425 1.00 16.07 208 ILE C O 1
ATOM 5330 N N . PHE C 1 185 ? 18.434 5.186 -60.914 1.00 15.55 209 PHE C N 1
ATOM 5331 C CA . PHE C 1 185 ? 18.527 4.664 -59.555 1.00 16.97 209 PHE C CA 1
ATOM 5332 C C . PHE C 1 185 ? 17.906 5.479 -58.430 1.00 17.84 209 PHE C C 1
ATOM 5333 O O . PHE C 1 185 ? 17.736 4.968 -57.321 1.00 18.72 209 PHE C O 1
ATOM 5341 N N . TRP C 1 186 ? 17.583 6.737 -58.705 1.00 19.92 210 TRP C N 1
ATOM 5342 C CA . TRP C 1 186 ? 16.974 7.596 -57.697 1.00 20.28 210 TRP C CA 1
ATOM 5343 C C . TRP C 1 186 ? 15.503 7.817 -58.018 1.00 22.49 210 TRP C C 1
ATOM 5344 O O . TRP C 1 186 ? 15.085 7.733 -59.172 1.00 21.49 210 TRP C O 1
ATOM 5355 N N . LYS C 1 187 ? 14.719 8.092 -56.984 1.00 24.46 211 LYS C N 1
ATOM 5356 C CA . LYS C 1 187 ? 13.295 8.333 -57.156 1.00 27.97 211 LYS C CA 1
ATOM 5357 C C . LYS C 1 187 ? 12.803 9.288 -56.081 1.00 28.88 211 LYS C C 1
ATOM 5358 O O . LYS C 1 187 ? 12.895 8.997 -54.888 1.00 28.49 211 LYS C O 1
ATOM 5364 N N . GLU C 1 188 ? 12.288 10.434 -56.512 1.00 30.39 212 GLU C N 1
ATOM 5365 C CA . GLU C 1 188 ? 11.775 11.436 -55.589 1.00 32.04 212 GLU C CA 1
ATOM 5366 C C . GLU C 1 188 ? 12.853 11.943 -54.636 1.00 31.33 212 GLU C C 1
ATOM 5367 O O . GLU C 1 188 ? 12.594 12.166 -53.453 1.00 31.48 212 GLU C O 1
ATOM 5373 N N . GLY C 1 189 ? 14.063 12.117 -55.159 1.00 30.34 213 GLY C N 1
ATOM 5374 C CA . GLY C 1 189 ? 15.163 12.616 -54.351 1.00 29.21 213 GLY C CA 1
ATOM 5375 C C . GLY C 1 189 ? 15.789 11.608 -53.409 1.00 27.89 213 GLY C C 1
ATOM 5376 O O . GLY C 1 189 ? 16.669 11.955 -52.622 1.00 27.77 213 GLY C O 1
ATOM 5377 N N . GLU C 1 190 ? 15.347 10.359 -53.488 1.00 27.03 214 GLU C N 1
ATOM 5378 C CA . GLU C 1 190 ? 15.876 9.310 -52.624 1.00 26.80 214 GLU C CA 1
ATOM 5379 C C . GLU C 1 190 ? 16.211 8.060 -53.427 1.00 24.96 214 GLU C C 1
ATOM 5380 O O . GLU C 1 190 ? 15.642 7.821 -54.490 1.00 22.87 214 GLU C O 1
ATOM 5386 N N . PRO C 1 191 ? 17.150 7.245 -52.927 1.00 23.48 215 PRO C N 1
ATOM 5387 C CA . PRO C 1 191 ? 17.497 6.029 -53.663 1.00 22.98 215 PRO C CA 1
ATOM 5388 C C . PRO C 1 191 ? 16.320 5.060 -53.620 1.00 22.33 215 PRO C C 1
ATOM 5389 O O . PRO C 1 191 ? 15.497 5.121 -52.704 1.00 22.37 215 PRO C O 1
ATOM 5393 N N . LEU C 1 192 ? 16.226 4.182 -54.613 1.00 22.14 216 LEU C N 1
ATOM 5394 C CA . LEU C 1 192 ? 15.150 3.201 -54.635 1.00 21.16 216 LEU C CA 1
ATOM 5395 C C . LEU C 1 192 ? 15.260 2.406 -53.340 1.00 21.31 216 LEU C C 1
ATOM 5396 O O . LEU C 1 192 ? 16.364 2.130 -52.870 1.00 21.47 216 LEU C O 1
ATOM 5401 N N . LYS C 1 193 ? 14.119 2.050 -52.761 1.00 21.60 217 LYS C N 1
ATOM 5402 C CA . LYS C 1 193 ? 14.099 1.314 -51.502 1.00 22.60 217 LYS C CA 1
ATOM 5403 C C . LYS C 1 193 ? 13.719 -0.151 -51.679 1.00 21.59 217 LYS C C 1
ATOM 5404 O O . LYS C 1 193 ? 13.238 -0.558 -52.737 1.00 20.75 217 LYS C O 1
ATOM 5410 N N . LYS C 1 194 ? 13.934 -0.942 -50.633 1.00 21.92 218 LYS C N 1
ATOM 5411 C CA . LYS C 1 194 ? 13.586 -2.353 -50.679 1.00 22.61 218 LYS C CA 1
ATOM 5412 C C . LYS C 1 194 ? 12.098 -2.449 -50.987 1.00 23.50 218 LYS C C 1
ATOM 5413 O O . LYS C 1 194 ? 11.290 -1.726 -50.400 1.00 23.24 218 LYS C O 1
ATOM 5419 N N . GLY C 1 195 ? 11.739 -3.331 -51.913 1.00 22.44 219 GLY C N 1
ATOM 5420 C CA . GLY C 1 195 ? 10.343 -3.482 -52.276 1.00 23.58 219 GLY C CA 1
ATOM 5421 C C . GLY C 1 195 ? 10.017 -2.744 -53.558 1.00 22.59 219 GLY C C 1
ATOM 5422 O O . GLY C 1 195 ? 9.075 -3.102 -54.263 1.00 23.67 219 GLY C O 1
ATOM 5423 N N . ASP C 1 196 ? 10.792 -1.705 -53.858 1.00 22.52 220 ASP C N 1
ATOM 5424 C CA . ASP C 1 196 ? 10.591 -0.930 -55.077 1.00 22.05 220 ASP C CA 1
ATOM 5425 C C . ASP C 1 196 ? 10.998 -1.777 -56.272 1.00 21.62 220 ASP C C 1
ATOM 5426 O O . ASP C 1 196 ? 11.728 -2.759 -56.128 1.00 22.51 220 ASP C O 1
ATOM 5431 N N . THR C 1 197 ? 10.524 -1.395 -57.452 1.00 20.62 221 THR C N 1
ATOM 5432 C CA . THR C 1 197 ? 10.859 -2.113 -58.671 1.00 20.99 221 THR C CA 1
ATOM 5433 C C . THR C 1 197 ? 11.883 -1.300 -59.447 1.00 20.19 221 THR C C 1
ATOM 5434 O O . THR C 1 197 ? 11.684 -0.110 -59.696 1.00 20.62 221 THR C O 1
ATOM 5438 N N . LEU C 1 198 ? 12.989 -1.938 -59.812 1.00 18.42 222 LEU C N 1
ATOM 5439 C CA . LEU C 1 198 ? 14.022 -1.259 -60.580 1.00 16.87 222 LEU C CA 1
ATOM 5440 C C . LEU C 1 198 ? 13.926 -1.681 -62.037 1.00 16.98 222 LEU C C 1
ATOM 5441 O O . LEU C 1 198 ? 14.173 -2.838 -62.376 1.00 16.46 222 LEU C O 1
ATOM 5446 N N . VAL C 1 199 ? 13.535 -0.736 -62.885 1.00 15.99 223 VAL C N 1
ATOM 5447 C CA . VAL C 1 199 ? 13.416 -0.974 -64.315 1.00 16.57 223 VAL C CA 1
ATOM 5448 C C . VAL C 1 199 ? 14.557 -0.214 -64.979 1.00 15.16 223 VAL C C 1
ATOM 5449 O O . VAL C 1 199 ? 14.819 0.941 -64.644 1.00 15.40 223 VAL C O 1
ATOM 5453 N N . GLN C 1 200 ? 15.241 -0.864 -65.914 1.00 14.12 224 GLN C N 1
ATOM 5454 C CA . GLN C 1 200 ? 16.358 -0.233 -66.605 1.00 14.15 224 GLN C CA 1
ATOM 5455 C C . GLN C 1 200 ? 16.133 -0.319 -68.112 1.00 14.48 224 GLN C C 1
ATOM 5456 O O . GLN C 1 200 ? 16.750 -1.122 -68.814 1.00 13.08 224 GLN C O 1
ATOM 5462 N N . ALA C 1 201 ? 15.228 0.528 -68.595 1.00 13.87 225 ALA C N 1
ATOM 5463 C CA . ALA C 1 201 ? 14.856 0.568 -70.005 1.00 14.93 225 ALA C CA 1
ATOM 5464 C C . ALA C 1 201 ? 16.025 0.802 -70.954 1.00 12.93 225 ALA C C 1
ATOM 5465 O O . ALA C 1 201 ? 16.130 0.137 -71.985 1.00 14.43 225 ALA C O 1
ATOM 5467 N N . ASN C 1 202 ? 16.897 1.747 -70.618 1.00 13.60 226 ASN C N 1
ATOM 5468 C CA . ASN C 1 202 ? 18.038 2.032 -71.476 1.00 13.87 226 ASN C CA 1
ATOM 5469 C C . ASN C 1 202 ? 18.988 0.843 -71.530 1.00 13.32 226 ASN C C 1
ATOM 5470 O O . ASN C 1 202 ? 19.470 0.477 -72.602 1.00 13.83 226 ASN C O 1
ATOM 5475 N N . LEU C 1 203 ? 19.250 0.234 -70.377 1.00 13.32 227 LEU C N 1
ATOM 5476 C CA . LEU C 1 203 ? 20.132 -0.926 -70.330 1.00 12.46 227 LEU C CA 1
ATOM 5477 C C . LEU C 1 203 ? 19.500 -2.044 -71.155 1.00 13.30 227 LEU C C 1
ATOM 5478 O O . LEU C 1 203 ? 20.195 -2.788 -71.847 1.00 12.52 227 LEU C O 1
ATOM 5483 N N . ALA C 1 204 ? 18.175 -2.155 -71.078 1.00 12.78 228 ALA C N 1
ATOM 5484 C CA . ALA C 1 204 ? 17.453 -3.173 -71.832 1.00 12.90 228 ALA C CA 1
ATOM 5485 C C . ALA C 1 204 ? 17.714 -2.990 -73.321 1.00 12.92 228 ALA C C 1
ATOM 5486 O O . ALA C 1 204 ? 17.981 -3.956 -74.030 1.00 14.43 228 ALA C O 1
ATOM 5488 N N . LYS C 1 205 ? 17.635 -1.749 -73.794 1.00 13.29 229 LYS C N 1
ATOM 5489 C CA . LYS C 1 205 ? 17.883 -1.466 -75.205 1.00 14.75 229 LYS C CA 1
ATOM 5490 C C . LYS C 1 205 ? 19.308 -1.871 -75.574 1.00 14.81 229 LYS C C 1
ATOM 5491 O O . LYS C 1 205 ? 19.541 -2.495 -76.611 1.00 15.35 229 LYS C O 1
ATOM 5497 N N . SER C 1 206 ? 20.260 -1.513 -74.717 1.00 13.88 230 SER C N 1
ATOM 5498 C CA . SER C 1 206 ? 21.660 -1.850 -74.944 1.00 13.14 230 SER C CA 1
ATOM 5499 C C . SER C 1 206 ? 21.829 -3.365 -75.051 1.00 12.56 230 SER C C 1
ATOM 5500 O O . SER C 1 206 ? 22.509 -3.860 -75.949 1.00 13.31 230 SER C O 1
ATOM 5503 N N . LEU C 1 207 ? 21.202 -4.098 -74.135 1.00 12.76 231 LEU C N 1
ATOM 5504 C CA . LEU C 1 207 ? 21.275 -5.555 -74.137 1.00 12.11 231 LEU C CA 1
ATOM 5505 C C . LEU C 1 207 ? 20.619 -6.129 -75.390 1.00 12.96 231 LEU C C 1
ATOM 5506 O O . LEU C 1 207 ? 21.127 -7.072 -75.995 1.00 12.96 231 LEU C O 1
ATOM 5511 N N . GLU C 1 208 ? 19.482 -5.554 -75.768 1.00 13.82 232 GLU C N 1
ATOM 5512 C CA . GLU C 1 208 ? 18.756 -5.996 -76.951 1.00 15.01 232 GLU C CA 1
ATOM 5513 C C . GLU C 1 208 ? 19.623 -5.852 -78.201 1.00 14.38 232 GLU C C 1
ATOM 5514 O O . GLU C 1 208 ? 19.681 -6.758 -79.036 1.00 15.19 232 GLU C O 1
ATOM 5528 N N . ILE C 1 210 ? 22.906 -5.689 -78.278 1.00 12.49 234 ILE C N 1
ATOM 5529 C CA . ILE C 1 210 ? 24.070 -6.565 -78.192 1.00 11.99 234 ILE C CA 1
ATOM 5530 C C . ILE C 1 210 ? 23.646 -7.961 -78.644 1.00 13.26 234 ILE C C 1
ATOM 5531 O O . ILE C 1 210 ? 24.371 -8.642 -79.368 1.00 13.60 234 ILE C O 1
ATOM 5536 N N . ALA C 1 211 ? 22.461 -8.380 -78.213 1.00 13.84 235 ALA C N 1
ATOM 5537 C CA . ALA C 1 211 ? 21.941 -9.687 -78.582 1.00 16.02 235 ALA C CA 1
ATOM 5538 C C . ALA C 1 211 ? 21.725 -9.766 -80.091 1.00 16.84 235 ALA C C 1
ATOM 5539 O O . ALA C 1 211 ? 21.957 -10.806 -80.708 1.00 18.39 235 ALA C O 1
ATOM 5541 N N . GLU C 1 212 ? 21.297 -8.656 -80.683 1.00 17.43 236 GLU C N 1
ATOM 5542 C CA . GLU C 1 212 ? 21.034 -8.611 -82.118 1.00 19.31 236 GLU C CA 1
ATOM 5543 C C . GLU C 1 212 ? 22.260 -8.385 -82.997 1.00 18.32 236 GLU C C 1
ATOM 5544 O O . GLU C 1 212 ? 22.425 -9.058 -84.014 1.00 19.69 236 GLU C O 1
ATOM 5550 N N . ASN C 1 213 ? 23.119 -7.445 -82.610 1.00 17.11 237 ASN C N 1
ATOM 5551 C CA . ASN C 1 213 ? 24.303 -7.131 -83.408 1.00 16.45 237 ASN C CA 1
ATOM 5552 C C . ASN C 1 213 ? 25.604 -7.778 -82.951 1.00 15.16 237 ASN C C 1
ATOM 5553 O O . ASN C 1 213 ? 26.611 -7.706 -83.656 1.00 15.33 237 ASN C O 1
ATOM 5558 N N . GLY C 1 214 ? 25.593 -8.404 -81.779 1.00 13.57 238 GLY C N 1
ATOM 5559 C CA . GLY C 1 214 ? 26.804 -9.026 -81.277 1.00 12.73 238 GLY C CA 1
ATOM 5560 C C . GLY C 1 214 ? 27.614 -8.035 -80.460 1.00 12.41 238 GLY C C 1
ATOM 5561 O O . GLY C 1 214 ? 27.170 -6.908 -80.250 1.00 12.04 238 GLY C O 1
ATOM 5562 N N . PRO C 1 215 ? 28.811 -8.418 -79.993 1.00 12.35 239 PRO C N 1
ATOM 5563 C CA . PRO C 1 215 ? 29.655 -7.526 -79.193 1.00 12.59 239 PRO C CA 1
ATOM 5564 C C . PRO C 1 215 ? 30.043 -6.229 -79.906 1.00 12.24 239 PRO C C 1
ATOM 5565 O O . PRO C 1 215 ? 30.416 -5.251 -79.256 1.00 11.20 239 PRO C O 1
ATOM 5569 N N . ASP C 1 216 ? 29.953 -6.220 -81.235 1.00 13.21 240 ASP C N 1
ATOM 5570 C CA . ASP C 1 216 ? 30.282 -5.019 -82.007 1.00 14.05 240 ASP C CA 1
ATOM 5571 C C . ASP C 1 216 ? 29.361 -3.867 -81.622 1.00 12.92 240 ASP C C 1
ATOM 5572 O O . ASP C 1 216 ? 29.709 -2.703 -81.795 1.00 13.23 240 ASP C O 1
ATOM 5577 N N . GLU C 1 217 ? 28.179 -4.186 -81.109 1.00 11.26 241 GLU C N 1
ATOM 5578 C CA . GLU C 1 217 ? 27.256 -3.137 -80.698 1.00 11.69 241 GLU C CA 1
ATOM 5579 C C . GLU C 1 217 ? 27.937 -2.296 -79.627 1.00 11.46 241 GLU C C 1
ATOM 5580 O O . GLU C 1 217 ? 27.878 -1.067 -79.649 1.00 12.64 241 GLU C O 1
ATOM 5586 N N . PHE C 1 218 ? 28.598 -2.971 -78.694 1.00 9.99 242 PHE C N 1
ATOM 5587 C CA . PHE C 1 218 ? 29.277 -2.289 -77.602 1.00 9.56 242 PHE C CA 1
ATOM 5588 C C . PHE C 1 218 ? 30.557 -1.565 -78.011 1.00 10.06 242 PHE C C 1
ATOM 5589 O O . PHE C 1 218 ? 30.813 -0.443 -77.570 1.00 10.71 242 PHE C O 1
ATOM 5597 N N . TYR C 1 219 ? 31.356 -2.204 -78.858 1.00 10.75 243 TYR C N 1
ATOM 5598 C CA . TYR C 1 219 ? 32.635 -1.634 -79.258 1.00 10.01 243 TYR C CA 1
ATOM 5599 C C . TYR C 1 219 ? 32.676 -0.776 -80.512 1.00 10.60 243 TYR C C 1
ATOM 5600 O O . TYR C 1 219 ? 33.643 -0.041 -80.718 1.00 11.63 243 TYR C O 1
ATOM 5609 N N . LYS C 1 220 ? 31.638 -0.853 -81.336 1.00 11.01 244 LYS C N 1
ATOM 5610 C CA . LYS C 1 220 ? 31.612 -0.081 -82.574 1.00 12.19 244 LYS C CA 1
ATOM 5611 C C . LYS C 1 220 ? 30.278 0.588 -82.885 1.00 13.09 244 LYS C C 1
ATOM 5612 O O . LYS C 1 220 ? 30.230 1.531 -83.675 1.00 13.59 244 LYS C O 1
ATOM 5618 N N . GLY C 1 221 ? 29.206 0.105 -82.265 1.00 12.17 245 GLY C N 1
ATOM 5619 C CA . GLY C 1 221 ? 27.883 0.647 -82.533 1.00 11.78 245 GLY C CA 1
ATOM 5620 C C . GLY C 1 221 ? 27.394 1.799 -81.675 1.00 10.30 245 GLY C C 1
ATOM 5621 O O . GLY C 1 221 ? 28.176 2.599 -81.169 1.00 10.49 245 GLY C O 1
ATOM 5622 N N . THR C 1 222 ? 26.077 1.878 -81.516 1.00 10.83 246 THR C N 1
ATOM 5623 C CA . THR C 1 222 ? 25.470 2.947 -80.736 1.00 10.95 246 THR C CA 1
ATOM 5624 C C . THR C 1 222 ? 26.015 3.033 -79.316 1.00 11.00 246 THR C C 1
ATOM 5625 O O . THR C 1 222 ? 26.293 4.129 -78.824 1.00 11.77 246 THR C O 1
ATOM 5629 N N . ILE C 1 223 ? 26.178 1.892 -78.653 1.00 10.21 247 ILE C N 1
ATOM 5630 C CA . ILE C 1 223 ? 26.707 1.925 -77.293 1.00 9.77 247 ILE C CA 1
ATOM 5631 C C . ILE C 1 223 ? 28.090 2.571 -77.277 1.00 9.91 247 ILE C C 1
ATOM 5632 O O . ILE C 1 223 ? 28.387 3.394 -76.410 1.00 10.16 247 ILE C O 1
ATOM 5637 N N . ALA C 1 224 ? 28.932 2.200 -78.239 1.00 10.10 248 ALA C N 1
ATOM 5638 C CA . ALA C 1 224 ? 30.279 2.751 -78.321 1.00 10.29 248 ALA C CA 1
ATOM 5639 C C . ALA C 1 224 ? 30.222 4.268 -78.457 1.00 9.98 248 ALA C C 1
ATOM 5640 O O . ALA C 1 224 ? 30.967 4.988 -77.792 1.00 10.50 248 ALA C O 1
ATOM 5642 N N . GLU C 1 225 ? 29.330 4.753 -79.315 1.00 9.32 249 GLU C N 1
ATOM 5643 C CA . GLU C 1 225 ? 29.197 6.193 -79.516 1.00 10.28 249 GLU C CA 1
ATOM 5644 C C . GLU C 1 225 ? 28.675 6.873 -78.253 1.00 10.03 249 GLU C C 1
ATOM 5645 O O . GLU C 1 225 ? 29.099 7.978 -77.922 1.00 10.45 249 GLU C O 1
ATOM 5651 N N . GLN C 1 226 ? 27.759 6.218 -77.545 1.00 10.05 250 GLN C N 1
ATOM 5652 C CA . GLN C 1 226 ? 27.216 6.808 -76.328 1.00 9.54 250 GLN C CA 1
ATOM 5653 C C . GLN C 1 226 ? 28.294 6.946 -75.261 1.00 10.50 250 GLN C C 1
ATOM 5654 O O . GLN C 1 226 ? 28.298 7.909 -74.497 1.00 11.60 250 GLN C O 1
ATOM 5660 N N . ILE C 1 227 ? 29.218 5.992 -75.217 1.00 9.92 251 ILE C N 1
ATOM 5661 C CA . ILE C 1 227 ? 30.317 6.063 -74.264 1.00 10.13 251 ILE C CA 1
ATOM 5662 C C . ILE C 1 227 ? 31.273 7.182 -74.691 1.00 10.20 251 ILE C C 1
ATOM 5663 O O . ILE C 1 227 ? 31.657 8.020 -73.880 1.00 9.94 251 ILE C O 1
ATOM 5668 N N . ALA C 1 228 ? 31.648 7.198 -75.968 1.00 11.16 252 ALA C N 1
ATOM 5669 C CA . ALA C 1 228 ? 32.560 8.221 -76.473 1.00 10.62 252 ALA C CA 1
ATOM 5670 C C . ALA C 1 228 ? 31.982 9.619 -76.273 1.00 11.81 252 ALA C C 1
ATOM 5671 O O . ALA C 1 228 ? 32.702 10.552 -75.924 1.00 12.02 252 ALA C O 1
ATOM 5673 N N . GLN C 1 229 ? 30.680 9.754 -76.496 1.00 10.64 253 GLN C N 1
ATOM 5674 C CA . GLN C 1 229 ? 30.014 11.039 -76.344 1.00 11.93 253 GLN C CA 1
ATOM 5675 C C . GLN C 1 229 ? 29.996 11.484 -74.884 1.00 12.33 253 GLN C C 1
ATOM 5676 O O . GLN C 1 229 ? 30.290 12.639 -74.573 1.00 12.39 253 GLN C O 1
ATOM 5682 N N . GLU C 1 230 ? 29.643 10.563 -73.991 1.00 12.32 254 GLU C N 1
ATOM 5683 C CA . GLU C 1 230 ? 29.608 10.854 -72.561 1.00 11.67 254 GLU C CA 1
ATOM 5684 C C . GLU C 1 230 ? 30.981 11.362 -72.135 1.00 12.33 254 GLU C C 1
ATOM 5685 O O . GLU C 1 230 ? 31.102 12.318 -71.366 1.00 11.78 254 GLU C O 1
ATOM 5699 N N . GLN C 1 232 ? 33.467 12.667 -74.184 1.00 11.75 256 GLN C N 1
ATOM 5700 C CA . GLN C 1 232 ? 33.809 13.944 -74.806 1.00 12.00 256 GLN C CA 1
ATOM 5701 C C . GLN C 1 232 ? 33.149 15.134 -74.122 1.00 12.72 256 GLN C C 1
ATOM 5702 O O . GLN C 1 232 ? 33.786 16.162 -73.891 1.00 15.01 256 GLN C O 1
ATOM 5708 N N . LYS C 1 233 ? 31.869 14.993 -73.808 1.00 13.99 257 LYS C N 1
ATOM 5709 C CA . LYS C 1 233 ? 31.119 16.065 -73.167 1.00 15.76 257 LYS C CA 1
ATOM 5710 C C . LYS C 1 233 ? 31.660 16.431 -71.788 1.00 16.76 257 LYS C C 1
ATOM 5711 O O . LYS C 1 233 ? 31.534 17.575 -71.354 1.00 16.94 257 LYS C O 1
ATOM 5717 N N . ASN C 1 234 ? 32.290 15.473 -71.117 1.00 15.60 258 ASN C N 1
ATOM 5718 C CA . ASN C 1 234 ? 32.790 15.702 -69.765 1.00 16.41 258 ASN C CA 1
ATOM 5719 C C . ASN C 1 234 ? 34.296 15.647 -69.524 1.00 17.03 258 ASN C C 1
ATOM 5720 O O . ASN C 1 234 ? 34.735 15.489 -68.384 1.00 18.92 258 ASN C O 1
ATOM 5725 N N . GLY C 1 235 ? 35.086 15.782 -70.581 1.00 16.48 259 GLY C N 1
ATOM 5726 C CA . GLY C 1 235 ? 36.528 15.763 -70.415 1.00 16.74 259 GLY C CA 1
ATOM 5727 C C . GLY C 1 235 ? 37.121 14.393 -70.153 1.00 17.30 259 GLY C C 1
ATOM 5728 O O . GLY C 1 235 ? 38.232 14.290 -69.630 1.00 18.68 259 GLY C O 1
ATOM 5729 N N . GLY C 1 236 ? 36.375 13.347 -70.499 1.00 16.19 260 GLY C N 1
ATOM 5730 C CA . GLY C 1 236 ? 36.861 11.989 -70.325 1.00 14.26 260 GLY C CA 1
ATOM 5731 C C . GLY C 1 236 ? 37.757 11.642 -71.500 1.00 13.98 260 GLY C C 1
ATOM 5732 O O . GLY C 1 236 ? 37.825 12.402 -72.467 1.00 14.41 260 GLY C O 1
ATOM 5733 N N . LEU C 1 237 ? 38.418 10.488 -71.450 1.00 12.51 261 LEU C N 1
ATOM 5734 C CA . LEU C 1 237 ? 39.339 10.112 -72.521 1.00 13.00 261 LEU C CA 1
ATOM 5735 C C . LEU C 1 237 ? 38.937 8.983 -73.470 1.00 12.29 261 LEU C C 1
ATOM 5736 O O . LEU C 1 237 ? 39.438 8.920 -74.593 1.00 13.04 261 LEU C O 1
ATOM 5741 N N . ILE C 1 238 ? 38.053 8.089 -73.037 1.00 11.73 262 ILE C N 1
ATOM 5742 C CA . ILE C 1 238 ? 37.654 6.969 -73.894 1.00 11.57 262 ILE C CA 1
ATOM 5743 C C . ILE C 1 238 ? 37.020 7.434 -75.203 1.00 11.83 262 ILE C C 1
ATOM 5744 O O . ILE C 1 238 ? 36.047 8.185 -75.201 1.00 12.75 262 ILE C O 1
ATOM 5749 N N . THR C 1 239 ? 37.581 6.972 -76.316 1.00 12.14 263 THR C N 1
ATOM 5750 C CA . THR C 1 239 ? 37.100 7.332 -77.648 1.00 11.69 263 THR C CA 1
ATOM 5751 C C . THR C 1 239 ? 36.600 6.101 -78.396 1.00 13.30 263 THR C C 1
ATOM 5752 O O . THR C 1 239 ? 36.782 4.969 -77.945 1.00 12.09 263 THR C O 1
ATOM 5756 N N . LYS C 1 240 ? 35.980 6.325 -79.551 1.00 13.94 264 LYS C N 1
ATOM 5757 C CA . LYS C 1 240 ? 35.500 5.218 -80.367 1.00 15.11 264 LYS C CA 1
ATOM 5758 C C . LYS C 1 240 ? 36.706 4.397 -80.799 1.00 13.89 264 LYS C C 1
ATOM 5759 O O . LYS C 1 240 ? 36.625 3.178 -80.940 1.00 14.15 264 LYS C O 1
ATOM 5765 N N . GLU C 1 241 ? 37.832 5.075 -81.007 1.00 13.55 265 GLU C N 1
ATOM 5766 C CA . GLU C 1 241 ? 39.054 4.401 -81.418 1.00 13.54 265 GLU C CA 1
ATOM 5767 C C . GLU C 1 241 ? 39.506 3.458 -80.301 1.00 12.52 265 GLU C C 1
ATOM 5768 O O . GLU C 1 241 ? 39.937 2.334 -80.565 1.00 12.90 265 GLU C O 1
ATOM 5774 N N . ASP C 1 242 ? 39.398 3.905 -79.052 1.00 11.27 266 ASP C N 1
ATOM 5775 C CA . ASP C 1 242 ? 39.782 3.056 -77.927 1.00 10.75 266 ASP C CA 1
ATOM 5776 C C . ASP C 1 242 ? 38.898 1.815 -77.893 1.00 11.21 266 ASP C C 1
ATOM 5777 O O . ASP C 1 242 ? 39.376 0.696 -77.709 1.00 11.00 266 ASP C O 1
ATOM 5782 N N . LEU C 1 243 ? 37.598 2.024 -78.061 1.00 10.71 267 LEU C N 1
ATOM 5783 C CA . LEU C 1 243 ? 36.652 0.918 -78.035 1.00 9.95 267 LEU C CA 1
ATOM 5784 C C . LEU C 1 243 ? 36.882 -0.062 -79.180 1.00 11.31 267 LEU C C 1
ATOM 5785 O O . LEU C 1 243 ? 36.839 -1.275 -78.979 1.00 10.60 267 LEU C O 1
ATOM 5790 N N . ALA C 1 244 ? 37.152 0.455 -80.374 1.00 11.22 268 ALA C N 1
ATOM 5791 C CA . ALA C 1 244 ? 37.387 -0.414 -81.524 1.00 12.45 268 ALA C CA 1
ATOM 5792 C C . ALA C 1 244 ? 38.685 -1.207 -81.372 1.00 11.93 268 ALA C C 1
ATOM 5793 O O . ALA C 1 244 ? 38.828 -2.295 -81.932 1.00 13.57 268 ALA C O 1
ATOM 5795 N N . ALA C 1 245 ? 39.626 -0.665 -80.603 1.00 12.73 269 ALA C N 1
ATOM 5796 C CA . ALA C 1 245 ? 40.912 -1.318 -80.399 1.00 12.63 269 ALA C CA 1
ATOM 5797 C C . ALA C 1 245 ? 40.927 -2.264 -79.206 1.00 12.10 269 ALA C C 1
ATOM 5798 O O . ALA C 1 245 ? 41.891 -3.006 -79.015 1.00 13.87 269 ALA C O 1
ATOM 5800 N N . TYR C 1 246 ? 39.868 -2.251 -78.403 1.00 11.81 270 TYR C N 1
ATOM 5801 C CA . TYR C 1 246 ? 39.851 -3.128 -77.242 1.00 10.65 270 TYR C CA 1
ATOM 5802 C C . TYR C 1 246 ? 39.859 -4.597 -77.624 1.00 11.01 270 TYR C C 1
ATOM 5803 O O . TYR C 1 246 ? 39.212 -5.009 -78.587 1.00 12.77 270 TYR C O 1
ATOM 5812 N N . LYS C 1 247 ? 40.591 -5.392 -76.855 1.00 11.61 271 LYS C N 1
ATOM 5813 C CA . LYS C 1 247 ? 40.627 -6.818 -77.106 1.00 11.70 271 LYS C CA 1
ATOM 5814 C C . LYS C 1 247 ? 40.748 -7.610 -75.812 1.00 10.72 271 LYS C C 1
ATOM 5815 O O . LYS C 1 247 ? 41.537 -7.261 -74.928 1.00 12.08 271 LYS C O 1
ATOM 5821 N N . ALA C 1 248 ? 39.931 -8.651 -75.688 1.00 10.45 272 ALA C N 1
ATOM 5822 C CA . ALA C 1 248 ? 40.022 -9.529 -74.533 1.00 10.33 272 ALA C CA 1
ATOM 5823 C C . ALA C 1 248 ? 41.196 -10.410 -74.946 1.00 11.60 272 ALA C C 1
ATOM 5824 O O . ALA C 1 248 ? 41.380 -10.676 -76.137 1.00 12.06 272 ALA C O 1
ATOM 5826 N N . VAL C 1 249 ? 41.988 -10.857 -73.978 1.00 10.91 273 VAL C N 1
ATOM 5827 C CA . VAL C 1 249 ? 43.168 -11.660 -74.281 1.00 11.02 273 VAL C CA 1
ATOM 5828 C C . VAL C 1 249 ? 43.210 -12.993 -73.547 1.00 10.11 273 VAL C C 1
ATOM 5829 O O . VAL C 1 249 ? 43.135 -13.036 -72.319 1.00 10.97 273 VAL C O 1
ATOM 5833 N N . GLU C 1 250 ? 43.336 -14.084 -74.298 1.00 11.21 274 GLU C N 1
ATOM 5834 C CA . GLU C 1 250 ? 43.426 -15.396 -73.677 1.00 10.81 274 GLU C CA 1
ATOM 5835 C C . GLU C 1 250 ? 44.876 -15.537 -73.226 1.00 11.02 274 GLU C C 1
ATOM 5836 O O . GLU C 1 250 ? 45.806 -15.277 -73.997 1.00 11.55 274 GLU C O 1
ATOM 5842 N N . ARG C 1 251 ? 45.071 -15.919 -71.967 1.00 10.90 275 ARG C N 1
ATOM 5843 C CA . ARG C 1 251 ? 46.413 -16.053 -71.421 1.00 10.41 275 ARG C CA 1
ATOM 5844 C C . ARG C 1 251 ? 46.606 -17.389 -70.723 1.00 11.24 275 ARG C C 1
ATOM 5845 O O . ARG C 1 251 ? 45.642 -18.095 -70.435 1.00 12.35 275 ARG C O 1
ATOM 5853 N N . THR C 1 252 ? 47.862 -17.735 -70.464 1.00 12.19 276 THR C N 1
ATOM 5854 C CA . THR C 1 252 ? 48.180 -18.986 -69.787 1.00 13.06 276 THR C CA 1
ATOM 5855 C C . THR C 1 252 ? 48.018 -18.802 -68.282 1.00 11.74 276 THR C C 1
ATOM 5856 O O . THR C 1 252 ? 48.619 -17.912 -67.684 1.00 12.99 276 THR C O 1
ATOM 5860 N N . PRO C 1 253 ? 47.196 -19.646 -67.647 1.00 12.14 277 PRO C N 1
ATOM 5861 C CA . PRO C 1 253 ? 46.992 -19.523 -66.202 1.00 12.32 277 PRO C CA 1
ATOM 5862 C C . PRO C 1 253 ? 48.263 -19.751 -65.399 1.00 13.65 277 PRO C C 1
ATOM 5863 O O . PRO C 1 253 ? 49.184 -20.431 -65.854 1.00 13.23 277 PRO C O 1
ATOM 5867 N N . ILE C 1 254 ? 48.317 -19.161 -64.211 1.00 13.48 278 ILE C N 1
ATOM 5868 C CA . ILE C 1 254 ? 49.445 -19.374 -63.319 1.00 13.58 278 ILE C CA 1
ATOM 5869 C C . ILE C 1 254 ? 49.087 -20.712 -62.689 1.00 15.77 278 ILE C C 1
ATOM 5870 O O . ILE C 1 254 ? 47.926 -20.951 -62.358 1.00 16.03 278 ILE C O 1
ATOM 5875 N N . SER C 1 255 ? 50.064 -21.594 -62.545 1.00 16.53 279 SER C N 1
ATOM 5876 C CA . SER C 1 255 ? 49.796 -22.895 -61.952 1.00 18.03 279 SER C CA 1
ATOM 5877 C C . SER C 1 255 ? 50.906 -23.275 -60.994 1.00 18.25 279 SER C C 1
ATOM 5878 O O . SER C 1 255 ? 52.080 -23.287 -61.362 1.00 20.49 279 SER C O 1
ATOM 5881 N N . GLY C 1 256 ? 50.530 -23.575 -59.759 1.00 17.54 280 GLY C N 1
ATOM 5882 C CA . GLY C 1 256 ? 51.515 -23.961 -58.770 1.00 17.85 280 GLY C CA 1
ATOM 5883 C C . GLY C 1 256 ? 51.123 -25.275 -58.129 1.00 18.06 280 GLY C C 1
ATOM 5884 O O . GLY C 1 256 ? 49.964 -25.680 -58.191 1.00 18.94 280 GLY C O 1
ATOM 5885 N N . ASP C 1 257 ? 52.092 -25.951 -57.525 1.00 19.50 281 ASP C N 1
ATOM 5886 C CA . ASP C 1 257 ? 51.823 -27.217 -56.862 1.00 19.95 281 ASP C CA 1
ATOM 5887 C C . ASP C 1 257 ? 51.902 -26.972 -55.364 1.00 18.26 281 ASP C C 1
ATOM 5888 O O . ASP C 1 257 ? 52.849 -26.352 -54.883 1.00 19.06 281 ASP C O 1
ATOM 5893 N N . TYR C 1 258 ? 50.898 -27.438 -54.631 1.00 16.46 282 TYR C N 1
ATOM 5894 C CA . TYR C 1 258 ? 50.875 -27.272 -53.184 1.00 15.30 282 TYR C CA 1
ATOM 5895 C C . TYR C 1 258 ? 50.445 -28.581 -52.547 1.00 15.52 282 TYR C C 1
ATOM 5896 O O . TYR C 1 258 ? 49.281 -28.967 -52.631 1.00 15.92 282 TYR C O 1
ATOM 5905 N N . ARG C 1 259 ? 51.402 -29.263 -51.926 1.00 16.74 283 ARG C N 1
ATOM 5906 C CA . ARG C 1 259 ? 51.161 -30.539 -51.261 1.00 16.83 283 ARG C CA 1
ATOM 5907 C C . ARG C 1 259 ? 50.387 -31.543 -52.114 1.00 17.86 283 ARG C C 1
ATOM 5908 O O . ARG C 1 259 ? 49.491 -32.230 -51.619 1.00 18.99 283 ARG C O 1
ATOM 5916 N N . GLY C 1 260 ? 50.727 -31.625 -53.397 1.00 18.84 284 GLY C N 1
ATOM 5917 C CA . GLY C 1 260 ? 50.059 -32.572 -54.274 1.00 19.50 284 GLY C CA 1
ATOM 5918 C C . GLY C 1 260 ? 48.872 -32.034 -55.050 1.00 18.73 284 GLY C C 1
ATOM 5919 O O . GLY C 1 260 ? 48.361 -32.707 -55.945 1.00 20.34 284 GLY C O 1
ATOM 5920 N N . TYR C 1 261 ? 48.425 -30.832 -54.702 1.00 17.48 285 TYR C N 1
ATOM 5921 C CA . TYR C 1 261 ? 47.299 -30.197 -55.382 1.00 16.71 285 TYR C CA 1
ATOM 5922 C C . TYR C 1 261 ? 47.839 -29.192 -56.389 1.00 15.98 285 TYR C C 1
ATOM 5923 O O . TYR C 1 261 ? 48.883 -28.583 -56.158 1.00 16.72 285 TYR C O 1
ATOM 5932 N N . GLN C 1 262 ? 47.135 -29.027 -57.505 1.00 16.33 286 GLN C N 1
ATOM 5933 C CA . GLN C 1 262 ? 47.541 -28.065 -58.520 1.00 16.50 286 GLN C CA 1
ATOM 5934 C C . GLN C 1 262 ? 46.609 -26.867 -58.385 1.00 15.30 286 GLN C C 1
ATOM 5935 O O . GLN C 1 262 ? 45.389 -27.016 -58.446 1.00 15.54 286 GLN C O 1
ATOM 5941 N N . VAL C 1 263 ? 47.185 -25.687 -58.193 1.00 13.45 287 VAL C N 1
ATOM 5942 C CA . VAL C 1 263 ? 46.393 -24.473 -58.037 1.00 13.60 287 VAL C CA 1
ATOM 5943 C C . VAL C 1 263 ? 46.514 -23.591 -59.271 1.00 13.52 287 VAL C C 1
ATOM 5944 O O . VAL C 1 263 ? 47.603 -23.133 -59.612 1.00 15.34 287 VAL C O 1
ATOM 5948 N N . TYR C 1 264 ? 45.385 -23.364 -59.936 1.00 11.30 288 TYR C N 1
ATOM 5949 C CA . TYR C 1 264 ? 45.342 -22.539 -61.138 1.00 12.24 288 TYR C CA 1
ATOM 5950 C C . TYR C 1 264 ? 44.692 -21.199 -60.826 1.00 11.86 288 TYR C C 1
ATOM 5951 O O . TYR C 1 264 ? 43.638 -21.140 -60.188 1.00 11.11 288 TYR C O 1
ATOM 5960 N N . SER C 1 265 ? 45.319 -20.119 -61.270 1.00 11.48 289 SER C N 1
ATOM 5961 C CA . SER C 1 265 ? 44.750 -18.807 -61.026 1.00 11.66 289 SER C CA 1
ATOM 5962 C C . SER C 1 265 ? 45.111 -17.817 -62.127 1.00 11.88 289 SER C C 1
ATOM 5963 O O . SER C 1 265 ? 45.803 -18.160 -63.088 1.00 11.54 289 SER C O 1
ATOM 5974 N N . PRO C 1 267 ? 46.831 -14.921 -64.246 1.00 11.87 291 PRO C N 1
ATOM 5975 C CA . PRO C 1 267 ? 48.176 -14.371 -64.426 1.00 11.46 291 PRO C CA 1
ATOM 5976 C C . PRO C 1 267 ? 48.064 -12.869 -64.668 1.00 11.85 291 PRO C C 1
ATOM 5977 O O . PRO C 1 267 ? 46.962 -12.322 -64.694 1.00 12.11 291 PRO C O 1
ATOM 5981 N N . PRO C 1 268 ? 49.204 -12.180 -64.824 1.00 11.01 292 PRO C N 1
ATOM 5982 C CA . PRO C 1 268 ? 49.175 -10.734 -65.077 1.00 11.35 292 PRO C CA 1
ATOM 5983 C C . PRO C 1 268 ? 48.278 -10.507 -66.301 1.00 11.25 292 PRO C C 1
ATOM 5984 O O . PRO C 1 268 ? 48.257 -11.337 -67.214 1.00 12.48 292 PRO C O 1
ATOM 5988 N N . PRO C 1 269 ? 47.564 -9.369 -66.373 1.00 11.33 293 PRO C N 1
ATOM 5989 C CA . PRO C 1 269 ? 47.481 -8.200 -65.494 1.00 10.08 293 PRO C CA 1
ATOM 5990 C C . PRO C 1 269 ? 46.944 -8.366 -64.079 1.00 10.61 293 PRO C C 1
ATOM 5991 O O . PRO C 1 269 ? 46.718 -7.375 -63.387 1.00 11.48 293 PRO C O 1
ATOM 5995 N N . SER C 1 270 ? 46.697 -9.596 -63.647 1.00 10.41 294 SER C N 1
ATOM 5996 C CA . SER C 1 270 ? 46.281 -9.769 -62.266 1.00 10.18 294 SER C CA 1
ATOM 5997 C C . SER C 1 270 ? 47.522 -10.182 -61.487 1.00 9.91 294 SER C C 1
ATOM 5998 O O . SER C 1 270 ? 48.428 -10.814 -62.039 1.00 10.83 294 SER C O 1
ATOM 6001 N N . SER C 1 271 ? 47.562 -9.811 -60.212 1.00 9.54 295 SER C N 1
ATOM 6002 C CA . SER C 1 271 ? 48.673 -10.170 -59.336 1.00 10.59 295 SER C CA 1
ATOM 6003 C C . SER C 1 271 ? 48.237 -11.353 -58.477 1.00 10.91 295 SER C C 1
ATOM 6004 O O . SER C 1 271 ? 49.045 -11.958 -57.769 1.00 11.95 295 SER C O 1
ATOM 6007 N N . GLY C 1 272 ? 46.952 -11.683 -58.559 1.00 10.89 296 GLY C N 1
ATOM 6008 C CA . GLY C 1 272 ? 46.399 -12.760 -57.754 1.00 11.04 296 GLY C CA 1
ATOM 6009 C C . GLY C 1 272 ? 47.037 -14.130 -57.874 1.00 10.83 296 GLY C C 1
ATOM 6010 O O . GLY C 1 272 ? 47.474 -14.706 -56.875 1.00 11.70 296 GLY C O 1
ATOM 6011 N N . GLY C 1 273 ? 47.078 -14.662 -59.090 1.00 11.22 297 GLY C N 1
ATOM 6012 C CA . GLY C 1 273 ? 47.657 -15.977 -59.296 1.00 11.65 297 GLY C CA 1
ATOM 6013 C C . GLY C 1 273 ? 49.080 -16.094 -58.786 1.00 12.63 297 GLY C C 1
ATOM 6014 O O . GLY C 1 273 ? 49.411 -17.016 -58.035 1.00 12.78 297 GLY C O 1
ATOM 6015 N N . ILE C 1 274 ? 49.924 -15.152 -59.188 1.00 11.48 298 ILE C N 1
ATOM 6016 C CA . ILE C 1 274 ? 51.322 -15.164 -58.780 1.00 10.82 298 ILE C CA 1
ATOM 6017 C C . ILE C 1 274 ? 51.533 -15.141 -57.271 1.00 10.75 298 ILE C C 1
ATOM 6018 O O . ILE C 1 274 ? 52.282 -15.962 -56.737 1.00 11.28 298 ILE C O 1
ATOM 6023 N N . HIS C 1 275 ? 50.870 -14.225 -56.570 1.00 11.13 299 HIS C N 1
ATOM 6024 C CA . HIS C 1 275 ? 51.073 -14.153 -55.131 1.00 10.60 299 HIS C CA 1
ATOM 6025 C C . HIS C 1 275 ? 50.403 -15.262 -54.337 1.00 10.70 299 HIS C C 1
ATOM 6026 O O . HIS C 1 275 ? 50.888 -15.629 -53.267 1.00 11.10 299 HIS C O 1
ATOM 6033 N N . ILE C 1 276 ? 49.305 -15.813 -54.846 1.00 10.76 300 ILE C N 1
ATOM 6034 C CA . ILE C 1 276 ? 48.669 -16.921 -54.142 1.00 9.92 300 ILE C CA 1
ATOM 6035 C C . ILE C 1 276 ? 49.620 -18.117 -54.223 1.00 10.38 300 ILE C C 1
ATOM 6036 O O . ILE C 1 276 ? 49.865 -18.796 -53.227 1.00 12.22 300 ILE C O 1
ATOM 6041 N N . VAL C 1 277 ? 50.160 -18.367 -55.412 1.00 11.10 301 VAL C N 1
ATOM 6042 C CA . VAL C 1 277 ? 51.095 -19.473 -55.594 1.00 11.35 301 VAL C CA 1
ATOM 6043 C C . VAL C 1 277 ? 52.385 -19.210 -54.817 1.00 12.00 301 VAL C C 1
ATOM 6044 O O . VAL C 1 277 ? 52.936 -20.119 -54.200 1.00 13.12 301 VAL C O 1
ATOM 6048 N N . GLN C 1 278 ? 52.854 -17.965 -54.833 1.00 11.68 302 GLN C N 1
ATOM 6049 C CA . GLN C 1 278 ? 54.072 -17.606 -54.115 1.00 12.91 302 GLN C CA 1
ATOM 6050 C C . GLN C 1 278 ? 53.914 -17.842 -52.616 1.00 13.14 302 GLN C C 1
ATOM 6051 O O . GLN C 1 278 ? 54.783 -18.436 -51.977 1.00 13.71 302 GLN C O 1
ATOM 6057 N N . ILE C 1 279 ? 52.804 -17.377 -52.053 1.00 12.24 303 ILE C N 1
ATOM 6058 C CA . ILE C 1 279 ? 52.571 -17.557 -50.627 1.00 11.96 303 ILE C CA 1
ATOM 6059 C C . ILE C 1 279 ? 52.407 -19.036 -50.291 1.00 12.85 303 ILE C C 1
ATOM 6060 O O . ILE C 1 279 ? 52.936 -19.508 -49.286 1.00 12.81 303 ILE C O 1
ATOM 6065 N N . LEU C 1 280 ? 51.679 -19.769 -51.129 1.00 11.93 304 LEU C N 1
ATOM 6066 C CA . LEU C 1 280 ? 51.497 -21.196 -50.896 1.00 11.36 304 LEU C CA 1
ATOM 6067 C C . LEU C 1 280 ? 52.864 -21.879 -50.921 1.00 13.46 304 LEU C C 1
ATOM 6068 O O . LEU C 1 280 ? 53.139 -22.756 -50.100 1.00 13.60 304 LEU C O 1
ATOM 6073 N N . ASN C 1 281 ? 53.723 -21.470 -51.855 1.00 13.91 305 ASN C N 1
ATOM 6074 C CA . ASN C 1 281 ? 55.064 -22.048 -51.949 1.00 14.75 305 ASN C CA 1
ATOM 6075 C C . ASN C 1 281 ? 55.811 -21.834 -50.638 1.00 15.46 305 ASN C C 1
ATOM 6076 O O . ASN C 1 281 ? 56.533 -22.718 -50.172 1.00 16.72 305 ASN C O 1
ATOM 6081 N N . ILE C 1 282 ? 55.642 -20.653 -50.051 1.00 13.64 306 ILE C N 1
ATOM 6082 C CA . ILE C 1 282 ? 56.297 -20.330 -48.788 1.00 14.20 306 ILE C CA 1
ATOM 6083 C C . ILE C 1 282 ? 55.718 -21.195 -47.671 1.00 14.67 306 ILE C C 1
ATOM 6084 O O . ILE C 1 282 ? 56.458 -21.805 -46.892 1.00 15.14 306 ILE C O 1
ATOM 6089 N N . LEU C 1 283 ? 54.391 -21.253 -47.604 1.00 14.22 307 LEU C N 1
ATOM 6090 C CA . LEU C 1 283 ? 53.703 -22.025 -46.576 1.00 14.15 307 LEU C CA 1
ATOM 6091 C C . LEU C 1 283 ? 53.997 -23.518 -46.638 1.00 14.37 307 LEU C C 1
ATOM 6092 O O . LEU C 1 283 ? 53.960 -24.204 -45.615 1.00 16.09 307 LEU C O 1
ATOM 6097 N N . GLU C 1 284 ? 54.274 -24.020 -47.835 1.00 15.10 308 GLU C N 1
ATOM 6098 C CA . GLU C 1 284 ? 54.545 -25.439 -48.009 1.00 16.08 308 GLU C CA 1
ATOM 6099 C C . GLU C 1 284 ? 55.705 -25.907 -47.132 1.00 16.63 308 GLU C C 1
ATOM 6100 O O . GLU C 1 284 ? 55.790 -27.084 -46.783 1.00 18.18 308 GLU C O 1
ATOM 6106 N N . ASN C 1 285 ? 56.585 -24.979 -46.768 1.00 17.38 309 ASN C N 1
ATOM 6107 C CA . ASN C 1 285 ? 57.743 -25.294 -45.933 1.00 17.75 309 ASN C CA 1
ATOM 6108 C C . ASN C 1 285 ? 57.397 -25.446 -44.456 1.00 18.55 309 ASN C C 1
ATOM 6109 O O . ASN C 1 285 ? 58.269 -25.751 -43.638 1.00 19.91 309 ASN C O 1
ATOM 6114 N N . PHE C 1 286 ? 56.131 -25.227 -44.117 1.00 17.07 310 PHE C N 1
ATOM 6115 C CA . PHE C 1 286 ? 55.677 -25.349 -42.736 1.00 16.56 310 PHE C CA 1
ATOM 6116 C C . PHE C 1 286 ? 54.558 -26.377 -42.639 1.00 17.67 310 PHE C C 1
ATOM 6117 O O . PHE C 1 286 ? 53.844 -26.622 -43.610 1.00 18.10 310 PHE C O 1
ATOM 6125 N N . ASP C 1 287 ? 54.408 -26.976 -41.462 1.00 18.45 311 ASP C N 1
ATOM 6126 C CA . ASP C 1 287 ? 53.372 -27.976 -41.247 1.00 18.99 311 ASP C CA 1
ATOM 6127 C C . ASP C 1 287 ? 52.115 -27.248 -40.788 1.00 18.87 311 ASP C C 1
ATOM 6128 O O . ASP C 1 287 ? 51.750 -27.278 -39.615 1.00 18.82 311 ASP C O 1
ATOM 6141 N N . LYS C 1 289 ? 49.000 -27.884 -41.248 1.00 18.69 313 LYS C N 1
ATOM 6142 C CA . LYS C 1 289 ? 47.985 -28.772 -40.695 1.00 20.44 313 LYS C CA 1
ATOM 6143 C C . LYS C 1 289 ? 48.160 -28.960 -39.189 1.00 20.96 313 LYS C C 1
ATOM 6144 O O . LYS C 1 289 ? 47.186 -28.920 -38.434 1.00 19.94 313 LYS C O 1
ATOM 6150 N N . LYS C 1 290 ? 49.401 -29.160 -38.755 1.00 21.58 314 LYS C N 1
ATOM 6151 C CA . LYS C 1 290 ? 49.688 -29.348 -37.334 1.00 22.98 314 LYS C CA 1
ATOM 6152 C C . LYS C 1 290 ? 49.344 -28.111 -36.509 1.00 22.02 314 LYS C C 1
ATOM 6153 O O . LYS C 1 290 ? 48.805 -28.225 -35.409 1.00 21.85 314 LYS C O 1
ATOM 6159 N N . TYR C 1 291 ? 49.655 -26.932 -37.038 1.00 20.90 315 TYR C N 1
ATOM 6160 C CA . TYR C 1 291 ? 49.359 -25.687 -36.337 1.00 19.94 315 TYR C CA 1
ATOM 6161 C C . TYR C 1 291 ? 47.850 -25.534 -36.198 1.00 19.08 315 TYR C C 1
ATOM 6162 O O . TYR C 1 291 ? 47.349 -25.206 -35.121 1.00 18.75 315 TYR C O 1
ATOM 6171 N N . GLY C 1 292 ? 47.133 -25.768 -37.294 1.00 17.74 316 GLY C N 1
ATOM 6172 C CA . GLY C 1 292 ? 45.684 -25.683 -37.270 1.00 16.61 316 GLY C CA 1
ATOM 6173 C C . GLY C 1 292 ? 45.075 -24.308 -37.470 1.00 16.59 316 GLY C C 1
ATOM 6174 O O . GLY C 1 292 ? 45.698 -23.277 -37.201 1.00 15.59 316 GLY C O 1
ATOM 6175 N N . PHE C 1 293 ? 43.836 -24.298 -37.944 1.00 14.76 317 PHE C N 1
ATOM 6176 C CA . PHE C 1 293 ? 43.133 -23.047 -38.177 1.00 14.28 317 PHE C CA 1
ATOM 6177 C C . PHE C 1 293 ? 42.977 -22.241 -36.893 1.00 13.95 317 PHE C C 1
ATOM 6178 O O . PHE C 1 293 ? 42.724 -22.798 -35.824 1.00 15.51 317 PHE C O 1
ATOM 6186 N N . GLY C 1 294 ? 43.116 -20.925 -37.008 1.00 14.03 318 GLY C N 1
ATOM 6187 C CA . GLY C 1 294 ? 42.947 -20.059 -35.857 1.00 12.73 318 GLY C CA 1
ATOM 6188 C C . GLY C 1 294 ? 44.037 -20.115 -34.808 1.00 13.70 318 GLY C C 1
ATOM 6189 O O . GLY C 1 294 ? 43.863 -19.582 -33.715 1.00 14.16 318 GLY C O 1
ATOM 6190 N N . SER C 1 295 ? 45.153 -20.761 -35.124 1.00 13.28 319 SER C N 1
ATOM 6191 C CA . SER C 1 295 ? 46.259 -20.839 -34.176 1.00 13.72 319 SER C CA 1
ATOM 6192 C C . SER C 1 295 ? 47.182 -19.647 -34.410 1.00 13.71 319 SER C C 1
ATOM 6193 O O . SER C 1 295 ? 47.313 -19.169 -35.538 1.00 13.72 319 SER C O 1
ATOM 6196 N N . ALA C 1 296 ? 47.818 -19.160 -33.348 1.00 13.88 320 ALA C N 1
ATOM 6197 C CA . ALA C 1 296 ? 48.721 -18.023 -33.478 1.00 14.87 320 ALA C CA 1
ATOM 6198 C C . ALA C 1 296 ? 49.888 -18.357 -34.403 1.00 15.43 320 ALA C C 1
ATOM 6199 O O . ALA C 1 296 ? 50.348 -17.503 -35.162 1.00 15.11 320 ALA C O 1
ATOM 6201 N N . ASP C 1 297 ? 50.369 -19.595 -34.346 1.00 16.06 321 ASP C N 1
ATOM 6202 C CA . ASP C 1 297 ? 51.484 -19.986 -35.200 1.00 16.19 321 ASP C CA 1
ATOM 6203 C C . ASP C 1 297 ? 51.111 -19.948 -36.679 1.00 15.62 321 ASP C C 1
ATOM 6204 O O . ASP C 1 297 ? 51.851 -19.401 -37.493 1.00 14.96 321 ASP C O 1
ATOM 6209 N N . ALA C 1 298 ? 49.962 -20.521 -37.027 1.00 15.79 322 ALA C N 1
ATOM 6210 C CA . ALA C 1 298 ? 49.523 -20.537 -38.420 1.00 14.48 322 ALA C CA 1
ATOM 6211 C C . ALA C 1 298 ? 49.340 -19.119 -38.951 1.00 14.57 322 ALA C C 1
ATOM 6212 O O . ALA C 1 298 ? 49.765 -18.799 -40.060 1.00 13.46 322 ALA C O 1
ATOM 6222 N N . GLN C 1 300 ? 50.698 -16.376 -37.746 1.00 13.35 324 GLN C N 1
ATOM 6223 C CA . GLN C 1 300 ? 51.984 -15.690 -37.736 1.00 14.27 324 GLN C CA 1
ATOM 6224 C C . GLN C 1 300 ? 52.749 -15.985 -39.026 1.00 13.88 324 GLN C C 1
ATOM 6225 O O . GLN C 1 300 ? 53.237 -15.076 -39.698 1.00 14.40 324 GLN C O 1
ATOM 6231 N N . ILE C 1 301 ? 52.838 -17.264 -39.371 1.00 13.78 325 ILE C N 1
ATOM 6232 C CA . ILE C 1 301 ? 53.546 -17.685 -40.574 1.00 14.30 325 ILE C CA 1
ATOM 6233 C C . ILE C 1 301 ? 52.916 -17.093 -41.831 1.00 14.19 325 ILE C C 1
ATOM 6234 O O . ILE C 1 301 ? 53.613 -16.567 -42.700 1.00 14.10 325 ILE C O 1
ATOM 6247 N N . ALA C 1 303 ? 50.872 -14.429 -42.078 1.00 12.01 327 ALA C N 1
ATOM 6248 C CA . ALA C 1 303 ? 50.957 -12.976 -42.091 1.00 12.68 327 ALA C CA 1
ATOM 6249 C C . ALA C 1 303 ? 52.346 -12.557 -42.577 1.00 13.22 327 ALA C C 1
ATOM 6250 O O . ALA C 1 303 ? 52.479 -11.656 -43.406 1.00 13.35 327 ALA C O 1
ATOM 6252 N N . GLU C 1 304 ? 53.380 -13.217 -42.065 1.00 13.12 328 GLU C N 1
ATOM 6253 C CA . GLU C 1 304 ? 54.741 -12.894 -42.472 1.00 14.11 328 GLU C CA 1
ATOM 6254 C C . GLU C 1 304 ? 54.952 -13.194 -43.952 1.00 13.38 328 GLU C C 1
ATOM 6255 O O . GLU C 1 304 ? 55.538 -12.390 -44.675 1.00 13.92 328 GLU C O 1
ATOM 6261 N N . ALA C 1 305 ? 54.466 -14.346 -44.401 1.00 12.92 329 ALA C N 1
ATOM 6262 C CA . ALA C 1 305 ? 54.601 -14.729 -45.803 1.00 12.77 329 ALA C CA 1
ATOM 6263 C C . ALA C 1 305 ? 53.929 -13.691 -46.698 1.00 12.71 329 ALA C C 1
ATOM 6264 O O . ALA C 1 305 ? 54.476 -13.292 -47.726 1.00 13.09 329 ALA C O 1
ATOM 6266 N N . GLU C 1 306 ? 52.742 -13.250 -46.296 1.00 12.56 330 GLU C N 1
ATOM 6267 C CA . GLU C 1 306 ? 52.000 -12.260 -47.066 1.00 11.93 330 GLU C CA 1
ATOM 6268 C C . GLU C 1 306 ? 52.767 -10.946 -47.216 1.00 12.47 330 GLU C C 1
ATOM 6269 O O . GLU C 1 306 ? 52.693 -10.301 -48.259 1.00 12.21 330 GLU C O 1
ATOM 6275 N N . LYS C 1 307 ? 53.511 -10.553 -46.187 1.00 12.45 331 LYS C N 1
ATOM 6276 C CA . LYS C 1 307 ? 54.282 -9.312 -46.254 1.00 12.13 331 LYS C CA 1
ATOM 6277 C C . LYS C 1 307 ? 55.247 -9.306 -47.437 1.00 12.89 331 LYS C C 1
ATOM 6278 O O . LYS C 1 307 ? 55.303 -8.345 -48.201 1.00 12.84 331 LYS C O 1
ATOM 6284 N N . TYR C 1 308 ? 56.012 -10.383 -47.582 1.00 13.00 332 TYR C N 1
ATOM 6285 C CA . TYR C 1 308 ? 56.980 -10.480 -48.669 1.00 13.54 332 TYR C CA 1
ATOM 6286 C C . TYR C 1 308 ? 56.302 -10.465 -50.035 1.00 12.80 332 TYR C C 1
ATOM 6287 O O . TYR C 1 308 ? 56.814 -9.871 -50.983 1.00 14.12 332 TYR C O 1
ATOM 6296 N N . ALA C 1 309 ? 55.146 -11.117 -50.129 1.00 12.51 333 ALA C N 1
ATOM 6297 C CA . ALA C 1 309 ? 54.406 -11.175 -51.385 1.00 12.87 333 ALA C CA 1
ATOM 6298 C C . ALA C 1 309 ? 53.931 -9.792 -51.820 1.00 12.18 333 ALA C C 1
ATOM 6299 O O . ALA C 1 309 ? 54.083 -9.412 -52.982 1.00 11.75 333 ALA C O 1
ATOM 6301 N N . TYR C 1 310 ? 53.357 -9.038 -50.887 1.00 11.27 334 TYR C N 1
ATOM 6302 C CA . TYR C 1 310 ? 52.867 -7.704 -51.207 1.00 10.94 334 TYR C CA 1
ATOM 6303 C C . TYR C 1 310 ? 54.003 -6.729 -51.486 1.00 10.95 334 TYR C C 1
ATOM 6304 O O . TYR C 1 310 ? 53.839 -5.781 -52.254 1.00 12.31 334 TYR C O 1
ATOM 6313 N N . ALA C 1 311 ? 55.160 -6.956 -50.869 1.00 11.29 335 ALA C N 1
ATOM 6314 C CA . ALA C 1 311 ? 56.306 -6.094 -51.130 1.00 11.78 335 ALA C CA 1
ATOM 6315 C C . ALA C 1 311 ? 56.707 -6.354 -52.584 1.00 11.82 335 ALA C C 1
ATOM 6316 O O . ALA C 1 311 ? 56.959 -5.422 -53.343 1.00 13.13 335 ALA C O 1
ATOM 6318 N N . ASP C 1 312 ? 56.753 -7.627 -52.973 1.00 11.99 336 ASP C N 1
ATOM 6319 C CA . ASP C 1 312 ? 57.107 -7.973 -54.347 1.00 11.60 336 ASP C CA 1
ATOM 6320 C C . ASP C 1 312 ? 56.070 -7.424 -55.321 1.00 11.42 336 ASP C C 1
ATOM 6321 O O . ASP C 1 312 ? 56.408 -6.961 -56.405 1.00 12.29 336 ASP C O 1
ATOM 6326 N N . ARG C 1 313 ? 54.804 -7.473 -54.923 1.00 11.17 337 ARG C N 1
ATOM 6327 C CA . ARG C 1 313 ? 53.715 -6.981 -55.764 1.00 10.74 337 ARG C CA 1
ATOM 6328 C C . ARG C 1 313 ? 53.931 -5.525 -56.168 1.00 10.81 337 ARG C C 1
ATOM 6329 O O . ARG C 1 313 ? 53.724 -5.151 -57.323 1.00 11.57 337 ARG C O 1
ATOM 6337 N N . SER C 1 314 ? 54.363 -4.714 -55.209 1.00 12.17 338 SER C N 1
ATOM 6338 C CA . SER C 1 314 ? 54.573 -3.290 -55.439 1.00 12.72 338 SER C CA 1
ATOM 6339 C C . SER C 1 314 ? 55.668 -2.948 -56.438 1.00 12.85 338 SER C C 1
ATOM 6340 O O . SER C 1 314 ? 55.693 -1.842 -56.978 1.00 14.02 338 SER C O 1
ATOM 6343 N N . GLU C 1 315 ? 56.560 -3.896 -56.697 1.00 13.78 339 GLU C N 1
ATOM 6344 C CA . GLU C 1 315 ? 57.671 -3.650 -57.607 1.00 14.70 339 GLU C CA 1
ATOM 6345 C C . GLU C 1 315 ? 57.659 -4.405 -58.935 1.00 14.17 339 GLU C C 1
ATOM 6346 O O . GLU C 1 315 ? 58.014 -3.846 -59.975 1.00 14.85 339 GLU C O 1
ATOM 6352 N N . TYR C 1 316 ? 57.235 -5.662 -58.907 1.00 13.66 340 TYR C N 1
ATOM 6353 C CA . TYR C 1 316 ? 57.279 -6.500 -60.099 1.00 13.33 340 TYR C CA 1
ATOM 6354 C C . TYR C 1 316 ? 56.012 -6.750 -60.900 1.00 13.16 340 TYR C C 1
ATOM 6355 O O . TYR C 1 316 ? 56.088 -7.274 -62.012 1.00 13.38 340 TYR C O 1
ATOM 6364 N N . LEU C 1 317 ? 54.859 -6.377 -60.359 1.00 11.87 341 LEU C N 1
ATOM 6365 C CA . LEU C 1 317 ? 53.598 -6.637 -61.044 1.00 11.76 341 LEU C CA 1
ATOM 6366 C C . LEU C 1 317 ? 53.002 -5.502 -61.869 1.00 11.11 341 LEU C C 1
ATOM 6367 O O . LEU C 1 317 ? 52.943 -4.352 -61.434 1.00 11.88 341 LEU C O 1
ATOM 6372 N N . GLY C 1 318 ? 52.556 -5.857 -63.070 1.00 11.13 342 GLY C N 1
ATOM 6373 C CA . GLY C 1 318 ? 51.950 -4.895 -63.975 1.00 11.29 342 GLY C CA 1
ATOM 6374 C C . GLY C 1 318 ? 51.481 -5.601 -65.234 1.00 11.37 342 GLY C C 1
ATOM 6375 O O . GLY C 1 318 ? 51.589 -6.823 -65.334 1.00 12.19 342 GLY C O 1
ATOM 6376 N N . ASP C 1 319 ? 50.952 -4.839 -66.188 1.00 10.41 343 ASP C N 1
ATOM 6377 C CA . ASP C 1 319 ? 50.480 -5.395 -67.452 1.00 10.49 343 ASP C CA 1
ATOM 6378 C C . ASP C 1 319 ? 51.679 -6.066 -68.131 1.00 12.13 343 ASP C C 1
ATOM 6379 O O . ASP C 1 319 ? 52.643 -5.397 -68.501 1.00 12.47 343 ASP C O 1
ATOM 6384 N N . PRO C 1 320 ? 51.622 -7.395 -68.323 1.00 11.98 344 PRO C N 1
ATOM 6385 C CA . PRO C 1 320 ? 52.710 -8.154 -68.949 1.00 14.05 344 PRO C CA 1
ATOM 6386 C C . PRO C 1 320 ? 53.030 -7.771 -70.385 1.00 14.26 344 PRO C C 1
ATOM 6387 O O . PRO C 1 320 ? 54.093 -8.123 -70.903 1.00 15.57 344 PRO C O 1
ATOM 6391 N N . ASP C 1 321 ? 52.108 -7.068 -71.031 1.00 14.34 345 ASP C N 1
ATOM 6392 C CA . ASP C 1 321 ? 52.315 -6.651 -72.409 1.00 15.10 345 ASP C CA 1
ATOM 6393 C C . ASP C 1 321 ? 53.144 -5.371 -72.487 1.00 15.70 345 ASP C C 1
ATOM 6394 O O . ASP C 1 321 ? 53.581 -4.981 -73.568 1.00 17.23 345 ASP C O 1
ATOM 6399 N N . PHE C 1 322 ? 53.365 -4.729 -71.341 1.00 16.46 346 PHE C N 1
ATOM 6400 C CA . PHE C 1 322 ? 54.119 -3.477 -71.291 1.00 17.45 346 PHE C CA 1
ATOM 6401 C C . PHE C 1 322 ? 55.369 -3.536 -70.432 1.00 20.00 346 PHE C C 1
ATOM 6402 O O . PHE C 1 322 ? 56.279 -2.720 -70.589 1.00 23.83 346 PHE C O 1
ATOM 6410 N N . VAL C 1 323 ? 55.401 -4.485 -69.509 1.00 20.61 347 VAL C N 1
ATOM 6411 C CA . VAL C 1 323 ? 56.546 -4.654 -68.632 1.00 21.73 347 VAL C CA 1
ATOM 6412 C C . VAL C 1 323 ? 56.769 -6.147 -68.467 1.00 21.78 347 VAL C C 1
ATOM 6413 O O . VAL C 1 323 ? 55.818 -6.928 -68.457 1.00 21.93 347 VAL C O 1
ATOM 6417 N N . LYS C 1 324 ? 58.027 -6.550 -68.364 1.00 20.91 348 LYS C N 1
ATOM 6418 C CA . LYS C 1 324 ? 58.329 -7.958 -68.199 1.00 21.64 348 LYS C CA 1
ATOM 6419 C C . LYS C 1 324 ? 58.134 -8.335 -66.738 1.00 20.06 348 LYS C C 1
ATOM 6420 O O . LYS C 1 324 ? 58.862 -7.867 -65.862 1.00 21.15 348 LYS C O 1
ATOM 6426 N N . VAL C 1 325 ? 57.130 -9.162 -66.474 1.00 18.47 349 VAL C N 1
ATOM 6427 C CA . VAL C 1 325 ? 56.864 -9.603 -65.112 1.00 15.87 349 VAL C CA 1
ATOM 6428 C C . VAL C 1 325 ? 57.666 -10.873 -64.868 1.00 14.71 349 VAL C C 1
ATOM 6429 O O . VAL C 1 325 ? 57.563 -11.835 -65.625 1.00 16.51 349 VAL C O 1
ATOM 6433 N N . PRO C 1 326 ? 58.497 -10.884 -63.815 1.00 15.07 350 PRO C N 1
ATOM 6434 C CA . PRO C 1 326 ? 59.312 -12.060 -63.495 1.00 14.58 350 PRO C CA 1
ATOM 6435 C C . PRO C 1 326 ? 58.466 -13.119 -62.794 1.00 14.33 350 PRO C C 1
ATOM 6436 O O . PRO C 1 326 ? 58.779 -13.538 -61.679 1.00 14.15 350 PRO C O 1
ATOM 6440 N N . TRP C 1 327 ? 57.400 -13.556 -63.456 1.00 14.77 351 TRP C N 1
ATOM 6441 C CA . TRP C 1 327 ? 56.502 -14.536 -62.864 1.00 15.16 351 TRP C CA 1
ATOM 6442 C C . TRP C 1 327 ? 57.164 -15.861 -62.502 1.00 15.49 351 TRP C C 1
ATOM 6443 O O . TRP C 1 327 ? 56.826 -16.468 -61.487 1.00 15.37 351 TRP C O 1
ATOM 6454 N N . GLN C 1 328 ? 58.110 -16.306 -63.323 1.00 16.59 352 GLN C N 1
ATOM 6455 C CA . GLN C 1 328 ? 58.799 -17.561 -63.053 1.00 17.03 352 GLN C CA 1
ATOM 6456 C C . GLN C 1 328 ? 59.550 -17.490 -61.727 1.00 16.55 352 GLN C C 1
ATOM 6457 O O . GLN C 1 328 ? 59.434 -18.383 -60.887 1.00 16.69 352 GLN C O 1
ATOM 6463 N N . ALA C 1 329 ? 60.319 -16.423 -61.541 1.00 15.62 353 ALA C N 1
ATOM 6464 C CA . ALA C 1 329 ? 61.089 -16.250 -60.315 1.00 15.92 353 ALA C CA 1
ATOM 6465 C C . ALA C 1 329 ? 60.182 -16.099 -59.096 1.00 15.42 353 ALA C C 1
ATOM 6466 O O . ALA C 1 329 ? 60.427 -16.701 -58.052 1.00 15.83 353 ALA C O 1
ATOM 6468 N N . LEU C 1 330 ? 59.133 -15.294 -59.234 1.00 13.70 354 LEU C N 1
ATOM 6469 C CA . LEU C 1 330 ? 58.204 -15.068 -58.134 1.00 13.69 354 LEU C CA 1
ATOM 6470 C C . LEU C 1 330 ? 57.489 -16.335 -57.682 1.00 13.49 354 LEU C C 1
ATOM 6471 O O . LEU C 1 330 ? 57.115 -16.454 -56.516 1.00 14.72 354 LEU C O 1
ATOM 6476 N N . THR C 1 331 ? 57.301 -17.278 -58.600 1.00 14.32 355 THR C N 1
ATOM 6477 C CA . THR C 1 331 ? 56.627 -18.533 -58.277 1.00 14.59 355 THR C CA 1
ATOM 6478 C C . THR C 1 331 ? 57.612 -19.695 -58.139 1.00 14.98 355 THR C C 1
ATOM 6479 O O . THR C 1 331 ? 57.216 -20.860 -58.103 1.00 14.75 355 THR C O 1
ATOM 6483 N N . ASN C 1 332 ? 58.896 -19.362 -58.055 1.00 15.74 356 ASN C N 1
ATOM 6484 C CA . ASN C 1 332 ? 59.958 -20.355 -57.914 1.00 16.83 356 ASN C CA 1
ATOM 6485 C C . ASN C 1 332 ? 59.994 -20.846 -56.463 1.00 16.49 356 ASN C C 1
ATOM 6486 O O . ASN C 1 332 ? 60.030 -20.043 -55.532 1.00 15.76 356 ASN C O 1
ATOM 6491 N N . LYS C 1 333 ? 59.978 -22.163 -56.268 1.00 16.34 357 LYS C N 1
ATOM 6492 C CA . LYS C 1 333 ? 59.981 -22.717 -54.916 1.00 16.26 357 LYS C CA 1
ATOM 6493 C C . LYS C 1 333 ? 61.262 -22.463 -54.127 1.00 16.89 357 LYS C C 1
ATOM 6494 O O . LYS C 1 333 ? 61.228 -22.379 -52.900 1.00 16.24 357 LYS C O 1
ATOM 6500 N N . ALA C 1 334 ? 62.389 -22.332 -54.821 1.00 17.22 358 ALA C N 1
ATOM 6501 C CA . ALA C 1 334 ? 63.653 -22.057 -54.145 1.00 18.64 358 ALA C CA 1
ATOM 6502 C C . ALA C 1 334 ? 63.597 -20.638 -53.578 1.00 17.29 358 ALA C C 1
ATOM 6503 O O . ALA C 1 334 ? 64.093 -20.374 -52.482 1.00 18.20 358 ALA C O 1
ATOM 6505 N N . TYR C 1 335 ? 62.981 -19.725 -54.324 1.00 18.04 359 TYR C N 1
ATOM 6506 C CA . TYR C 1 335 ? 62.847 -18.348 -53.864 1.00 16.02 359 TYR C CA 1
ATOM 6507 C C . TYR C 1 335 ? 61.921 -18.324 -52.649 1.00 15.96 359 TYR C C 1
ATOM 6508 O O . TYR C 1 335 ? 62.176 -17.619 -51.671 1.00 16.16 359 TYR C O 1
ATOM 6517 N N . ALA C 1 336 ? 60.849 -19.108 -52.714 1.00 16.05 360 ALA C N 1
ATOM 6518 C CA . ALA C 1 336 ? 59.897 -19.183 -51.613 1.00 16.49 360 ALA C CA 1
ATOM 6519 C C . ALA C 1 336 ? 60.592 -19.722 -50.366 1.00 17.23 360 ALA C C 1
ATOM 6520 O O . ALA C 1 336 ? 60.319 -19.279 -49.252 1.00 17.34 360 ALA C O 1
ATOM 6522 N N . LYS C 1 337 ? 61.494 -20.680 -50.561 1.00 18.47 361 LYS C N 1
ATOM 6523 C CA . LYS C 1 337 ? 62.227 -21.268 -49.446 1.00 19.51 361 LYS C CA 1
ATOM 6524 C C . LYS C 1 337 ? 63.118 -20.217 -48.789 1.00 19.48 361 LYS C C 1
ATOM 6525 O O . LYS C 1 337 ? 63.269 -20.196 -47.566 1.00 18.83 361 LYS C O 1
ATOM 6531 N N . SER C 1 338 ? 63.703 -19.344 -49.603 1.00 18.10 362 SER C N 1
ATOM 6532 C CA . SER C 1 338 ? 64.573 -18.300 -49.079 1.00 19.18 362 SER C CA 1
ATOM 6533 C C . SER C 1 338 ? 63.773 -17.344 -48.201 1.00 19.23 362 SER C C 1
ATOM 6534 O O . SER C 1 338 ? 64.308 -16.748 -47.268 1.00 18.80 362 SER C O 1
ATOM 6537 N N . ILE C 1 339 ? 62.485 -17.202 -48.503 1.00 18.08 363 ILE C N 1
ATOM 6538 C CA . ILE C 1 339 ? 61.618 -16.331 -47.720 1.00 17.70 363 ILE C CA 1
ATOM 6539 C C . ILE C 1 339 ? 61.181 -17.063 -46.452 1.00 17.42 363 ILE C C 1
ATOM 6540 O O . ILE C 1 339 ? 61.184 -16.493 -45.361 1.00 17.87 363 ILE C O 1
ATOM 6545 N N . ALA C 1 340 ? 60.815 -18.330 -46.602 1.00 18.06 364 ALA C N 1
ATOM 6546 C CA . ALA C 1 340 ? 60.381 -19.135 -45.467 1.00 18.29 364 ALA C CA 1
ATOM 6547 C C . ALA C 1 340 ? 61.464 -19.187 -44.393 1.00 19.41 364 ALA C C 1
ATOM 6548 O O . ALA C 1 340 ? 61.164 -19.230 -43.201 1.00 19.36 364 ALA C O 1
ATOM 6550 N N . ASP C 1 341 ? 62.721 -19.175 -44.827 1.00 20.63 365 ASP C N 1
ATOM 6551 C CA . ASP C 1 341 ? 63.859 -19.226 -43.913 1.00 23.29 365 ASP C CA 1
ATOM 6552 C C . ASP C 1 341 ? 64.046 -17.944 -43.110 1.00 23.65 365 ASP C C 1
ATOM 6553 O O . ASP C 1 341 ? 64.776 -17.931 -42.117 1.00 24.41 365 ASP C O 1
ATOM 6558 N N . GLN C 1 342 ? 63.392 -16.868 -43.537 1.00 23.20 366 GLN C N 1
ATOM 6559 C CA . GLN C 1 342 ? 63.497 -15.583 -42.851 1.00 22.56 366 GLN C CA 1
ATOM 6560 C C . GLN C 1 342 ? 62.388 -15.401 -41.824 1.00 22.70 366 GLN C C 1
ATOM 6561 O O . GLN C 1 342 ? 62.466 -14.525 -40.961 1.00 24.58 366 GLN C O 1
ATOM 6567 N N . ILE C 1 343 ? 61.351 -16.223 -41.928 1.00 21.45 367 ILE C N 1
ATOM 6568 C CA . ILE C 1 343 ? 60.216 -16.125 -41.023 1.00 20.51 367 ILE C CA 1
ATOM 6569 C C . ILE C 1 343 ? 60.474 -16.687 -39.631 1.00 20.41 367 ILE C C 1
ATOM 6570 O O . ILE C 1 343 ? 60.819 -17.858 -39.473 1.00 21.20 367 ILE C O 1
ATOM 6575 N N . ASP C 1 344 ? 60.301 -15.834 -38.626 1.00 21.16 368 ASP C N 1
ATOM 6576 C CA . ASP C 1 344 ? 60.483 -16.224 -37.232 1.00 22.02 368 ASP C CA 1
ATOM 6577 C C . ASP C 1 344 ? 59.085 -16.375 -36.637 1.00 21.45 368 ASP C C 1
ATOM 6578 O O . ASP C 1 344 ? 58.375 -15.386 -36.456 1.00 21.22 368 ASP C O 1
ATOM 6583 N N . ILE C 1 345 ? 58.691 -17.607 -36.338 1.00 22.30 369 ILE C N 1
ATOM 6584 C CA . ILE C 1 345 ? 57.365 -17.865 -35.785 1.00 23.38 369 ILE C CA 1
ATOM 6585 C C . ILE C 1 345 ? 57.108 -17.176 -34.447 1.00 23.24 369 ILE C C 1
ATOM 6586 O O . ILE C 1 345 ? 55.964 -17.084 -34.003 1.00 22.97 369 ILE C O 1
ATOM 6591 N N . ASN C 1 346 ? 58.166 -16.682 -33.814 1.00 23.99 370 ASN C N 1
ATOM 6592 C CA . ASN C 1 346 ? 58.033 -16.020 -32.519 1.00 23.98 370 ASN C CA 1
ATOM 6593 C C . ASN C 1 346 ? 58.230 -14.510 -32.566 1.00 23.75 370 ASN C C 1
ATOM 6594 O O . ASN C 1 346 ? 58.061 -13.826 -31.557 1.00 23.37 370 ASN C O 1
ATOM 6599 N N . LYS C 1 347 ? 58.585 -13.986 -33.734 1.00 22.51 371 LYS C N 1
ATOM 6600 C CA . LYS C 1 347 ? 58.798 -12.552 -33.865 1.00 22.87 371 LYS C CA 1
ATOM 6601 C C . LYS C 1 347 ? 58.524 -12.053 -35.275 1.00 22.18 371 LYS C C 1
ATOM 6602 O O . LYS C 1 347 ? 59.175 -12.471 -36.236 1.00 21.30 371 LYS C O 1
ATOM 6608 N N . ALA C 1 348 ? 57.555 -11.153 -35.384 1.00 20.86 372 ALA C N 1
ATOM 6609 C CA . ALA C 1 348 ? 57.187 -10.571 -36.665 1.00 20.29 372 ALA C CA 1
ATOM 6610 C C . ALA C 1 348 ? 58.261 -9.582 -37.105 1.00 20.70 372 ALA C C 1
ATOM 6611 O O . ALA C 1 348 ? 58.892 -8.927 -36.275 1.00 21.04 372 ALA C O 1
ATOM 6613 N N . LYS C 1 349 ? 58.475 -9.486 -38.412 1.00 20.36 373 LYS C N 1
ATOM 6614 C CA . LYS C 1 349 ? 59.458 -8.557 -38.956 1.00 19.60 373 LYS C CA 1
ATOM 6615 C C . LYS C 1 349 ? 58.719 -7.325 -39.465 1.00 19.60 373 LYS C C 1
ATOM 6616 O O . LYS C 1 349 ? 57.851 -7.432 -40.330 1.00 19.34 373 LYS C O 1
ATOM 6622 N N . PRO C 1 350 ? 59.045 -6.140 -38.927 1.00 19.76 374 PRO C N 1
ATOM 6623 C CA . PRO C 1 350 ? 58.387 -4.903 -39.357 1.00 19.53 374 PRO C CA 1
ATOM 6624 C C . PRO C 1 350 ? 58.450 -4.753 -40.875 1.00 19.24 374 PRO C C 1
ATOM 6625 O O . PRO C 1 350 ? 59.458 -5.088 -41.496 1.00 19.38 374 PRO C O 1
ATOM 6629 N N . SER C 1 351 ? 57.372 -4.256 -41.470 1.00 17.63 375 SER C N 1
ATOM 6630 C CA . SER C 1 351 ? 57.338 -4.067 -42.912 1.00 17.57 375 SER C CA 1
ATOM 6631 C C . SER C 1 351 ? 58.441 -3.118 -43.364 1.00 18.03 375 SER C C 1
ATOM 6632 O O . SER C 1 351 ? 58.942 -3.228 -44.484 1.00 18.19 375 SER C O 1
ATOM 6635 N N . SER C 1 352 ? 58.823 -2.194 -42.488 1.00 19.46 376 SER C N 1
ATOM 6636 C CA . SER C 1 352 ? 59.872 -1.231 -42.802 1.00 20.55 376 SER C CA 1
ATOM 6637 C C . SER C 1 352 ? 61.204 -1.933 -43.056 1.00 21.15 376 SER C C 1
ATOM 6638 O O . SER C 1 352 ? 62.132 -1.341 -43.609 1.00 22.20 376 SER C O 1
ATOM 6641 N N . GLU C 1 353 ? 61.291 -3.196 -42.650 1.00 20.15 377 GLU C N 1
ATOM 6642 C CA . GLU C 1 353 ? 62.505 -3.982 -42.833 1.00 20.39 377 GLU C CA 1
ATOM 6643 C C . GLU C 1 353 ? 62.376 -4.953 -43.998 1.00 19.93 377 GLU C C 1
ATOM 6644 O O . GLU C 1 353 ? 63.281 -5.746 -44.261 1.00 19.23 377 GLU C O 1
ATOM 6650 N N . ILE C 1 354 ? 61.247 -4.886 -44.695 1.00 18.69 378 ILE C N 1
ATOM 6651 C CA . ILE C 1 354 ? 61.000 -5.765 -45.828 1.00 18.26 378 ILE C CA 1
ATOM 6652 C C . ILE C 1 354 ? 60.907 -4.991 -47.138 1.00 17.44 378 ILE C C 1
ATOM 6653 O O . ILE C 1 354 ? 60.158 -4.022 -47.255 1.00 17.55 378 ILE C O 1
ATOM 6658 N N . ARG C 1 355 ? 61.683 -5.435 -48.120 1.00 17.93 379 ARG C N 1
ATOM 6659 C CA . ARG C 1 355 ? 61.719 -4.812 -49.435 1.00 18.79 379 ARG C CA 1
ATOM 6660 C C . ARG C 1 355 ? 61.488 -5.877 -50.497 1.00 16.88 379 ARG C C 1
ATOM 6661 O O . ARG C 1 355 ? 61.512 -7.069 -50.201 1.00 16.90 379 ARG C O 1
ATOM 6669 N N . PRO C 1 356 ? 61.240 -5.460 -51.748 1.00 16.98 380 PRO C N 1
ATOM 6670 C CA . PRO C 1 356 ? 61.024 -6.455 -52.800 1.00 16.75 380 PRO C CA 1
ATOM 6671 C C . PRO C 1 356 ? 62.245 -7.372 -52.835 1.00 17.48 380 PRO C C 1
ATOM 6672 O O . PRO C 1 356 ? 63.378 -6.908 -52.690 1.00 17.93 380 PRO C O 1
ATOM 6676 N N . GLY C 1 357 ? 62.015 -8.667 -53.011 1.00 16.95 381 GLY C N 1
ATOM 6677 C CA . GLY C 1 357 ? 63.118 -9.611 -53.027 1.00 18.15 381 GLY C CA 1
ATOM 6678 C C . GLY C 1 357 ? 64.052 -9.493 -54.217 1.00 18.71 381 GLY C C 1
ATOM 6679 O O . GLY C 1 357 ? 63.693 -8.932 -55.250 1.00 18.12 381 GLY C O 1
ATOM 6680 N N . LYS C 1 358 ? 65.269 -10.004 -54.062 1.00 19.32 382 LYS C N 1
ATOM 6681 C CA . LYS C 1 358 ? 66.238 -9.988 -55.152 1.00 21.31 382 LYS C CA 1
ATOM 6682 C C . LYS C 1 358 ? 66.013 -11.285 -55.916 1.00 20.93 382 LYS C C 1
ATOM 6683 O O . LYS C 1 358 ? 66.343 -12.369 -55.435 1.00 21.39 382 LYS C O 1
ATOM 6689 N N . LEU C 1 359 ? 65.442 -11.163 -57.110 1.00 20.69 383 LEU C N 1
ATOM 6690 C CA . LEU C 1 359 ? 65.104 -12.318 -57.935 1.00 21.18 383 LEU C CA 1
ATOM 6691 C C . LEU C 1 359 ? 66.190 -12.857 -58.860 1.00 22.96 383 LEU C C 1
ATOM 6692 O O . LEU C 1 359 ? 66.043 -13.947 -59.411 1.00 22.95 383 LEU C O 1
ATOM 6697 N N . ALA C 1 360 ? 67.269 -12.102 -59.034 1.00 24.95 384 ALA C N 1
ATOM 6698 C CA . ALA C 1 360 ? 68.358 -12.512 -59.916 1.00 27.69 384 ALA C CA 1
ATOM 6699 C C . ALA C 1 360 ? 68.760 -13.988 -59.814 1.00 28.53 384 ALA C C 1
ATOM 6700 O O . ALA C 1 360 ? 68.806 -14.694 -60.823 1.00 29.47 384 ALA C O 1
ATOM 6702 N N . PRO C 1 361 ? 69.053 -14.477 -58.598 1.00 30.28 385 PRO C N 1
ATOM 6703 C CA . PRO C 1 361 ? 69.452 -15.879 -58.431 1.00 31.20 385 PRO C CA 1
ATOM 6704 C C . PRO C 1 361 ? 68.377 -16.916 -58.751 1.00 32.12 385 PRO C C 1
ATOM 6705 O O . PRO C 1 361 ? 68.637 -18.118 -58.704 1.00 31.84 385 PRO C O 1
ATOM 6709 N N . TYR C 1 362 ? 67.177 -16.453 -59.085 1.00 32.79 386 TYR C N 1
ATOM 6710 C CA . TYR C 1 362 ? 66.079 -17.361 -59.393 1.00 34.14 386 TYR C CA 1
ATOM 6711 C C . TYR C 1 362 ? 65.532 -17.158 -60.801 1.00 36.50 386 TYR C C 1
ATOM 6712 O O . TYR C 1 362 ? 64.386 -17.502 -61.085 1.00 37.24 386 TYR C O 1
ATOM 6721 N N . GLU C 1 363 ? 66.360 -16.602 -61.679 1.00 39.28 387 GLU C N 1
ATOM 6722 C CA . GLU C 1 363 ? 65.961 -16.358 -63.061 1.00 41.92 387 GLU C CA 1
ATOM 6723 C C . GLU C 1 363 ? 66.199 -17.594 -63.922 1.00 43.01 387 GLU C C 1
ATOM 6724 O O . GLU C 1 363 ? 65.217 -18.105 -64.501 1.00 44.15 387 GLU C O 1
ATOM 6730 N N . THR D 2 1 ? 33.208 -5.200 -56.819 1.00 8.55 391 THR D N 1
ATOM 6731 C CA . THR D 2 1 ? 33.661 -6.447 -57.425 1.00 9.08 391 THR D CA 1
ATOM 6732 C C . THR D 2 1 ? 32.745 -7.588 -57.012 1.00 8.90 391 THR D C 1
ATOM 6733 O O . THR D 2 1 ? 32.121 -7.547 -55.951 1.00 9.81 391 THR D O 1
ATOM 6737 N N . THR D 2 2 ? 32.645 -8.598 -57.865 1.00 8.54 392 THR D N 1
ATOM 6738 C CA . THR D 2 2 ? 31.832 -9.753 -57.529 1.00 8.24 392 THR D CA 1
ATOM 6739 C C . THR D 2 2 ? 32.400 -10.987 -58.202 1.00 9.57 392 THR D C 1
ATOM 6740 O O . THR D 2 2 ? 32.970 -10.911 -59.296 1.00 9.11 392 THR D O 1
ATOM 6744 N N . HIS D 2 3 ? 32.268 -12.121 -57.527 1.00 9.27 393 HIS D N 1
ATOM 6745 C CA . HIS D 2 3 ? 32.766 -13.373 -58.065 1.00 8.69 393 HIS D CA 1
ATOM 6746 C C . HIS D 2 3 ? 31.685 -14.431 -58.107 1.00 8.99 393 HIS D C 1
ATOM 6747 O O . HIS D 2 3 ? 30.842 -14.500 -57.217 1.00 10.57 393 HIS D O 1
ATOM 6754 N N . TYR D 2 4 ? 31.704 -15.252 -59.151 1.00 8.57 394 TYR D N 1
ATOM 6755 C CA . TYR D 2 4 ? 30.752 -16.347 -59.245 1.00 8.59 394 TYR D CA 1
ATOM 6756 C C . TYR D 2 4 ? 31.432 -17.569 -59.838 1.00 9.27 394 TYR D C 1
ATOM 6757 O O . TYR D 2 4 ? 32.423 -17.449 -60.559 1.00 8.91 394 TYR D O 1
ATOM 6766 N N . SER D 2 5 ? 30.909 -18.743 -59.499 1.00 8.28 395 SER D N 1
ATOM 6767 C CA . SER D 2 5 ? 31.475 -20.009 -59.951 1.00 9.34 395 SER D CA 1
ATOM 6768 C C . SER D 2 5 ? 30.398 -20.906 -60.544 1.00 9.88 395 SER D C 1
ATOM 6769 O O . SER D 2 5 ? 29.242 -20.877 -60.111 1.00 10.44 395 SER D O 1
ATOM 6772 N N . VAL D 2 6 ? 30.794 -21.716 -61.520 1.00 9.03 396 VAL D N 1
ATOM 6773 C CA . VAL D 2 6 ? 29.871 -22.619 -62.199 1.00 10.18 396 VAL D CA 1
ATOM 6774 C C . VAL D 2 6 ? 30.522 -23.955 -62.542 1.00 9.55 396 VAL D C 1
ATOM 6775 O O . VAL D 2 6 ? 31.680 -24.005 -62.951 1.00 10.15 396 VAL D O 1
ATOM 6779 N N . VAL D 2 7 ? 29.768 -25.037 -62.370 1.00 10.95 397 VAL D N 1
ATOM 6780 C CA . VAL D 2 7 ? 30.238 -26.373 -62.738 1.00 10.61 397 VAL D CA 1
ATOM 6781 C C . VAL D 2 7 ? 29.032 -27.045 -63.386 1.00 11.54 397 VAL D C 1
ATOM 6782 O O . VAL D 2 7 ? 27.950 -27.066 -62.801 1.00 12.03 397 VAL D O 1
ATOM 6786 N N . ASP D 2 8 ? 29.200 -27.569 -64.600 1.00 12.03 398 ASP D N 1
ATOM 6787 C CA . ASP D 2 8 ? 28.083 -28.214 -65.280 1.00 13.00 398 ASP D CA 1
ATOM 6788 C C . ASP D 2 8 ? 28.086 -29.730 -65.125 1.00 14.41 398 ASP D C 1
ATOM 6789 O O . ASP D 2 8 ? 28.986 -30.300 -64.504 1.00 14.21 398 ASP D O 1
ATOM 6794 N N . LYS D 2 9 ? 27.068 -30.370 -65.693 1.00 15.80 399 LYS D N 1
ATOM 6795 C CA . LYS D 2 9 ? 26.909 -31.820 -65.608 1.00 18.17 399 LYS D CA 1
ATOM 6796 C C . LYS D 2 9 ? 28.047 -32.632 -66.222 1.00 18.19 399 LYS D C 1
ATOM 6797 O O . LYS D 2 9 ? 28.209 -33.811 -65.903 1.00 18.07 399 LYS D O 1
ATOM 6803 N N . ASP D 2 10 ? 28.829 -32.015 -67.104 1.00 17.17 400 ASP D N 1
ATOM 6804 C CA . ASP D 2 10 ? 29.937 -32.719 -67.738 1.00 17.99 400 ASP D CA 1
ATOM 6805 C C . ASP D 2 10 ? 31.241 -32.535 -66.978 1.00 16.15 400 ASP D C 1
ATOM 6806 O O . ASP D 2 10 ? 32.259 -33.133 -67.320 1.00 18.89 400 ASP D O 1
ATOM 6811 N N . GLY D 2 11 ? 31.209 -31.699 -65.947 1.00 15.87 401 GLY D N 1
ATOM 6812 C CA . GLY D 2 11 ? 32.408 -31.478 -65.165 1.00 15.48 401 GLY D CA 1
ATOM 6813 C C . GLY D 2 11 ? 33.199 -30.245 -65.551 1.00 14.84 401 GLY D C 1
ATOM 6814 O O . GLY D 2 11 ? 34.263 -30.000 -64.985 1.00 15.91 401 GLY D O 1
ATOM 6815 N N . ASN D 2 12 ? 32.701 -29.483 -66.521 1.00 13.06 402 ASN D N 1
ATOM 6816 C CA . ASN D 2 12 ? 33.376 -28.257 -66.941 1.00 12.65 402 ASN D CA 1
ATOM 6817 C C . ASN D 2 12 ? 33.218 -27.258 -65.808 1.00 12.75 402 ASN D C 1
ATOM 6818 O O . ASN D 2 12 ? 32.170 -27.210 -65.166 1.00 12.55 402 ASN D O 1
ATOM 6823 N N . ALA D 2 13 ? 34.253 -26.457 -65.573 1.00 11.62 403 ALA D N 1
ATOM 6824 C CA . ALA D 2 13 ? 34.218 -25.475 -64.497 1.00 11.12 403 ALA D CA 1
ATOM 6825 C C . ALA D 2 13 ? 34.607 -24.087 -64.980 1.00 10.36 403 ALA D C 1
ATOM 6826 O O . ALA D 2 13 ? 35.455 -23.934 -65.853 1.00 11.15 403 ALA D O 1
ATOM 6828 N N . VAL D 2 14 ? 33.977 -23.076 -64.399 1.00 9.48 404 VAL D N 1
ATOM 6829 C CA . VAL D 2 14 ? 34.269 -21.693 -64.749 1.00 8.94 404 VAL D CA 1
ATOM 6830 C C . VAL D 2 14 ? 34.247 -20.835 -63.491 1.00 9.36 404 VAL D C 1
ATOM 6831 O O . VAL D 2 14 ? 33.364 -20.977 -62.647 1.00 10.03 404 VAL D O 1
ATOM 6835 N N . ALA D 2 15 ? 35.236 -19.958 -63.370 1.00 8.60 405 ALA D N 1
ATOM 6836 C CA . ALA D 2 15 ? 35.326 -19.041 -62.240 1.00 8.22 405 ALA D CA 1
ATOM 6837 C C . ALA D 2 15 ? 35.455 -17.644 -62.834 1.00 8.48 405 ALA D C 1
ATOM 6838 O O . ALA D 2 15 ? 36.358 -17.384 -63.632 1.00 9.67 405 ALA D O 1
ATOM 6840 N N . VAL D 2 16 ? 34.551 -16.747 -62.452 1.00 7.41 406 VAL D N 1
ATOM 6841 C CA . VAL D 2 16 ? 34.578 -15.387 -62.978 1.00 8.42 406 VAL D CA 1
ATOM 6842 C C . VAL D 2 16 ? 34.572 -14.329 -61.891 1.00 7.99 406 VAL D C 1
ATOM 6843 O O . VAL D 2 16 ? 33.740 -14.362 -60.987 1.00 7.97 406 VAL D O 1
ATOM 6847 N N . THR D 2 17 ? 35.521 -13.403 -61.964 1.00 9.01 407 THR D N 1
ATOM 6848 C CA . THR D 2 17 ? 35.526 -12.287 -61.033 1.00 8.47 407 THR D CA 1
ATOM 6849 C C . THR D 2 17 ? 35.520 -11.069 -61.946 1.00 8.68 407 THR D C 1
ATOM 6850 O O . THR D 2 17 ? 36.362 -10.960 -62.832 1.00 8.86 407 THR D O 1
ATOM 6854 N N . TYR D 2 18 ? 34.542 -10.184 -61.791 1.00 7.92 408 TYR D N 1
ATOM 6855 C CA . TYR D 2 18 ? 34.551 -8.984 -62.612 1.00 7.28 408 TYR D CA 1
ATOM 6856 C C . TYR D 2 18 ? 34.068 -7.809 -61.788 1.00 8.54 408 TYR D C 1
ATOM 6857 O O . TYR D 2 18 ? 33.496 -7.994 -60.707 1.00 8.55 408 TYR D O 1
ATOM 6866 N N . THR D 2 19 ? 34.281 -6.598 -62.283 1.00 7.86 409 THR D N 1
ATOM 6867 C CA . THR D 2 19 ? 34.010 -5.461 -61.429 1.00 7.97 409 THR D CA 1
ATOM 6868 C C . THR D 2 19 ? 33.993 -4.108 -62.123 1.00 8.26 409 THR D C 1
ATOM 6869 O O . THR D 2 19 ? 34.406 -3.979 -63.274 1.00 8.05 409 THR D O 1
ATOM 6873 N N . LEU D 2 20 ? 33.512 -3.104 -61.389 1.00 9.18 410 LEU D N 1
ATOM 6874 C CA . LEU D 2 20 ? 33.497 -1.714 -61.845 1.00 8.69 410 LEU D CA 1
ATOM 6875 C C . LEU D 2 20 ? 34.553 -1.015 -60.987 1.00 9.57 410 LEU D C 1
ATOM 6876 O O . LEU D 2 20 ? 34.823 0.171 -61.151 1.00 9.63 410 LEU D O 1
ATOM 6881 N N . ASN D 2 21 ? 35.137 -1.806 -60.090 1.00 9.19 411 ASN D N 1
ATOM 6882 C CA . ASN D 2 21 ? 36.126 -1.430 -59.072 1.00 8.84 411 ASN D CA 1
ATOM 6883 C C . ASN D 2 21 ? 35.339 -1.095 -57.803 1.00 9.21 411 ASN D C 1
ATOM 6884 O O . ASN D 2 21 ? 34.875 -2.012 -57.133 1.00 10.02 411 ASN D O 1
ATOM 6889 N N . THR D 2 22 ? 35.166 0.179 -57.454 1.00 9.69 412 THR D N 1
ATOM 6890 C CA . THR D 2 22 ? 34.397 0.460 -56.237 1.00 10.11 412 THR D CA 1
ATOM 6891 C C . THR D 2 22 ? 32.910 0.223 -56.503 1.00 9.21 412 THR D C 1
ATOM 6892 O O . THR D 2 22 ? 32.506 -0.003 -57.644 1.00 9.29 412 THR D O 1
ATOM 6896 N N . THR D 2 23 ? 32.098 0.256 -55.450 1.00 11.02 413 THR D N 1
ATOM 6897 C CA . THR D 2 23 ? 30.666 0.008 -55.587 1.00 10.86 413 THR D CA 1
ATOM 6898 C C . THR D 2 23 ? 30.004 1.042 -56.493 1.00 10.41 413 THR D C 1
ATOM 6899 O O . THR D 2 23 ? 29.989 2.233 -56.183 1.00 12.14 413 THR D O 1
ATOM 6903 N N . PHE D 2 24 ? 29.455 0.559 -57.609 1.00 9.98 414 PHE D N 1
ATOM 6904 C CA . PHE D 2 24 ? 28.807 1.386 -58.630 1.00 9.47 414 PHE D CA 1
ATOM 6905 C C . PHE D 2 24 ? 29.841 2.121 -59.476 1.00 9.34 414 PHE D C 1
ATOM 6906 O O . PHE D 2 24 ? 29.487 2.945 -60.319 1.00 11.43 414 PHE D O 1
ATOM 6914 N N . GLY D 2 25 ? 31.118 1.816 -59.256 1.00 10.10 415 GLY D N 1
ATOM 6915 C CA . GLY D 2 25 ? 32.172 2.473 -60.007 1.00 10.03 415 GLY D CA 1
ATOM 6916 C C . GLY D 2 25 ? 32.121 3.975 -59.802 1.00 9.30 415 GLY D C 1
ATOM 6917 O O . GLY D 2 25 ? 31.981 4.449 -58.676 1.00 11.58 415 GLY D O 1
ATOM 6918 N N . THR D 2 26 ? 32.237 4.725 -60.893 1.00 9.41 416 THR D N 1
ATOM 6919 C CA . THR D 2 26 ? 32.181 6.184 -60.829 1.00 9.88 416 THR D CA 1
ATOM 6920 C C . THR D 2 26 ? 30.767 6.658 -60.516 1.00 11.64 416 THR D C 1
ATOM 6921 O O . THR D 2 26 ? 30.562 7.797 -60.092 1.00 11.45 416 THR D O 1
ATOM 6925 N N . GLY D 2 27 ? 29.789 5.789 -60.744 1.00 11.23 417 GLY D N 1
ATOM 6926 C CA . GLY D 2 27 ? 28.408 6.170 -60.512 1.00 11.63 417 GLY D CA 1
ATOM 6927 C C . GLY D 2 27 ? 27.885 6.919 -61.725 1.00 12.34 417 GLY D C 1
ATOM 6928 O O . GLY D 2 27 ? 26.772 7.443 -61.715 1.00 12.38 417 GLY D O 1
ATOM 6929 N N . ILE D 2 28 ? 28.696 6.957 -62.781 1.00 10.84 418 ILE D N 1
ATOM 6930 C CA . ILE D 2 28 ? 28.334 7.644 -64.018 1.00 11.62 418 ILE D CA 1
ATOM 6931 C C . ILE D 2 28 ? 27.800 6.674 -65.065 1.00 11.64 418 ILE D C 1
ATOM 6932 O O . ILE D 2 28 ? 28.471 5.705 -65.415 1.00 12.52 418 ILE D O 1
ATOM 6937 N N . VAL D 2 29 ? 26.596 6.933 -65.563 1.00 12.85 419 VAL D N 1
ATOM 6938 C CA . VAL D 2 29 ? 26.021 6.093 -66.606 1.00 12.61 419 VAL D CA 1
ATOM 6939 C C . VAL D 2 29 ? 26.485 6.675 -67.941 1.00 13.30 419 VAL D C 1
ATOM 6940 O O . VAL D 2 29 ? 26.565 7.894 -68.096 1.00 14.50 419 VAL D O 1
ATOM 6944 N N . ALA D 2 30 ? 26.811 5.810 -68.897 1.00 12.40 420 ALA D N 1
ATOM 6945 C CA . ALA D 2 30 ? 27.283 6.272 -70.198 1.00 12.41 420 ALA D CA 1
ATOM 6946 C C . ALA D 2 30 ? 26.126 6.724 -71.081 1.00 12.50 420 ALA D C 1
ATOM 6947 O O . ALA D 2 30 ? 25.502 5.916 -71.766 1.00 13.44 420 ALA D O 1
ATOM 6949 N N . GLY D 2 31 ? 25.842 8.021 -71.054 1.00 13.57 421 GLY D N 1
ATOM 6950 C CA . GLY D 2 31 ? 24.759 8.557 -71.856 1.00 13.29 421 GLY D CA 1
ATOM 6951 C C . GLY D 2 31 ? 23.445 7.827 -71.646 1.00 12.59 421 GLY D C 1
ATOM 6952 O O . GLY D 2 31 ? 23.057 7.532 -70.513 1.00 14.04 421 GLY D O 1
ATOM 6953 N N . GLU D 2 32 ? 22.762 7.522 -72.745 1.00 12.45 422 GLU D N 1
ATOM 6954 C CA . GLU D 2 32 ? 21.479 6.834 -72.686 1.00 12.81 422 GLU D CA 1
ATOM 6955 C C . GLU D 2 32 ? 21.608 5.321 -72.819 1.00 12.89 422 GLU D C 1
ATOM 6956 O O . GLU D 2 32 ? 20.645 4.640 -73.183 1.00 13.69 422 GLU D O 1
ATOM 6962 N N . SER D 2 33 ? 22.791 4.794 -72.518 1.00 12.61 423 SER D N 1
ATOM 6963 C CA . SER D 2 33 ? 23.028 3.357 -72.617 1.00 11.84 423 SER D CA 1
ATOM 6964 C C . SER D 2 33 ? 22.577 2.604 -71.370 1.00 11.65 423 SER D C 1
ATOM 6965 O O . SER D 2 33 ? 22.350 1.395 -71.423 1.00 11.09 423 SER D O 1
ATOM 6968 N N . GLY D 2 34 ? 22.463 3.321 -70.254 1.00 11.54 424 GLY D N 1
ATOM 6969 C CA . GLY D 2 34 ? 22.061 2.703 -69.002 1.00 12.37 424 GLY D CA 1
ATOM 6970 C C . GLY D 2 34 ? 23.193 1.917 -68.359 1.00 11.54 424 GLY D C 1
ATOM 6971 O O . GLY D 2 34 ? 22.988 1.222 -67.365 1.00 11.94 424 GLY D O 1
ATOM 6972 N N . ILE D 2 35 ? 24.394 2.043 -68.919 1.00 10.35 425 ILE D N 1
ATOM 6973 C CA . ILE D 2 35 ? 25.565 1.317 -68.423 1.00 9.87 425 ILE D CA 1
ATOM 6974 C C . ILE D 2 35 ? 26.468 2.145 -67.505 1.00 9.22 425 ILE D C 1
ATOM 6975 O O . ILE D 2 35 ? 26.984 3.183 -67.912 1.00 11.55 425 ILE D O 1
ATOM 6980 N N . LEU D 2 36 ? 26.662 1.673 -66.275 1.00 9.94 426 LEU D N 1
ATOM 6981 C CA . LEU D 2 36 ? 27.524 2.358 -65.312 1.00 10.34 426 LEU D CA 1
ATOM 6982 C C . LEU D 2 36 ? 28.988 2.207 -65.696 1.00 9.86 426 LEU D C 1
ATOM 6983 O O . LEU D 2 36 ? 29.418 1.138 -66.133 1.00 10.11 426 LEU D O 1
ATOM 6988 N N . LEU D 2 37 ? 29.753 3.281 -65.518 1.00 9.17 427 LEU D N 1
ATOM 6989 C CA . LEU D 2 37 ? 31.169 3.286 -65.865 1.00 9.93 427 LEU D CA 1
ATOM 6990 C C . LEU D 2 37 ? 32.105 3.023 -64.692 1.00 9.46 427 LEU D C 1
ATOM 6991 O O . LEU D 2 37 ? 31.973 3.606 -63.616 1.00 10.89 427 LEU D O 1
ATOM 6996 N N . ASN D 2 38 ? 33.064 2.138 -64.935 1.00 8.80 428 ASN D N 1
ATOM 6997 C CA . ASN D 2 38 ? 34.066 1.735 -63.952 1.00 8.74 428 ASN D CA 1
ATOM 6998 C C . ASN D 2 38 ? 35.012 2.862 -63.543 1.00 9.25 428 ASN D C 1
ATOM 6999 O O . ASN D 2 38 ? 35.142 3.868 -64.243 1.00 9.62 428 ASN D O 1
ATOM 7004 N N . ASN D 2 39 ? 35.660 2.691 -62.394 1.00 9.25 429 ASN D N 1
ATOM 7005 C CA . ASN D 2 39 ? 36.693 3.628 -61.968 1.00 9.40 429 ASN D CA 1
ATOM 7006 C C . ASN D 2 39 ? 37.953 2.788 -61.741 1.00 9.60 429 ASN D C 1
ATOM 7007 O O . ASN D 2 39 ? 38.669 2.943 -60.755 1.00 9.12 429 ASN D O 1
ATOM 7012 N N . GLN D 2 40 ? 38.213 1.896 -62.697 1.00 9.41 430 GLN D N 1
ATOM 7013 C CA . GLN D 2 40 ? 39.357 0.988 -62.642 1.00 8.52 430 GLN D CA 1
ATOM 7014 C C . GLN D 2 40 ? 40.714 1.675 -62.712 1.00 9.40 430 GLN D C 1
ATOM 7015 O O . GLN D 2 40 ? 41.723 1.088 -62.326 1.00 9.21 430 GLN D O 1
ATOM 7029 N N . ASP D 2 42 ? 41.977 3.752 -60.885 1.00 9.35 432 ASP D N 1
ATOM 7030 C CA . ASP D 2 42 ? 42.601 3.935 -59.577 1.00 8.64 432 ASP D CA 1
ATOM 7031 C C . ASP D 2 42 ? 43.471 2.730 -59.207 1.00 9.34 432 ASP D C 1
ATOM 7032 O O . ASP D 2 42 ? 44.220 2.775 -58.226 1.00 9.31 432 ASP D O 1
ATOM 7037 N N . ASP D 2 43 ? 43.375 1.653 -59.986 1.00 9.82 433 ASP D N 1
ATOM 7038 C CA . ASP D 2 43 ? 44.186 0.468 -59.722 1.00 9.68 433 ASP D CA 1
ATOM 7039 C C . ASP D 2 43 ? 45.616 0.637 -60.226 1.00 10.29 433 ASP D C 1
ATOM 7040 O O . ASP D 2 43 ? 46.482 -0.185 -59.936 1.00 10.48 433 ASP D O 1
ATOM 7045 N N . PHE D 2 44 ? 45.855 1.691 -61.001 1.00 10.18 434 PHE D N 1
ATOM 7046 C CA . PHE D 2 44 ? 47.208 1.989 -61.468 1.00 9.65 434 PHE D CA 1
ATOM 7047 C C . PHE D 2 44 ? 47.867 2.697 -60.292 1.00 10.78 434 PHE D C 1
ATOM 7048 O O . PHE D 2 44 ? 47.190 3.107 -59.347 1.00 11.92 434 PHE D O 1
ATOM 7056 N N . SER D 2 45 ? 49.184 2.836 -60.344 1.00 12.04 435 SER D N 1
ATOM 7057 C CA . SER D 2 45 ? 49.890 3.583 -59.316 1.00 12.04 435 SER D CA 1
ATOM 7058 C C . SER D 2 45 ? 49.892 4.995 -59.898 1.00 12.47 435 SER D C 1
ATOM 7059 O O . SER D 2 45 ? 50.440 5.213 -60.977 1.00 12.48 435 SER D O 1
ATOM 7062 N N . ALA D 2 46 ? 49.268 5.943 -59.204 1.00 11.61 436 ALA D N 1
ATOM 7063 C CA . ALA D 2 46 ? 49.188 7.324 -59.687 1.00 11.32 436 ALA D CA 1
ATOM 7064 C C . ALA D 2 46 ? 50.515 8.059 -59.548 1.00 12.58 436 ALA D C 1
ATOM 7065 O O . ALA D 2 46 ? 50.809 8.986 -60.306 1.00 13.22 436 ALA D O 1
ATOM 7067 N N . LYS D 2 47 ? 51.300 7.639 -58.565 1.00 12.78 437 LYS D N 1
ATOM 7068 C CA . LYS D 2 47 ? 52.607 8.220 -58.294 1.00 14.63 437 LYS D CA 1
ATOM 7069 C C . LYS D 2 47 ? 53.354 7.188 -57.459 1.00 14.01 437 LYS D C 1
ATOM 7070 O O . LYS D 2 47 ? 52.791 6.611 -56.526 1.00 13.94 437 LYS D O 1
ATOM 7076 N N . PRO D 2 48 ? 54.629 6.934 -57.786 1.00 14.16 438 PRO D N 1
ATOM 7077 C CA . PRO D 2 48 ? 55.418 5.949 -57.041 1.00 13.95 438 PRO D CA 1
ATOM 7078 C C . PRO D 2 48 ? 55.386 6.133 -55.528 1.00 14.60 438 PRO D C 1
ATOM 7079 O O . PRO D 2 48 ? 55.643 7.225 -55.021 1.00 14.42 438 PRO D O 1
ATOM 7083 N N . GLY D 2 49 ? 55.054 5.061 -54.816 1.00 13.95 439 GLY D N 1
ATOM 7084 C CA . GLY D 2 49 ? 55.033 5.111 -53.363 1.00 13.88 439 GLY D CA 1
ATOM 7085 C C . GLY D 2 49 ? 53.794 5.648 -52.672 1.00 14.31 439 GLY D C 1
ATOM 7086 O O . GLY D 2 49 ? 53.719 5.611 -51.443 1.00 15.53 439 GLY D O 1
ATOM 7087 N N . VAL D 2 50 ? 52.831 6.155 -53.436 1.00 13.20 440 VAL D N 1
ATOM 7088 C CA . VAL D 2 50 ? 51.598 6.683 -52.848 1.00 13.72 440 VAL D CA 1
ATOM 7089 C C . VAL D 2 50 ? 50.504 5.618 -52.973 1.00 12.90 440 VAL D C 1
ATOM 7090 O O . VAL D 2 50 ? 50.239 5.116 -54.062 1.00 13.94 440 VAL D O 1
ATOM 7094 N N . PRO D 2 51 ? 49.849 5.266 -51.856 1.00 12.32 441 PRO D N 1
ATOM 7095 C CA . PRO D 2 51 ? 48.796 4.245 -51.902 1.00 11.58 441 PRO D CA 1
ATOM 7096 C C . PRO D 2 51 ? 47.506 4.644 -52.614 1.00 11.40 441 PRO D C 1
ATOM 7097 O O . PRO D 2 51 ? 47.151 5.823 -52.673 1.00 11.12 441 PRO D O 1
ATOM 7101 N N . ASN D 2 52 ? 46.808 3.652 -53.159 1.00 11.29 442 ASN D N 1
ATOM 7102 C CA . ASN D 2 52 ? 45.541 3.909 -53.827 1.00 11.94 442 ASN D CA 1
ATOM 7103 C C . ASN D 2 52 ? 44.435 3.635 -52.805 1.00 11.54 442 ASN D C 1
ATOM 7104 O O . ASN D 2 52 ? 44.711 3.536 -51.606 1.00 12.07 442 ASN D O 1
ATOM 7109 N N . VAL D 2 53 ? 43.194 3.504 -53.259 1.00 11.15 443 VAL D N 1
ATOM 7110 C CA . VAL D 2 53 ? 42.088 3.304 -52.329 1.00 12.00 443 VAL D CA 1
ATOM 7111 C C . VAL D 2 53 ? 42.172 2.048 -51.459 1.00 11.80 443 VAL D C 1
ATOM 7112 O O . VAL D 2 53 ? 41.545 1.988 -50.402 1.00 13.49 443 VAL D O 1
ATOM 7116 N N . TYR D 2 54 ? 42.954 1.059 -51.882 1.00 11.03 444 TYR D N 1
ATOM 7117 C CA . TYR D 2 54 ? 43.089 -0.173 -51.106 1.00 11.35 444 TYR D CA 1
ATOM 7118 C C . TYR D 2 54 ? 44.396 -0.226 -50.325 1.00 11.03 444 TYR D C 1
ATOM 7119 O O . TYR D 2 54 ? 44.723 -1.248 -49.723 1.00 11.81 444 TYR D O 1
ATOM 7128 N N . GLY D 2 55 ? 45.140 0.877 -50.344 1.00 10.59 445 GLY D N 1
ATOM 7129 C CA . GLY D 2 55 ? 46.404 0.929 -49.631 1.00 10.09 445 GLY D CA 1
ATOM 7130 C C . GLY D 2 55 ? 47.544 0.287 -50.396 1.00 11.55 445 GLY D C 1
ATOM 7131 O O . GLY D 2 55 ? 48.629 0.087 -49.854 1.00 12.28 445 GLY D O 1
ATOM 7132 N N . LEU D 2 56 ? 47.302 -0.041 -51.660 1.00 11.26 446 LEU D N 1
ATOM 7133 C CA . LEU D 2 56 ? 48.326 -0.665 -52.493 1.00 11.30 446 LEU D CA 1
ATOM 7134 C C . LEU D 2 56 ? 49.228 0.384 -53.129 1.00 11.65 446 LEU D C 1
ATOM 7135 O O . LEU D 2 56 ? 48.783 1.484 -53.468 1.00 13.03 446 LEU D O 1
ATOM 7140 N N . VAL D 2 57 ? 50.501 0.039 -53.289 1.00 12.36 447 VAL D N 1
ATOM 7141 C CA . VAL D 2 57 ? 51.462 0.962 -53.871 1.00 11.95 447 VAL D CA 1
ATOM 7142 C C . VAL D 2 57 ? 52.162 0.356 -55.077 1.00 12.06 447 VAL D C 1
ATOM 7143 O O . VAL D 2 57 ? 52.096 -0.854 -55.309 1.00 12.47 447 VAL D O 1
ATOM 7147 N N . GLY D 2 58 ? 52.825 1.208 -55.850 1.00 12.16 448 GLY D N 1
ATOM 7148 C CA . GLY D 2 58 ? 53.530 0.730 -57.020 1.00 11.70 448 GLY D CA 1
ATOM 7149 C C . GLY D 2 58 ? 54.607 1.685 -57.485 1.00 12.52 448 GLY D C 1
ATOM 7150 O O . GLY D 2 58 ? 54.985 2.619 -56.773 1.00 13.59 448 GLY D O 1
ATOM 7151 N N . GLY D 2 59 ? 55.098 1.436 -58.691 1.00 12.93 449 GLY D N 1
ATOM 7152 C CA . GLY D 2 59 ? 56.138 2.261 -59.276 1.00 14.06 449 GLY D CA 1
ATOM 7153 C C . GLY D 2 59 ? 56.015 2.242 -60.786 1.00 13.07 449 GLY D C 1
ATOM 7154 O O . GLY D 2 59 ? 54.947 2.525 -61.330 1.00 14.71 449 GLY D O 1
ATOM 7155 N N . ASP D 2 60 ? 57.098 1.886 -61.467 1.00 14.41 450 ASP D N 1
ATOM 7156 C CA . ASP D 2 60 ? 57.105 1.846 -62.927 1.00 15.53 450 ASP D CA 1
ATOM 7157 C C . ASP D 2 60 ? 56.228 0.756 -63.538 1.00 13.96 450 ASP D C 1
ATOM 7158 O O . ASP D 2 60 ? 55.489 1.008 -64.489 1.00 13.23 450 ASP D O 1
ATOM 7163 N N . ALA D 2 61 ? 56.315 -0.454 -62.995 1.00 14.05 451 ALA D N 1
ATOM 7164 C CA . ALA D 2 61 ? 55.557 -1.579 -63.529 1.00 13.16 451 ALA D CA 1
ATOM 7165 C C . ALA D 2 61 ? 54.063 -1.331 -63.680 1.00 12.22 451 ALA D C 1
ATOM 7166 O O . ALA D 2 61 ? 53.475 -1.665 -64.711 1.00 12.32 451 ALA D O 1
ATOM 7168 N N . ASN D 2 62 ? 53.453 -0.747 -62.654 1.00 11.56 452 ASN D N 1
ATOM 7169 C CA . ASN D 2 62 ? 52.018 -0.479 -62.666 1.00 11.24 452 ASN D CA 1
ATOM 7170 C C . ASN D 2 62 ? 51.691 1.007 -62.822 1.00 9.87 452 ASN D C 1
ATOM 7171 O O . ASN D 2 62 ? 50.648 1.473 -62.366 1.00 9.71 452 ASN D O 1
ATOM 7176 N N . ALA D 2 63 ? 52.580 1.759 -63.460 1.00 10.51 453 ALA D N 1
ATOM 7177 C CA . ALA D 2 63 ? 52.316 3.175 -63.666 1.00 10.65 453 ALA D CA 1
ATOM 7178 C C . ALA D 2 63 ? 51.267 3.305 -64.761 1.00 11.19 453 ALA D C 1
ATOM 7179 O O . ALA D 2 63 ? 51.122 2.412 -65.599 1.00 11.56 453 ALA D O 1
ATOM 7181 N N . VAL D 2 64 ? 50.524 4.405 -64.745 1.00 11.37 454 VAL D N 1
ATOM 7182 C CA . VAL D 2 64 ? 49.519 4.646 -65.770 1.00 11.24 454 VAL D CA 1
ATOM 7183 C C . VAL D 2 64 ? 50.236 4.800 -67.109 1.00 12.60 454 VAL D C 1
ATOM 7184 O O . VAL D 2 64 ? 51.304 5.407 -67.185 1.00 12.80 454 VAL D O 1
ATOM 7188 N N . GLY D 2 65 ? 49.647 4.240 -68.159 1.00 11.81 455 GLY D N 1
ATOM 7189 C CA . GLY D 2 65 ? 50.227 4.346 -69.484 1.00 12.65 455 GLY D CA 1
ATOM 7190 C C . GLY D 2 65 ? 49.139 4.119 -70.512 1.00 12.33 455 GLY D C 1
ATOM 7191 O O . GLY D 2 65 ? 48.174 3.414 -70.229 1.00 12.02 455 GLY D O 1
ATOM 7192 N N . PRO D 2 66 ? 49.249 4.709 -71.709 1.00 11.87 456 PRO D N 1
ATOM 7193 C CA . PRO D 2 66 ? 48.209 4.502 -72.719 1.00 12.41 456 PRO D CA 1
ATOM 7194 C C . PRO D 2 66 ? 48.046 3.028 -73.092 1.00 11.86 456 PRO D C 1
ATOM 7195 O O . PRO D 2 66 ? 49.033 2.301 -73.235 1.00 11.31 456 PRO D O 1
ATOM 7199 N N . ASN D 2 67 ? 46.791 2.599 -73.216 1.00 10.68 457 ASN D N 1
ATOM 7200 C CA . ASN D 2 67 ? 46.440 1.227 -73.590 1.00 10.76 457 ASN D CA 1
ATOM 7201 C C . ASN D 2 67 ? 46.809 0.137 -72.591 1.00 11.02 457 ASN D C 1
ATOM 7202 O O . ASN D 2 67 ? 46.559 -1.044 -72.834 1.00 12.43 457 ASN D O 1
ATOM 7207 N N . LYS D 2 68 ? 47.380 0.532 -71.464 1.00 10.13 458 LYS D N 1
ATOM 7208 C CA . LYS D 2 68 ? 47.804 -0.414 -70.443 1.00 10.19 458 LYS D CA 1
ATOM 7209 C C . LYS D 2 68 ? 46.645 -0.877 -69.564 1.00 10.54 458 LYS D C 1
ATOM 7210 O O . LYS D 2 68 ? 45.708 -0.123 -69.307 1.00 10.68 458 LYS D O 1
ATOM 7216 N N . ARG D 2 69 ? 46.711 -2.129 -69.123 1.00 9.43 459 ARG D N 1
ATOM 7217 C CA . ARG D 2 69 ? 45.691 -2.694 -68.245 1.00 9.50 459 ARG D CA 1
ATOM 7218 C C . ARG D 2 69 ? 46.186 -2.489 -66.811 1.00 9.35 459 ARG D C 1
ATOM 7219 O O . ARG D 2 69 ? 47.281 -2.932 -66.459 1.00 9.23 459 ARG D O 1
ATOM 7227 N N . PRO D 2 70 ? 45.399 -1.798 -65.968 1.00 9.40 460 PRO D N 1
ATOM 7228 C CA . PRO D 2 70 ? 45.834 -1.580 -64.585 1.00 9.82 460 PRO D CA 1
ATOM 7229 C C . PRO D 2 70 ? 45.913 -2.889 -63.803 1.00 10.20 460 PRO D C 1
ATOM 7230 O O . PRO D 2 70 ? 45.079 -3.777 -63.977 1.00 9.87 460 PRO D O 1
ATOM 7234 N N . LEU D 2 71 ? 46.924 -3.005 -62.947 1.00 9.33 461 LEU D N 1
ATOM 7235 C CA . LEU D 2 71 ? 47.111 -4.214 -62.150 1.00 8.23 461 LEU D CA 1
ATOM 7236 C C . LEU D 2 71 ? 45.902 -4.515 -61.272 1.00 8.81 461 LEU D C 1
ATOM 7237 O O . LEU D 2 71 ? 45.348 -3.623 -60.633 1.00 8.70 461 LEU D O 1
ATOM 7242 N N . SER D 2 72 ? 45.508 -5.784 -61.234 1.00 8.82 462 SER D N 1
ATOM 7243 C CA . SER D 2 72 ? 44.362 -6.209 -60.439 1.00 8.80 462 SER D CA 1
ATOM 7244 C C . SER D 2 72 ? 44.787 -7.201 -59.367 1.00 9.15 462 SER D C 1
ATOM 7245 O O . SER D 2 72 ? 45.901 -7.723 -59.404 1.00 10.07 462 SER D O 1
ATOM 7248 N N . SER D 2 73 ? 43.902 -7.438 -58.402 1.00 8.44 463 SER D N 1
ATOM 7249 C CA . SER D 2 73 ? 44.154 -8.415 -57.348 1.00 8.45 463 SER D CA 1
ATOM 7250 C C . SER D 2 73 ? 43.161 -9.560 -57.520 1.00 8.69 463 SER D C 1
ATOM 7251 O O . SER D 2 73 ? 43.218 -10.547 -56.788 1.00 8.56 463 SER D O 1
ATOM 7262 N N . SER D 2 75 ? 41.281 -12.811 -58.239 1.00 8.48 465 SER D N 1
ATOM 7263 C CA . SER D 2 75 ? 41.813 -14.158 -58.291 1.00 8.34 465 SER D CA 1
ATOM 7264 C C . SER D 2 75 ? 40.864 -15.332 -58.512 1.00 8.94 465 SER D C 1
ATOM 7265 O O . SER D 2 75 ? 40.717 -16.190 -57.632 1.00 8.48 465 SER D O 1
ATOM 7268 N N . PRO D 2 76 ? 40.181 -15.379 -59.668 1.00 8.84 466 PRO D N 1
ATOM 7269 C CA . PRO D 2 76 ? 39.295 -16.528 -59.884 1.00 9.66 466 PRO D CA 1
ATOM 7270 C C . PRO D 2 76 ? 40.257 -17.719 -59.860 1.00 9.98 466 PRO D C 1
ATOM 7271 O O . PRO D 2 76 ? 41.273 -17.728 -60.561 1.00 9.59 466 PRO D O 1
ATOM 7275 N N . THR D 2 77 ? 39.935 -18.723 -59.055 1.00 9.77 467 THR D N 1
ATOM 7276 C CA . THR D 2 77 ? 40.841 -19.845 -58.873 1.00 10.05 467 THR D CA 1
ATOM 7277 C C . THR D 2 77 ? 40.209 -21.230 -58.939 1.00 10.17 467 THR D C 1
ATOM 7278 O O . THR D 2 77 ? 39.088 -21.433 -58.490 1.00 10.78 467 THR D O 1
ATOM 7282 N N . ILE D 2 78 ? 40.949 -22.176 -59.509 1.00 10.54 468 ILE D N 1
ATOM 7283 C CA . ILE D 2 78 ? 40.493 -23.556 -59.599 1.00 11.75 468 ILE D CA 1
ATOM 7284 C C . ILE D 2 78 ? 41.609 -24.445 -59.072 1.00 12.77 468 ILE D C 1
ATOM 7285 O O . ILE D 2 78 ? 42.739 -24.394 -59.565 1.00 13.06 468 ILE D O 1
ATOM 7290 N N . VAL D 2 79 ? 41.292 -25.240 -58.055 1.00 12.25 469 VAL D N 1
ATOM 7291 C CA . VAL D 2 79 ? 42.260 -26.160 -57.470 1.00 13.49 469 VAL D CA 1
ATOM 7292 C C . VAL D 2 79 ? 41.957 -27.537 -58.040 1.00 13.89 469 VAL D C 1
ATOM 7293 O O . VAL D 2 79 ? 40.802 -27.963 -58.086 1.00 14.09 469 VAL D O 1
ATOM 7297 N N . VAL D 2 80 ? 43.001 -28.224 -58.486 1.00 14.39 470 VAL D N 1
ATOM 7298 C CA . VAL D 2 80 ? 42.854 -29.540 -59.079 1.00 16.23 470 VAL D CA 1
ATOM 7299 C C . VAL D 2 80 ? 43.509 -30.614 -58.224 1.00 18.18 470 VAL D C 1
ATOM 7300 O O . VAL D 2 80 ? 44.609 -30.429 -57.710 1.00 17.73 470 VAL D O 1
ATOM 7304 N N . LYS D 2 81 ? 42.815 -31.737 -58.081 1.00 21.31 471 LYS D N 1
ATOM 7305 C CA . LYS D 2 81 ? 43.307 -32.862 -57.298 1.00 25.23 471 LYS D CA 1
ATOM 7306 C C . LYS D 2 81 ? 43.250 -34.115 -58.166 1.00 26.35 471 LYS D C 1
ATOM 7307 O O . LYS D 2 81 ? 42.177 -34.519 -58.616 1.00 25.50 471 LYS D O 1
ATOM 7313 N N . ASP D 2 82 ? 44.411 -34.712 -58.413 1.00 29.41 472 ASP D N 1
ATOM 7314 C CA . ASP D 2 82 ? 44.497 -35.920 -59.229 1.00 30.65 472 ASP D CA 1
ATOM 7315 C C . ASP D 2 82 ? 43.983 -35.687 -60.648 1.00 29.89 472 ASP D C 1
ATOM 7316 O O . ASP D 2 82 ? 43.346 -36.562 -61.237 1.00 30.27 472 ASP D O 1
ATOM 7321 N N . GLY D 2 83 ? 44.257 -34.505 -61.191 1.00 28.07 473 GLY D N 1
ATOM 7322 C CA . GLY D 2 83 ? 43.823 -34.187 -62.540 1.00 26.10 473 GLY D CA 1
ATOM 7323 C C . GLY D 2 83 ? 42.357 -33.816 -62.664 1.00 24.75 473 GLY D C 1
ATOM 7324 O O . GLY D 2 83 ? 41.877 -33.523 -63.760 1.00 25.18 473 GLY D O 1
ATOM 7325 N N . LYS D 2 84 ? 41.641 -33.822 -61.544 1.00 22.90 474 LYS D N 1
ATOM 7326 C CA . LYS D 2 84 ? 40.223 -33.485 -61.557 1.00 21.88 474 LYS D CA 1
ATOM 7327 C C . LYS D 2 84 ? 39.937 -32.188 -60.810 1.00 19.75 474 LYS D C 1
ATOM 7328 O O . LYS D 2 84 ? 40.508 -31.934 -59.749 1.00 17.46 474 LYS D O 1
ATOM 7334 N N . THR D 2 85 ? 39.055 -31.369 -61.374 1.00 17.28 475 THR D N 1
ATOM 7335 C CA . THR D 2 85 ? 38.673 -30.116 -60.735 1.00 15.53 475 THR D CA 1
ATOM 7336 C C . THR D 2 85 ? 38.166 -30.471 -59.348 1.00 15.21 475 THR D C 1
ATOM 7337 O O . THR D 2 85 ? 37.367 -31.395 -59.186 1.00 15.11 475 THR D O 1
ATOM 7341 N N . TRP D 2 86 ? 38.639 -29.735 -58.350 1.00 14.33 476 TRP D N 1
ATOM 7342 C CA . TRP D 2 86 ? 38.278 -30.002 -56.967 1.00 14.65 476 TRP D CA 1
ATOM 7343 C C . TRP D 2 86 ? 37.620 -28.816 -56.267 1.00 13.39 476 TRP D C 1
ATOM 7344 O O . TRP D 2 86 ? 36.606 -28.974 -55.590 1.00 14.24 476 TRP D O 1
ATOM 7355 N N . LEU D 2 87 ? 38.203 -27.634 -56.421 1.00 11.37 477 LEU D N 1
ATOM 7356 C CA . LEU D 2 87 ? 37.652 -26.433 -55.801 1.00 11.25 477 LEU D CA 1
ATOM 7357 C C . LEU D 2 87 ? 37.642 -25.283 -56.792 1.00 10.36 477 LEU D C 1
ATOM 7358 O O . LEU D 2 87 ? 38.641 -25.023 -57.464 1.00 11.70 477 LEU D O 1
ATOM 7363 N N . VAL D 2 88 ? 36.501 -24.612 -56.885 1.00 10.10 478 VAL D N 1
ATOM 7364 C CA . VAL D 2 88 ? 36.343 -23.459 -57.765 1.00 9.55 478 VAL D CA 1
ATOM 7365 C C . VAL D 2 88 ? 35.963 -22.328 -56.819 1.00 10.25 478 VAL D C 1
ATOM 7366 O O . VAL D 2 88 ? 34.962 -22.423 -56.105 1.00 10.03 478 VAL D O 1
ATOM 7370 N N . THR D 2 89 ? 36.755 -21.262 -56.800 1.00 9.58 479 THR D N 1
ATOM 7371 C CA . THR D 2 89 ? 36.463 -20.172 -55.879 1.00 9.20 479 THR D CA 1
ATOM 7372 C C . THR D 2 89 ? 36.977 -18.821 -56.372 1.00 9.22 479 THR D C 1
ATOM 7373 O O . THR D 2 89 ? 37.544 -18.709 -57.459 1.00 9.79 479 THR D O 1
ATOM 7377 N N . GLY D 2 90 ? 36.758 -17.798 -55.556 1.00 9.46 480 GLY D N 1
ATOM 7378 C CA . GLY D 2 90 ? 37.168 -16.448 -55.889 1.00 9.12 480 GLY D CA 1
ATOM 7379 C C . GLY D 2 90 ? 36.429 -15.519 -54.951 1.00 9.60 480 GLY D C 1
ATOM 7380 O O . GLY D 2 90 ? 35.595 -15.976 -54.166 1.00 9.76 480 GLY D O 1
ATOM 7381 N N . SER D 2 91 ? 36.707 -14.221 -55.030 1.00 9.11 481 SER D N 1
ATOM 7382 C CA . SER D 2 91 ? 36.054 -13.272 -54.140 1.00 9.56 481 SER D CA 1
ATOM 7383 C C . SER D 2 91 ? 36.410 -11.832 -54.456 1.00 10.14 481 SER D C 1
ATOM 7384 O O . SER D 2 91 ? 37.401 -11.562 -55.133 1.00 9.83 481 SER D O 1
ATOM 7387 N N . PRO D 2 92 ? 35.567 -10.890 -54.007 1.00 9.78 482 PRO D N 1
ATOM 7388 C CA . PRO D 2 92 ? 35.833 -9.468 -54.224 1.00 9.41 482 PRO D CA 1
ATOM 7389 C C . PRO D 2 92 ? 36.667 -9.058 -53.009 1.00 9.34 482 PRO D C 1
ATOM 7390 O O . PRO D 2 92 ? 36.912 -9.885 -52.123 1.00 10.53 482 PRO D O 1
ATOM 7394 N N . GLY D 2 93 ? 37.118 -7.809 -52.966 1.00 10.78 483 GLY D N 1
ATOM 7395 C CA . GLY D 2 93 ? 37.887 -7.369 -51.814 1.00 11.85 483 GLY D CA 1
ATOM 7396 C C . GLY D 2 93 ? 39.121 -6.531 -52.081 1.00 10.97 483 GLY D C 1
ATOM 7397 O O . GLY D 2 93 ? 39.899 -6.277 -51.163 1.00 12.10 483 GLY D O 1
ATOM 7398 N N . GLY D 2 94 ? 39.305 -6.096 -53.323 1.00 10.98 484 GLY D N 1
ATOM 7399 C CA . GLY D 2 94 ? 40.472 -5.292 -53.644 1.00 11.69 484 GLY D CA 1
ATOM 7400 C C . GLY D 2 94 ? 41.743 -6.018 -53.243 1.00 9.57 484 GLY D C 1
ATOM 7401 O O . GLY D 2 94 ? 41.950 -7.171 -53.620 1.00 11.16 484 GLY D O 1
ATOM 7402 N N . SER D 2 95 ? 42.593 -5.351 -52.469 1.00 10.12 485 SER D N 1
ATOM 7403 C CA . SER D 2 95 ? 43.845 -5.945 -52.014 1.00 10.37 485 SER D CA 1
ATOM 7404 C C . SER D 2 95 ? 43.633 -7.224 -51.206 1.00 11.16 485 SER D C 1
ATOM 7405 O O . SER D 2 95 ? 44.504 -8.094 -51.175 1.00 12.12 485 SER D O 1
ATOM 7408 N N . ARG D 2 96 ? 42.476 -7.339 -50.558 1.00 9.92 486 ARG D N 1
ATOM 7409 C CA . ARG D 2 96 ? 42.178 -8.509 -49.739 1.00 9.88 486 ARG D CA 1
ATOM 7410 C C . ARG D 2 96 ? 41.761 -9.752 -50.520 1.00 10.06 486 ARG D C 1
ATOM 7411 O O . ARG D 2 96 ? 41.629 -10.832 -49.945 1.00 10.24 486 ARG D O 1
ATOM 7419 N N . ILE D 2 97 ? 41.551 -9.615 -51.825 1.00 9.48 487 ILE D N 1
ATOM 7420 C CA . ILE D 2 97 ? 41.154 -10.774 -52.623 1.00 9.18 487 ILE D CA 1
ATOM 7421 C C . ILE D 2 97 ? 42.204 -11.881 -52.532 1.00 9.48 487 ILE D C 1
ATOM 7422 O O . ILE D 2 97 ? 41.877 -13.059 -52.344 1.00 8.71 487 ILE D O 1
ATOM 7427 N N . ILE D 2 98 ? 43.466 -11.492 -52.666 1.00 10.41 488 ILE D N 1
ATOM 7428 C CA . ILE D 2 98 ? 44.574 -12.438 -52.621 1.00 10.55 488 ILE D CA 1
ATOM 7429 C C . ILE D 2 98 ? 44.579 -13.286 -51.355 1.00 10.24 488 ILE D C 1
ATOM 7430 O O . ILE D 2 98 ? 44.689 -14.509 -51.421 1.00 10.94 488 ILE D O 1
ATOM 7435 N N . THR D 2 99 ? 44.454 -12.643 -50.201 1.00 9.85 489 THR D N 1
ATOM 7436 C CA . THR D 2 99 ? 44.465 -13.380 -48.943 1.00 10.02 489 THR D CA 1
ATOM 7437 C C . THR D 2 99 ? 43.167 -14.132 -48.676 1.00 10.40 489 THR D C 1
ATOM 7438 O O . THR D 2 99 ? 43.179 -15.183 -48.042 1.00 9.80 489 THR D O 1
ATOM 7442 N N . THR D 2 100 ? 42.046 -13.600 -49.152 1.00 9.49 490 THR D N 1
ATOM 7443 C CA . THR D 2 100 ? 40.770 -14.281 -48.952 1.00 10.24 490 THR D CA 1
ATOM 7444 C C . THR D 2 100 ? 40.775 -15.600 -49.722 1.00 10.41 490 THR D C 1
ATOM 7445 O O . THR D 2 100 ? 40.407 -16.644 -49.184 1.00 10.05 490 THR D O 1
ATOM 7449 N N . VAL D 2 101 ? 41.203 -15.562 -50.979 1.00 10.35 491 VAL D N 1
ATOM 7450 C CA . VAL D 2 101 ? 41.246 -16.784 -51.773 1.00 10.35 491 VAL D CA 1
ATOM 7451 C C . VAL D 2 101 ? 42.317 -17.720 -51.219 1.00 9.72 491 VAL D C 1
ATOM 7452 O O . VAL D 2 101 ? 42.125 -18.932 -51.165 1.00 9.66 491 VAL D O 1
ATOM 7456 N N . LEU D 2 102 ? 43.443 -17.155 -50.796 1.00 10.16 492 LEU D N 1
ATOM 7457 C CA . LEU D 2 102 ? 44.512 -17.957 -50.209 1.00 10.70 492 LEU D CA 1
ATOM 7458 C C . LEU D 2 102 ? 43.957 -18.765 -49.036 1.00 11.35 492 LEU D C 1
ATOM 7459 O O . LEU D 2 102 ? 44.223 -19.964 -48.909 1.00 11.58 492 LEU D O 1
ATOM 7464 N N . GLN D 2 103 ? 43.187 -18.105 -48.174 1.00 10.46 493 GLN D N 1
ATOM 7465 C CA . GLN D 2 103 ? 42.607 -18.779 -47.021 1.00 10.30 493 GLN D CA 1
ATOM 7466 C C . GLN D 2 103 ? 41.626 -19.866 -47.444 1.00 10.75 493 GLN D C 1
ATOM 7467 O O . GLN D 2 103 ? 41.521 -20.896 -46.784 1.00 11.18 493 GLN D O 1
ATOM 7481 N N . VAL D 2 105 ? 41.932 -21.744 -50.030 1.00 11.42 495 VAL D N 1
ATOM 7482 C CA . VAL D 2 105 ? 42.784 -22.861 -50.430 1.00 11.41 495 VAL D CA 1
ATOM 7483 C C . VAL D 2 105 ? 43.436 -23.540 -49.224 1.00 12.23 495 VAL D C 1
ATOM 7484 O O . VAL D 2 105 ? 43.429 -24.765 -49.119 1.00 12.77 495 VAL D O 1
ATOM 7488 N N . VAL D 2 106 ? 44.001 -22.751 -48.316 1.00 11.93 496 VAL D N 1
ATOM 7489 C CA . VAL D 2 106 ? 44.634 -23.325 -47.130 1.00 12.74 496 VAL D CA 1
ATOM 7490 C C . VAL D 2 106 ? 43.600 -24.044 -46.266 1.00 12.75 496 VAL D C 1
ATOM 7491 O O . VAL D 2 106 ? 43.846 -25.149 -45.777 1.00 11.92 496 VAL D O 1
ATOM 7495 N N . ASN D 2 107 ? 42.442 -23.418 -46.087 1.00 11.58 497 ASN D N 1
ATOM 7496 C CA . ASN D 2 107 ? 41.371 -24.004 -45.285 1.00 12.15 497 ASN D CA 1
ATOM 7497 C C . ASN D 2 107 ? 40.959 -25.369 -45.823 1.00 12.42 497 ASN D C 1
ATOM 7498 O O . ASN D 2 107 ? 40.712 -26.302 -45.060 1.00 12.23 497 ASN D O 1
ATOM 7503 N N . SER D 2 108 ? 40.888 -25.477 -47.145 1.00 12.98 498 SER D N 1
ATOM 7504 C CA . SER D 2 108 ? 40.479 -26.715 -47.800 1.00 13.25 498 SER D CA 1
ATOM 7505 C C . SER D 2 108 ? 41.547 -27.802 -47.785 1.00 13.71 498 SER D C 1
ATOM 7506 O O . SER D 2 108 ? 41.267 -28.953 -47.454 1.00 15.10 498 SER D O 1
ATOM 7509 N N . ILE D 2 109 ? 42.771 -27.431 -48.140 1.00 13.54 499 ILE D N 1
ATOM 7510 C CA . ILE D 2 109 ? 43.865 -28.392 -48.201 1.00 14.42 499 ILE D CA 1
ATOM 7511 C C . ILE D 2 109 ? 44.528 -28.732 -46.870 1.00 15.27 499 ILE D C 1
ATOM 7512 O O . ILE D 2 109 ? 44.640 -29.906 -46.511 1.00 16.71 499 ILE D O 1
ATOM 7517 N N . ASP D 2 110 ? 44.967 -27.714 -46.140 1.00 13.68 500 ASP D N 1
ATOM 7518 C CA . ASP D 2 110 ? 45.650 -27.941 -44.872 1.00 15.24 500 ASP D CA 1
ATOM 7519 C C . ASP D 2 110 ? 44.755 -28.312 -43.701 1.00 15.57 500 ASP D C 1
ATOM 7520 O O . ASP D 2 110 ? 45.110 -29.180 -42.903 1.00 17.04 500 ASP D O 1
ATOM 7525 N N . TYR D 2 111 ? 43.598 -27.667 -43.595 1.00 14.86 501 TYR D N 1
ATOM 7526 C CA . TYR D 2 111 ? 42.697 -27.933 -42.481 1.00 14.95 501 TYR D CA 1
ATOM 7527 C C . TYR D 2 111 ? 41.540 -28.876 -42.811 1.00 15.18 501 TYR D C 1
ATOM 7528 O O . TYR D 2 111 ? 40.720 -29.192 -41.943 1.00 16.80 501 TYR D O 1
ATOM 7537 N N . GLY D 2 112 ? 41.480 -29.319 -44.064 1.00 15.49 502 GLY D N 1
ATOM 7538 C CA . GLY D 2 112 ? 40.438 -30.238 -44.494 1.00 15.86 502 GLY D CA 1
ATOM 7539 C C . GLY D 2 112 ? 39.006 -29.794 -44.257 1.00 16.10 502 GLY D C 1
ATOM 7540 O O . GLY D 2 112 ? 38.128 -30.622 -44.017 1.00 17.03 502 GLY D O 1
ATOM 7541 N N . LEU D 2 113 ? 38.758 -28.494 -44.333 1.00 14.16 503 LEU D N 1
ATOM 7542 C CA . LEU D 2 113 ? 37.414 -27.971 -44.118 1.00 14.06 503 LEU D CA 1
ATOM 7543 C C . LEU D 2 113 ? 36.559 -28.131 -45.371 1.00 13.51 503 LEU D C 1
ATOM 7544 O O . LEU D 2 113 ? 37.064 -27.983 -46.487 1.00 15.50 503 LEU D O 1
ATOM 7549 N N . ASN D 2 114 ? 35.275 -28.449 -45.203 1.00 13.26 504 ASN D N 1
ATOM 7550 C CA . ASN D 2 114 ? 34.416 -28.581 -46.373 1.00 12.34 504 ASN D CA 1
ATOM 7551 C C . ASN D 2 114 ? 34.196 -27.169 -46.901 1.00 12.39 504 ASN D C 1
ATOM 7552 O O . ASN D 2 114 ? 34.494 -26.194 -46.208 1.00 12.19 504 ASN D O 1
ATOM 7557 N N . VAL D 2 115 ? 33.701 -27.048 -48.126 1.00 11.03 505 VAL D N 1
ATOM 7558 C CA . VAL D 2 115 ? 33.541 -25.731 -48.724 1.00 11.07 505 VAL D CA 1
ATOM 7559 C C . VAL D 2 115 ? 32.764 -24.724 -47.878 1.00 11.61 505 VAL D C 1
ATOM 7560 O O . VAL D 2 115 ? 33.091 -23.534 -47.875 1.00 11.02 505 VAL D O 1
ATOM 7564 N N . ALA D 2 116 ? 31.758 -25.190 -47.144 1.00 10.86 506 ALA D N 1
ATOM 7565 C CA . ALA D 2 116 ? 30.982 -24.292 -46.294 1.00 11.18 506 ALA D CA 1
ATOM 7566 C C . ALA D 2 116 ? 31.798 -23.892 -45.061 1.00 11.44 506 ALA D C 1
ATOM 7567 O O . ALA D 2 116 ? 31.813 -22.729 -44.666 1.00 11.35 506 ALA D O 1
ATOM 7569 N N . GLU D 2 117 ? 32.481 -24.859 -44.451 1.00 11.11 507 GLU D N 1
ATOM 7570 C CA . GLU D 2 117 ? 33.300 -24.575 -43.276 1.00 11.23 507 GLU D CA 1
ATOM 7571 C C . GLU D 2 117 ? 34.400 -23.578 -43.628 1.00 10.82 507 GLU D C 1
ATOM 7572 O O . GLU D 2 117 ? 34.679 -22.649 -42.869 1.00 12.15 507 GLU D O 1
ATOM 7578 N N . ALA D 2 118 ? 35.021 -23.777 -44.786 1.00 10.66 508 ALA D N 1
ATOM 7579 C CA . ALA D 2 118 ? 36.093 -22.898 -45.241 1.00 9.94 508 ALA D CA 1
ATOM 7580 C C . ALA D 2 118 ? 35.578 -21.483 -45.472 1.00 8.75 508 ALA D C 1
ATOM 7581 O O . ALA D 2 118 ? 36.273 -20.507 -45.193 1.00 10.62 508 ALA D O 1
ATOM 7583 N N . THR D 2 119 ? 34.354 -21.389 -45.982 1.00 9.39 509 THR D N 1
ATOM 7584 C CA . THR D 2 119 ? 33.713 -20.109 -46.279 1.00 8.66 509 THR D CA 1
ATOM 7585 C C . THR D 2 119 ? 33.300 -19.324 -45.038 1.00 9.90 509 THR D C 1
ATOM 7586 O O . THR D 2 119 ? 33.477 -18.108 -44.976 1.00 10.35 509 THR D O 1
ATOM 7590 N N . ASN D 2 120 ? 32.750 -20.024 -44.052 1.00 9.97 510 ASN D N 1
ATOM 7591 C CA . ASN D 2 120 ? 32.291 -19.378 -42.827 1.00 10.35 510 ASN D CA 1
ATOM 7592 C C . ASN D 2 120 ? 33.377 -19.081 -41.797 1.00 11.20 510 ASN D C 1
ATOM 7593 O O . ASN D 2 120 ? 33.134 -18.364 -40.824 1.00 12.53 510 ASN D O 1
ATOM 7598 N N . ALA D 2 121 ? 34.571 -19.623 -42.008 1.00 10.78 511 ALA D N 1
ATOM 7599 C CA . ALA D 2 121 ? 35.679 -19.392 -41.086 1.00 10.83 511 ALA D CA 1
ATOM 7600 C C . ALA D 2 121 ? 36.126 -17.933 -41.151 1.00 11.37 511 ALA D C 1
ATOM 7601 O O . ALA D 2 121 ? 36.049 -17.301 -42.207 1.00 11.52 511 ALA D O 1
ATOM 7603 N N . PRO D 2 122 ? 36.583 -17.372 -40.018 1.00 11.34 512 PRO D N 1
ATOM 7604 C CA . PRO D 2 122 ? 37.033 -15.977 -39.999 1.00 11.03 512 PRO D CA 1
ATOM 7605 C C . PRO D 2 122 ? 38.297 -15.776 -40.830 1.00 10.93 512 PRO D C 1
ATOM 7606 O O . PRO D 2 122 ? 39.073 -16.711 -41.041 1.00 10.93 512 PRO D O 1
ATOM 7610 N N . ARG D 2 123 ? 38.495 -14.547 -41.291 1.00 11.24 513 ARG D N 1
ATOM 7611 C CA . ARG D 2 123 ? 39.632 -14.210 -42.134 1.00 9.91 513 ARG D CA 1
ATOM 7612 C C . ARG D 2 123 ? 40.567 -13.168 -41.535 1.00 10.12 513 ARG D C 1
ATOM 7613 O O . ARG D 2 123 ? 40.148 -12.317 -40.744 1.00 11.27 513 ARG D O 1
ATOM 7621 N N . PHE D 2 124 ? 41.842 -13.263 -41.898 1.00 9.75 514 PHE D N 1
ATOM 7622 C CA . PHE D 2 124 ? 42.838 -12.290 -41.467 1.00 11.03 514 PHE D CA 1
ATOM 7623 C C . PHE D 2 124 ? 43.618 -11.882 -42.711 1.00 11.99 514 PHE D C 1
ATOM 7624 O O . PHE D 2 124 ? 43.578 -12.570 -43.742 1.00 11.47 514 PHE D O 1
ATOM 7632 N N . HIS D 2 125 ? 44.345 -10.778 -42.613 1.00 10.86 515 HIS D N 1
ATOM 7633 C CA . HIS D 2 125 ? 45.028 -10.243 -43.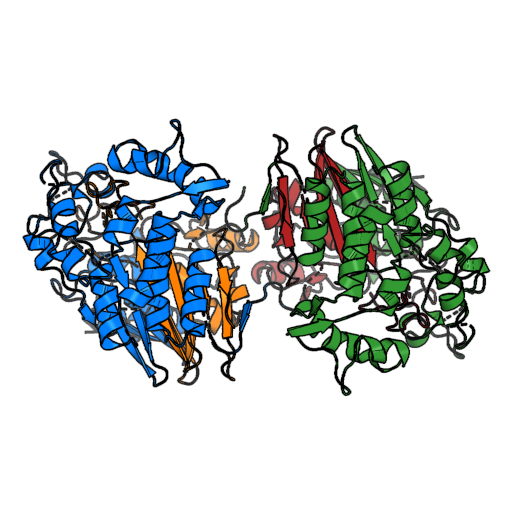778 1.00 11.87 515 HIS D CA 1
ATOM 7634 C C . HIS D 2 125 ? 46.159 -9.287 -43.438 1.00 11.22 515 HIS D C 1
ATOM 7635 O O . HIS D 2 125 ? 46.032 -8.454 -42.542 1.00 11.87 515 HIS D O 1
ATOM 7642 N N . HIS D 2 126 ? 47.275 -9.421 -44.145 1.00 11.21 516 HIS D N 1
ATOM 7643 C CA . HIS D 2 126 ? 48.389 -8.502 -43.966 1.00 11.58 516 HIS D CA 1
ATOM 7644 C C . HIS D 2 126 ? 48.897 -8.179 -45.365 1.00 11.85 516 HIS D C 1
ATOM 7645 O O . HIS D 2 126 ? 49.284 -9.078 -46.116 1.00 12.82 516 HIS D O 1
ATOM 7652 N N . GLN D 2 127 ? 48.880 -6.901 -45.728 1.00 10.69 517 GLN D N 1
ATOM 7653 C CA . GLN D 2 127 ? 49.333 -6.515 -47.056 1.00 10.86 517 GLN D CA 1
ATOM 7654 C C . GLN D 2 127 ? 50.631 -5.714 -47.055 1.00 11.92 517 GLN D C 1
ATOM 7655 O O . GLN D 2 127 ? 50.861 -4.902 -47.950 1.00 12.62 517 GLN D O 1
ATOM 7661 N N . TRP D 2 128 ? 51.477 -5.961 -46.052 1.00 12.62 518 TRP D N 1
ATOM 7662 C CA . TRP D 2 128 ? 52.770 -5.286 -45.926 1.00 12.80 518 TRP D CA 1
ATOM 7663 C C . TRP D 2 128 ? 52.587 -3.820 -45.519 1.00 13.57 518 TRP D C 1
ATOM 7664 O O . TRP D 2 128 ? 52.987 -3.418 -44.424 1.00 13.66 518 TRP D O 1
ATOM 7675 N N . LEU D 2 129 ? 51.979 -3.030 -46.397 1.00 14.04 519 LEU D N 1
ATOM 7676 C CA . LEU D 2 129 ? 51.701 -1.623 -46.123 1.00 14.84 519 LEU D CA 1
ATOM 7677 C C . LEU D 2 129 ? 50.207 -1.415 -46.359 1.00 14.71 519 LEU D C 1
ATOM 7678 O O . LEU D 2 129 ? 49.705 -1.701 -47.444 1.00 14.92 519 LEU D O 1
ATOM 7683 N N . PRO D 2 130 ? 49.473 -0.932 -45.343 1.00 16.11 520 PRO D N 1
ATOM 7684 C CA . PRO D 2 130 ? 49.935 -0.569 -43.998 1.00 16.16 520 PRO D CA 1
ATOM 7685 C C . PRO D 2 130 ? 50.411 -1.785 -43.211 1.00 15.93 520 PRO D C 1
ATOM 7686 O O . PRO D 2 130 ? 49.939 -2.903 -43.431 1.00 15.77 520 PRO D O 1
ATOM 7690 N N . ASP D 2 131 ? 51.339 -1.562 -42.288 1.00 15.25 521 ASP D N 1
ATOM 7691 C CA . ASP D 2 131 ? 51.862 -2.649 -41.474 1.00 16.89 521 ASP D CA 1
ATOM 7692 C C . ASP D 2 131 ? 50.901 -2.942 -40.327 1.00 17.94 521 ASP D C 1
ATOM 7693 O O . ASP D 2 131 ? 51.017 -2.375 -39.239 1.00 18.70 521 ASP D O 1
ATOM 7698 N N . GLU D 2 132 ? 49.942 -3.823 -40.589 1.00 16.77 522 GLU D N 1
ATOM 7699 C CA . GLU D 2 132 ? 48.959 -4.214 -39.591 1.00 16.95 522 GLU D CA 1
ATOM 7700 C C . GLU D 2 132 ? 48.375 -5.560 -39.977 1.00 16.04 522 GLU D C 1
ATOM 7701 O O . GLU D 2 132 ? 48.170 -5.839 -41.157 1.00 14.44 522 GLU D O 1
ATOM 7707 N N . LEU D 2 133 ? 48.126 -6.396 -38.977 1.00 14.55 523 LEU D N 1
ATOM 7708 C CA . LEU D 2 133 ? 47.533 -7.698 -39.221 1.00 15.02 523 LEU D CA 1
ATOM 7709 C C . LEU D 2 133 ? 46.039 -7.498 -39.029 1.00 14.06 523 LEU D C 1
ATOM 7710 O O . LEU D 2 133 ? 45.534 -7.497 -37.906 1.00 15.18 523 LEU D O 1
ATOM 7715 N N . ARG D 2 134 ? 45.343 -7.291 -40.139 1.00 13.64 524 ARG D N 1
ATOM 7716 C CA . ARG D 2 134 ? 43.906 -7.072 -40.114 1.00 13.72 524 ARG D CA 1
ATOM 7717 C C . ARG D 2 134 ? 43.164 -8.376 -39.856 1.00 13.29 524 ARG D C 1
ATOM 7718 O O . ARG D 2 134 ? 43.494 -9.411 -40.431 1.00 12.91 524 ARG D O 1
ATOM 7726 N N . VAL D 2 135 ? 42.166 -8.326 -38.982 1.00 12.78 525 VAL D N 1
ATOM 7727 C CA . VAL D 2 135 ? 41.377 -9.513 -38.681 1.00 14.11 525 VAL D CA 1
ATOM 7728 C C . VAL D 2 135 ? 39.894 -9.184 -38.622 1.00 13.35 525 VAL D C 1
ATOM 7729 O O . VAL D 2 135 ? 39.509 -8.030 -38.433 1.00 14.22 525 VAL D O 1
ATOM 7733 N N . GLU D 2 136 ? 39.070 -10.206 -38.817 1.00 13.80 526 GLU D N 1
ATOM 7734 C CA . GLU D 2 136 ? 37.626 -10.053 -38.714 1.00 12.82 526 GLU D CA 1
ATOM 7735 C C . GLU D 2 136 ? 37.309 -10.535 -37.309 1.00 14.25 526 GLU D C 1
ATOM 7736 O O . GLU D 2 136 ? 38.191 -11.017 -36.596 1.00 14.87 526 GLU D O 1
ATOM 7742 N N . LYS D 2 137 ? 36.048 -10.417 -36.917 1.00 15.20 527 LYS D N 1
ATOM 7743 C CA . LYS D 2 137 ? 35.624 -10.921 -35.620 1.00 15.96 527 LYS D CA 1
ATOM 7744 C C . LYS D 2 137 ? 35.716 -12.432 -35.780 1.00 16.00 527 LYS D C 1
ATOM 7745 O O . LYS D 2 137 ? 35.589 -12.942 -36.895 1.00 16.21 527 LYS D O 1
ATOM 7751 N N . GLY D 2 138 ? 35.938 -13.158 -34.691 1.00 15.95 528 GLY D N 1
ATOM 7752 C CA . GLY D 2 138 ? 35.982 -14.603 -34.819 1.00 16.00 528 GLY D CA 1
ATOM 7753 C C . GLY D 2 138 ? 37.203 -15.334 -34.309 1.00 15.28 528 GLY D C 1
ATOM 7754 O O . GLY D 2 138 ? 37.175 -16.560 -34.176 1.00 16.29 528 GLY D O 1
ATOM 7755 N N . PHE D 2 139 ? 38.283 -14.614 -34.035 1.00 14.68 529 PHE D N 1
ATOM 7756 C CA . PHE D 2 139 ? 39.478 -15.274 -33.530 1.00 14.03 529 PHE D CA 1
ATOM 7757 C C . PHE D 2 139 ? 39.498 -15.216 -32.011 1.00 15.60 529 PHE D C 1
ATOM 7758 O O . PHE D 2 139 ? 38.967 -14.285 -31.408 1.00 17.11 529 PHE D O 1
ATOM 7766 N N . SER D 2 140 ? 40.097 -16.230 -31.399 1.00 15.01 530 SER D N 1
ATOM 7767 C CA . SER D 2 140 ? 40.172 -16.314 -29.948 1.00 16.45 530 SER D CA 1
ATOM 7768 C C . SER D 2 140 ? 41.011 -15.219 -29.310 1.00 16.01 530 SER D C 1
ATOM 7769 O O . SER D 2 140 ? 42.058 -14.838 -29.834 1.00 16.41 530 SER D O 1
ATOM 7772 N N . PRO D 2 141 ? 40.560 -14.695 -28.159 1.00 16.54 531 PRO D N 1
ATOM 7773 C CA . PRO D 2 141 ? 41.301 -13.643 -27.461 1.00 16.90 531 PRO D CA 1
ATOM 7774 C C . PRO D 2 141 ? 42.676 -14.182 -27.069 1.00 16.35 531 PRO D C 1
ATOM 7775 O O . PRO D 2 141 ? 43.661 -13.450 -27.045 1.00 17.17 531 PRO D O 1
ATOM 7779 N N . ASP D 2 142 ? 42.725 -15.474 -26.759 1.00 15.48 532 ASP D N 1
ATOM 7780 C CA . ASP D 2 142 ? 43.968 -16.131 -26.369 1.00 14.95 532 ASP D CA 1
ATOM 7781 C C . ASP D 2 142 ? 44.956 -16.085 -27.530 1.00 16.02 532 ASP D C 1
ATOM 7782 O O . ASP D 2 142 ? 46.149 -15.844 -27.343 1.00 15.94 532 ASP D O 1
ATOM 7787 N N . THR D 2 143 ? 44.443 -16.318 -28.733 1.00 15.02 533 THR D N 1
ATOM 7788 C CA . THR D 2 143 ? 45.262 -16.317 -29.936 1.00 15.32 533 THR D CA 1
ATOM 7789 C C . THR D 2 143 ? 45.729 -14.918 -30.312 1.00 15.63 533 THR D C 1
ATOM 7790 O O . THR D 2 143 ? 46.889 -14.720 -30.674 1.00 15.46 533 THR D O 1
ATOM 7794 N N . LEU D 2 144 ? 44.830 -13.945 -30.227 1.00 15.47 534 LEU D N 1
ATOM 7795 C CA . LEU D 2 144 ? 45.191 -12.578 -30.566 1.00 17.17 534 LEU D CA 1
ATOM 7796 C C . LEU D 2 144 ? 46.254 -12.042 -29.611 1.00 17.86 534 LEU D C 1
ATOM 7797 O O . LEU D 2 144 ? 47.105 -11.246 -30.007 1.00 18.09 534 LEU D O 1
ATOM 7802 N N . LYS D 2 145 ? 46.215 -12.485 -28.358 1.00 18.17 535 LYS D N 1
ATOM 7803 C CA . LYS D 2 145 ? 47.207 -12.044 -27.382 1.00 19.62 535 LYS D CA 1
ATOM 7804 C C . LYS D 2 145 ? 48.575 -12.588 -27.772 1.00 19.37 535 LYS D C 1
ATOM 7805 O O . LYS D 2 145 ? 49.579 -11.879 -27.703 1.00 20.13 535 LYS D O 1
ATOM 7811 N N . LEU D 2 146 ? 48.610 -13.851 -28.185 1.00 18.74 536 LEU D N 1
ATOM 7812 C CA . LEU D 2 146 ? 49.859 -14.477 -28.598 1.00 18.31 536 LEU D CA 1
ATOM 7813 C C . LEU D 2 146 ? 50.429 -13.768 -29.819 1.00 18.41 536 LEU D C 1
ATOM 7814 O O . LEU D 2 146 ? 51.633 -13.540 -29.904 1.00 18.25 536 LEU D O 1
ATOM 7819 N N . LEU D 2 147 ? 49.559 -13.420 -30.762 1.00 17.03 537 LEU D N 1
ATOM 7820 C CA . LEU D 2 147 ? 49.995 -12.733 -31.971 1.00 17.80 537 LEU D CA 1
ATOM 7821 C C . LEU D 2 147 ? 50.606 -11.380 -31.637 1.00 18.59 537 LEU D C 1
ATOM 7822 O O . LEU D 2 147 ? 51.628 -10.996 -32.203 1.00 19.48 537 LEU D O 1
ATOM 7827 N N . GLU D 2 148 ? 49.984 -10.659 -30.713 1.00 19.29 538 GLU D N 1
ATOM 7828 C CA . GLU D 2 148 ? 50.498 -9.357 -30.311 1.00 20.74 538 GLU D CA 1
ATOM 7829 C C . GLU D 2 148 ? 51.854 -9.523 -29.634 1.00 20.75 538 GLU D C 1
ATOM 7830 O O . GLU D 2 148 ? 52.752 -8.697 -29.809 1.00 19.92 538 GLU D O 1
ATOM 7836 N N . ALA D 2 149 ? 52.001 -10.598 -28.867 1.00 20.48 539 ALA D N 1
ATOM 7837 C CA . ALA D 2 149 ? 53.258 -10.874 -28.181 1.00 20.53 539 ALA D CA 1
ATOM 7838 C C . ALA D 2 149 ? 54.351 -11.167 -29.205 1.00 20.95 539 ALA D C 1
ATOM 7839 O O . ALA D 2 149 ? 55.532 -10.923 -28.952 1.00 22.00 539 ALA D O 1
ATOM 7841 N N . LYS D 2 150 ? 53.950 -11.696 -30.359 1.00 20.51 540 LYS D N 1
ATOM 7842 C CA . LYS D 2 150 ? 54.892 -12.017 -31.427 1.00 20.01 540 LYS D CA 1
ATOM 7843 C C . LYS D 2 150 ? 55.279 -10.765 -32.208 1.00 20.44 540 LYS D C 1
ATOM 7844 O O . LYS D 2 150 ? 56.151 -10.811 -33.075 1.00 21.42 540 LYS D O 1
ATOM 7850 N N . GLY D 2 151 ? 54.616 -9.651 -31.910 1.00 19.56 541 GLY D N 1
ATOM 7851 C CA . GLY D 2 151 ? 54.929 -8.407 -32.590 1.00 19.29 541 GLY D CA 1
ATOM 7852 C C . GLY D 2 151 ? 53.935 -7.971 -33.651 1.00 19.64 541 GLY D C 1
ATOM 7853 O O . GLY D 2 151 ? 54.107 -6.916 -34.264 1.00 20.05 541 GLY D O 1
ATOM 7854 N N . GLN D 2 152 ? 52.900 -8.773 -33.881 1.00 18.55 542 GLN D N 1
ATOM 7855 C CA . GLN D 2 152 ? 51.894 -8.418 -34.876 1.00 18.63 542 GLN D CA 1
ATOM 7856 C C . GLN D 2 152 ? 51.045 -7.272 -34.346 1.00 19.26 542 GLN D C 1
ATOM 7857 O O . GLN D 2 152 ? 50.732 -7.218 -33.156 1.00 20.04 542 GLN D O 1
ATOM 7863 N N . LYS D 2 153 ? 50.681 -6.351 -35.232 1.00 19.35 543 LYS D N 1
ATOM 7864 C CA . LYS D 2 153 ? 49.845 -5.223 -34.855 1.00 20.39 543 LYS D CA 1
ATOM 7865 C C . LYS D 2 153 ? 48.430 -5.544 -35.324 1.00 20.29 543 LYS D C 1
ATOM 7866 O O . LYS D 2 153 ? 48.007 -5.142 -36.407 1.00 19.78 543 LYS D O 1
ATOM 7872 N N . VAL D 2 154 ? 47.715 -6.293 -34.491 1.00 20.08 544 VAL D N 1
ATOM 7873 C CA . VAL D 2 154 ? 46.353 -6.723 -34.784 1.00 19.40 544 VAL D CA 1
ATOM 7874 C C . VAL D 2 154 ? 45.356 -5.574 -34.855 1.00 19.28 544 VAL D C 1
ATOM 7875 O O . VAL D 2 154 ? 45.282 -4.738 -33.952 1.00 20.38 544 VAL D O 1
ATOM 7879 N N . ALA D 2 155 ? 44.583 -5.547 -35.934 1.00 18.19 545 ALA D N 1
ATOM 7880 C CA . ALA D 2 155 ? 43.579 -4.513 -36.138 1.00 18.07 545 ALA D CA 1
ATOM 7881 C C . ALA D 2 155 ? 42.258 -5.157 -36.546 1.00 17.78 545 ALA D C 1
ATOM 7882 O O . ALA D 2 155 ? 42.141 -5.722 -37.635 1.00 17.88 545 ALA D O 1
ATOM 7884 N N . LEU D 2 156 ? 41.271 -5.084 -35.658 1.00 17.84 546 LEU D N 1
ATOM 7885 C CA . LEU D 2 156 ? 39.955 -5.651 -35.926 1.00 18.19 546 LEU D CA 1
ATOM 7886 C C . LEU D 2 156 ? 39.187 -4.700 -36.836 1.00 17.90 546 LEU D C 1
ATOM 7887 O O . LEU D 2 156 ? 38.946 -3.544 -36.479 1.00 17.96 546 LEU D O 1
ATOM 7892 N N . LYS D 2 157 ? 38.808 -5.186 -38.014 1.00 17.28 547 LYS D N 1
ATOM 7893 C CA . LYS D 2 157 ? 38.078 -4.368 -38.971 1.00 17.67 547 LYS D CA 1
ATOM 7894 C C . LYS D 2 157 ? 36.855 -5.077 -39.544 1.00 16.65 547 LYS D C 1
ATOM 7895 O O . LYS D 2 157 ? 36.526 -6.192 -39.134 1.00 16.91 547 LYS D O 1
ATOM 7901 N N . GLU D 2 158 ? 36.183 -4.421 -40.486 1.00 17.92 548 GLU D N 1
ATOM 7902 C CA . GLU D 2 158 ? 34.980 -4.973 -41.095 1.00 18.47 548 GLU D CA 1
ATOM 7903 C C . GLU D 2 158 ? 35.220 -6.279 -41.840 1.00 16.97 548 GLU D C 1
ATOM 7904 O O . GLU D 2 158 ? 36.354 -6.617 -42.183 1.00 15.99 548 GLU D O 1
ATOM 7910 N N . ALA D 2 159 ? 34.136 -7.010 -42.078 1.00 14.06 549 ALA D N 1
ATOM 7911 C CA . ALA D 2 159 ? 34.200 -8.289 -42.776 1.00 13.73 549 ALA D CA 1
ATOM 7912 C C . ALA D 2 159 ? 34.859 -8.151 -44.143 1.00 12.85 549 ALA D C 1
ATOM 7913 O O . ALA D 2 159 ? 34.698 -7.135 -44.826 1.00 13.71 549 ALA D O 1
ATOM 7923 N N . GLY D 2 161 ? 35.485 -9.788 -48.014 1.00 11.25 551 GLY D N 1
ATOM 7924 C CA . GLY D 2 161 ? 35.075 -10.680 -49.085 1.00 11.23 551 GLY D CA 1
ATOM 7925 C C . GLY D 2 161 ? 33.673 -11.240 -49.194 1.00 10.12 551 GLY D C 1
ATOM 7926 O O . GLY D 2 161 ? 32.788 -10.979 -48.381 1.00 11.03 551 GLY D O 1
ATOM 7927 N N . SER D 2 162 ? 33.491 -12.012 -50.259 1.00 10.49 552 SER D N 1
ATOM 7928 C CA . SER D 2 162 ? 32.238 -12.687 -50.559 1.00 9.55 552 SER D CA 1
ATOM 7929 C C . SER D 2 162 ? 32.592 -13.853 -51.466 1.00 9.29 552 SER D C 1
ATOM 7930 O O . SER D 2 162 ? 32.518 -13.754 -52.695 1.00 9.67 552 SER D O 1
ATOM 7933 N N . THR D 2 163 ? 33.013 -14.952 -50.853 1.00 9.18 553 THR D N 1
ATOM 7934 C CA . THR D 2 163 ? 33.375 -16.136 -51.614 1.00 9.49 553 THR D CA 1
ATOM 7935 C C . THR D 2 163 ? 32.111 -16.843 -52.102 1.00 9.54 553 THR D C 1
ATOM 7936 O O . THR D 2 163 ? 31.107 -16.913 -51.393 1.00 10.65 553 THR D O 1
ATOM 7940 N N . GLN D 2 164 ? 32.158 -17.324 -53.338 1.00 9.24 554 GLN D N 1
ATOM 7941 C CA . GLN D 2 164 ? 31.047 -18.049 -53.950 1.00 10.01 554 GLN D CA 1
ATOM 7942 C C . GLN D 2 164 ? 31.795 -19.228 -54.547 1.00 10.72 554 GLN D C 1
ATOM 7943 O O . GLN D 2 164 ? 32.433 -19.116 -55.602 1.00 10.44 554 GLN D O 1
ATOM 7949 N N . SER D 2 165 ? 31.716 -20.364 -53.862 1.00 10.49 555 SER D N 1
ATOM 7950 C CA . SER D 2 165 ? 32.496 -21.525 -54.251 1.00 10.25 555 SER D CA 1
ATOM 7951 C C . SER D 2 165 ? 31.779 -22.844 -54.470 1.00 10.54 555 SER D C 1
ATOM 7952 O O . SER D 2 165 ? 30.674 -23.069 -53.981 1.00 11.27 555 SER D O 1
ATOM 7955 N N . ILE D 2 166 ? 32.465 -23.727 -55.191 1.00 10.91 556 ILE D N 1
ATOM 7956 C CA . ILE D 2 166 ? 31.966 -25.057 -55.498 1.00 11.13 556 ILE D CA 1
ATOM 7957 C C . ILE D 2 166 ? 33.092 -26.077 -55.344 1.00 12.10 556 ILE D C 1
ATOM 7958 O O . ILE D 2 166 ? 34.199 -25.877 -55.851 1.00 11.57 556 ILE D O 1
ATOM 7971 N N . VAL D 2 168 ? 34.031 -30.233 -55.788 1.00 14.43 558 VAL D N 1
ATOM 7972 C CA . VAL D 2 168 ? 33.582 -31.444 -56.461 1.00 16.32 558 VAL D CA 1
ATOM 7973 C C . VAL D 2 168 ? 34.007 -32.668 -55.658 1.00 18.04 558 VAL D C 1
ATOM 7974 O O . VAL D 2 168 ? 35.191 -32.857 -55.380 1.00 19.56 558 VAL D O 1
ATOM 7978 N N . GLY D 2 169 ? 33.030 -33.488 -55.283 1.00 20.38 559 GLY D N 1
ATOM 7979 C CA . GLY D 2 169 ? 33.316 -34.682 -54.509 1.00 24.05 559 GLY D CA 1
ATOM 7980 C C . GLY D 2 169 ? 34.019 -35.746 -55.328 1.00 26.86 559 GLY D C 1
ATOM 7981 O O . GLY D 2 169 ? 34.134 -35.614 -56.547 1.00 26.62 559 GLY D O 1
ATOM 7982 N N . PRO D 2 170 ? 34.499 -36.823 -54.685 1.00 29.47 560 PRO D N 1
ATOM 7983 C CA . PRO D 2 170 ? 35.196 -37.911 -55.378 1.00 32.03 560 PRO D CA 1
ATOM 7984 C C . PRO D 2 170 ? 34.326 -38.612 -56.419 1.00 33.51 560 PRO D C 1
ATOM 7985 O O . PRO D 2 170 ? 34.819 -39.045 -57.461 1.00 35.03 560 PRO D O 1
ATOM 7989 N N . ASP D 2 171 ? 33.031 -38.714 -56.133 1.00 34.68 561 ASP D N 1
ATOM 7990 C CA . ASP D 2 171 ? 32.090 -39.359 -57.041 1.00 35.28 561 ASP D CA 1
ATOM 7991 C C . ASP D 2 171 ? 31.577 -38.379 -58.094 1.00 34.29 561 ASP D C 1
ATOM 7992 O O . ASP D 2 171 ? 30.808 -38.752 -58.982 1.00 34.88 561 ASP D O 1
ATOM 7997 N N . GLY D 2 172 ? 32.000 -37.122 -57.991 1.00 32.50 562 GLY D N 1
ATOM 7998 C CA . GLY D 2 172 ? 31.572 -36.122 -58.951 1.00 29.97 562 GLY D CA 1
ATOM 7999 C C . GLY D 2 172 ? 30.412 -35.263 -58.486 1.00 28.02 562 GLY D C 1
ATOM 8000 O O . GLY D 2 172 ? 30.007 -34.335 -59.189 1.00 28.68 562 GLY D O 1
ATOM 8001 N N . GLU D 2 173 ? 29.868 -35.569 -57.310 1.00 26.18 563 GLU D N 1
ATOM 8002 C CA . GLU D 2 173 ? 28.753 -34.797 -56.767 1.00 23.42 563 GLU D CA 1
ATOM 8003 C C . GLU D 2 173 ? 29.259 -33.392 -56.468 1.00 19.82 563 GLU D C 1
ATOM 8004 O O . GLU D 2 173 ? 30.460 -33.188 -56.304 1.00 20.09 563 GLU D O 1
ATOM 8010 N N . LEU D 2 174 ? 28.344 -32.430 -56.387 1.00 17.13 564 LEU D N 1
ATOM 8011 C CA . LEU D 2 174 ? 28.726 -31.044 -56.136 1.00 15.93 564 LEU D CA 1
ATOM 8012 C C . LEU D 2 174 ? 28.339 -30.497 -54.764 1.00 14.86 564 LEU D C 1
ATOM 8013 O O . LEU D 2 174 ? 27.250 -30.766 -54.249 1.00 14.66 564 LEU D O 1
ATOM 8018 N N . TYR D 2 175 ? 29.255 -29.726 -54.185 1.00 13.00 565 TYR D N 1
ATOM 8019 C CA . TYR D 2 175 ? 29.058 -29.099 -52.881 1.00 13.12 565 TYR D CA 1
ATOM 8020 C C . TYR D 2 175 ? 29.348 -27.618 -53.070 1.00 12.17 565 TYR D C 1
ATOM 8021 O O . TYR D 2 175 ? 30.369 -27.258 -53.649 1.00 13.66 565 TYR D O 1
ATOM 8030 N N . GLY D 2 176 ? 28.465 -26.758 -52.581 1.00 11.35 566 GLY D N 1
ATOM 8031 C CA . GLY D 2 176 ? 28.694 -25.337 -52.766 1.00 12.31 566 GLY D CA 1
ATOM 8032 C C . GLY D 2 176 ? 28.438 -24.490 -51.544 1.00 12.13 566 GLY D C 1
ATOM 8033 O O . GLY D 2 176 ? 27.808 -24.928 -50.581 1.00 11.57 566 GLY D O 1
ATOM 8034 N N . ALA D 2 177 ? 28.936 -23.261 -51.582 1.00 10.93 567 ALA D N 1
ATOM 8035 C CA . ALA D 2 177 ? 28.741 -22.365 -50.459 1.00 10.28 567 ALA D CA 1
ATOM 8036 C C . ALA D 2 177 ? 28.817 -20.896 -50.829 1.00 11.06 567 ALA D C 1
ATOM 8037 O O . ALA D 2 177 ? 29.737 -20.461 -51.532 1.00 9.59 567 ALA D O 1
ATOM 8039 N N . SER D 2 178 ? 27.825 -20.145 -50.362 1.00 10.16 568 SER D N 1
ATOM 8040 C CA . SER D 2 178 ? 27.786 -18.705 -50.555 1.00 10.46 568 SER D CA 1
ATOM 8041 C C . SER D 2 178 ? 28.307 -18.140 -49.236 1.00 11.48 568 SER D C 1
ATOM 8042 O O . SER D 2 178 ? 28.324 -18.833 -48.219 1.00 15.01 568 SER D O 1
ATOM 8045 N N . ASP D 2 179 ? 28.729 -16.886 -49.254 1.00 10.73 569 ASP D N 1
ATOM 8046 C CA . ASP D 2 179 ? 29.322 -16.247 -48.082 1.00 11.31 569 ASP D CA 1
ATOM 8047 C C . ASP D 2 179 ? 28.330 -15.683 -47.066 1.00 10.88 569 ASP D C 1
ATOM 8048 O O . ASP D 2 179 ? 27.378 -15.015 -47.434 1.00 11.57 569 ASP D O 1
ATOM 8053 N N . PRO D 2 180 ? 28.544 -15.940 -45.765 1.00 10.18 570 PRO D N 1
ATOM 8054 C CA . PRO D 2 180 ? 27.599 -15.387 -44.789 1.00 10.42 570 PRO D CA 1
ATOM 8055 C C . PRO D 2 180 ? 27.680 -13.856 -44.756 1.00 10.31 570 PRO D C 1
ATOM 8056 O O . PRO D 2 180 ? 26.737 -13.177 -44.347 1.00 11.45 570 PRO D O 1
ATOM 8060 N N . ARG D 2 181 ? 28.809 -13.324 -45.215 1.00 10.79 571 ARG D N 1
ATOM 8061 C CA . ARG D 2 181 ? 29.044 -11.884 -45.222 1.00 10.42 571 ARG D CA 1
ATOM 8062 C C . ARG D 2 181 ? 28.168 -11.102 -46.201 1.00 11.48 571 ARG D C 1
ATOM 8063 O O . ARG D 2 181 ? 27.930 -9.909 -46.010 1.00 13.35 571 ARG D O 1
ATOM 8071 N N . SER D 2 182 ? 27.688 -11.770 -47.245 1.00 11.44 572 SER D N 1
ATOM 8072 C CA . SER D 2 182 ? 26.850 -11.110 -48.244 1.00 12.04 572 SER D CA 1
ATOM 8073 C C . SER D 2 182 ? 25.415 -11.625 -48.243 1.00 12.42 572 SER D C 1
ATOM 8074 O O . SER D 2 182 ? 25.176 -12.801 -48.478 1.00 13.54 572 SER D O 1
ATOM 8077 N N . VAL D 2 183 ? 24.454 -10.746 -47.987 1.00 12.49 573 VAL D N 1
ATOM 8078 C CA . VAL D 2 183 ? 23.061 -11.173 -47.979 1.00 13.07 573 VAL D CA 1
ATOM 8079 C C . VAL D 2 183 ? 22.481 -11.205 -49.391 1.00 12.46 573 VAL D C 1
ATOM 8080 O O . VAL D 2 183 ? 23.008 -10.566 -50.304 1.00 11.94 573 VAL D O 1
ATOM 8084 N N . ASP D 2 184 ? 21.405 -11.969 -49.554 1.00 11.61 574 ASP D N 1
ATOM 8085 C CA . ASP D 2 184 ? 20.700 -12.112 -50.827 1.00 12.27 574 ASP D CA 1
ATOM 8086 C C . ASP D 2 184 ? 21.449 -12.853 -51.925 1.00 11.26 574 ASP D C 1
ATOM 8087 O O . ASP D 2 184 ? 21.062 -12.786 -53.096 1.00 12.49 574 ASP D O 1
ATOM 8092 N N . ASP D 2 185 ? 22.512 -13.561 -51.556 1.00 11.88 575 ASP D N 1
ATOM 8093 C CA . ASP D 2 185 ? 23.264 -14.331 -52.535 1.00 11.61 575 ASP D CA 1
ATOM 8094 C C . ASP D 2 185 ? 22.705 -15.746 -52.565 1.00 12.43 575 ASP D C 1
ATOM 8095 O O . ASP D 2 185 ? 21.760 -16.065 -51.831 1.00 13.03 575 ASP D O 1
ATOM 8100 N N . LEU D 2 186 ? 23.275 -16.604 -53.401 1.00 10.85 576 LEU D N 1
ATOM 8101 C CA . LEU D 2 186 ? 22.759 -17.959 -53.495 1.00 11.31 576 LEU D CA 1
ATOM 8102 C C . LEU D 2 186 ? 23.635 -18.925 -54.261 1.00 11.11 576 LEU D C 1
ATOM 8103 O O . LEU D 2 186 ? 24.238 -18.573 -55.274 1.00 11.75 576 LEU D O 1
ATOM 8108 N N . THR D 2 187 ? 23.706 -20.148 -53.748 1.00 10.74 577 THR D N 1
ATOM 8109 C CA . THR D 2 187 ? 24.418 -21.225 -54.406 1.00 11.23 577 THR D CA 1
ATOM 8110 C C . THR D 2 187 ? 23.305 -22.249 -54.572 1.00 12.77 577 THR D C 1
ATOM 8111 O O . THR D 2 187 ? 22.647 -22.628 -53.598 1.00 13.01 577 THR D O 1
ATOM 8115 N N . ALA D 2 188 ? 23.062 -22.657 -55.810 1.00 12.65 578 ALA D N 1
ATOM 8116 C CA . ALA D 2 188 ? 22.002 -23.613 -56.095 1.00 12.96 578 ALA D CA 1
ATOM 8117 C C . ALA D 2 188 ? 22.388 -24.487 -57.273 1.00 13.74 578 ALA D C 1
ATOM 8118 O O . ALA D 2 188 ? 23.306 -24.161 -58.028 1.00 13.04 578 ALA D O 1
ATOM 8120 N N . GLY D 2 189 ? 21.680 -25.598 -57.428 1.00 14.22 579 GLY D N 1
ATOM 8121 C CA . GLY D 2 189 ? 21.969 -26.501 -58.524 1.00 14.22 579 GLY D CA 1
ATOM 8122 C C . GLY D 2 189 ? 20.822 -27.448 -58.797 1.00 15.49 579 GLY D C 1
ATOM 8123 O O . GLY D 2 189 ? 19.678 -27.176 -58.431 1.00 16.55 579 GLY D O 1
ATOM 8124 N N . TYR D 2 190 ? 21.131 -28.563 -59.446 1.00 16.23 580 TYR D N 1
ATOM 8125 C CA . TYR D 2 190 ? 20.122 -29.562 -59.766 1.00 17.50 580 TYR D CA 1
ATOM 8126 C C . TYR D 2 190 ? 20.796 -30.905 -60.015 1.00 18.43 580 TYR 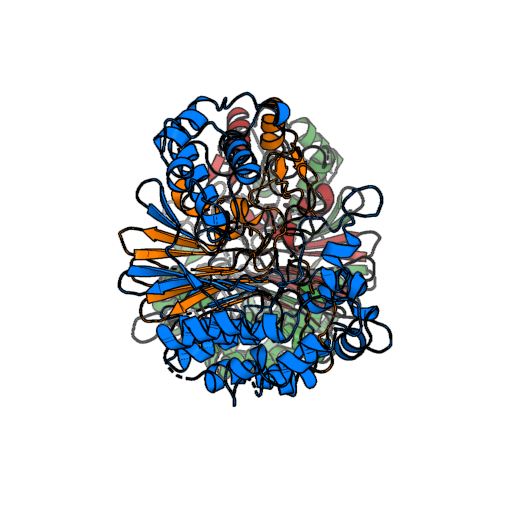D C 1
ATOM 8127 O O . TYR D 2 190 ? 22.043 -30.946 -60.003 1.00 17.05 580 TYR D O 1
#

Secondary structure (DSSP, 8-state):
---SS--EEES---EES-HHHHHHHHHHHHTT--HHHHHHHHHHHHHHH-TTT--SSSEE--EE-TTS-EEEEEB----TT-----B-TTS-B-HHHHHTSGGGPPPP-HHHHHHHHHHHH---HHHHHHHHHHHHHH-EE--HHHHHHHHHTGGGTGGGSHHHHHHHEETTEEPPTT-EE--HHHHHHH--TTT-THHHHTSHHHHHHHH--TTS----HHHHHH---EEEPPPEEEETTEEEE--TTBSHHHHHHHHHHHHTT----S-TT-S-----HHHHHHHHHHHHH-S-TTTS---HHHHT-HHHHHHHHTT-BTTBPPPGGG------GGG-/-EEEEEE-TTS-EEEEEEE-SSTTTT-EE-GGG-PEEP----SBSSTT---TTS----STTB--TTPPPPB---EEEEETTEEEEEE----GGGHHHHHH--HHHHTS---HHHHHHS--EE--SSS--EEE-TTS-HHHHHHHHHTT--EEE------EE---TTS-EEEEE-TTSTT-EE---/--SSS--EEES---EES-HHHHHHHHHHHHTT--HHHHHHHHHHHHHHH-TTT--SSSEE--EE-TTS-EEEEEB----TT-----B-TTS-B-HHHHHTSGGGPPPP-HHHHHHHHHHHH---HHHHHHHHHHHHHH-EE--HHHHHHHHHTGGGTGGGSHHHHHHHEETTEE--TT-EE--HHHHHHH--TTT-THHHHTSHHHHHHHH--TTS----HHHHHH---EEEPPPEEEETTEEEE--TTBSHHHHHHHHHHHHTT----S-TT-S-----HHHHHHHHHHHHH-S-TTTS---HHHHT-HHHHHHHHTT-BTTBPPPGGG------GGG-/-EEEEEE-TT--EEEEEEE-SSTTTTS-B-GGG-PBPP----SBSSTT---TTS----STTB--TTPPPPB---EEEEETTEEEEEE----GGGHHHHHH--HHHHTS---HHHHHHS--EE--SSS--EEE-TTS-HHHHHHHHHTT--EEE------EE---TTS-EEEEE-TTSTT-EE---

Organism: Escherichia coli (strain K12) (NCBI:txid83333)

Sequence (1050 aa):
EEDVFHPVRAKQGVASVDATATQVGVDILKEGGNAVDAAVAVGYALAVTHPQAGNLGGGGFLIRSKNGNTTAIDFREAPAKATRDFLDDQGNPDSKKSLTSHLASGTPGTVAGFSLALDKYGTPLNKVVQPAFKLARDGFIVNDALADDLKTYGSEVLPNHENSKAIFWKEGEPLKKGDTLVQANLAKSLEIAENGPDEFYKGTIAEQIAQEQKNGGLITKEDLAAYKAVERTPISGDYRGYQVYSPPPSSGGIHIVQILNILENFDKKYGFGSADAQIAEAEKYAYADRSEYLGDPDFVKVPWQALTNKAYAKSIADQIDINKAKPSSEIRPGKLAPYETTHYSVVDKDGNAVAVTYTLNTTFGTGIVAGESGILLNNQDDFSAKPGVPNVYGLVGGDANAVGPNKRPLSSSPTIVVKDGKTWLVTGSPGGSRIITTVLQVVNSIDYGLNVAEATNAPRFHHQWLPDELRVEKGFSPDTLKLLEAKGQKVALKEAGSTQSIVGPDGELYGASDPRSVDDLTAGYEEDVFHPVRAKQGVASVDATATQVGVDILKEGGNAVDAAVAVGYALAVTHPQAGNLGGGGFLIRSKNGNTTAIDFREAPAKATRDFLDDQGNPDSKKSLTSHLASGTPGTVAGFSLALDKYGTPLNKVVQPAFKLARDGFIVNDALADDLKTYGSEVLPNHENSKAIFWKEGEPLKKGDTLVQANLAKSLEIAENGPDEFYKGTIAEQIAQEQKNGGLITKEDLAAYKAVERTPISGDYRGYQVYSPPPSSGGIHIVQILNILENFDKKYGFGSADAQIAEAEKYAYADRSEYLGDPDFVKVPWQALTNKAYAKSIADQIDINKAKPSSEIRPGKLAPYETTHYSVVDKDGNAVAVTYTLNTTFGTGIVAGESGILLNNQDDFSAKPGVPNVYGLVGGDANAVGPNKRPLSSSPTIVVKDGKTWLVTGSPGGSRIITTVLQVVNSIDYGLNVAEATNAPRFHHQWLPDELRVEKGFSPDTLKLLEAKGQKVALKEAGSTQSIVGPDGELYGASDPRSVDDLTAGY

B-factor: mean 15.92, std 6.47, range [5.44, 49.9]

GO terms:
  GO:0042597 periplasmic space (C, EXP)
  GO:0030288 outer membrane-bounded periplasmic space (C, IDA)
  GO:0034722 gamma-glutamyl-peptidase activity (F, IDA)
  GO:0036374 glutathione gamma-glutamate hydrolase (F, IDA)
  GO:0097264 self proteolysis (P, IDA)
  GO:0043102 amino acid salvage (P, IMP)
  GO:0042597 periplasmic space (C, IDA)

Foldseek 3Di:
DPDPDDDDDDDPDADDPDPLLRVLLVVCVVVPKDNLLSVLLSLLQCCQQVVVPRHQQAFDKWDADPVGDIWMKGQHFAFPPDDDQCADPVRHHDVCCCPAALQVGTGGRSQQRSCVCCVPPIDALLVSLVSNLCCQAVWDFQAPVNQVCCQPVVVVHQVVDVVSCVQQPDPNHGDHGGDTGHHVVVSVLSNCSVPPSCCCLPNPVLVVSQVVVVRPHRRHSVSSVPRHIDMDHWQWAAAPNDIDTDDPVPLPSLLVLLLSLLCSVDDCVQDPPHLLVLSVQSSLQSVLQCVPAHHHCVVDPHPSQLSNPSVNSPVSSVVRDSVDHDDSVPHHHDDSVVRD/DFKAKDADPVGDIDIDDDDLQPVLAVVDADPPPRRGHRVLLLAADDAPDAGPLQDGDHDVRHDDPPDRHDFDDQDFDDDPNGTDKTKFWDDTVCRNQLVVLCCCCPVVVDDQARSQAAWGWDADPPVQATETEPHDDPVVVVVCVVVVHHYDYDDGIWMWMWADPVGDMDTHTHPSDPPDDDDDD/DDDPDDDDDDDPDADDPDPLLRVLLVVCVVVPKDPLLSVLLSLLQCCQQVVVPRHQQAFDKWDADPVGDIWMKGQHFAFPPDDDQCADPVGHHDVCCCPAALQVGGGGRSQQRSCVCCVPPIDALLVSLVSNLCCQAVFDFQADVRQVCCQPPVVVHQVVDPVSCVQQPDPNHGAHGRGTGHHNVVSVLSCCSVPPSCCCLPNPVLVVSQVVVVRPYRRHSVSSVPRHIDMDHWQWAAAPNDIDTDDPVPLPRLLVLLLSLLCSVDDCVQDPPHLLVLLVQSSLQSVLQCVPQHHHCVVDPHVSQLSNPSVNSPVSNVVRDSVDHDDSVPHHHDDSVVVD/DFKAKDADPVQDIDIDDDDLQPVLAVVDADPPPRRGHRVLLLAADDAPDAGPLQDGDHDVRHDDPPDRHDFDDFDWDDDPNGTDKTKFWDDTNCRNQLVVLVCCCPVVVDDQARSQAAWGWDADPPVQAIETEPHDDPVVVVVCVVVVHHYDYDYGIWMWMWADPVGDMDTYTHPNDPPDDDDDD

Radius of gyration: 31.09 Å; Cα contacts (8 Å, |Δi|>4): 2716; chains: 4; bounding box: 84×81×88 Å